Protein AF-A0A804IQ17-F1 (afdb_monomer)

InterPro domains:
  IPR000719 Protein kinase domain [PS50011] (595-870)
  IPR000719 Protein kinase domain [SM00220] (595-873)
  IPR001245 Serine-threonine/tyrosine-protein kinase, catalytic domain [PF07714] (597-866)
  IPR001611 Leucine-rich repeat [PF13855] (429-487)
  IPR001611 Leucine-rich repeat [PS51450] (452-474)
  IPR008271 Serine/threonine-protein kinase, active site [PS00108] (717-729)
  IPR011009 Protein kinase-like domain superfamily [SSF56112] (578-866)
  IPR017441 Protein kinase, ATP binding site [PS00107] (601-623)
  IPR024788 Malectin-like domain [PF12819] (28-349)
  IPR032675 Leucine-rich repeat domain superfamily [G3DSA:3.80.10.10] (346-531)

Foldseek 3Di:
DDDDDPPPPPPPPPPDDPQQPVQRKAKEFELPPPDWDQFPPQRDIYDYLVPFFVDFHKFAADPVLDDPPDGPLARIKTWDDPDFKTKGKDAQDDAQWKKKKKFKHQQNVRVVPLAWAWWWKDKFQFTQDIDIRNDNNDMDMKIKIEGHHDRMIMIMIGHPVRHIDMTRMIMMFTDDRQQCVLAYDPWWIWIFPDKEFEQDPAWDAPPQPVRRDIHGYDDDPQKDKDFAPDFQAQPPDNHRDGRRLQRMKIFGPPDLKDKDKDFDPDLPWFKKKKFKAEAADDQDDLAFFFWWKAKPNHTQGHGDGHYHSYIDMRIDSGTDGRDRMIMIMIGTDPSHPHGDMTRIMTMITMGTPPAAAADVLQVVLVVVVCVQQVDDFLPDRTQPHPVVSHTPQWDWDDDPDHIATATGACALVQGEEADDLSVLSRLNHAYYHPEQYAHEEADDLSVLNNLNHAYDAHEQYAYEEDDHCSVLVRQNHAEDAHYNYHYDDDHDPSQVVCVVVNSHDYHYDCPDPDDDDDDDDDDDDDDDDDDDDPPVVVVVVVVVVVVVVVVVVPDDDDDDDDDADDDDDDDDDDDDPDDQPADEDEVVQVCVQQVNQPAFPDDDPFFTWTWGADPVRFIKIKGWGDLNDPLSVLLLVQQSVVLSQDDDPQAWHWRHWYPHPSTTMTITGDQVQAFQLCLLADDPDDDDRAAPLLLLQLLLSNLVQLLCQQPVDVQHKAQLADDRNQWGAHPVRRTHGHRSSVMDGDPHNPDAWDAHSDRDYDPLQAQLLCNVPSTHHSLSVLQSSLLVLQCSFASAHQFHDDDVTDGSLRVCVVVVVVVDSCVRGHCSNVPRDDPVLSVLSNVLSNQSNDNDSVSHDHSVVVSVSSVVSSVVVVVVVVVVVVVPPDDDDDDDDDDDDDDDDDDDDDDDDDD

Nearest PDB structures (foldseek):
  5lpy-assembly1_A  TM=9.338E-01  e=4.682E-30  Arabidopsis thaliana
  5lpz-assembly1_A  TM=9.207E-01  e=1.470E-30  Arabidopsis thaliana
  8peh-assembly3_A  TM=9.084E-01  e=4.682E-30  Lotus japonicus
  8peh-assembly2_C  TM=9.129E-01  e=3.227E-29  Lotus japonicus
  8peh-assembly1_B  TM=8.989E-01  e=2.890E-29  Lotus japonicus

Structure (mmCIF, N/CA/C/O backbone):
data_AF-A0A804IQ17-F1
#
_entry.id   AF-A0A804IQ17-F1
#
loop_
_atom_site.group_PDB
_atom_site.id
_atom_site.type_symbol
_atom_site.label_atom_id
_atom_site.label_alt_id
_atom_site.label_comp_id
_atom_site.label_asym_id
_atom_site.label_entity_id
_atom_site.label_seq_id
_atom_site.pdbx_PDB_ins_code
_atom_site.Cartn_x
_atom_site.Cartn_y
_atom_site.Cartn_z
_atom_site.occupancy
_atom_site.B_iso_or_equiv
_atom_site.auth_seq_id
_atom_site.auth_comp_id
_atom_site.auth_asym_id
_atom_site.auth_atom_id
_atom_site.pdbx_PDB_model_num
ATOM 1 N N . MET A 1 1 ? 52.434 -10.945 38.404 1.00 32.59 1 MET A N 1
ATOM 2 C CA . MET A 1 1 ? 51.222 -11.705 38.788 1.00 32.59 1 MET A CA 1
ATOM 3 C C . MET A 1 1 ? 50.229 -10.692 39.343 1.00 32.59 1 MET A C 1
ATOM 5 O O . MET A 1 1 ? 50.388 -10.272 40.473 1.00 32.59 1 MET A O 1
ATOM 9 N N . VAL A 1 2 ? 49.504 -9.960 38.496 1.00 30.42 2 VAL A N 1
ATOM 10 C CA . VAL A 1 2 ? 48.229 -10.324 37.840 1.00 30.42 2 VAL A CA 1
ATOM 11 C C . VAL A 1 2 ? 47.132 -10.621 38.867 1.00 30.42 2 VAL A C 1
ATOM 13 O O . VAL A 1 2 ? 46.955 -11.762 39.272 1.00 30.42 2 VAL A O 1
ATOM 16 N N . PHE A 1 3 ? 46.386 -9.583 39.245 1.00 27.86 3 PHE A N 1
ATOM 17 C CA . PHE A 1 3 ? 44.998 -9.708 39.684 1.00 27.86 3 PHE A CA 1
ATOM 18 C C . PHE A 1 3 ? 44.142 -9.047 38.603 1.00 27.86 3 PHE A C 1
ATOM 20 O O . PHE A 1 3 ? 44.220 -7.840 38.383 1.00 27.86 3 PHE A O 1
ATOM 27 N N . GLY A 1 4 ? 43.429 -9.881 37.846 1.00 26.67 4 GLY A N 1
ATOM 28 C CA . GLY A 1 4 ? 42.606 -9.474 36.716 1.00 26.67 4 GLY A CA 1
ATOM 29 C C . GLY A 1 4 ? 41.295 -8.847 37.176 1.00 26.67 4 GLY A C 1
ATOM 30 O O . GLY A 1 4 ? 40.506 -9.477 37.874 1.00 26.67 4 GLY A O 1
ATOM 31 N N . PHE A 1 5 ? 41.062 -7.615 36.734 1.00 30.83 5 PHE A N 1
ATOM 32 C CA . PHE A 1 5 ? 39.738 -7.013 36.645 1.00 30.83 5 PHE A CA 1
ATOM 33 C C . PHE A 1 5 ? 39.002 -7.645 35.456 1.00 30.83 5 PHE A C 1
ATOM 35 O O . PHE A 1 5 ? 39.352 -7.382 34.308 1.00 30.83 5 PHE A O 1
ATOM 42 N N . PHE A 1 6 ? 37.972 -8.452 35.711 1.00 28.12 6 PHE A N 1
ATOM 43 C CA . PHE A 1 6 ? 36.962 -8.753 34.696 1.00 28.12 6 PHE A CA 1
ATOM 44 C C . PHE A 1 6 ? 35.860 -7.695 34.778 1.00 28.12 6 PHE A C 1
ATOM 46 O O . PHE A 1 6 ? 34.912 -7.801 35.552 1.00 28.12 6 PHE A O 1
ATOM 53 N N . LEU A 1 7 ? 36.015 -6.651 33.963 1.00 29.30 7 LEU A N 1
ATOM 54 C CA . LEU A 1 7 ? 34.913 -5.816 33.500 1.00 29.30 7 LEU A CA 1
ATOM 55 C C . LEU A 1 7 ? 34.083 -6.671 32.534 1.00 29.30 7 LEU A C 1
ATOM 57 O O . LEU A 1 7 ? 34.488 -6.911 31.397 1.00 29.30 7 LEU A O 1
ATOM 61 N N . LEU A 1 8 ? 32.931 -7.157 32.992 1.00 27.56 8 LEU A N 1
ATOM 62 C CA . LEU A 1 8 ? 31.886 -7.688 32.119 1.00 27.56 8 LEU A CA 1
ATOM 63 C C . LEU A 1 8 ? 31.271 -6.507 31.357 1.00 27.56 8 LEU A C 1
ATOM 65 O O . LEU A 1 8 ? 30.272 -5.922 31.762 1.00 27.56 8 LEU A O 1
ATOM 69 N N . LEU A 1 9 ? 31.910 -6.139 30.246 1.00 28.11 9 LEU A N 1
ATOM 70 C CA . LEU A 1 9 ? 31.256 -5.449 29.143 1.00 28.11 9 LEU A CA 1
ATOM 71 C C . LEU A 1 9 ? 30.202 -6.412 28.596 1.00 28.11 9 LEU A C 1
ATOM 73 O O . LEU A 1 9 ? 30.512 -7.326 27.834 1.00 28.11 9 LEU A O 1
ATOM 77 N N . SER A 1 10 ? 28.948 -6.212 28.987 1.00 26.97 10 SER A N 1
ATOM 78 C CA . SER A 1 10 ? 27.811 -6.699 28.219 1.00 26.97 10 SER A CA 1
ATOM 79 C C . SER A 1 10 ? 27.798 -5.943 26.890 1.00 26.97 10 SER A C 1
ATOM 81 O O . SER A 1 10 ? 27.092 -4.949 26.720 1.00 26.97 10 SER A O 1
ATOM 83 N N . VAL A 1 11 ? 28.618 -6.393 25.942 1.00 26.91 11 VAL A N 1
ATOM 84 C CA . VAL A 1 11 ? 28.349 -6.167 24.529 1.00 26.91 11 VAL A CA 1
ATOM 85 C C . VAL A 1 11 ? 27.077 -6.953 24.256 1.00 26.91 11 VAL A C 1
ATOM 87 O O . VAL A 1 11 ? 27.108 -8.160 24.033 1.00 26.91 11 VAL A O 1
ATOM 90 N N . ILE A 1 12 ? 25.935 -6.273 24.347 1.00 29.33 12 ILE A N 1
ATOM 91 C CA . ILE A 1 12 ? 24.745 -6.705 23.632 1.00 29.33 12 ILE A CA 1
ATOM 92 C C . ILE A 1 12 ? 25.196 -6.745 22.175 1.00 29.33 12 ILE A C 1
ATOM 94 O O . ILE A 1 12 ? 25.404 -5.706 21.549 1.00 29.33 12 ILE A O 1
ATOM 98 N N . THR A 1 13 ? 25.434 -7.946 21.658 1.00 28.06 13 THR A N 1
ATOM 99 C CA . THR A 1 13 ? 25.529 -8.176 20.226 1.00 28.06 13 THR A CA 1
ATOM 100 C C . THR A 1 13 ? 24.157 -7.848 19.661 1.00 28.06 13 THR A C 1
ATOM 102 O O . THR A 1 13 ? 23.274 -8.699 19.582 1.00 28.06 13 THR A O 1
ATOM 105 N N . ALA A 1 14 ? 23.954 -6.574 19.318 1.00 27.39 14 ALA A N 1
ATOM 106 C CA . ALA A 1 14 ? 22.904 -6.189 18.399 1.00 27.39 14 ALA A CA 1
ATOM 107 C C . ALA A 1 14 ? 23.047 -7.108 17.174 1.00 27.39 14 ALA A C 1
ATOM 109 O O . ALA A 1 14 ? 24.166 -7.236 16.659 1.00 27.39 14 ALA A O 1
ATOM 110 N N . PRO A 1 15 ? 21.982 -7.795 16.728 1.00 31.00 15 PRO A N 1
ATOM 111 C CA . PRO A 1 15 ? 22.063 -8.593 15.517 1.00 31.00 15 PRO A CA 1
ATOM 112 C C . PRO A 1 15 ? 22.512 -7.654 14.398 1.00 31.00 15 PRO A C 1
ATOM 114 O O . PRO A 1 15 ? 21.901 -6.604 14.180 1.00 31.00 15 PRO A O 1
ATOM 117 N N . ALA A 1 16 ? 23.650 -7.996 13.786 1.00 33.81 16 ALA A N 1
ATOM 118 C CA . ALA A 1 16 ? 24.408 -7.154 12.875 1.00 33.81 16 ALA A CA 1
ATOM 119 C C . ALA A 1 16 ? 23.474 -6.389 11.939 1.00 33.81 16 ALA A C 1
ATOM 121 O O . ALA A 1 16 ? 22.701 -6.990 11.200 1.00 33.81 16 ALA A O 1
ATOM 122 N N . ILE A 1 17 ? 23.515 -5.057 11.978 1.00 37.94 17 ILE A N 1
ATOM 123 C CA . ILE A 1 17 ? 22.944 -4.210 10.931 1.00 37.94 17 ILE A CA 1
ATOM 124 C C . ILE A 1 17 ? 23.532 -4.729 9.616 1.00 37.94 17 ILE A C 1
ATOM 126 O O . ILE A 1 17 ? 24.752 -4.828 9.515 1.00 37.94 17 ILE A O 1
ATOM 130 N N . ALA A 1 18 ? 22.701 -5.126 8.647 1.00 41.09 18 ALA A N 1
ATOM 131 C CA . ALA A 1 18 ? 23.170 -5.363 7.288 1.00 41.09 18 ALA A CA 1
ATOM 132 C C . ALA A 1 18 ? 23.548 -3.978 6.773 1.00 41.09 18 ALA A C 1
ATOM 134 O O . ALA A 1 18 ? 22.716 -3.236 6.257 1.00 41.09 18 ALA A O 1
ATOM 135 N N . GLN A 1 19 ? 24.765 -3.560 7.108 1.00 43.56 19 GLN A N 1
ATOM 136 C CA . GLN A 1 19 ? 25.306 -2.308 6.644 1.00 43.56 19 GLN A CA 1
ATOM 137 C C . GLN A 1 19 ? 25.305 -2.380 5.117 1.00 43.56 19 GLN A C 1
ATOM 139 O O . GLN A 1 19 ? 25.542 -3.462 4.563 1.00 43.56 19 GLN A O 1
ATOM 144 N N . PRO A 1 20 ? 25.050 -1.254 4.433 1.00 55.69 20 PRO A N 1
ATOM 145 C CA . PRO A 1 20 ? 25.414 -1.146 3.034 1.00 55.69 20 PRO A CA 1
ATOM 146 C C . PRO A 1 20 ? 26.821 -1.724 2.871 1.00 55.69 20 PRO A C 1
ATOM 148 O O . PRO A 1 20 ? 27.668 -1.534 3.754 1.00 55.69 20 PRO A O 1
ATOM 151 N N . ASN A 1 21 ? 27.086 -2.449 1.783 1.00 61.91 21 ASN A N 1
ATOM 152 C CA . ASN A 1 21 ? 28.462 -2.881 1.542 1.00 61.91 21 ASN A CA 1
ATOM 153 C C . ASN A 1 21 ? 29.390 -1.644 1.507 1.00 61.91 21 ASN A C 1
ATOM 155 O O . ASN A 1 21 ? 28.929 -0.502 1.511 1.00 61.91 21 ASN A O 1
ATOM 159 N N . THR A 1 22 ? 30.706 -1.825 1.429 1.00 59.62 22 THR A N 1
ATOM 160 C CA . THR A 1 22 ? 31.659 -0.693 1.415 1.00 59.62 22 THR A CA 1
ATOM 161 C C . THR A 1 22 ? 31.380 0.374 0.340 1.00 59.62 22 THR A C 1
ATOM 163 O O . THR A 1 22 ? 31.924 1.470 0.425 1.00 59.62 22 THR A O 1
ATOM 166 N N . ARG A 1 23 ? 30.526 0.080 -0.653 1.00 77.88 23 ARG A N 1
ATOM 167 C CA . ARG A 1 23 ? 30.089 0.982 -1.729 1.00 77.88 23 ARG A CA 1
ATOM 168 C C . ARG A 1 23 ? 28.672 1.545 -1.560 1.00 77.88 23 ARG A C 1
ATOM 170 O O . ARG A 1 23 ? 28.227 2.299 -2.416 1.00 77.88 23 ARG A O 1
ATOM 177 N N . GLY A 1 24 ? 27.948 1.188 -0.501 1.00 85.50 24 GLY A N 1
ATOM 178 C CA . GLY A 1 24 ? 26.590 1.673 -0.257 1.00 85.50 24 GLY A CA 1
ATOM 179 C C . GLY A 1 24 ? 25.466 0.849 -0.902 1.00 85.50 24 GLY A C 1
ATOM 180 O O . GLY A 1 24 ? 24.331 1.316 -0.918 1.00 85.50 24 GLY A O 1
ATOM 181 N N . PHE A 1 25 ? 25.742 -0.338 -1.460 1.00 92.38 25 PHE A N 1
ATOM 182 C CA . PHE A 1 25 ? 24.712 -1.133 -2.148 1.00 92.38 25 PHE A CA 1
ATOM 183 C C . PHE A 1 25 ? 23.783 -1.831 -1.154 1.00 92.38 25 PHE A C 1
ATOM 185 O O . PHE A 1 25 ? 24.244 -2.388 -0.153 1.00 92.38 25 PHE A O 1
ATOM 192 N N . ILE A 1 26 ? 22.495 -1.872 -1.499 1.00 93.75 26 ILE A N 1
ATOM 193 C CA . ILE A 1 26 ? 21.494 -2.745 -0.878 1.00 93.75 26 ILE A CA 1
ATOM 194 C C . ILE A 1 26 ? 21.034 -3.734 -1.951 1.00 93.75 26 ILE A C 1
ATOM 196 O O . ILE A 1 26 ? 20.596 -3.317 -3.022 1.00 93.75 26 ILE A O 1
ATOM 200 N N . SER A 1 27 ? 21.174 -5.032 -1.701 1.00 94.56 27 SER A N 1
ATOM 201 C CA . SER A 1 27 ? 20.827 -6.093 -2.655 1.00 94.56 27 SER A CA 1
ATOM 202 C C . SER A 1 27 ? 20.050 -7.174 -1.927 1.00 94.56 27 SER A C 1
ATOM 204 O O . SER A 1 27 ? 20.577 -7.811 -1.014 1.00 94.56 27 SER A O 1
ATOM 206 N N . ILE A 1 28 ? 18.793 -7.338 -2.314 1.00 95.94 28 ILE A N 1
ATOM 207 C CA . ILE A 1 28 ? 17.821 -8.146 -1.592 1.00 95.94 28 ILE A CA 1
ATOM 208 C C . ILE A 1 28 ? 17.343 -9.264 -2.517 1.00 95.94 28 ILE A C 1
ATOM 210 O O . ILE A 1 28 ? 16.884 -8.984 -3.627 1.00 95.94 28 ILE A O 1
ATOM 214 N N . ASP A 1 29 ? 17.477 -10.505 -2.055 1.00 96.12 29 ASP A N 1
ATOM 215 C CA . ASP A 1 29 ? 16.871 -11.695 -2.660 1.00 96.12 29 ASP A CA 1
ATOM 216 C C . ASP A 1 29 ? 15.562 -11.981 -1.915 1.00 96.12 29 ASP A C 1
ATOM 218 O O . ASP A 1 29 ? 15.565 -12.338 -0.732 1.00 96.12 29 ASP A O 1
ATOM 222 N N . CYS A 1 30 ? 14.440 -11.696 -2.569 1.00 97.38 30 CYS A N 1
ATOM 223 C CA . CYS A 1 30 ? 13.135 -11.667 -1.926 1.00 97.38 30 CYS A CA 1
ATOM 224 C C . CYS A 1 30 ? 12.562 -13.080 -1.817 1.00 97.38 30 CYS A C 1
ATOM 226 O O . CYS A 1 30 ? 12.501 -13.814 -2.799 1.00 97.38 30 CYS A O 1
ATOM 228 N N . GLY A 1 31 ? 12.102 -13.459 -0.625 1.00 94.69 31 GLY A N 1
ATOM 229 C CA . GLY A 1 31 ? 11.555 -14.793 -0.382 1.00 94.69 31 GLY A CA 1
ATOM 230 C C . GLY A 1 31 ? 12.595 -15.890 -0.146 1.00 94.69 31 GLY A C 1
ATOM 231 O O . GLY A 1 31 ? 12.229 -17.052 0.008 1.00 94.69 31 GLY A O 1
ATOM 232 N N . ASN A 1 32 ? 13.884 -15.546 -0.081 1.00 93.44 32 ASN A N 1
ATOM 233 C CA . ASN A 1 32 ? 14.961 -16.476 0.260 1.00 93.44 32 ASN A CA 1
ATOM 234 C C . ASN A 1 32 ? 15.338 -16.352 1.747 1.00 93.44 32 ASN A C 1
ATOM 236 O O . ASN A 1 32 ? 16.421 -15.860 2.099 1.00 93.44 32 ASN A O 1
ATOM 240 N N . SER A 1 33 ? 14.412 -16.738 2.629 1.00 86.19 33 SER A N 1
ATOM 241 C CA . SER A 1 33 ? 14.505 -16.438 4.061 1.00 86.19 33 SER A CA 1
ATOM 242 C C . SER A 1 33 ? 15.743 -17.038 4.741 1.00 86.19 33 SER A C 1
ATOM 244 O O . SER A 1 33 ? 16.189 -18.149 4.455 1.00 86.19 33 SER A O 1
ATOM 246 N N . ASN A 1 34 ? 16.321 -16.268 5.671 1.00 77.38 34 ASN A N 1
ATOM 247 C CA . ASN A 1 34 ? 17.561 -16.586 6.400 1.00 77.38 34 ASN A CA 1
ATOM 248 C C . ASN A 1 34 ? 18.806 -16.910 5.542 1.00 77.38 34 ASN A C 1
ATOM 250 O O . ASN A 1 34 ? 19.758 -17.512 6.047 1.00 77.38 34 ASN A O 1
ATOM 254 N N . SER A 1 35 ? 18.842 -16.495 4.274 1.00 84.06 35 SER A N 1
ATOM 255 C CA . SER A 1 35 ? 19.985 -16.725 3.386 1.00 84.06 35 SER A CA 1
ATOM 256 C C . SER A 1 35 ? 20.862 -15.480 3.189 1.00 84.06 35 SER A C 1
ATOM 258 O O . SER A 1 35 ? 20.423 -14.330 3.313 1.00 84.06 35 SER A O 1
ATOM 260 N N . SER A 1 36 ? 22.136 -15.715 2.870 1.00 88.38 36 SER A N 1
ATOM 261 C CA . SER A 1 36 ? 23.031 -14.696 2.319 1.00 88.38 36 SER A CA 1
ATOM 262 C C . SER A 1 36 ? 24.096 -15.358 1.451 1.00 88.38 36 SER A C 1
ATOM 264 O O . SER A 1 36 ? 24.600 -16.426 1.809 1.00 88.38 36 SER A O 1
ATOM 266 N N . TYR A 1 37 ? 24.431 -14.755 0.314 1.00 91.06 37 TYR A N 1
ATOM 267 C CA . TYR A 1 37 ? 25.435 -15.291 -0.606 1.00 91.06 37 TYR A CA 1
ATOM 268 C C . TYR A 1 37 ? 26.053 -14.187 -1.466 1.00 91.06 37 TYR A C 1
ATOM 270 O O . TYR A 1 37 ? 25.536 -13.076 -1.548 1.00 91.06 37 TYR A O 1
ATOM 278 N N . PHE A 1 38 ? 27.170 -14.500 -2.117 1.00 90.19 38 PHE A N 1
ATOM 279 C CA . PHE A 1 38 ? 27.768 -13.640 -3.134 1.00 90.19 38 PHE A CA 1
ATOM 280 C C . PHE A 1 38 ? 27.338 -14.117 -4.514 1.00 90.19 38 PHE A C 1
ATOM 282 O O . PHE A 1 38 ? 27.468 -15.302 -4.831 1.00 90.19 38 PHE A O 1
ATOM 289 N N . ASP A 1 39 ? 26.834 -13.202 -5.336 1.00 88.75 39 ASP A N 1
ATOM 290 C CA . ASP A 1 39 ? 26.537 -13.510 -6.728 1.00 88.75 39 ASP A CA 1
ATOM 291 C C . ASP A 1 39 ? 27.818 -13.936 -7.459 1.00 88.75 39 ASP A C 1
ATOM 293 O O . ASP A 1 39 ? 28.863 -13.294 -7.354 1.00 88.75 39 ASP A O 1
ATOM 297 N N . THR A 1 40 ? 27.746 -15.033 -8.208 1.00 85.69 40 THR A N 1
ATOM 298 C CA . THR A 1 40 ? 28.942 -15.662 -8.790 1.00 85.69 40 THR A CA 1
ATOM 299 C C . THR A 1 40 ? 29.605 -14.808 -9.871 1.00 85.69 40 THR A C 1
ATOM 301 O O . THR A 1 40 ? 30.817 -14.909 -10.068 1.00 85.69 40 THR A O 1
ATOM 304 N N . VAL A 1 41 ? 28.838 -13.941 -10.539 1.00 85.31 41 VAL A N 1
ATOM 305 C CA . VAL A 1 41 ? 29.315 -13.103 -11.645 1.00 85.31 41 VAL A CA 1
ATOM 306 C C . VAL A 1 41 ? 29.766 -11.740 -11.133 1.00 85.31 41 VAL A C 1
ATOM 308 O O . VAL A 1 41 ? 30.895 -11.321 -11.370 1.00 85.31 41 VAL A O 1
ATOM 311 N N . THR A 1 42 ? 28.889 -11.051 -10.411 1.00 88.56 42 THR A N 1
ATOM 312 C CA . THR A 1 42 ? 29.106 -9.678 -9.946 1.00 88.56 42 THR A CA 1
ATOM 313 C C . THR A 1 42 ? 29.877 -9.615 -8.629 1.00 88.56 42 THR A C 1
ATOM 315 O O . THR A 1 42 ? 30.410 -8.562 -8.296 1.00 88.56 42 THR A O 1
ATOM 318 N N . GLN A 1 43 ? 29.951 -10.712 -7.864 1.00 89.31 43 GLN A N 1
ATOM 319 C CA . GLN A 1 43 ? 30.518 -10.743 -6.507 1.00 89.31 43 GLN A CA 1
ATOM 320 C C . GLN A 1 43 ? 29.824 -9.759 -5.544 1.00 89.31 43 GLN A C 1
ATOM 322 O O . GLN A 1 43 ? 30.385 -9.362 -4.522 1.00 89.31 43 GLN A O 1
ATOM 327 N N . VAL A 1 44 ? 28.591 -9.350 -5.859 1.00 91.00 44 VAL A N 1
ATOM 328 C CA . VAL A 1 44 ? 27.758 -8.518 -4.986 1.00 91.00 44 VAL A CA 1
ATOM 329 C C . VAL A 1 44 ? 27.090 -9.420 -3.941 1.00 91.00 44 VAL A C 1
ATOM 331 O O . VAL A 1 44 ? 26.535 -10.457 -4.314 1.00 91.00 44 VAL A O 1
ATOM 334 N N . PRO A 1 45 ? 27.124 -9.061 -2.644 1.00 92.19 45 PRO A N 1
ATOM 335 C CA . PRO A 1 45 ? 26.416 -9.815 -1.619 1.00 92.19 45 PRO A CA 1
ATOM 336 C C . PRO A 1 45 ? 24.907 -9.574 -1.723 1.00 92.19 45 PRO A C 1
ATOM 338 O O . PRO A 1 45 ? 24.479 -8.422 -1.789 1.00 92.19 45 PRO A O 1
ATOM 341 N N . TYR A 1 46 ? 24.124 -10.647 -1.689 1.00 93.06 46 TYR A N 1
ATOM 342 C CA . TYR A 1 46 ? 22.669 -10.639 -1.556 1.00 93.06 46 TYR A CA 1
ATOM 343 C C . TYR A 1 46 ? 22.266 -11.169 -0.181 1.00 93.06 46 TYR A C 1
ATOM 345 O O . TYR A 1 46 ? 22.912 -12.069 0.365 1.00 93.06 46 TYR A O 1
ATOM 353 N N . VAL A 1 47 ? 21.204 -10.593 0.377 1.00 93.88 47 VAL A N 1
ATOM 354 C CA . VAL A 1 47 ? 20.639 -10.967 1.679 1.00 93.88 47 VAL A CA 1
ATOM 355 C C . VAL A 1 47 ? 19.131 -11.184 1.575 1.00 93.88 47 VAL A C 1
ATOM 357 O O . VAL A 1 47 ? 18.486 -10.592 0.709 1.00 93.88 47 VAL A O 1
ATOM 360 N N . SER A 1 48 ? 18.581 -11.983 2.490 1.00 94.38 48 SER A N 1
ATOM 361 C CA . SER A 1 48 ? 17.132 -12.137 2.680 1.00 94.38 48 SER A CA 1
ATOM 362 C C . SER A 1 48 ? 16.407 -10.798 2.904 1.00 94.38 48 SER A C 1
ATOM 364 O O . SER A 1 48 ? 16.951 -9.863 3.510 1.00 94.38 48 SER A O 1
ATOM 366 N N . ASP A 1 49 ? 15.139 -10.732 2.490 1.00 94.75 49 ASP A N 1
ATOM 367 C CA . ASP A 1 49 ? 14.249 -9.598 2.718 1.00 94.75 49 ASP A CA 1
ATOM 368 C C . ASP A 1 49 ? 13.604 -9.503 4.109 1.00 94.75 49 ASP A C 1
ATOM 370 O O . ASP A 1 49 ? 12.986 -8.479 4.410 1.00 94.75 49 ASP A O 1
ATOM 374 N N . ASP A 1 50 ? 13.801 -10.488 4.989 1.00 90.50 50 ASP A N 1
ATOM 375 C CA . ASP A 1 50 ? 13.147 -10.591 6.313 1.00 90.50 50 ASP A CA 1
ATOM 376 C C . ASP A 1 50 ? 13.279 -9.343 7.207 1.00 90.50 50 ASP A C 1
ATOM 378 O O . ASP A 1 50 ? 12.514 -9.132 8.147 1.00 90.50 50 ASP A O 1
ATOM 382 N N . ARG A 1 51 ? 14.280 -8.502 6.941 1.00 87.81 51 ARG A N 1
ATOM 383 C CA . ARG A 1 51 ? 14.560 -7.277 7.700 1.00 87.81 51 ARG A CA 1
ATOM 384 C C . ARG A 1 51 ? 13.996 -6.005 7.084 1.00 87.81 51 ARG A C 1
ATOM 386 O O . ARG A 1 51 ? 14.019 -4.958 7.733 1.00 87.81 51 ARG A O 1
ATOM 393 N N . PHE A 1 52 ? 13.576 -6.080 5.830 1.00 91.06 52 PHE A N 1
ATOM 394 C CA . PHE A 1 52 ? 13.084 -4.950 5.049 1.00 91.06 52 PHE A CA 1
ATOM 395 C C . PHE A 1 52 ? 11.558 -4.956 4.961 1.00 91.06 52 PHE A C 1
ATOM 397 O O . PHE A 1 52 ? 10.967 -3.899 4.730 1.00 91.06 52 PHE A O 1
ATOM 404 N N . ILE A 1 53 ? 10.931 -6.117 5.181 1.00 90.56 53 ILE A N 1
ATOM 405 C CA . ILE A 1 53 ? 9.483 -6.304 5.187 1.00 90.56 53 ILE A CA 1
ATOM 406 C C . ILE A 1 53 ? 9.079 -7.412 6.174 1.00 90.56 53 ILE A C 1
ATOM 408 O O . ILE A 1 53 ? 9.746 -8.437 6.274 1.00 90.56 53 ILE A O 1
ATOM 412 N N . ASP A 1 54 ? 7.986 -7.205 6.911 1.00 84.12 54 ASP A N 1
ATOM 413 C CA . ASP A 1 54 ? 7.492 -8.098 7.975 1.00 84.12 54 ASP A CA 1
ATOM 414 C C . ASP A 1 54 ? 6.223 -8.880 7.589 1.00 84.12 54 ASP A C 1
ATOM 416 O O . ASP A 1 54 ? 5.581 -9.508 8.435 1.00 84.12 54 ASP A O 1
ATOM 420 N N . VAL A 1 55 ? 5.849 -8.827 6.310 1.00 87.81 55 VAL A N 1
ATOM 421 C CA . VAL A 1 55 ? 4.661 -9.469 5.736 1.00 87.81 55 VAL A CA 1
ATOM 422 C C . VAL A 1 55 ? 5.009 -10.167 4.423 1.00 87.81 55 VAL A C 1
ATOM 424 O O . VAL A 1 55 ? 6.067 -9.917 3.846 1.00 87.81 55 VAL A O 1
ATOM 427 N N . GLY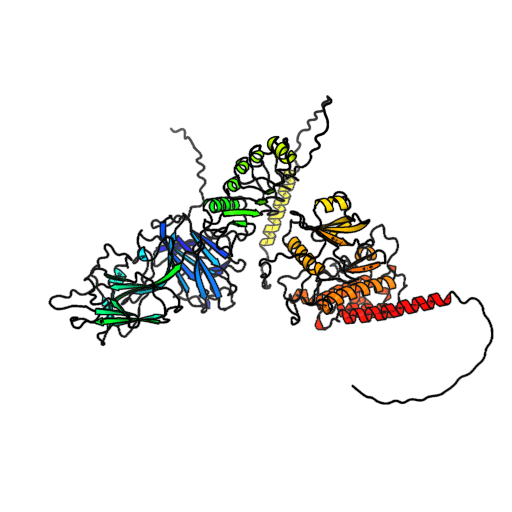 A 1 56 ? 4.079 -10.981 3.926 1.00 92.06 56 GLY A N 1
ATOM 428 C CA . GLY A 1 56 ? 4.231 -11.755 2.697 1.00 92.06 56 GLY A CA 1
ATOM 429 C C . GLY A 1 56 ? 4.536 -13.224 2.973 1.00 92.06 56 GLY A C 1
ATOM 430 O O . GLY A 1 56 ? 4.745 -13.627 4.116 1.00 92.06 56 GLY A O 1
ATOM 431 N N . SER A 1 57 ? 4.495 -14.023 1.916 1.00 95.12 57 SER A N 1
ATOM 432 C CA . SER A 1 57 ? 4.806 -15.452 1.939 1.00 95.12 57 SER A CA 1
ATOM 433 C C . SER A 1 57 ? 5.913 -15.761 0.942 1.00 95.12 57 SER A C 1
ATOM 435 O O . SER A 1 57 ? 5.927 -15.214 -0.163 1.00 95.12 57 SER A O 1
ATOM 437 N N . ASP A 1 58 ? 6.823 -16.637 1.346 1.00 96.00 58 ASP A N 1
ATOM 438 C CA . ASP A 1 58 ? 7.980 -17.038 0.554 1.00 96.00 58 ASP A CA 1
ATOM 439 C C . ASP A 1 58 ? 7.601 -18.176 -0.390 1.00 96.00 58 ASP A C 1
ATOM 441 O O . ASP A 1 58 ? 6.943 -19.139 0.010 1.00 96.00 58 ASP A O 1
ATOM 445 N N . PHE A 1 59 ? 8.024 -18.069 -1.645 1.00 96.75 59 PHE A N 1
ATOM 446 C CA . PHE A 1 59 ? 7.757 -19.063 -2.671 1.00 96.75 59 PHE A CA 1
ATOM 447 C C . PHE A 1 59 ? 8.988 -19.334 -3.526 1.00 96.75 59 PHE A C 1
ATOM 449 O O . PHE A 1 59 ? 9.871 -18.493 -3.694 1.00 96.75 59 PHE A O 1
ATOM 456 N N . TYR A 1 60 ? 8.982 -20.524 -4.116 1.00 96.50 60 TYR A N 1
ATOM 457 C CA . TYR A 1 60 ? 9.948 -20.968 -5.105 1.00 96.50 60 TYR A CA 1
ATOM 458 C C . TYR A 1 60 ? 9.236 -21.185 -6.440 1.00 96.50 60 TYR A C 1
ATOM 460 O O . TYR A 1 60 ? 8.103 -21.676 -6.462 1.00 96.50 60 TYR A O 1
ATOM 468 N N . ILE A 1 61 ? 9.879 -20.829 -7.550 1.00 96.00 61 ILE A N 1
ATOM 469 C CA . ILE A 1 61 ? 9.289 -21.039 -8.878 1.00 96.00 61 ILE A CA 1
ATOM 470 C C . ILE A 1 61 ? 9.133 -22.533 -9.203 1.00 96.00 61 ILE A C 1
ATOM 472 O O . ILE A 1 61 ? 9.876 -23.381 -8.704 1.00 96.00 61 ILE A O 1
ATOM 476 N N . GLN A 1 62 ? 8.173 -22.881 -10.067 1.00 96.38 62 GLN A N 1
ATOM 477 C CA . GLN A 1 62 ? 7.956 -24.280 -10.442 1.00 96.38 62 GLN A CA 1
ATOM 478 C C . GLN A 1 62 ? 9.127 -24.832 -11.269 1.00 96.38 62 GLN A C 1
ATOM 480 O O . GLN A 1 62 ? 9.721 -24.142 -12.099 1.00 96.38 62 GLN A O 1
ATOM 485 N N . SER A 1 63 ? 9.430 -26.120 -11.084 1.00 94.19 63 SER A N 1
ATOM 486 C CA . SER A 1 63 ? 10.622 -26.770 -11.645 1.00 94.19 63 SER A CA 1
ATOM 487 C C . SER A 1 63 ? 10.710 -26.735 -13.172 1.00 94.19 63 SER A C 1
ATOM 489 O O . SER A 1 63 ? 11.807 -26.718 -13.718 1.00 94.19 63 SER A O 1
ATOM 491 N N . ASN A 1 64 ? 9.578 -26.709 -13.877 1.00 94.00 64 ASN A N 1
ATOM 492 C CA . ASN A 1 64 ? 9.528 -26.621 -15.339 1.00 94.00 64 ASN A CA 1
ATOM 493 C C . ASN A 1 64 ? 9.957 -25.248 -15.888 1.00 94.00 64 ASN A C 1
ATOM 495 O O . ASN A 1 64 ? 10.263 -25.153 -17.074 1.00 94.00 64 ASN A O 1
ATOM 499 N N . TYR A 1 65 ? 10.011 -24.212 -15.047 1.00 92.56 65 TYR A N 1
ATOM 500 C CA . TYR A 1 65 ? 10.532 -22.890 -15.409 1.00 92.56 65 TYR A CA 1
ATOM 501 C C . TYR A 1 65 ? 12.000 -22.701 -15.010 1.00 92.56 65 TYR A C 1
ATOM 503 O O . TYR A 1 65 ? 12.597 -21.678 -15.336 1.00 92.56 65 TYR A O 1
ATOM 511 N N . ILE A 1 66 ? 12.606 -23.686 -14.342 1.00 93.31 66 ILE A N 1
ATOM 512 C CA . ILE A 1 66 ? 14.009 -23.636 -13.932 1.00 93.31 66 ILE A CA 1
ATOM 513 C C . ILE A 1 66 ? 14.875 -24.188 -15.059 1.00 93.31 66 ILE A C 1
ATOM 515 O O . ILE A 1 66 ? 14.755 -25.343 -15.466 1.00 93.31 66 ILE A O 1
ATOM 519 N N . ASN A 1 67 ? 15.788 -23.360 -15.554 1.00 90.88 67 ASN A N 1
ATOM 520 C CA . ASN A 1 67 ? 16.805 -23.757 -16.518 1.00 90.88 67 ASN A CA 1
ATOM 521 C C . ASN A 1 67 ? 18.105 -22.981 -16.258 1.00 90.88 67 ASN A C 1
ATOM 523 O O . ASN A 1 67 ? 18.144 -22.069 -15.435 1.00 90.88 67 ASN A O 1
ATOM 527 N N . SER A 1 68 ? 19.174 -23.322 -16.980 1.00 84.69 68 SER A N 1
ATOM 528 C CA . SER A 1 68 ? 20.499 -22.706 -16.809 1.00 84.69 68 SER A CA 1
ATOM 529 C C . SER A 1 68 ? 20.558 -21.201 -17.102 1.00 84.69 68 SER A C 1
ATOM 531 O O . SER A 1 68 ? 21.582 -20.576 -16.841 1.00 84.69 68 SER A O 1
ATOM 533 N N . SER A 1 69 ? 19.512 -20.621 -17.695 1.00 83.50 69 SER A N 1
ATOM 534 C CA . SER A 1 69 ? 19.425 -19.196 -18.016 1.00 83.50 69 SER A CA 1
ATOM 535 C C . SER A 1 69 ? 18.723 -18.370 -16.935 1.00 83.50 69 SER A C 1
ATOM 537 O O . SER A 1 69 ? 18.841 -17.147 -16.975 1.00 83.50 69 SER A O 1
ATOM 539 N N . VAL A 1 70 ? 18.024 -18.994 -15.978 1.00 87.00 70 VAL A N 1
ATOM 540 C CA . VAL A 1 70 ? 17.388 -18.289 -14.854 1.00 87.00 70 VAL A CA 1
ATOM 541 C C . VAL A 1 70 ? 18.425 -18.083 -13.745 1.00 87.00 70 VAL A C 1
ATOM 543 O O . VAL A 1 70 ? 18.940 -19.071 -13.215 1.00 87.00 70 VAL A O 1
ATOM 546 N N . PRO A 1 71 ? 18.774 -16.836 -13.383 1.00 88.69 71 PRO A N 1
ATOM 547 C CA . PRO A 1 71 ? 19.754 -16.605 -12.330 1.00 88.69 71 PRO A CA 1
ATOM 548 C C . PRO A 1 71 ? 19.193 -16.954 -10.945 1.00 88.69 71 PRO A C 1
ATOM 550 O O . PRO A 1 71 ? 17.985 -16.928 -10.711 1.00 88.69 71 PRO A O 1
ATOM 553 N N . THR A 1 72 ? 20.088 -17.261 -10.002 1.00 87.69 72 THR A N 1
ATOM 554 C CA . THR A 1 72 ? 19.725 -17.703 -8.644 1.00 87.69 72 THR A CA 1
ATOM 555 C C . THR A 1 72 ? 18.771 -16.739 -7.935 1.00 87.69 72 THR A C 1
ATOM 557 O O . THR A 1 72 ? 17.831 -17.188 -7.286 1.00 87.69 72 THR A O 1
ATOM 560 N N . LEU A 1 73 ? 18.963 -15.427 -8.121 1.00 90.12 73 LEU A N 1
ATOM 561 C CA . LEU A 1 73 ? 18.153 -14.374 -7.490 1.00 90.12 73 LEU A CA 1
ATOM 562 C C . LEU A 1 73 ? 16.734 -14.223 -8.091 1.00 90.12 73 LEU A C 1
ATOM 564 O O . LEU A 1 73 ? 16.003 -13.306 -7.737 1.00 90.12 73 LEU A O 1
ATOM 568 N N . GLN A 1 74 ? 16.354 -15.081 -9.044 1.00 94.19 74 GLN A N 1
ATOM 569 C CA . GLN A 1 74 ? 15.004 -15.171 -9.614 1.00 94.19 74 GLN A CA 1
ATOM 570 C C . GLN A 1 74 ? 14.325 -16.511 -9.316 1.00 94.19 74 GLN A C 1
ATOM 572 O O . GLN A 1 74 ? 13.224 -16.756 -9.806 1.00 94.19 74 GLN A O 1
ATOM 577 N N . LEU A 1 75 ? 14.974 -17.390 -8.549 1.00 94.62 75 LEU A N 1
ATOM 578 C CA . LEU A 1 75 ? 14.401 -18.684 -8.184 1.00 94.62 75 LEU A CA 1
ATOM 579 C C . LEU A 1 75 ? 13.412 -18.561 -7.018 1.00 94.62 75 LEU A C 1
ATOM 581 O O . LEU A 1 75 ? 12.425 -19.295 -6.973 1.00 94.62 75 LEU A O 1
ATOM 585 N N . ASN A 1 76 ? 13.674 -17.623 -6.105 1.00 96.31 76 ASN A N 1
ATOM 586 C CA . ASN A 1 76 ? 12.795 -17.284 -4.993 1.00 96.31 76 ASN A CA 1
ATOM 587 C C . ASN A 1 76 ? 11.987 -16.020 -5.309 1.00 96.31 76 ASN A C 1
ATOM 589 O O . ASN A 1 76 ? 12.376 -15.190 -6.138 1.00 96.31 76 ASN A O 1
ATOM 593 N N . LEU A 1 77 ? 10.843 -15.890 -4.646 1.00 97.31 77 LEU A N 1
ATOM 594 C CA . LEU A 1 77 ? 10.059 -14.662 -4.626 1.00 97.31 77 LEU A CA 1
ATOM 595 C C . LEU A 1 77 ? 9.260 -14.543 -3.333 1.00 97.31 77 LEU A C 1
ATOM 597 O O . LEU A 1 77 ? 8.854 -15.543 -2.737 1.00 97.31 77 LEU A O 1
ATOM 601 N N . ARG A 1 78 ? 8.960 -13.302 -2.947 1.00 97.56 78 ARG A N 1
ATOM 602 C CA . ARG A 1 78 ? 7.977 -12.999 -1.907 1.00 97.56 78 ARG A CA 1
ATOM 603 C C . ARG A 1 78 ? 6.664 -12.551 -2.537 1.00 97.56 78 ARG A C 1
ATOM 605 O O . ARG A 1 78 ? 6.649 -11.682 -3.408 1.00 97.56 78 ARG A O 1
ATOM 612 N N . SER A 1 79 ? 5.566 -13.151 -2.090 1.00 97.00 79 SER A N 1
ATOM 613 C CA . SER A 1 79 ? 4.200 -12.920 -2.571 1.00 97.00 79 SER A CA 1
ATOM 614 C C . SER A 1 79 ? 3.333 -12.248 -1.504 1.00 97.00 79 SER A C 1
ATOM 616 O O . SER A 1 79 ? 3.490 -12.514 -0.310 1.00 97.00 79 SER A O 1
ATOM 618 N N . PHE A 1 80 ? 2.397 -11.392 -1.927 1.00 95.75 80 PHE A N 1
ATOM 619 C CA . PHE A 1 80 ? 1.553 -10.584 -1.041 1.00 95.75 80 PHE A CA 1
ATOM 620 C C . PHE A 1 80 ? 0.046 -10.743 -1.330 1.00 95.75 80 PHE A C 1
ATOM 622 O O . PHE A 1 80 ? -0.573 -9.828 -1.878 1.00 95.75 80 PHE A O 1
ATOM 629 N N . PRO A 1 81 ? -0.576 -11.884 -0.977 1.00 91.12 81 PRO A N 1
ATOM 630 C CA . PRO A 1 81 ? -1.993 -12.134 -1.262 1.00 91.12 81 PRO A CA 1
ATOM 631 C C . PRO A 1 81 ? -2.959 -11.333 -0.375 1.00 91.12 81 PRO A C 1
ATOM 633 O O . PRO A 1 81 ? -4.003 -10.902 -0.851 1.00 91.12 81 PRO A O 1
ATOM 636 N N . ASP A 1 82 ? -2.605 -11.098 0.890 1.00 82.56 82 ASP A N 1
ATOM 637 C CA . ASP A 1 82 ? -3.573 -10.681 1.919 1.00 82.56 82 ASP A CA 1
ATOM 638 C C . ASP A 1 82 ? -3.691 -9.160 2.108 1.00 82.56 82 ASP A C 1
ATOM 640 O O . ASP A 1 82 ? -4.373 -8.690 3.021 1.00 82.56 82 ASP A O 1
ATOM 644 N N . ARG A 1 83 ? -2.946 -8.356 1.337 1.00 80.88 83 ARG A N 1
ATOM 645 C CA . ARG A 1 83 ? -2.762 -6.926 1.630 1.00 80.88 83 ARG A CA 1
ATOM 646 C C . ARG A 1 83 ? -2.732 -6.067 0.378 1.00 80.88 83 ARG A C 1
ATOM 648 O O . ARG A 1 83 ? -2.049 -6.381 -0.594 1.00 80.88 83 ARG A O 1
ATOM 655 N N . LEU A 1 84 ? -3.402 -4.917 0.468 1.00 88.19 84 LEU A N 1
ATOM 656 C CA . LEU A 1 84 ? -3.496 -3.941 -0.615 1.00 88.19 84 LEU A CA 1
ATOM 657 C C . LEU A 1 84 ? -2.149 -3.281 -0.944 1.00 88.19 84 LEU A C 1
ATOM 659 O O . LEU A 1 84 ? -1.829 -3.115 -2.112 1.00 88.19 84 LEU A O 1
ATOM 663 N N . ARG A 1 85 ? -1.352 -2.902 0.063 1.00 91.94 85 ARG A N 1
ATOM 664 C CA . ARG A 1 85 ? -0.071 -2.192 -0.102 1.00 91.94 85 ARG A CA 1
ATOM 665 C C . ARG A 1 85 ? 1.001 -2.851 0.753 1.00 91.94 85 ARG A C 1
ATOM 667 O O . ARG A 1 85 ? 0.800 -3.028 1.950 1.00 91.94 85 ARG A O 1
ATOM 674 N N . ASN A 1 86 ? 2.138 -3.174 0.145 1.00 94.25 86 ASN A N 1
ATOM 675 C CA . ASN A 1 86 ? 3.225 -3.930 0.765 1.00 94.25 86 ASN A CA 1
ATOM 676 C C . ASN A 1 86 ? 4.538 -3.202 0.509 1.00 94.25 86 ASN A C 1
ATOM 678 O O . ASN A 1 86 ? 4.937 -3.078 -0.644 1.00 94.25 86 ASN A O 1
ATOM 682 N N . CYS A 1 87 ? 5.180 -2.678 1.552 1.00 94.75 87 CYS A N 1
ATOM 683 C CA . CYS A 1 87 ? 6.307 -1.761 1.393 1.00 94.75 87 CYS A CA 1
ATOM 684 C C . CYS A 1 87 ? 7.579 -2.286 2.046 1.00 94.75 87 CYS A C 1
ATOM 686 O O . CYS A 1 87 ? 7.629 -2.476 3.261 1.00 94.75 87 CYS A O 1
ATOM 688 N N . TYR A 1 88 ? 8.630 -2.402 1.245 1.00 95.88 88 TYR A N 1
ATOM 689 C CA . TYR A 1 88 ? 9.994 -2.570 1.722 1.00 95.88 88 TYR A CA 1
ATOM 690 C C . TYR A 1 88 ? 10.478 -1.240 2.280 1.00 95.88 88 TYR A C 1
ATOM 692 O O . TYR A 1 88 ? 10.379 -0.223 1.597 1.00 95.88 88 TYR A O 1
ATOM 700 N N . THR A 1 89 ? 11.014 -1.233 3.500 1.00 92.25 89 THR A N 1
ATOM 701 C CA . THR A 1 89 ? 11.661 -0.046 4.079 1.00 92.25 89 THR A CA 1
ATOM 702 C C . THR A 1 89 ? 13.172 -0.182 3.971 1.00 92.25 89 THR A C 1
ATOM 704 O O . THR A 1 89 ? 13.782 -1.021 4.630 1.00 92.25 89 THR A O 1
ATOM 707 N N . LEU A 1 90 ? 13.783 0.665 3.147 1.00 91.75 90 LEU A N 1
ATOM 708 C CA . LEU A 1 90 ? 15.211 0.658 2.859 1.00 91.75 90 LEU A CA 1
ATOM 709 C C . LEU A 1 90 ? 15.903 1.723 3.710 1.00 91.75 90 LEU A C 1
ATOM 711 O O . LEU A 1 90 ? 15.621 2.917 3.587 1.00 91.75 90 LEU A O 1
ATOM 715 N N . LYS A 1 91 ? 16.809 1.287 4.588 1.00 85.88 91 LYS A N 1
ATOM 716 C CA . LYS A 1 91 ? 17.617 2.156 5.452 1.00 85.88 91 LYS A CA 1
ATOM 717 C C . LYS A 1 91 ? 18.969 1.502 5.775 1.00 85.88 91 LYS A C 1
ATOM 719 O O . LYS A 1 91 ? 18.999 0.286 5.965 1.00 85.88 91 LYS A O 1
ATOM 724 N N . PRO A 1 92 ? 20.064 2.274 5.899 1.00 85.81 92 PRO A N 1
ATOM 725 C CA . PRO A 1 92 ? 20.145 3.728 5.728 1.00 85.81 92 PRO A CA 1
ATOM 726 C C . PRO A 1 92 ? 20.203 4.137 4.248 1.00 85.81 92 PRO A C 1
ATOM 728 O O . PRO A 1 92 ? 20.851 3.474 3.443 1.00 85.81 92 PRO A O 1
ATOM 731 N N . VAL A 1 93 ? 19.555 5.250 3.902 1.00 85.56 93 VAL A N 1
ATOM 732 C CA . VAL A 1 93 ? 19.581 5.842 2.555 1.00 85.56 93 VAL A CA 1
ATOM 733 C C . VAL A 1 93 ? 19.883 7.331 2.702 1.00 85.56 93 VAL A C 1
ATOM 735 O O . VAL A 1 93 ? 18.965 8.081 2.997 1.00 85.56 93 VAL A O 1
ATOM 738 N N . PRO A 1 94 ? 21.150 7.771 2.590 1.00 86.88 94 PRO A N 1
ATOM 739 C CA . PRO A 1 94 ? 21.518 9.180 2.685 1.00 86.88 94 PRO A CA 1
ATOM 740 C C . PRO A 1 94 ? 20.606 10.131 1.898 1.00 86.88 94 PRO A C 1
ATOM 742 O O . PRO A 1 94 ? 20.387 9.968 0.697 1.00 86.88 94 PRO A O 1
ATOM 745 N N . GLN A 1 95 ? 20.123 11.167 2.584 1.00 86.38 95 GLN A N 1
ATOM 746 C CA . GLN A 1 95 ? 19.356 12.245 1.966 1.00 86.38 95 GLN A CA 1
ATOM 747 C C . GLN A 1 95 ? 20.177 12.967 0.880 1.00 86.38 95 GLN A C 1
ATOM 749 O O . GLN A 1 95 ? 21.405 13.044 0.955 1.00 86.38 95 GLN A O 1
ATOM 754 N N . ASN A 1 96 ? 19.494 13.518 -0.125 1.00 86.50 96 ASN A N 1
ATOM 755 C CA . ASN A 1 96 ? 20.070 14.226 -1.275 1.00 86.50 96 ASN A CA 1
ATOM 756 C C . ASN A 1 96 ? 21.030 13.375 -2.119 1.00 86.50 96 ASN A C 1
ATOM 758 O O . ASN A 1 96 ? 21.892 13.908 -2.816 1.00 86.50 96 ASN A O 1
ATOM 762 N N . THR A 1 97 ? 20.879 12.053 -2.070 1.00 89.88 97 THR A N 1
ATOM 763 C CA . THR A 1 97 ? 21.616 11.126 -2.928 1.00 89.88 97 THR A CA 1
ATOM 764 C C . THR A 1 97 ? 20.664 10.543 -3.965 1.00 89.88 97 THR A C 1
ATOM 766 O O . THR A 1 97 ? 19.560 10.110 -3.631 1.00 89.88 97 THR A O 1
ATOM 769 N N . THR A 1 98 ? 21.072 10.554 -5.233 1.00 93.69 98 THR A N 1
ATOM 770 C CA . THR A 1 98 ? 20.332 9.881 -6.304 1.00 93.69 98 THR A CA 1
ATOM 771 C C . THR A 1 98 ? 20.637 8.395 -6.259 1.00 93.69 98 THR A C 1
ATOM 773 O O . THR A 1 98 ? 21.799 7.993 -6.181 1.00 93.69 98 THR A O 1
ATOM 776 N N . TYR A 1 99 ? 19.597 7.577 -6.345 1.00 94.94 99 TYR A N 1
ATOM 777 C CA . TYR A 1 99 ? 19.714 6.131 -6.378 1.00 94.94 99 TYR A CA 1
ATOM 778 C C . TYR A 1 99 ? 19.133 5.567 -7.658 1.00 94.94 99 TYR A C 1
ATOM 780 O O . TYR A 1 99 ? 18.066 5.981 -8.106 1.00 94.94 99 TYR A O 1
ATOM 788 N N . LEU A 1 100 ? 19.812 4.554 -8.183 1.00 97.06 100 LEU A N 1
ATOM 789 C CA . LEU A 1 100 ? 19.192 3.581 -9.061 1.00 97.06 100 LEU A CA 1
ATOM 790 C C . LEU A 1 100 ? 18.453 2.565 -8.186 1.00 97.06 100 LEU A C 1
ATOM 792 O O . LEU A 1 100 ? 19.062 1.896 -7.349 1.00 97.06 100 LEU A O 1
ATOM 796 N N . VAL A 1 101 ? 17.142 2.471 -8.388 1.00 97.75 101 VAL A N 1
ATOM 797 C CA . VAL A 1 101 ? 16.248 1.481 -7.783 1.00 97.75 101 VAL A CA 1
ATOM 798 C C . VAL A 1 101 ? 15.887 0.476 -8.868 1.00 97.75 101 VAL A C 1
ATOM 800 O O . VAL A 1 101 ? 15.375 0.877 -9.913 1.00 97.75 101 VAL A O 1
ATOM 803 N N . ARG A 1 102 ? 16.128 -0.817 -8.645 1.00 98.00 102 ARG A N 1
ATOM 804 C CA . ARG A 1 102 ? 15.733 -1.882 -9.574 1.00 98.00 102 ARG A CA 1
ATOM 805 C C . ARG A 1 102 ? 14.951 -2.970 -8.853 1.00 98.00 102 ARG A C 1
ATOM 807 O O . ARG A 1 102 ? 15.435 -3.527 -7.876 1.00 98.00 102 ARG A O 1
ATOM 814 N N . ALA A 1 103 ? 13.769 -3.287 -9.367 1.00 98.44 103 ALA A N 1
ATOM 815 C CA . ALA A 1 103 ? 12.943 -4.399 -8.917 1.00 98.44 103 ALA A CA 1
ATOM 816 C C . ALA A 1 103 ? 12.789 -5.419 -10.052 1.00 98.44 103 ALA A C 1
ATOM 818 O O . ALA A 1 103 ? 12.544 -5.037 -11.204 1.00 98.44 103 ALA A O 1
ATOM 819 N N . THR A 1 104 ? 12.940 -6.703 -9.732 1.00 98.06 104 THR A N 1
ATOM 820 C CA . THR A 1 104 ? 12.854 -7.803 -10.704 1.00 98.06 104 THR A CA 1
ATOM 821 C C . THR A 1 104 ? 11.769 -8.799 -10.318 1.00 98.06 104 THR A C 1
ATOM 823 O O . THR A 1 104 ? 11.558 -9.079 -9.137 1.00 98.06 104 THR A O 1
ATOM 826 N N . PHE A 1 105 ? 11.098 -9.343 -11.332 1.00 97.94 105 PHE A N 1
ATOM 827 C CA . PHE A 1 105 ? 9.915 -10.183 -11.198 1.00 97.94 105 PHE A CA 1
ATOM 828 C C . PHE A 1 105 ? 10.039 -11.397 -12.120 1.00 97.94 105 PHE A C 1
ATOM 830 O O . PHE A 1 105 ? 10.000 -11.256 -13.343 1.00 97.94 105 PHE A O 1
ATOM 837 N N . MET A 1 106 ? 10.179 -12.579 -11.528 1.00 96.50 106 MET A N 1
ATOM 838 C CA . MET A 1 106 ? 10.088 -13.871 -12.206 1.00 96.50 106 MET A CA 1
ATOM 839 C C . MET A 1 106 ? 8.903 -14.631 -11.615 1.00 96.50 106 MET A C 1
ATOM 841 O O . MET A 1 106 ? 8.950 -15.038 -10.459 1.00 96.50 106 MET A O 1
ATOM 845 N N . TYR A 1 107 ? 7.816 -14.773 -12.379 1.00 96.19 107 TYR A N 1
ATOM 846 C CA . TYR A 1 107 ? 6.594 -15.407 -11.873 1.00 96.19 107 TYR A CA 1
ATOM 847 C C . TYR A 1 107 ? 6.771 -16.917 -11.720 1.00 96.19 107 TYR A C 1
ATOM 849 O O . TYR A 1 107 ? 6.405 -17.477 -10.690 1.00 96.19 107 TYR A O 1
ATOM 857 N N . GLY A 1 108 ? 7.310 -17.590 -12.744 1.00 95.56 108 GLY A N 1
ATOM 858 C CA . GLY A 1 108 ? 7.587 -19.027 -12.715 1.00 95.56 108 GLY A CA 1
ATOM 859 C C . GLY A 1 108 ? 6.400 -19.894 -12.283 1.00 95.56 108 GLY A C 1
ATOM 860 O O . GLY A 1 108 ? 6.603 -20.971 -11.723 1.00 95.56 108 GLY A O 1
ATOM 861 N N . ASN A 1 109 ? 5.178 -19.380 -12.480 1.00 95.44 109 ASN A N 1
ATOM 862 C CA . ASN A 1 109 ? 3.912 -19.967 -12.054 1.00 95.44 109 ASN A CA 1
ATOM 863 C C . ASN A 1 109 ? 3.914 -20.468 -10.594 1.00 95.44 109 ASN A C 1
ATOM 865 O O . ASN A 1 109 ? 3.364 -21.529 -10.307 1.00 95.44 109 ASN A O 1
ATOM 869 N N . TYR A 1 110 ? 4.561 -19.749 -9.670 1.00 95.12 110 TYR A N 1
ATOM 870 C CA . TYR A 1 110 ? 4.781 -20.229 -8.296 1.00 95.12 110 TYR A CA 1
ATOM 871 C C . TYR A 1 110 ? 3.495 -20.645 -7.555 1.00 95.12 110 TYR A C 1
ATOM 873 O O . TYR A 1 110 ? 3.540 -21.517 -6.691 1.00 95.12 110 TYR A O 1
ATOM 881 N N . ASP A 1 111 ? 2.349 -20.049 -7.898 1.00 93.94 111 ASP A N 1
ATOM 882 C CA . ASP A 1 111 ? 1.039 -20.319 -7.291 1.00 93.94 111 ASP A CA 1
ATOM 883 C C . ASP A 1 111 ? 0.153 -21.275 -8.111 1.00 93.94 111 ASP A C 1
ATOM 885 O O . ASP A 1 111 ? -0.975 -21.567 -7.715 1.00 93.94 111 ASP A O 1
ATOM 889 N N . GLY A 1 112 ? 0.637 -21.765 -9.255 1.00 93.06 112 GLY A N 1
ATOM 890 C CA . GLY A 1 112 ? -0.081 -22.706 -10.113 1.00 93.06 112 GLY A CA 1
ATOM 891 C C . GLY A 1 112 ? -1.282 -22.131 -10.870 1.00 93.06 112 GLY A C 1
ATOM 892 O O . GLY A 1 112 ? -1.973 -22.899 -11.539 1.00 93.06 112 GLY A O 1
ATOM 893 N N . LYS A 1 113 ? -1.550 -20.820 -10.795 1.00 91.06 113 LYS A N 1
ATOM 894 C CA . LYS A 1 113 ? -2.729 -20.204 -11.433 1.00 91.06 113 LYS A CA 1
ATOM 895 C C . LYS A 1 113 ? -2.534 -19.903 -12.912 1.00 91.06 113 LYS A C 1
ATOM 897 O O . LYS A 1 113 ? -3.511 -19.870 -13.656 1.00 91.06 113 LYS A O 1
ATOM 902 N N . ASN A 1 114 ? -1.292 -19.675 -13.330 1.00 86.69 114 ASN A N 1
ATOM 903 C CA . ASN A 1 114 ? -0.909 -19.337 -14.698 1.00 86.69 114 ASN A CA 1
ATOM 904 C C . ASN A 1 114 ? -1.727 -18.172 -15.290 1.00 86.69 114 ASN A C 1
ATOM 906 O O . ASN A 1 114 ? -2.073 -18.164 -16.472 1.00 86.69 114 ASN A O 1
ATOM 910 N N . SER A 1 115 ? -2.083 -17.205 -14.445 1.00 85.19 115 SER A N 1
ATOM 911 C CA . SER A 1 115 ? -2.883 -16.040 -14.814 1.00 85.19 115 SER A CA 1
ATOM 912 C C . SER A 1 115 ? -1.992 -14.833 -15.082 1.00 85.19 115 SER A C 1
ATOM 914 O O . SER A 1 115 ? -0.933 -14.692 -14.473 1.00 85.19 115 SER A O 1
ATOM 916 N N . GLN A 1 116 ? -2.449 -13.922 -15.943 1.00 92.50 116 GLN A N 1
ATOM 917 C CA . GLN A 1 116 ? -1.826 -12.607 -16.063 1.00 92.50 116 GLN A CA 1
ATOM 918 C C . GLN A 1 116 ? -1.935 -11.864 -14.725 1.00 92.50 116 GLN A C 1
ATOM 920 O O . GLN A 1 116 ? -3.003 -11.849 -14.116 1.00 92.50 116 GLN A O 1
ATOM 925 N N . ILE A 1 117 ? -0.835 -11.248 -14.289 1.00 95.94 117 ILE A N 1
ATOM 926 C CA . ILE A 1 117 ? -0.752 -10.506 -13.029 1.00 95.94 117 ILE A CA 1
ATOM 927 C C . ILE A 1 117 ? -0.487 -9.031 -13.328 1.00 95.94 117 ILE A C 1
ATOM 929 O O . ILE A 1 117 ? 0.418 -8.695 -14.094 1.00 95.94 117 ILE A O 1
ATOM 933 N N . GLN A 1 118 ? -1.248 -8.145 -12.694 1.00 97.50 118 GLN A N 1
ATOM 934 C CA . GLN A 1 118 ? -1.051 -6.702 -12.754 1.00 97.50 118 GLN A CA 1
ATOM 935 C C . GLN A 1 118 ? -1.129 -6.071 -11.360 1.00 97.50 118 GLN A C 1
ATOM 937 O O . GLN A 1 118 ? -2.027 -6.378 -10.579 1.00 97.50 118 GLN A O 1
ATOM 942 N N . PHE A 1 119 ? -0.170 -5.193 -11.066 1.00 97.75 119 PHE A N 1
ATOM 943 C CA . PHE A 1 119 ? -0.074 -4.428 -9.821 1.00 97.75 119 PHE A CA 1
ATOM 944 C C . PHE A 1 119 ? 0.794 -3.182 -10.024 1.00 97.75 119 PHE A C 1
ATOM 946 O O . PHE A 1 119 ? 1.573 -3.105 -10.978 1.00 97.75 119 PHE A O 1
ATOM 953 N N . ASP A 1 120 ? 0.685 -2.216 -9.119 1.00 97.19 120 ASP A N 1
ATOM 954 C CA . ASP A 1 120 ? 1.459 -0.978 -9.170 1.00 97.19 120 ASP A CA 1
ATOM 955 C C . ASP A 1 120 ? 2.709 -1.039 -8.290 1.00 97.19 120 ASP A C 1
ATOM 957 O O . ASP A 1 120 ? 2.718 -1.628 -7.208 1.00 97.19 120 ASP A O 1
ATOM 961 N N . LEU A 1 121 ? 3.772 -0.386 -8.755 1.00 97.56 121 LEU A N 1
ATOM 962 C CA . LEU A 1 121 ? 4.975 -0.093 -7.990 1.00 97.56 121 LEU A CA 1
ATOM 963 C C . LEU A 1 121 ? 5.004 1.380 -7.619 1.00 97.56 121 LEU A C 1
ATOM 965 O O . LEU A 1 121 ? 4.694 2.237 -8.445 1.00 97.56 121 LEU A O 1
ATOM 969 N N . HIS A 1 122 ? 5.425 1.670 -6.395 1.00 95.69 122 HIS A N 1
ATOM 970 C CA . HIS A 1 122 ? 5.659 3.021 -5.896 1.00 95.69 122 HIS A CA 1
ATOM 971 C C . HIS A 1 122 ? 7.065 3.125 -5.298 1.00 95.69 122 HIS A C 1
ATOM 973 O O . HIS A 1 122 ? 7.545 2.175 -4.674 1.00 95.69 122 HIS A O 1
ATOM 979 N N . ILE A 1 123 ? 7.691 4.293 -5.445 1.00 93.88 123 ILE A N 1
ATOM 980 C CA . ILE A 1 123 ? 8.903 4.675 -4.709 1.00 93.88 123 ILE A CA 1
ATOM 981 C C . ILE A 1 123 ? 8.508 5.808 -3.763 1.00 93.88 123 ILE A C 1
ATOM 983 O O . ILE A 1 123 ? 8.036 6.859 -4.190 1.00 93.88 123 ILE A O 1
ATOM 987 N N . GLY A 1 124 ? 8.663 5.578 -2.462 1.00 91.19 124 GLY A N 1
ATOM 988 C CA . GLY A 1 124 ? 8.117 6.453 -1.435 1.00 91.19 124 GLY A CA 1
ATOM 989 C C . GLY A 1 124 ? 6.593 6.528 -1.538 1.00 91.19 124 GLY A C 1
ATOM 990 O O . GLY A 1 124 ? 5.880 5.540 -1.331 1.00 91.19 124 GLY A O 1
ATOM 991 N N . VAL A 1 125 ? 6.097 7.721 -1.848 1.00 91.25 125 VAL A N 1
ATOM 992 C CA . VAL A 1 125 ? 4.662 8.005 -1.985 1.00 91.25 125 VAL A CA 1
ATOM 993 C C . VAL A 1 125 ? 4.215 8.079 -3.443 1.00 91.25 125 VAL A C 1
ATOM 995 O O . VAL A 1 125 ? 3.024 7.947 -3.721 1.00 91.25 125 VAL A O 1
ATOM 998 N N . ASP A 1 126 ? 5.149 8.213 -4.382 1.00 92.62 126 ASP A N 1
ATOM 999 C CA . ASP A 1 126 ? 4.858 8.439 -5.793 1.00 92.62 126 ASP A CA 1
ATOM 1000 C C . ASP A 1 126 ? 4.761 7.132 -6.582 1.00 92.62 126 ASP A C 1
ATOM 1002 O O . ASP A 1 126 ? 5.450 6.146 -6.304 1.00 92.62 126 ASP A O 1
ATOM 1006 N N . HIS A 1 127 ? 3.874 7.132 -7.580 1.00 94.06 127 HIS A N 1
ATOM 1007 C CA . HIS A 1 127 ? 3.721 6.015 -8.507 1.00 94.06 127 HIS A CA 1
ATOM 1008 C C . HIS A 1 127 ? 4.967 5.904 -9.385 1.00 94.06 127 HIS A C 1
ATOM 1010 O O . HIS A 1 127 ? 5.424 6.887 -9.963 1.00 94.06 127 HIS A O 1
ATOM 1016 N N . TRP A 1 128 ? 5.515 4.697 -9.462 1.00 94.56 128 TRP A N 1
ATOM 1017 C CA . TRP A 1 128 ? 6.706 4.386 -10.236 1.00 94.56 128 TRP A CA 1
ATOM 1018 C C . TRP A 1 128 ? 6.341 3.723 -11.566 1.00 94.56 128 TRP A C 1
ATOM 1020 O O . TRP A 1 128 ? 6.728 4.215 -12.626 1.00 94.56 128 TRP A O 1
ATOM 1030 N N . LYS A 1 129 ? 5.637 2.586 -11.532 1.00 94.56 129 LYS A N 1
ATOM 1031 C CA . LYS A 1 129 ? 5.299 1.818 -12.740 1.00 94.56 129 LYS A CA 1
ATOM 1032 C C . LYS A 1 129 ? 4.200 0.799 -12.464 1.00 94.56 129 LYS A C 1
ATOM 1034 O O . LYS A 1 129 ? 4.263 0.091 -11.466 1.00 94.56 129 LYS A O 1
ATOM 1039 N N . THR A 1 130 ? 3.263 0.640 -13.394 1.00 95.88 130 THR A N 1
ATOM 1040 C CA . THR A 1 130 ? 2.353 -0.514 -13.401 1.00 95.88 130 THR A CA 1
ATOM 1041 C C . THR A 1 130 ? 3.057 -1.716 -14.022 1.00 95.88 130 THR A C 1
ATOM 1043 O O . THR A 1 130 ? 3.502 -1.669 -15.173 1.00 95.88 130 THR A O 1
ATOM 1046 N N . MET A 1 131 ? 3.161 -2.804 -13.269 1.00 96.75 131 MET A N 1
ATOM 1047 C CA . MET A 1 131 ? 3.706 -4.070 -13.746 1.00 96.75 131 MET A CA 1
ATOM 1048 C C . MET A 1 131 ? 2.604 -4.899 -14.387 1.00 96.75 131 MET A C 1
ATOM 1050 O O . MET A 1 131 ? 1.502 -4.987 -13.861 1.00 96.75 131 MET A O 1
ATOM 1054 N N . THR A 1 132 ? 2.893 -5.503 -15.538 1.00 96.06 132 THR A N 1
ATOM 1055 C CA . THR A 1 132 ? 2.006 -6.466 -16.199 1.00 96.06 132 THR A CA 1
ATOM 1056 C C . THR A 1 132 ? 2.831 -7.686 -16.579 1.00 96.06 132 THR A C 1
ATOM 1058 O O . THR A 1 132 ? 3.710 -7.603 -17.435 1.00 96.06 132 THR A O 1
ATOM 1061 N N . ILE A 1 133 ? 2.567 -8.795 -15.899 1.00 95.88 133 ILE A N 1
ATOM 1062 C CA . ILE A 1 133 ? 3.275 -10.064 -16.032 1.00 95.88 133 ILE A CA 1
ATOM 1063 C C . ILE A 1 133 ? 2.354 -11.023 -16.782 1.00 95.88 133 ILE A C 1
ATOM 1065 O O . ILE A 1 133 ? 1.288 -11.374 -16.280 1.00 95.88 133 ILE A O 1
ATOM 1069 N N . SER A 1 134 ? 2.737 -11.402 -17.998 1.00 94.25 134 SER A N 1
ATOM 1070 C CA . SER A 1 134 ? 1.913 -12.213 -18.904 1.00 94.25 134 SER A CA 1
ATOM 1071 C C . SER A 1 134 ? 2.567 -13.534 -19.302 1.00 94.25 134 SER A C 1
ATOM 1073 O O . SER A 1 134 ? 1.858 -14.504 -19.546 1.00 94.25 134 SER A O 1
ATOM 1075 N N . ASP A 1 135 ? 3.899 -13.585 -19.351 1.00 94.81 135 ASP A N 1
ATOM 1076 C CA . ASP A 1 135 ? 4.669 -14.803 -19.592 1.00 94.81 135 ASP A CA 1
ATOM 1077 C C . ASP A 1 135 ? 5.320 -15.269 -18.278 1.00 94.81 135 ASP A C 1
ATOM 1079 O O . ASP A 1 135 ? 6.210 -14.586 -17.762 1.00 94.81 135 ASP A O 1
ATOM 1083 N N . PRO A 1 136 ? 4.922 -16.430 -17.728 1.00 93.69 136 PRO A N 1
ATOM 1084 C CA . PRO A 1 136 ? 5.514 -16.971 -16.508 1.00 93.69 136 PRO A CA 1
ATOM 1085 C C . PRO A 1 136 ? 7.008 -17.301 -16.620 1.00 93.69 136 PRO A C 1
ATOM 1087 O O . PRO A 1 136 ? 7.675 -17.414 -15.593 1.00 93.69 136 PRO A O 1
ATOM 1090 N N . SER A 1 137 ? 7.531 -17.468 -17.839 1.00 93.44 137 SER A N 1
ATOM 1091 C CA . SER A 1 137 ? 8.936 -17.809 -18.099 1.00 93.44 137 SER A CA 1
ATOM 1092 C C . SER A 1 137 ? 9.833 -16.578 -18.239 1.00 93.44 137 SER A C 1
ATOM 1094 O O . SER A 1 137 ? 11.058 -16.712 -18.258 1.00 93.44 137 SER A O 1
ATOM 1096 N N . ALA A 1 138 ? 9.242 -15.391 -18.392 1.00 94.31 138 ALA A N 1
ATOM 1097 C CA . ALA A 1 138 ? 9.971 -14.160 -18.646 1.00 94.31 138 ALA A CA 1
ATOM 1098 C C . ALA A 1 138 ? 10.361 -13.450 -17.345 1.00 94.31 138 ALA A C 1
ATOM 1100 O O . ALA A 1 138 ? 9.612 -13.414 -16.368 1.00 94.31 138 ALA A O 1
ATOM 1101 N N . ILE A 1 139 ? 11.532 -12.814 -17.373 1.00 95.00 139 ILE A N 1
ATOM 1102 C CA . ILE A 1 139 ? 12.005 -11.942 -16.300 1.00 95.00 139 ILE A CA 1
ATOM 1103 C C . ILE A 1 139 ? 11.616 -10.508 -16.648 1.00 95.00 139 ILE A C 1
ATOM 1105 O O . ILE A 1 139 ? 12.060 -9.959 -17.660 1.00 95.00 139 ILE A O 1
ATOM 1109 N N . TYR A 1 140 ? 10.817 -9.888 -15.788 1.00 96.31 140 TYR A N 1
ATOM 1110 C CA . TYR A 1 140 ? 10.424 -8.492 -15.921 1.00 96.31 140 TYR A CA 1
ATOM 1111 C C . TYR A 1 140 ? 11.242 -7.626 -14.967 1.00 96.31 140 TYR A C 1
ATOM 1113 O O . TYR A 1 140 ? 11.487 -7.998 -13.821 1.00 96.31 140 TYR A O 1
ATOM 1121 N N . THR A 1 141 ? 11.638 -6.440 -15.426 1.00 96.56 141 THR A N 1
ATOM 1122 C CA . THR A 1 141 ? 12.432 -5.496 -14.633 1.00 96.56 141 THR A CA 1
ATOM 1123 C C . THR A 1 141 ? 11.813 -4.105 -14.685 1.00 96.56 141 THR A C 1
ATOM 1125 O O . THR A 1 141 ? 11.447 -3.600 -15.751 1.00 96.56 141 THR A O 1
ATOM 1128 N N . ALA A 1 142 ? 11.730 -3.469 -13.522 1.00 97.88 142 ALA A N 1
ATOM 1129 C CA . ALA A 1 142 ? 11.494 -2.042 -13.387 1.00 97.88 142 ALA A CA 1
ATOM 1130 C C . ALA A 1 142 ? 12.765 -1.403 -12.827 1.00 97.88 142 ALA A C 1
ATOM 1132 O O . ALA A 1 142 ? 13.297 -1.866 -11.821 1.00 97.88 142 ALA A O 1
ATOM 1133 N N . GLU A 1 143 ? 13.258 -0.347 -13.473 1.00 98.25 143 GLU A N 1
ATOM 1134 C CA . GLU A 1 143 ? 14.385 0.443 -12.975 1.00 98.25 143 GLU A CA 1
ATOM 1135 C C . GLU A 1 143 ? 14.009 1.928 -12.988 1.00 98.25 143 GLU A C 1
ATOM 1137 O O . GLU A 1 143 ? 13.398 2.397 -13.947 1.00 98.25 143 GLU A O 1
ATOM 1142 N N . ALA A 1 144 ? 14.351 2.661 -11.933 1.00 97.88 144 ALA A N 1
ATOM 1143 C CA . ALA A 1 144 ? 14.210 4.110 -11.866 1.00 97.88 144 ALA A CA 1
ATOM 1144 C C . ALA A 1 144 ? 15.431 4.762 -11.232 1.00 97.88 144 ALA A C 1
ATOM 1146 O O . ALA A 1 144 ? 16.134 4.158 -10.424 1.00 97.88 144 ALA A O 1
ATOM 1147 N N . LEU A 1 145 ? 15.643 6.022 -11.595 1.00 96.94 145 LEU A N 1
ATOM 1148 C CA . LEU A 1 145 ? 16.572 6.928 -10.946 1.00 96.94 145 LEU A CA 1
ATOM 1149 C C . LEU A 1 145 ? 15.751 7.910 -10.114 1.00 96.94 145 LEU A C 1
ATOM 1151 O O . LEU A 1 145 ? 14.952 8.664 -10.669 1.00 96.94 145 LEU A O 1
ATOM 1155 N N . SER A 1 146 ? 15.936 7.877 -8.796 1.00 94.12 146 SER A N 1
ATOM 1156 C CA . SER A 1 146 ? 15.148 8.668 -7.849 1.00 94.12 146 SER A CA 1
ATOM 1157 C C . SER A 1 146 ? 16.041 9.330 -6.810 1.00 94.12 146 SER A C 1
ATOM 1159 O O . SER A 1 146 ? 16.983 8.719 -6.303 1.00 94.12 146 SER A O 1
ATOM 1161 N N . LEU A 1 147 ? 15.725 10.577 -6.465 1.00 91.12 147 LEU A N 1
ATOM 1162 C CA . LEU A 1 147 ? 16.392 11.300 -5.386 1.00 91.12 147 LEU A CA 1
ATOM 1163 C C . LEU A 1 147 ? 15.841 10.842 -4.031 1.00 91.12 147 LEU A C 1
ATOM 1165 O O . LEU A 1 147 ? 14.628 10.841 -3.824 1.00 91.12 147 LEU A O 1
ATOM 1169 N N . ALA A 1 148 ? 16.714 10.483 -3.092 1.00 88.25 148 ALA A N 1
ATOM 1170 C CA . ALA A 1 148 ? 16.305 10.241 -1.714 1.00 88.25 148 ALA A CA 1
ATOM 1171 C C . ALA A 1 148 ? 16.097 11.570 -0.977 1.00 88.25 148 ALA A C 1
ATOM 1173 O O . ALA A 1 148 ? 17.036 12.342 -0.779 1.00 88.25 148 ALA A O 1
ATOM 1174 N N . THR A 1 149 ? 14.869 11.833 -0.538 1.00 82.31 149 THR A N 1
ATOM 1175 C CA . THR A 1 149 ? 14.497 13.059 0.190 1.00 82.31 149 THR A CA 1
ATOM 1176 C C . THR A 1 149 ? 14.556 12.904 1.710 1.00 82.31 149 THR A C 1
ATOM 1178 O O . THR A 1 149 ? 14.434 13.897 2.424 1.00 82.31 149 THR A O 1
ATOM 1181 N N . ALA A 1 150 ? 14.807 11.692 2.211 1.00 82.19 150 ALA A N 1
ATOM 1182 C CA . ALA A 1 150 ? 14.937 11.359 3.627 1.00 82.19 150 ALA A CA 1
ATOM 1183 C C . ALA A 1 150 ? 15.999 10.265 3.838 1.00 82.19 150 ALA A C 1
ATOM 1185 O O . ALA A 1 150 ? 16.451 9.648 2.879 1.00 82.19 150 ALA A O 1
ATOM 1186 N N . ASN A 1 151 ? 16.351 9.987 5.102 1.00 82.50 151 ASN A N 1
ATOM 1187 C CA . ASN A 1 151 ? 17.347 8.967 5.485 1.00 82.50 151 ASN A CA 1
ATOM 1188 C C . ASN A 1 151 ? 16.880 7.504 5.306 1.00 82.50 151 ASN A C 1
ATOM 1190 O O . ASN A 1 151 ? 17.579 6.551 5.675 1.00 82.50 151 ASN A O 1
ATOM 1194 N N . SER A 1 152 ? 15.679 7.326 4.769 1.00 85.00 152 SER A N 1
ATOM 1195 C CA . SER A 1 152 ? 15.100 6.050 4.377 1.00 85.00 152 SER A CA 1
ATOM 1196 C C . SER A 1 152 ? 14.228 6.271 3.148 1.00 85.00 152 SER A C 1
ATOM 1198 O O . SER A 1 152 ? 13.731 7.376 2.925 1.00 85.00 152 SER A O 1
ATOM 1200 N N . THR A 1 153 ? 14.029 5.222 2.361 1.00 89.12 153 THR A N 1
ATOM 1201 C CA . THR A 1 153 ? 13.042 5.220 1.279 1.00 89.12 153 THR A CA 1
ATOM 1202 C C . THR A 1 153 ? 12.232 3.938 1.337 1.00 89.12 153 THR A C 1
ATOM 1204 O O . THR A 1 153 ? 12.645 2.964 1.972 1.00 89.12 153 THR A O 1
ATOM 1207 N N . SER A 1 154 ? 11.074 3.927 0.688 1.00 93.31 154 SER A N 1
ATOM 1208 C CA . SER A 1 154 ? 10.264 2.721 0.577 1.00 93.31 154 SER A CA 1
ATOM 1209 C C . SER A 1 154 ? 10.015 2.345 -0.870 1.00 93.31 154 SER A C 1
ATOM 1211 O O . SER A 1 154 ? 9.929 3.207 -1.739 1.00 93.31 154 SER A O 1
ATOM 1213 N N . VAL A 1 155 ? 9.913 1.046 -1.126 1.00 96.81 155 VAL A N 1
ATOM 1214 C CA . VAL A 1 155 ? 9.438 0.515 -2.405 1.00 96.81 155 VAL A CA 1
ATOM 1215 C C . VAL A 1 155 ? 8.199 -0.301 -2.106 1.00 96.81 155 VAL A C 1
ATOM 1217 O O . VAL A 1 155 ? 8.270 -1.275 -1.355 1.00 96.81 155 VAL A O 1
ATOM 1220 N N . CYS A 1 156 ? 7.062 0.134 -2.640 1.00 96.75 156 CYS A N 1
ATOM 1221 C CA . CYS A 1 156 ? 5.774 -0.475 -2.351 1.00 96.75 156 CYS A CA 1
ATOM 1222 C C . CYS A 1 156 ? 5.198 -1.181 -3.572 1.00 96.75 156 CYS A C 1
ATOM 1224 O O . CYS A 1 156 ? 5.186 -0.622 -4.665 1.00 96.75 156 CYS A O 1
ATOM 1226 N N . LEU A 1 157 ? 4.663 -2.376 -3.346 1.00 97.56 157 LEU A N 1
ATOM 1227 C CA . LEU A 1 157 ? 3.842 -3.127 -4.280 1.00 97.56 157 LEU A CA 1
ATOM 1228 C C . LEU A 1 157 ? 2.378 -2.969 -3.873 1.00 97.56 157 LEU A C 1
ATOM 1230 O O . LEU A 1 157 ? 2.013 -3.283 -2.735 1.00 97.56 157 LEU A O 1
ATOM 1234 N N . VAL A 1 158 ? 1.553 -2.475 -4.791 1.00 95.88 158 VAL A N 1
ATOM 1235 C CA . VAL A 1 158 ? 0.143 -2.171 -4.552 1.00 95.88 158 VAL A CA 1
ATOM 1236 C C . VAL A 1 158 ? -0.734 -3.053 -5.429 1.00 95.88 158 VAL A C 1
ATOM 1238 O O . VAL A 1 158 ? -0.657 -3.002 -6.654 1.00 95.88 158 VAL A O 1
ATOM 1241 N N . ASN A 1 159 ? -1.581 -3.857 -4.795 1.00 94.31 159 ASN A N 1
ATOM 1242 C CA . ASN A 1 159 ? -2.557 -4.693 -5.473 1.00 94.31 159 ASN A CA 1
ATOM 1243 C C . ASN A 1 159 ? -3.667 -3.821 -6.078 1.00 94.31 159 ASN A C 1
ATOM 1245 O O . ASN A 1 159 ? -4.355 -3.099 -5.361 1.00 94.31 159 ASN A O 1
ATOM 1249 N N . THR A 1 160 ? -3.851 -3.907 -7.394 1.00 92.75 160 THR A N 1
ATOM 1250 C CA . THR A 1 160 ? -4.887 -3.175 -8.141 1.00 92.75 160 THR A CA 1
ATOM 1251 C C . THR A 1 160 ? -6.073 -4.061 -8.538 1.00 92.75 160 THR A C 1
ATOM 1253 O O . THR A 1 160 ? -6.913 -3.652 -9.336 1.00 92.75 160 THR A O 1
ATOM 1256 N N . GLY A 1 161 ? -6.148 -5.285 -8.003 1.00 91.31 161 GLY A N 1
ATOM 1257 C CA . GLY A 1 161 ? -7.147 -6.299 -8.357 1.00 91.31 161 GLY A CA 1
ATOM 1258 C C . GLY A 1 161 ? -6.769 -7.151 -9.574 1.00 91.31 161 GLY A C 1
ATOM 1259 O O . GLY A 1 161 ? -7.504 -8.065 -9.931 1.00 91.31 161 GLY A O 1
ATOM 1260 N N . GLY A 1 162 ? -5.617 -6.888 -10.200 1.00 91.75 162 GLY A N 1
ATOM 1261 C CA . GLY A 1 162 ? -5.139 -7.591 -11.393 1.00 91.75 162 GLY A CA 1
ATOM 1262 C C . GLY A 1 162 ? -4.340 -8.870 -11.125 1.00 91.75 162 GLY A C 1
ATOM 1263 O O . GLY A 1 162 ? -3.718 -9.382 -12.049 1.00 91.75 162 GLY A O 1
ATOM 1264 N N . GLY A 1 163 ? -4.295 -9.362 -9.886 1.00 92.31 163 GLY A N 1
ATOM 1265 C CA . GLY A 1 163 ? -3.513 -10.530 -9.468 1.00 92.31 163 GLY A CA 1
ATOM 1266 C C . GLY A 1 163 ? -2.711 -10.263 -8.194 1.00 92.31 163 GLY A C 1
ATOM 1267 O O . GLY A 1 163 ? -2.731 -9.159 -7.655 1.00 92.31 163 GLY A O 1
ATOM 1268 N N . THR A 1 164 ? -2.005 -11.276 -7.691 1.00 95.62 164 THR A N 1
ATOM 1269 C CA . THR A 1 164 ? -1.231 -11.154 -6.446 1.00 95.62 164 THR A CA 1
ATOM 1270 C C . THR A 1 164 ? 0.118 -10.475 -6.706 1.00 95.62 164 THR A C 1
ATOM 1272 O O . THR A 1 164 ? 0.925 -11.040 -7.451 1.00 95.62 164 THR A O 1
ATOM 1275 N N . PRO A 1 165 ? 0.417 -9.313 -6.089 1.00 97.38 165 PRO A N 1
ATOM 1276 C CA . PRO A 1 165 ? 1.736 -8.704 -6.197 1.00 97.38 165 PRO A CA 1
ATOM 1277 C C . PRO A 1 165 ? 2.819 -9.618 -5.631 1.00 97.38 165 PRO A C 1
ATOM 1279 O O . PRO A 1 165 ? 2.636 -10.258 -4.594 1.00 97.38 165 PRO A O 1
ATOM 1282 N N . PHE A 1 166 ? 3.966 -9.645 -6.295 1.00 97.69 166 PHE A N 1
ATOM 1283 C CA . PHE A 1 166 ? 5.131 -10.406 -5.863 1.00 97.69 166 PHE A CA 1
ATOM 1284 C C . PHE A 1 166 ? 6.412 -9.700 -6.298 1.00 97.69 166 PHE A C 1
ATOM 1286 O O . PHE A 1 166 ? 6.358 -8.825 -7.158 1.00 97.69 166 PHE A O 1
ATOM 1293 N N . ILE A 1 167 ? 7.553 -10.071 -5.725 1.00 98.38 167 ILE A N 1
ATOM 1294 C CA . ILE A 1 167 ? 8.877 -9.557 -6.102 1.00 98.38 167 ILE A CA 1
ATOM 1295 C C . ILE A 1 167 ? 9.934 -10.644 -5.909 1.00 98.38 167 ILE A C 1
ATOM 1297 O O . ILE A 1 167 ? 9.882 -11.379 -4.925 1.00 98.38 167 ILE A O 1
ATOM 1301 N N . SER A 1 168 ? 10.875 -10.752 -6.849 1.00 97.75 168 SER A N 1
ATOM 1302 C CA . SER A 1 168 ? 11.989 -11.711 -6.778 1.00 97.75 168 SER A CA 1
ATOM 1303 C C . SER A 1 168 ? 13.257 -11.061 -6.233 1.00 97.75 168 SER A C 1
ATOM 1305 O O . SER A 1 168 ? 13.962 -11.651 -5.427 1.00 97.75 168 SER A O 1
ATOM 1307 N N . SER A 1 169 ? 13.544 -9.817 -6.626 1.00 97.31 169 SER A N 1
ATOM 1308 C CA . SER A 1 169 ? 14.685 -9.087 -6.072 1.00 97.31 169 SER A CA 1
ATOM 1309 C C . SER A 1 169 ? 14.500 -7.578 -6.073 1.00 97.31 169 SER A C 1
ATOM 1311 O O . SER A 1 169 ? 13.784 -7.019 -6.913 1.00 97.31 169 SER A O 1
ATOM 1313 N N . LEU A 1 170 ? 15.185 -6.923 -5.133 1.00 97.94 170 LEU A N 1
ATOM 1314 C CA . LEU A 1 170 ? 15.217 -5.472 -4.985 1.00 97.94 170 LEU A CA 1
ATOM 1315 C C . LEU A 1 170 ? 16.658 -4.985 -4.790 1.00 97.94 170 LEU A C 1
ATOM 1317 O O . LEU A 1 170 ? 17.356 -5.380 -3.857 1.00 97.94 170 LEU A O 1
ATOM 1321 N N . GLU A 1 171 ? 17.105 -4.105 -5.677 1.00 96.62 171 GLU A N 1
ATOM 1322 C CA . GLU A 1 171 ? 18.458 -3.558 -5.707 1.00 96.62 171 GLU A CA 1
ATOM 1323 C C . GLU A 1 171 ? 18.419 -2.027 -5.585 1.00 96.62 171 GLU A C 1
ATOM 1325 O O . GLU A 1 171 ? 17.666 -1.351 -6.289 1.00 96.62 171 GLU A O 1
ATOM 1330 N N . LEU A 1 172 ? 19.274 -1.473 -4.722 1.00 96.38 172 LEU A N 1
ATOM 1331 C CA . LEU A 1 172 ? 19.505 -0.037 -4.575 1.00 96.38 172 LEU A CA 1
ATOM 1332 C C . LEU A 1 172 ? 20.994 0.270 -4.778 1.00 96.38 172 LEU A C 1
ATOM 1334 O O . LEU A 1 172 ? 21.853 -0.355 -4.140 1.00 96.38 172 LEU A O 1
ATOM 1338 N N . ARG A 1 173 ? 21.313 1.218 -5.666 1.00 95.56 173 ARG A N 1
ATOM 1339 C CA . ARG A 1 173 ? 22.691 1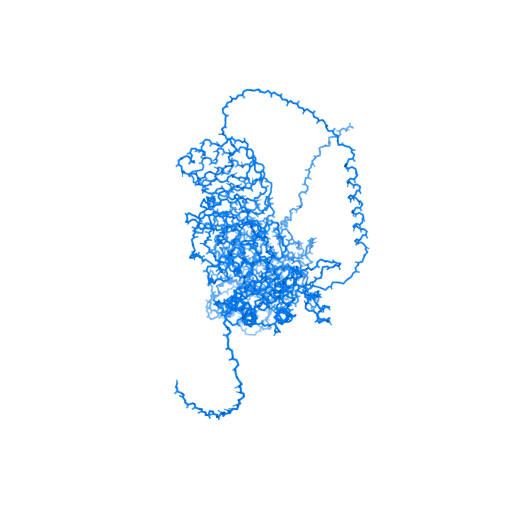.633 -5.985 1.00 95.56 173 ARG A CA 1
ATOM 1340 C C . ARG A 1 173 ? 22.822 3.155 -5.851 1.00 95.56 173 ARG A C 1
ATOM 1342 O O . ARG A 1 173 ? 22.123 3.864 -6.575 1.00 95.56 173 ARG A O 1
ATOM 1349 N N . PRO A 1 174 ? 23.665 3.679 -4.944 1.00 94.31 174 PRO A N 1
ATOM 1350 C CA . PRO A 1 174 ? 23.935 5.111 -4.878 1.00 94.31 174 PRO A CA 1
ATOM 1351 C C . PRO A 1 174 ? 24.695 5.558 -6.126 1.00 94.31 174 PRO A C 1
ATOM 1353 O O . PRO A 1 174 ? 25.636 4.893 -6.564 1.00 94.31 174 PRO A O 1
ATOM 1356 N N . LEU A 1 175 ? 24.301 6.699 -6.678 1.00 93.69 175 LEU A N 1
ATOM 1357 C CA . LEU A 1 175 ? 25.008 7.357 -7.769 1.00 93.69 175 LEU A CA 1
ATOM 1358 C C . LEU A 1 175 ? 25.887 8.486 -7.231 1.00 93.69 175 LEU A C 1
ATOM 1360 O O . LEU A 1 175 ? 25.652 9.027 -6.147 1.00 93.69 175 LEU A O 1
ATOM 1364 N N . ARG A 1 176 ? 26.904 8.870 -8.008 1.00 90.88 176 ARG A N 1
ATOM 1365 C CA . ARG A 1 176 ? 27.693 10.067 -7.707 1.00 90.88 176 ARG A CA 1
ATOM 1366 C C . ARG A 1 176 ? 26.791 11.302 -7.753 1.00 90.88 176 ARG A C 1
ATOM 1368 O O . ARG A 1 176 ? 25.908 11.409 -8.601 1.00 90.88 176 ARG A O 1
ATOM 1375 N N . ASN A 1 177 ? 27.045 12.258 -6.862 1.00 87.06 177 ASN A N 1
ATOM 1376 C CA . ASN A 1 177 ? 26.318 13.523 -6.852 1.00 87.06 177 ASN A CA 1
ATOM 1377 C C . ASN A 1 177 ? 26.407 14.233 -8.220 1.00 87.06 177 ASN A C 1
ATOM 1379 O O . ASN A 1 177 ? 27.493 14.334 -8.796 1.00 87.06 177 ASN A O 1
ATOM 1383 N N . GLY A 1 178 ? 25.268 14.717 -8.718 1.00 86.62 178 GLY A N 1
ATOM 1384 C CA . GLY A 1 178 ? 25.126 15.369 -10.023 1.00 86.62 178 GLY A CA 1
ATOM 1385 C C . GLY A 1 178 ? 24.931 14.427 -11.218 1.00 86.62 178 GLY A C 1
ATOM 1386 O O . GLY A 1 178 ? 24.516 14.895 -12.277 1.00 86.62 178 GLY A O 1
ATOM 1387 N N . LEU A 1 179 ? 25.166 13.116 -11.070 1.00 92.12 179 LEU A N 1
ATOM 1388 C CA . LEU A 1 179 ? 24.923 12.149 -12.143 1.00 92.12 179 LEU A CA 1
ATOM 1389 C C . LEU A 1 179 ? 23.422 12.100 -12.469 1.00 92.12 179 LEU A C 1
ATOM 1391 O O . LEU A 1 179 ? 22.605 11.916 -11.566 1.00 92.12 179 LEU A O 1
ATOM 1395 N N . TYR A 1 180 ? 23.059 12.272 -13.745 1.00 93.94 180 TYR A N 1
ATOM 1396 C CA . TYR A 1 180 ? 21.665 12.444 -14.194 1.00 93.94 180 TYR A CA 1
ATOM 1397 C C . TYR A 1 180 ? 20.932 13.663 -13.587 1.00 93.94 180 TYR A C 1
ATOM 1399 O O . TYR A 1 180 ? 19.702 13.690 -13.579 1.00 93.94 180 TYR A O 1
ATOM 1407 N N . GLY A 1 181 ? 21.646 14.692 -13.111 1.00 90.81 181 GLY A N 1
ATOM 1408 C CA . GLY A 1 181 ? 21.040 15.870 -12.464 1.00 90.81 181 GLY A CA 1
ATOM 1409 C C . GLY A 1 181 ? 20.065 16.667 -13.346 1.00 90.81 181 GLY A C 1
ATOM 1410 O O . GLY A 1 181 ? 19.143 17.293 -12.835 1.00 90.81 181 GLY A O 1
ATOM 1411 N N . GLU A 1 182 ? 20.208 16.581 -14.672 1.00 90.38 182 GLU A N 1
ATOM 1412 C CA . GLU A 1 182 ? 19.254 17.147 -15.641 1.00 90.38 182 GLU A CA 1
ATOM 1413 C C . GLU A 1 182 ? 17.885 16.442 -15.606 1.00 90.38 182 GLU A C 1
ATOM 1415 O O . GLU A 1 182 ? 16.864 17.014 -15.986 1.00 90.38 182 GLU A O 1
ATOM 1420 N N . TYR A 1 183 ? 17.853 15.179 -15.170 1.00 93.69 183 TYR A N 1
ATOM 1421 C CA . TYR A 1 183 ? 16.672 14.312 -15.210 1.00 93.69 183 TYR A CA 1
ATOM 1422 C C . TYR A 1 183 ? 16.077 14.066 -13.831 1.00 93.69 183 TYR A C 1
ATOM 1424 O O . TYR A 1 183 ? 14.865 13.903 -13.720 1.00 93.69 183 TYR A O 1
ATOM 1432 N N . VAL A 1 184 ? 16.895 14.073 -12.780 1.00 94.31 184 VAL A N 1
ATOM 1433 C CA . VAL A 1 184 ? 16.463 13.751 -11.418 1.00 94.31 184 VAL A CA 1
ATOM 1434 C C . VAL A 1 184 ? 16.680 14.943 -10.497 1.00 94.31 184 VAL A C 1
ATOM 1436 O O . VAL A 1 184 ? 17.796 15.435 -10.351 1.00 94.31 184 VAL A O 1
ATOM 1439 N N . ASN A 1 185 ? 15.610 15.393 -9.846 1.00 91.00 185 ASN A N 1
ATOM 1440 C CA . ASN A 1 185 ? 15.646 16.444 -8.832 1.00 91.00 185 ASN A CA 1
ATOM 1441 C C . ASN A 1 185 ? 14.513 16.248 -7.805 1.00 91.00 185 ASN A C 1
ATOM 1443 O O . ASN A 1 185 ? 13.859 15.211 -7.777 1.00 91.00 185 ASN A O 1
ATOM 1447 N N . ALA A 1 186 ? 14.273 17.237 -6.941 1.00 86.50 186 ALA A N 1
ATOM 1448 C CA . ALA A 1 186 ? 13.267 17.139 -5.880 1.00 86.50 186 ALA A CA 1
ATOM 1449 C C . ALA A 1 186 ? 11.808 17.019 -6.374 1.00 86.50 186 ALA A C 1
ATOM 1451 O O . ALA A 1 186 ? 10.946 16.632 -5.595 1.00 86.50 186 ALA A O 1
ATOM 1452 N N . SER A 1 187 ? 11.527 17.353 -7.638 1.00 88.94 187 SER A N 1
ATOM 1453 C CA . SER A 1 187 ? 10.180 17.333 -8.238 1.00 88.94 187 SER A CA 1
ATOM 1454 C C . SER A 1 187 ? 9.986 16.255 -9.308 1.00 88.94 187 SER A C 1
ATOM 1456 O O . SER A 1 187 ? 8.861 15.989 -9.731 1.00 88.94 187 SER A O 1
ATOM 1458 N N . GLN A 1 188 ? 11.070 15.622 -9.760 1.00 92.69 188 GLN A N 1
ATOM 1459 C CA . GLN A 1 188 ? 11.012 14.619 -10.817 1.00 92.69 188 GLN A CA 1
ATOM 1460 C C . GLN A 1 188 ? 12.063 13.531 -10.635 1.00 92.69 188 GLN A C 1
ATOM 1462 O O . GLN A 1 188 ? 13.197 13.769 -10.219 1.00 92.69 188 GLN A O 1
ATOM 1467 N N . SER A 1 189 ? 11.664 12.330 -11.014 1.00 95.31 189 SER A N 1
ATOM 1468 C CA . SER A 1 189 ? 12.497 11.148 -11.179 1.00 95.31 189 SER A CA 1
ATOM 1469 C C . SER A 1 189 ? 12.292 10.597 -12.586 1.00 95.31 189 SER A C 1
ATOM 1471 O O . SER A 1 189 ? 11.435 11.073 -13.336 1.00 95.31 189 SER A O 1
ATOM 1473 N N . VAL A 1 190 ? 13.070 9.588 -12.968 1.00 96.38 190 VAL A N 1
ATOM 1474 C CA . VAL A 1 190 ? 12.928 8.971 -14.290 1.00 96.38 190 VAL A CA 1
ATOM 1475 C C . VAL A 1 190 ? 12.961 7.451 -14.225 1.00 96.38 190 VAL A C 1
ATOM 1477 O O . VAL A 1 190 ? 13.683 6.866 -13.425 1.00 96.38 190 VAL A O 1
ATOM 1480 N N . VAL A 1 191 ? 12.186 6.802 -15.089 1.00 97.19 191 VAL A N 1
ATOM 1481 C CA . VAL A 1 191 ? 12.051 5.342 -15.179 1.00 97.19 191 VAL A CA 1
ATOM 1482 C C . VAL A 1 191 ? 12.732 4.864 -16.447 1.00 97.19 191 VAL A C 1
ATOM 1484 O O . VAL A 1 191 ? 12.508 5.416 -17.520 1.00 97.19 191 VAL A O 1
ATOM 1487 N N . LEU A 1 192 ? 13.571 3.838 -16.354 1.00 97.12 192 LEU A N 1
ATOM 1488 C CA . LEU A 1 192 ? 14.255 3.297 -17.518 1.00 97.12 192 LEU A CA 1
ATOM 1489 C C . LEU A 1 192 ? 13.253 2.633 -18.472 1.00 97.12 192 LEU A C 1
ATOM 1491 O O . LEU A 1 192 ? 12.541 1.698 -18.100 1.00 97.12 192 LEU A O 1
ATOM 1495 N N . VAL A 1 193 ? 13.270 3.068 -19.731 1.00 95.19 193 VAL A N 1
ATOM 1496 C CA . VAL A 1 193 ? 12.567 2.405 -20.838 1.00 95.19 193 VAL A CA 1
ATOM 1497 C C . VAL A 1 193 ? 13.511 1.422 -21.520 1.00 95.19 193 VAL A C 1
ATOM 1499 O O . VAL A 1 193 ? 13.176 0.259 -21.735 1.00 95.19 193 VAL A O 1
ATOM 1502 N N . THR A 1 194 ? 14.723 1.872 -21.852 1.00 95.00 194 THR A N 1
ATOM 1503 C CA . THR A 1 194 ? 15.728 1.024 -22.494 1.00 95.00 194 THR A CA 1
ATOM 1504 C C . THR A 1 194 ? 17.132 1.588 -22.313 1.00 95.00 194 THR A C 1
ATOM 1506 O O . THR A 1 194 ? 17.351 2.789 -22.425 1.00 95.00 194 THR A O 1
ATOM 1509 N N . ARG A 1 195 ? 18.097 0.696 -22.079 1.00 97.69 195 ARG A N 1
ATOM 1510 C CA . ARG A 1 195 ? 19.539 0.967 -22.083 1.00 97.69 195 ARG A CA 1
ATOM 1511 C C . ARG A 1 195 ? 20.204 -0.043 -23.003 1.00 97.69 195 ARG A C 1
ATOM 1513 O O . ARG A 1 195 ? 19.958 -1.250 -22.863 1.00 97.69 195 ARG A O 1
ATOM 1520 N N . ARG A 1 196 ? 20.981 0.430 -23.978 1.00 97.38 196 ARG A N 1
ATOM 1521 C CA . ARG A 1 196 ? 21.593 -0.421 -25.002 1.00 97.38 196 ARG A CA 1
ATOM 1522 C C . ARG A 1 196 ? 23.055 -0.092 -25.251 1.00 97.38 196 ARG A C 1
ATOM 1524 O O . ARG A 1 196 ? 23.430 1.073 -25.295 1.00 97.38 196 ARG A O 1
ATOM 1531 N N . ASN A 1 197 ? 23.834 -1.141 -25.481 1.00 97.38 197 ASN A N 1
ATOM 1532 C CA . ASN A 1 197 ? 25.233 -1.106 -25.876 1.00 97.38 197 ASN A CA 1
ATOM 1533 C C . ASN A 1 197 ? 25.363 -1.638 -27.311 1.00 97.38 197 ASN A C 1
ATOM 1535 O O . ASN A 1 197 ? 25.026 -2.793 -27.589 1.00 97.38 197 ASN A O 1
ATOM 1539 N N . PHE A 1 198 ? 25.817 -0.792 -28.230 1.00 97.19 198 PHE A N 1
ATOM 1540 C CA . PHE A 1 198 ? 25.993 -1.163 -29.625 1.00 97.19 198 PHE A CA 1
ATOM 1541 C C . PHE A 1 198 ? 27.354 -1.822 -29.849 1.00 97.19 198 PHE A C 1
ATOM 1543 O O . PHE A 1 198 ? 28.399 -1.312 -29.453 1.00 97.19 198 PHE A O 1
ATOM 1550 N N . GLY A 1 199 ? 27.343 -2.951 -30.557 1.00 93.94 199 GLY A N 1
ATOM 1551 C CA . GLY A 1 199 ? 28.556 -3.695 -30.899 1.00 93.94 199 GLY A CA 1
ATOM 1552 C C . GLY A 1 199 ? 28.989 -4.711 -29.837 1.00 93.94 199 GLY A C 1
ATOM 1553 O O . GLY A 1 199 ? 29.877 -5.519 -30.105 1.00 93.94 199 GLY A O 1
ATOM 1554 N N . ALA A 1 200 ? 28.339 -4.727 -28.672 1.00 94.94 200 ALA A N 1
ATOM 1555 C CA . ALA A 1 200 ? 28.511 -5.769 -27.666 1.00 94.94 200 ALA A CA 1
ATOM 1556 C C . ALA A 1 200 ? 27.747 -7.053 -28.021 1.00 94.94 200 ALA A C 1
ATOM 1558 O O . ALA A 1 200 ? 26.729 -7.020 -28.705 1.00 94.94 200 ALA A O 1
ATOM 1559 N N . THR A 1 201 ? 28.222 -8.194 -27.516 1.00 91.38 201 THR A N 1
ATOM 1560 C CA . THR A 1 201 ? 27.583 -9.513 -27.701 1.00 91.38 201 THR A CA 1
ATOM 1561 C C . THR A 1 201 ? 26.894 -10.036 -26.443 1.00 91.38 201 THR A C 1
ATOM 1563 O O . THR A 1 201 ? 26.085 -10.958 -26.520 1.00 91.38 201 THR A O 1
ATOM 1566 N N . LYS A 1 202 ? 27.208 -9.461 -25.279 1.00 92.19 202 LYS A N 1
ATOM 1567 C CA . LYS A 1 202 ? 26.667 -9.835 -23.969 1.00 92.19 202 LYS A CA 1
ATOM 1568 C C . LYS A 1 202 ? 26.317 -8.584 -23.175 1.00 92.19 202 LYS A C 1
ATOM 1570 O O . LYS A 1 202 ? 26.887 -7.521 -23.421 1.00 92.19 202 LYS A O 1
ATOM 1575 N N . SER A 1 203 ? 25.390 -8.725 -22.232 1.00 93.62 203 SER A N 1
ATOM 1576 C CA . SER A 1 203 ? 25.061 -7.642 -21.311 1.00 93.62 203 SER A CA 1
ATOM 1577 C C . SER A 1 203 ? 26.228 -7.344 -20.378 1.00 93.62 203 SER A C 1
ATOM 1579 O O . SER A 1 203 ? 26.938 -8.251 -19.946 1.00 93.62 203 SER A O 1
ATOM 1581 N N . LEU A 1 204 ? 26.401 -6.062 -20.074 1.00 94.88 204 LEU A N 1
ATOM 1582 C CA . LEU A 1 204 ? 27.441 -5.546 -19.194 1.00 94.88 204 LEU A CA 1
ATOM 1583 C C . LEU A 1 204 ? 26.795 -4.934 -17.952 1.00 94.88 204 LEU A C 1
ATOM 1585 O O . LEU A 1 204 ? 25.788 -4.235 -18.064 1.00 94.88 204 LEU A O 1
ATOM 1589 N N . ARG A 1 205 ? 27.361 -5.207 -16.776 1.00 94.25 205 ARG A N 1
ATOM 1590 C CA . ARG A 1 205 ? 26.959 -4.613 -15.492 1.00 94.25 205 ARG A CA 1
ATOM 1591 C C . ARG A 1 205 ? 28.165 -4.553 -14.555 1.00 94.25 205 ARG A C 1
ATOM 1593 O O . ARG A 1 205 ? 29.299 -4.562 -15.024 1.00 94.25 205 ARG A O 1
ATOM 1600 N N . PHE A 1 206 ? 27.953 -4.483 -13.246 1.00 93.50 206 PHE A N 1
ATOM 1601 C CA . PHE A 1 206 ? 29.039 -4.588 -12.277 1.00 93.50 206 PHE A CA 1
ATOM 1602 C C . PHE A 1 206 ? 29.889 -5.864 -12.486 1.00 93.50 206 PHE A C 1
ATOM 1604 O O . PHE A 1 206 ? 29.310 -6.926 -12.728 1.00 93.50 206 PHE A O 1
ATOM 1611 N N . PRO A 1 207 ? 31.232 -5.807 -12.366 1.00 92.25 207 PRO A N 1
ATOM 1612 C CA . PRO A 1 207 ? 32.051 -4.670 -11.925 1.00 92.25 207 PRO A CA 1
ATOM 1613 C C . PRO A 1 207 ? 32.443 -3.670 -13.026 1.00 92.25 207 PRO A C 1
ATOM 1615 O O . PRO A 1 207 ? 33.043 -2.646 -12.698 1.00 92.25 207 PRO A O 1
ATOM 1618 N N . ASP A 1 208 ? 32.120 -3.935 -14.294 1.00 92.94 208 ASP A N 1
ATOM 1619 C CA . ASP A 1 208 ? 32.495 -3.064 -15.418 1.00 92.94 208 ASP A CA 1
ATOM 1620 C C . ASP A 1 208 ? 31.756 -1.716 -15.389 1.00 92.94 208 ASP A C 1
ATOM 1622 O O . ASP A 1 208 ? 32.321 -0.687 -15.759 1.00 92.94 208 ASP A O 1
ATOM 1626 N N . ASP A 1 209 ? 30.505 -1.710 -14.913 1.00 94.38 209 ASP A N 1
ATOM 1627 C CA . ASP A 1 209 ? 29.790 -0.494 -14.518 1.00 94.38 209 ASP A CA 1
ATOM 1628 C C . ASP A 1 209 ? 29.827 -0.335 -12.984 1.00 94.38 209 ASP A C 1
ATOM 1630 O O . ASP A 1 209 ? 29.223 -1.149 -12.274 1.00 94.38 209 ASP A O 1
ATOM 1634 N N . PRO A 1 210 ? 30.493 0.702 -12.435 1.00 92.12 210 PRO A N 1
ATOM 1635 C CA . PRO A 1 210 ? 30.598 0.894 -10.989 1.00 92.12 210 PRO A CA 1
ATOM 1636 C C . PRO A 1 210 ? 29.253 1.191 -10.312 1.00 92.12 210 PRO A C 1
ATOM 1638 O O . PRO A 1 210 ? 29.139 0.975 -9.105 1.00 92.12 210 PRO A O 1
ATOM 1641 N N . TYR A 1 211 ? 28.248 1.643 -11.069 1.00 93.88 211 TYR A N 1
ATOM 1642 C CA . TYR A 1 211 ? 26.886 1.907 -10.598 1.00 93.88 211 TYR A CA 1
ATOM 1643 C C . TYR A 1 211 ? 25.938 0.724 -10.829 1.00 93.88 211 TYR A C 1
ATOM 1645 O O . TYR A 1 211 ? 24.747 0.825 -10.541 1.00 93.88 211 TYR A O 1
ATOM 1653 N N . ASP A 1 212 ? 26.452 -0.394 -11.355 1.00 95.44 212 ASP A N 1
ATOM 1654 C CA . ASP A 1 212 ? 25.699 -1.624 -11.613 1.00 95.44 212 ASP A CA 1
ATOM 1655 C C . ASP A 1 212 ? 24.470 -1.428 -12.527 1.00 95.44 212 ASP A C 1
ATOM 1657 O O . ASP A 1 212 ? 23.456 -2.127 -12.424 1.00 95.44 212 ASP A O 1
ATOM 1661 N N . ARG A 1 213 ? 24.546 -0.472 -13.462 1.00 96.31 213 ARG A N 1
ATOM 1662 C CA . ARG A 1 213 ? 23.570 -0.365 -14.555 1.00 96.31 213 ARG A CA 1
ATOM 1663 C C . ARG A 1 213 ? 23.751 -1.536 -15.511 1.00 96.31 213 ARG A C 1
ATOM 1665 O O . ARG A 1 213 ? 24.870 -1.891 -15.870 1.00 96.31 213 ARG A O 1
ATOM 1672 N N . VAL A 1 214 ? 22.636 -2.104 -15.962 1.00 96.12 214 VAL A N 1
ATOM 1673 C CA . VAL A 1 214 ? 22.645 -3.200 -16.937 1.00 96.12 214 VAL A CA 1
ATOM 1674 C C . VAL A 1 214 ? 22.546 -2.633 -18.351 1.00 96.12 214 VAL A C 1
ATOM 1676 O O . VAL A 1 214 ? 21.522 -2.062 -18.732 1.00 96.12 214 VAL A O 1
ATOM 1679 N N . TRP A 1 215 ? 23.606 -2.809 -19.135 1.00 97.69 215 TRP A N 1
ATOM 1680 C CA . TRP A 1 215 ? 23.702 -2.411 -20.537 1.00 97.69 215 TRP A CA 1
ATOM 1681 C C . TRP A 1 215 ? 23.476 -3.616 -21.445 1.00 97.69 215 TRP A C 1
ATOM 1683 O O . TRP A 1 215 ? 24.312 -4.516 -21.501 1.00 97.69 215 TRP A O 1
ATOM 1693 N N . ASN A 1 216 ? 22.356 -3.637 -22.169 1.00 96.44 216 ASN A N 1
ATOM 1694 C CA . ASN A 1 216 ? 21.987 -4.774 -23.015 1.00 96.44 216 ASN A CA 1
ATOM 1695 C C . ASN A 1 216 ? 22.471 -4.593 -24.464 1.00 96.44 216 ASN A C 1
ATOM 1697 O O . ASN A 1 216 ? 22.367 -3.486 -24.989 1.00 96.44 216 ASN A O 1
ATOM 1701 N N . PRO A 1 217 ? 22.949 -5.640 -25.153 1.00 96.69 217 PRO A N 1
ATOM 1702 C CA . PRO A 1 217 ? 23.321 -5.556 -26.563 1.00 96.69 217 PRO A CA 1
ATOM 1703 C C . PRO A 1 217 ? 22.192 -5.027 -27.454 1.00 96.69 217 PRO A C 1
ATOM 1705 O O . PRO A 1 217 ? 21.025 -5.386 -27.274 1.00 96.69 217 PRO A O 1
ATOM 1708 N N . TYR A 1 218 ? 22.542 -4.210 -28.446 1.00 94.81 218 TYR A N 1
ATOM 1709 C CA . TYR A 1 218 ? 21.672 -3.938 -29.590 1.00 94.81 218 TYR A CA 1
ATOM 1710 C C . TYR A 1 218 ? 22.149 -4.741 -30.798 1.00 94.81 218 TYR A C 1
ATOM 1712 O O . TYR A 1 218 ? 23.221 -4.476 -31.344 1.00 94.81 218 TYR A O 1
ATOM 1720 N N . ASN A 1 219 ? 21.338 -5.711 -31.216 1.00 88.44 219 ASN A N 1
ATOM 1721 C CA . ASN A 1 219 ? 21.670 -6.616 -32.309 1.00 88.44 219 ASN A CA 1
ATOM 1722 C C . ASN A 1 219 ? 20.924 -6.205 -33.580 1.00 88.44 219 ASN A C 1
ATOM 1724 O O . ASN A 1 219 ? 19.701 -6.304 -33.639 1.00 88.44 219 ASN A O 1
ATOM 1728 N N . ASP A 1 220 ? 21.668 -5.797 -34.606 1.00 89.25 220 ASP A N 1
ATOM 1729 C CA . ASP A 1 220 ? 21.144 -5.549 -35.950 1.00 89.25 220 ASP A CA 1
ATOM 1730 C C . ASP A 1 220 ? 22.139 -6.095 -36.991 1.00 89.25 220 ASP A C 1
ATOM 1732 O O . ASP A 1 220 ? 23.253 -5.573 -37.107 1.00 89.25 220 ASP A O 1
ATOM 1736 N N . PRO A 1 221 ? 21.770 -7.139 -37.760 1.00 87.44 221 PRO A N 1
ATOM 1737 C CA . PRO A 1 221 ? 22.641 -7.746 -38.771 1.00 87.44 221 PRO A CA 1
ATOM 1738 C C . PRO A 1 221 ? 23.082 -6.801 -39.900 1.00 87.44 221 PRO A C 1
ATOM 1740 O O . PRO A 1 221 ? 24.032 -7.110 -40.625 1.00 87.44 221 PRO A O 1
ATOM 1743 N N . SER A 1 222 ? 22.390 -5.672 -40.092 1.00 88.62 222 SER A N 1
ATOM 1744 C CA . SER A 1 222 ? 22.730 -4.660 -41.098 1.00 88.62 222 SER A CA 1
ATOM 1745 C C . SER A 1 222 ? 23.885 -3.741 -40.671 1.00 88.62 222 SER A C 1
ATOM 1747 O O . SER A 1 222 ? 24.425 -2.988 -41.494 1.00 88.62 222 SER A O 1
ATOM 1749 N N . LEU A 1 223 ? 24.301 -3.826 -39.405 1.00 92.31 223 LEU A N 1
ATOM 1750 C CA . LEU A 1 223 ? 25.348 -3.009 -38.812 1.00 92.31 223 LEU A CA 1
ATOM 1751 C C . LEU A 1 223 ? 26.666 -3.789 -38.662 1.00 92.31 223 LEU A C 1
ATOM 1753 O O . LEU A 1 223 ? 26.699 -4.997 -38.440 1.00 92.31 223 LEU A O 1
ATOM 1757 N N . LEU A 1 224 ? 27.779 -3.075 -38.799 1.00 93.94 224 LEU A N 1
ATOM 1758 C CA . LEU A 1 224 ? 29.139 -3.548 -38.565 1.00 93.94 224 LEU A CA 1
ATOM 1759 C C . LEU A 1 224 ? 29.630 -3.054 -37.211 1.00 93.94 224 LEU A C 1
ATOM 1761 O O . LEU A 1 224 ? 29.615 -1.851 -36.945 1.00 93.94 224 LEU A O 1
ATOM 1765 N N . THR A 1 225 ? 30.141 -3.974 -36.402 1.00 95.44 225 THR A N 1
ATOM 1766 C CA . THR A 1 225 ? 30.790 -3.650 -35.133 1.00 95.44 225 THR A CA 1
ATOM 1767 C C . THR A 1 225 ? 32.169 -3.038 -35.359 1.00 95.44 225 THR A C 1
ATOM 1769 O O . THR A 1 225 ? 32.984 -3.535 -36.139 1.00 95.44 225 THR A O 1
ATOM 1772 N N . LEU A 1 226 ? 32.440 -1.967 -34.626 1.00 95.25 226 LEU A N 1
ATOM 1773 C CA . LEU A 1 226 ? 33.745 -1.361 -34.428 1.00 95.25 226 LEU A CA 1
ATOM 1774 C C . LEU A 1 226 ? 34.131 -1.548 -32.962 1.00 95.25 226 LEU A C 1
ATOM 1776 O O . LEU A 1 226 ? 33.290 -1.404 -32.078 1.00 95.25 226 LEU A O 1
ATOM 1780 N N . SER A 1 227 ? 35.400 -1.838 -32.702 1.00 95.75 227 SER A N 1
ATOM 1781 C CA . SER A 1 227 ? 35.923 -1.934 -31.344 1.00 95.75 227 SER A CA 1
ATOM 1782 C C . SER A 1 227 ? 37.331 -1.363 -31.251 1.00 95.75 227 SER A C 1
ATOM 1784 O O . SER A 1 227 ? 38.034 -1.224 -32.257 1.00 95.75 227 SER A O 1
ATOM 1786 N N . THR A 1 228 ? 37.736 -1.014 -30.035 1.00 96.12 228 THR A N 1
ATOM 1787 C CA . THR A 1 228 ? 39.100 -0.593 -29.720 1.00 96.12 228 THR A CA 1
ATOM 1788 C C . THR A 1 228 ? 39.536 -1.148 -28.371 1.00 96.12 228 THR A C 1
ATOM 1790 O O . THR A 1 228 ? 38.728 -1.282 -27.457 1.00 96.12 228 THR A O 1
ATOM 1793 N N . ASN A 1 229 ? 40.830 -1.436 -28.244 1.00 94.19 229 ASN A N 1
ATOM 1794 C CA . ASN A 1 229 ? 41.452 -1.793 -26.966 1.00 94.19 229 ASN A CA 1
ATOM 1795 C C . ASN A 1 229 ? 42.027 -0.563 -26.250 1.00 94.19 229 ASN A C 1
ATOM 1797 O O . ASN A 1 229 ? 42.432 -0.648 -25.092 1.00 94.19 229 ASN A O 1
ATOM 1801 N N . SER A 1 230 ? 42.089 0.583 -26.936 1.00 94.75 230 SER A N 1
ATOM 1802 C CA . SER A 1 230 ? 42.522 1.837 -26.331 1.00 94.75 230 SER A CA 1
ATOM 1803 C C . SER A 1 230 ? 41.505 2.293 -25.291 1.00 94.75 230 SER A C 1
ATOM 1805 O O . SER A 1 230 ? 40.297 2.094 -25.443 1.00 94.75 230 SER A O 1
ATOM 1807 N N . ARG A 1 231 ? 41.990 2.922 -24.221 1.00 91.88 231 ARG A N 1
ATOM 1808 C CA . ARG A 1 231 ? 41.118 3.523 -23.212 1.00 91.88 231 ARG A CA 1
ATOM 1809 C C . ARG A 1 231 ? 40.374 4.711 -23.823 1.00 91.88 231 ARG A C 1
ATOM 1811 O O . ARG A 1 231 ? 41.002 5.567 -24.439 1.00 91.88 231 ARG A O 1
ATOM 1818 N N . VAL A 1 232 ? 39.061 4.755 -23.618 1.00 93.75 232 VAL A N 1
ATOM 1819 C CA . VAL A 1 232 ? 38.221 5.918 -23.927 1.00 93.75 232 VAL A CA 1
ATOM 1820 C C . VAL A 1 232 ? 38.156 6.799 -22.679 1.00 93.75 232 VAL A C 1
ATOM 1822 O O . VAL A 1 232 ? 37.897 6.293 -21.584 1.00 93.75 232 VAL A O 1
ATOM 1825 N N . ASP A 1 233 ? 38.461 8.086 -22.824 1.00 91.25 233 ASP A N 1
ATOM 1826 C CA . ASP A 1 233 ? 38.475 9.054 -21.727 1.00 91.25 233 ASP A CA 1
ATOM 1827 C C . ASP A 1 233 ? 37.056 9.449 -21.307 1.00 91.25 233 ASP A C 1
ATOM 1829 O O . ASP A 1 233 ? 36.207 9.724 -22.154 1.00 91.25 233 ASP A O 1
ATOM 1833 N N . ASN A 1 234 ? 36.818 9.485 -19.996 1.00 82.81 234 ASN A N 1
ATOM 1834 C CA . ASN A 1 234 ? 35.501 9.665 -19.382 1.00 82.81 234 ASN A CA 1
ATOM 1835 C C . ASN A 1 234 ? 35.440 10.828 -18.374 1.00 82.81 234 ASN A C 1
ATOM 1837 O O . ASN A 1 234 ? 34.603 10.814 -17.471 1.00 82.81 234 ASN A O 1
ATOM 1841 N N . ARG A 1 235 ? 36.346 11.807 -18.483 1.00 72.88 235 ARG A N 1
ATOM 1842 C CA . ARG A 1 235 ? 36.379 12.977 -17.590 1.00 72.88 235 ARG A CA 1
ATOM 1843 C C . ARG A 1 235 ? 35.160 13.878 -17.807 1.00 72.88 235 ARG A C 1
ATOM 1845 O O . ARG A 1 235 ? 34.841 14.202 -18.945 1.00 72.88 235 ARG A O 1
ATOM 1852 N N . ASP A 1 236 ? 34.551 14.306 -16.702 1.00 66.62 236 ASP A N 1
ATOM 1853 C CA . ASP A 1 236 ? 33.468 15.300 -16.637 1.00 66.62 236 ASP A CA 1
ATOM 1854 C C . ASP A 1 236 ? 32.211 14.973 -17.477 1.00 66.62 236 ASP A C 1
ATOM 1856 O O . ASP A 1 236 ? 31.601 15.853 -18.086 1.00 66.62 236 ASP A O 1
ATOM 1860 N N . ASP A 1 237 ? 31.786 13.703 -17.483 1.00 79.62 237 ASP A N 1
ATOM 1861 C CA . ASP A 1 237 ? 30.540 13.264 -18.131 1.00 79.62 237 ASP A CA 1
ATOM 1862 C C . ASP A 1 237 ? 29.317 13.365 -17.186 1.00 79.62 237 ASP A C 1
ATOM 1864 O O . ASP A 1 237 ? 29.398 13.026 -16.004 1.00 79.62 237 ASP A O 1
ATOM 1868 N N . LEU A 1 238 ? 28.166 13.818 -17.706 1.00 89.69 238 LEU A N 1
ATOM 1869 C CA . LEU A 1 238 ? 26.906 13.973 -16.950 1.00 89.69 238 LEU A CA 1
ATOM 1870 C C . LEU A 1 238 ? 26.212 12.638 -16.620 1.00 89.69 238 LEU A C 1
ATOM 1872 O O . LEU A 1 238 ? 25.351 12.584 -15.736 1.00 89.69 238 LEU A O 1
ATOM 1876 N N . PHE A 1 239 ? 26.563 11.574 -17.342 1.00 93.06 239 PHE A N 1
ATOM 1877 C CA . PHE A 1 239 ? 25.927 10.260 -17.280 1.00 93.06 239 PHE A CA 1
ATOM 1878 C C . PHE A 1 239 ? 26.925 9.122 -17.016 1.00 93.06 239 PHE A C 1
ATOM 1880 O O . PHE A 1 239 ? 26.518 8.044 -16.600 1.00 93.06 239 PHE A O 1
ATOM 1887 N N . GLU A 1 240 ? 28.220 9.343 -17.228 1.00 93.25 240 GLU A N 1
ATOM 1888 C CA . GLU A 1 240 ? 29.344 8.432 -16.985 1.00 93.25 240 GLU A CA 1
ATOM 1889 C C . GLU A 1 240 ? 29.118 6.999 -17.492 1.00 93.25 240 GLU A C 1
ATOM 1891 O O . GLU A 1 240 ? 29.157 6.059 -16.691 1.00 93.25 240 GLU A O 1
ATOM 1896 N N . PRO A 1 241 ? 28.861 6.763 -18.793 1.00 94.50 241 PRO A N 1
ATOM 1897 C CA . PRO A 1 241 ? 28.741 5.398 -19.294 1.00 94.50 241 PRO A CA 1
ATOM 1898 C C . PRO A 1 241 ? 30.075 4.636 -19.105 1.00 94.50 241 PRO A C 1
ATOM 1900 O O . PRO A 1 241 ? 31.152 5.240 -19.171 1.00 94.50 241 PRO A O 1
ATOM 1903 N N . PRO A 1 242 ? 30.049 3.310 -18.880 1.00 94.50 242 PRO A N 1
ATOM 1904 C CA . PRO A 1 242 ? 31.263 2.522 -18.672 1.00 94.50 242 PRO A CA 1
ATOM 1905 C C . PRO A 1 242 ? 32.228 2.595 -19.854 1.00 94.50 242 PRO A C 1
ATOM 1907 O O . PRO A 1 242 ? 31.811 2.535 -21.011 1.00 94.50 242 PRO A O 1
ATOM 1910 N N . VAL A 1 243 ? 33.536 2.601 -19.578 1.00 94.12 243 VAL A N 1
ATOM 1911 C CA . VAL A 1 243 ? 34.571 2.601 -20.632 1.00 94.12 243 VAL A CA 1
ATOM 1912 C C . VAL A 1 243 ? 34.388 1.419 -21.585 1.00 94.12 243 VAL A C 1
ATOM 1914 O O . VAL A 1 243 ? 34.468 1.598 -22.795 1.00 94.12 243 VAL A O 1
ATOM 1917 N N . ALA A 1 244 ? 34.067 0.238 -21.057 1.00 94.38 244 ALA A N 1
ATOM 1918 C CA . ALA A 1 244 ? 33.829 -0.961 -21.855 1.00 94.38 244 ALA A CA 1
ATOM 1919 C C . ALA A 1 244 ? 32.620 -0.835 -22.806 1.00 94.38 244 ALA A C 1
ATOM 1921 O O . ALA A 1 244 ? 32.651 -1.382 -23.904 1.00 94.38 244 ALA A O 1
ATOM 1922 N N . VAL A 1 245 ? 31.584 -0.072 -22.431 1.00 96.25 245 VAL A N 1
ATOM 1923 C CA . VAL A 1 245 ? 30.457 0.261 -23.326 1.00 96.25 245 VAL A CA 1
ATOM 1924 C C . VAL A 1 245 ? 30.925 1.203 -24.432 1.00 96.25 245 VAL A C 1
ATOM 1926 O O . VAL A 1 245 ? 30.586 1.032 -25.598 1.00 96.25 245 VAL A O 1
ATOM 1929 N N . MET A 1 246 ? 31.764 2.175 -24.082 1.00 96.75 246 MET A N 1
ATOM 1930 C CA . MET A 1 246 ? 32.270 3.165 -25.028 1.00 96.75 246 MET A CA 1
ATOM 1931 C C . MET A 1 246 ? 33.385 2.635 -25.940 1.00 96.75 246 MET A C 1
ATOM 1933 O O . MET A 1 246 ? 33.709 3.284 -26.929 1.00 96.75 246 MET A O 1
ATOM 1937 N N . GLN A 1 247 ? 33.942 1.452 -25.666 1.00 96.50 247 GLN A N 1
ATOM 1938 C CA . GLN A 1 247 ? 34.944 0.776 -26.501 1.00 96.50 247 GLN A CA 1
ATOM 1939 C C . GLN A 1 247 ? 34.353 -0.004 -27.679 1.00 96.50 247 GLN A C 1
ATOM 1941 O O . GLN A 1 247 ? 35.111 -0.468 -28.537 1.00 96.50 247 GLN A O 1
ATOM 1946 N N . THR A 1 248 ? 33.028 -0.131 -27.747 1.00 96.94 248 THR A N 1
ATOM 1947 C CA . THR A 1 248 ? 32.311 -0.708 -28.884 1.00 96.94 248 THR A CA 1
ATOM 1948 C C . THR A 1 248 ? 31.395 0.324 -29.526 1.00 96.94 248 THR A C 1
ATOM 1950 O O . THR A 1 248 ? 30.870 1.222 -28.872 1.00 96.94 248 THR A O 1
ATOM 1953 N N . ALA A 1 249 ? 31.244 0.225 -30.842 1.00 97.31 249 ALA A N 1
ATOM 1954 C CA . ALA A 1 249 ? 30.319 1.033 -31.618 1.00 97.31 249 ALA A CA 1
ATOM 1955 C C . ALA A 1 249 ? 29.815 0.239 -32.818 1.00 97.31 249 ALA A C 1
ATOM 1957 O O . ALA A 1 249 ? 30.375 -0.797 -33.182 1.00 97.31 249 ALA A O 1
ATOM 1958 N N . VAL A 1 250 ? 28.791 0.755 -33.485 1.00 97.06 250 VAL A N 1
ATOM 1959 C CA . VAL A 1 250 ? 28.317 0.211 -34.759 1.00 97.06 250 VAL A CA 1
ATOM 1960 C C . VAL A 1 250 ? 28.322 1.256 -35.861 1.00 97.06 250 VAL A C 1
ATOM 1962 O O . VAL A 1 250 ? 28.177 2.448 -35.609 1.00 97.06 250 VAL A O 1
ATOM 1965 N N . THR A 1 251 ? 28.484 0.798 -37.097 1.00 95.69 251 THR A N 1
ATOM 1966 C CA . THR A 1 251 ? 28.455 1.605 -38.321 1.00 95.69 251 THR A CA 1
ATOM 1967 C C . THR A 1 251 ? 27.745 0.813 -39.427 1.00 95.69 251 THR A C 1
ATOM 1969 O O . THR A 1 251 ? 27.781 -0.413 -39.387 1.00 95.69 251 THR A O 1
ATOM 1972 N N . PRO A 1 252 ? 27.061 1.418 -40.408 1.00 95.12 252 PRO A N 1
ATOM 1973 C CA . PRO A 1 252 ? 26.280 0.649 -41.375 1.00 95.12 252 PRO A CA 1
ATOM 1974 C C . PRO A 1 252 ? 27.166 -0.129 -42.368 1.00 95.12 252 PRO A C 1
ATOM 1976 O O . PRO A 1 252 ? 28.216 0.354 -42.793 1.00 95.12 252 PRO A O 1
ATOM 1979 N N . LYS A 1 253 ? 26.731 -1.338 -42.763 1.00 84.62 253 LYS A N 1
ATOM 1980 C CA . LYS A 1 253 ? 27.494 -2.257 -43.637 1.00 84.62 253 LYS A CA 1
ATOM 1981 C C . LYS A 1 253 ? 27.504 -1.879 -45.125 1.00 84.62 253 LYS A C 1
ATOM 1983 O O . LYS A 1 253 ? 28.405 -2.299 -45.844 1.00 84.62 253 LYS A O 1
ATOM 1988 N N . GLY A 1 254 ? 26.513 -1.119 -45.595 1.00 78.31 254 GLY A N 1
ATOM 1989 C CA . GLY A 1 254 ? 26.354 -0.793 -47.020 1.00 78.31 254 GLY A CA 1
ATOM 1990 C C . GLY A 1 254 ? 25.769 0.593 -47.282 1.00 78.31 254 GLY A C 1
ATOM 1991 O O . GLY A 1 254 ? 26.407 1.421 -47.930 1.00 78.31 254 GLY A O 1
ATOM 1992 N N . ILE A 1 255 ? 24.566 0.874 -46.768 1.00 76.31 255 ILE A N 1
ATOM 1993 C CA . ILE A 1 255 ? 23.946 2.205 -46.880 1.00 76.31 255 ILE A CA 1
ATOM 1994 C C . ILE A 1 255 ? 24.757 3.190 -46.028 1.00 76.31 255 ILE A C 1
ATOM 1996 O O . ILE A 1 255 ? 25.143 2.864 -44.914 1.00 76.31 255 ILE A O 1
ATOM 2000 N N . ARG A 1 256 ? 25.025 4.410 -46.513 1.00 88.19 256 ARG A N 1
ATOM 2001 C CA . ARG A 1 256 ? 25.846 5.377 -45.756 1.00 88.19 256 ARG A CA 1
ATOM 2002 C C . ARG A 1 256 ? 25.146 5.972 -44.522 1.00 88.19 256 ARG A C 1
ATOM 2004 O O . ARG A 1 256 ? 25.805 6.676 -43.766 1.00 88.19 256 ARG A O 1
ATOM 2011 N N . GLN A 1 257 ? 23.851 5.717 -44.321 1.00 92.31 257 GLN A N 1
ATOM 2012 C CA . GLN A 1 257 ? 23.075 6.186 -43.166 1.00 92.31 257 GLN A CA 1
ATOM 2013 C C . GLN A 1 257 ? 22.946 5.089 -42.106 1.00 92.31 257 GLN A C 1
ATOM 2015 O O . GLN A 1 257 ? 22.843 3.911 -42.447 1.00 92.31 257 GLN A O 1
ATOM 2020 N N . LEU A 1 258 ? 22.915 5.481 -40.835 1.00 95.25 258 LEU A N 1
ATOM 2021 C CA . LEU A 1 258 ? 22.711 4.573 -39.707 1.00 95.25 258 LEU A CA 1
ATOM 2022 C C . LEU A 1 258 ? 21.329 4.839 -39.118 1.00 95.25 258 LEU A C 1
ATOM 2024 O O . LEU A 1 258 ? 21.014 5.983 -38.801 1.00 95.25 258 LEU A O 1
ATOM 2028 N N . GLY A 1 259 ? 20.510 3.802 -38.976 1.00 94.06 259 GLY A N 1
ATOM 2029 C CA . GLY A 1 259 ? 19.192 3.906 -38.359 1.00 94.06 259 GLY A CA 1
ATOM 2030 C C . GLY A 1 259 ? 19.026 2.895 -37.237 1.00 94.06 259 GLY A C 1
ATOM 2031 O O . GLY A 1 259 ? 19.529 1.783 -37.336 1.00 94.06 259 GLY A O 1
ATOM 2032 N N . PHE A 1 260 ? 18.313 3.283 -36.188 1.00 95.25 260 PHE A N 1
ATOM 2033 C CA . PHE A 1 260 ? 17.862 2.378 -35.135 1.00 95.25 260 PHE A CA 1
ATOM 2034 C C . PHE A 1 260 ? 16.531 2.875 -34.574 1.00 95.25 260 PHE A C 1
ATOM 2036 O O . PHE A 1 260 ? 16.139 4.027 -34.779 1.00 95.25 260 PHE A O 1
ATOM 2043 N N . PHE A 1 261 ? 15.811 1.998 -33.887 1.00 94.62 261 PHE A N 1
ATOM 2044 C CA . PHE A 1 261 ? 14.510 2.328 -33.322 1.00 94.62 261 PHE A CA 1
ATOM 2045 C C . PHE A 1 261 ? 14.280 1.626 -31.988 1.00 94.62 261 PHE A C 1
ATOM 2047 O O . PHE A 1 261 ? 14.947 0.642 -31.657 1.00 94.62 261 PHE A O 1
ATOM 2054 N N . TRP A 1 262 ? 13.303 2.141 -31.254 1.00 93.69 262 TRP A N 1
ATOM 2055 C CA . TRP A 1 262 ? 12.700 1.509 -30.093 1.00 93.69 262 TRP A CA 1
ATOM 2056 C C . TRP A 1 262 ? 11.225 1.905 -30.033 1.00 93.69 262 TRP A C 1
ATOM 2058 O O . TRP A 1 262 ? 10.808 2.914 -30.615 1.00 93.69 262 TRP A O 1
ATOM 2068 N N . ASP A 1 263 ? 10.453 1.100 -29.319 1.00 91.50 263 ASP A N 1
ATOM 2069 C CA . ASP A 1 263 ? 9.023 1.307 -29.150 1.00 91.50 263 ASP A CA 1
ATOM 2070 C C . ASP A 1 263 ? 8.749 1.877 -27.751 1.00 91.50 263 ASP A C 1
ATOM 2072 O O . ASP A 1 263 ? 9.346 1.452 -26.758 1.00 91.50 263 ASP A O 1
ATOM 2076 N N . SER A 1 264 ? 7.884 2.889 -27.692 1.00 88.19 264 SER A N 1
ATOM 2077 C CA . SER A 1 264 ? 7.347 3.442 -26.449 1.00 88.19 264 SER A CA 1
ATOM 2078 C C . SER A 1 264 ? 6.175 2.590 -25.976 1.00 88.19 264 SER A C 1
ATOM 2080 O O . SER A 1 264 ? 5.420 2.061 -26.793 1.00 88.19 264 SER A O 1
ATOM 2082 N N . VAL A 1 265 ? 5.982 2.502 -24.659 1.00 83.88 265 VAL A N 1
ATOM 2083 C CA . VAL A 1 265 ? 4.822 1.812 -24.073 1.00 83.88 265 VAL A CA 1
ATOM 2084 C C . VAL A 1 265 ? 3.543 2.571 -24.414 1.00 83.88 265 VAL A C 1
ATOM 2086 O O . VAL A 1 265 ? 2.547 1.969 -24.814 1.00 83.88 265 VAL A O 1
ATOM 2089 N N . SER A 1 266 ? 3.578 3.900 -24.313 1.00 88.00 266 SER A N 1
ATOM 2090 C CA . SER A 1 266 ? 2.480 4.754 -24.741 1.00 88.00 266 SER A CA 1
ATOM 2091 C C . SER A 1 266 ? 2.981 6.005 -25.476 1.00 88.00 266 SER A C 1
ATOM 2093 O O . SER A 1 266 ? 4.048 6.543 -25.172 1.00 88.00 266 SER A O 1
ATOM 2095 N N . PRO A 1 267 ? 2.208 6.520 -26.451 1.00 88.88 267 PRO A N 1
ATOM 2096 C CA . PRO A 1 267 ? 2.539 7.765 -27.141 1.00 88.88 267 PRO A CA 1
ATOM 2097 C C . PRO A 1 267 ? 2.356 9.004 -26.250 1.00 88.88 267 PRO A C 1
ATOM 2099 O O . PRO A 1 267 ? 2.758 10.098 -26.641 1.00 88.88 267 PRO A O 1
ATOM 2102 N N . ARG A 1 268 ? 1.725 8.863 -25.076 1.00 91.38 268 ARG A N 1
ATOM 2103 C CA . ARG A 1 268 ? 1.538 9.955 -24.109 1.00 91.38 268 ARG A CA 1
ATOM 2104 C C . ARG A 1 268 ? 2.725 10.111 -23.162 1.00 91.38 268 ARG A C 1
ATOM 2106 O O . ARG A 1 268 ? 2.803 11.141 -22.496 1.00 91.38 268 ARG A O 1
ATOM 2113 N N . ASP A 1 269 ? 3.616 9.126 -23.125 1.00 90.56 269 ASP A N 1
ATOM 2114 C CA . ASP A 1 269 ? 4.731 9.084 -22.187 1.00 90.56 269 ASP A CA 1
ATOM 2115 C C . ASP A 1 269 ? 5.714 10.209 -22.512 1.00 90.56 269 ASP A C 1
ATOM 2117 O O . ASP A 1 269 ? 6.106 10.402 -23.663 1.00 90.56 269 ASP A O 1
ATOM 2121 N N . GLU A 1 270 ? 6.093 10.972 -21.492 1.00 95.19 270 GLU A N 1
ATOM 2122 C CA . GLU A 1 270 ? 7.107 12.016 -21.596 1.00 95.19 270 GLU A CA 1
ATOM 2123 C C . GLU A 1 270 ? 8.487 11.389 -21.439 1.00 95.19 270 GLU A C 1
ATOM 2125 O O . GLU A 1 270 ? 8.785 10.797 -20.406 1.00 95.19 270 GLU A O 1
ATOM 2130 N N . LEU A 1 271 ? 9.316 11.482 -22.477 1.00 95.69 271 LEU A N 1
ATOM 2131 C CA . LEU A 1 271 ? 10.558 10.723 -22.589 1.00 95.69 271 LEU A CA 1
ATOM 2132 C C . LEU A 1 271 ? 11.789 11.624 -22.623 1.00 95.69 271 LEU A C 1
ATOM 2134 O O . LEU A 1 271 ? 11.785 12.673 -23.264 1.00 95.69 271 LEU A O 1
ATOM 2138 N N . TYR A 1 272 ? 12.875 11.148 -22.026 1.00 96.38 272 TYR A N 1
ATOM 2139 C CA . TYR A 1 272 ? 14.230 11.652 -22.203 1.00 96.38 272 TYR A CA 1
ATOM 2140 C C . TYR A 1 272 ? 15.084 10.603 -22.912 1.00 96.38 272 TYR A C 1
ATOM 2142 O O . TYR A 1 272 ? 14.866 9.404 -22.752 1.00 96.38 272 TYR A O 1
ATOM 2150 N N . ALA A 1 273 ? 16.066 11.038 -23.695 1.00 96.25 273 ALA A N 1
ATOM 2151 C CA . ALA A 1 273 ? 16.996 10.150 -24.378 1.00 96.25 273 ALA A CA 1
ATOM 2152 C C . ALA A 1 273 ? 18.419 10.701 -24.342 1.00 96.25 273 ALA A C 1
ATOM 2154 O O . ALA A 1 273 ? 18.616 11.911 -24.471 1.00 96.25 273 ALA A O 1
ATOM 2155 N N . VAL A 1 274 ? 19.386 9.788 -24.248 1.00 97.06 274 VAL A N 1
ATOM 2156 C CA . VAL A 1 274 ? 20.823 10.053 -24.347 1.00 97.06 274 VAL A CA 1
ATOM 2157 C C . VAL A 1 274 ? 21.416 9.127 -25.405 1.00 97.06 274 VAL A C 1
ATOM 2159 O O . VAL A 1 274 ? 21.209 7.915 -25.370 1.00 97.06 274 VAL A O 1
ATOM 2162 N N . LEU A 1 275 ? 22.136 9.695 -26.368 1.00 97.50 275 LEU A N 1
ATOM 2163 C CA . LEU A 1 275 ? 22.892 8.969 -27.383 1.00 97.50 275 LEU A CA 1
ATOM 2164 C C . LEU A 1 275 ? 24.373 9.193 -27.112 1.00 97.50 275 LEU A C 1
ATOM 2166 O O . LEU A 1 275 ? 24.798 10.342 -27.002 1.00 97.50 275 LEU A O 1
ATOM 2170 N N . TYR A 1 276 ? 25.144 8.112 -27.052 1.00 97.44 276 TYR A N 1
ATOM 2171 C CA . TYR A 1 276 ? 26.564 8.148 -26.722 1.00 97.44 276 TYR A CA 1
ATOM 2172 C C . TYR A 1 276 ? 27.430 7.850 -27.937 1.00 97.44 276 TYR A C 1
ATOM 2174 O O . TYR A 1 276 ? 27.162 6.923 -28.712 1.00 97.44 276 TYR A O 1
ATOM 2182 N N . PHE A 1 277 ? 28.511 8.612 -28.054 1.00 96.56 277 PHE A N 1
ATOM 2183 C CA . PHE A 1 277 ? 29.428 8.580 -29.178 1.00 96.56 277 PHE A CA 1
ATOM 2184 C C . PHE A 1 277 ? 30.877 8.655 -28.699 1.00 96.56 277 PHE A C 1
ATOM 2186 O O . PHE A 1 277 ? 31.222 9.473 -27.855 1.00 96.56 277 PHE A O 1
ATOM 2193 N N . ALA A 1 278 ? 31.738 7.838 -29.288 1.00 96.50 278 ALA A N 1
ATOM 2194 C CA . ALA A 1 278 ? 33.185 7.959 -29.213 1.00 96.50 278 ALA A CA 1
ATOM 2195 C C . ALA A 1 278 ? 33.765 7.446 -30.532 1.00 96.50 278 ALA A C 1
ATOM 2197 O O . ALA A 1 278 ? 33.454 6.333 -30.966 1.00 96.50 278 ALA A O 1
ATOM 2198 N N . GLU A 1 279 ? 34.602 8.247 -31.189 1.00 96.25 279 GLU A N 1
ATOM 2199 C CA . GLU A 1 279 ? 35.344 7.785 -32.357 1.00 96.25 279 GLU A CA 1
ATOM 2200 C C . GLU A 1 279 ? 36.456 6.833 -31.900 1.00 96.25 279 GLU A C 1
ATOM 2202 O O . GLU A 1 279 ? 37.319 7.181 -31.093 1.00 96.25 279 GLU A O 1
ATOM 2207 N N . LEU A 1 280 ? 36.415 5.609 -32.425 1.00 96.12 280 LEU A N 1
ATOM 2208 C CA . LEU A 1 280 ? 37.290 4.510 -32.013 1.00 96.12 280 LEU A CA 1
ATOM 2209 C C . LEU A 1 280 ? 38.527 4.383 -32.908 1.00 96.12 280 LEU A C 1
ATOM 2211 O O . LEU A 1 280 ? 39.469 3.669 -32.561 1.00 96.12 280 LEU A O 1
ATOM 2215 N N . ARG A 1 281 ? 38.531 5.055 -34.067 1.00 92.50 281 ARG A N 1
ATOM 2216 C CA . ARG A 1 281 ? 39.627 5.040 -35.039 1.00 92.50 281 ARG A CA 1
ATOM 2217 C C . ARG A 1 281 ? 40.267 6.415 -35.150 1.00 92.50 281 ARG A C 1
ATOM 2219 O O . ARG A 1 281 ? 39.579 7.419 -35.276 1.00 92.50 281 ARG A O 1
ATOM 2226 N N . ASN A 1 282 ? 41.595 6.453 -35.181 1.00 90.25 282 ASN A N 1
ATOM 2227 C CA . ASN A 1 282 ? 42.310 7.698 -35.428 1.00 90.25 282 ASN A CA 1
ATOM 2228 C C . ASN A 1 282 ? 42.118 8.116 -36.895 1.00 90.25 282 ASN A C 1
ATOM 2230 O O . ASN A 1 282 ? 42.731 7.537 -37.795 1.00 90.25 282 ASN A O 1
ATOM 2234 N N . LEU A 1 283 ? 41.236 9.084 -37.138 1.00 89.06 283 LEU A N 1
ATOM 2235 C CA . LEU A 1 283 ? 40.989 9.635 -38.467 1.00 89.06 283 LEU A CA 1
ATOM 2236 C C . LEU A 1 283 ? 42.022 10.737 -38.749 1.00 89.06 283 LEU A C 1
ATOM 2238 O O . LEU A 1 283 ? 41.889 11.860 -38.274 1.00 89.06 283 LEU A O 1
ATOM 2242 N N . THR A 1 284 ? 43.072 10.414 -39.507 1.00 83.56 284 THR A N 1
ATOM 2243 C CA . THR A 1 284 ? 44.141 11.361 -39.865 1.00 83.56 284 THR A CA 1
ATOM 2244 C C . THR A 1 284 ? 43.935 11.980 -41.257 1.00 83.56 284 THR A C 1
ATOM 2246 O O . THR A 1 284 ? 43.238 11.439 -42.121 1.00 83.56 284 THR A O 1
ATOM 2249 N N . GLY A 1 285 ? 44.546 13.145 -41.505 1.00 81.50 285 GLY A N 1
ATOM 2250 C CA . GLY A 1 285 ? 44.487 13.834 -42.802 1.00 81.50 285 GLY A CA 1
ATOM 2251 C C . GLY A 1 285 ? 43.131 14.497 -43.083 1.00 81.50 285 GLY A C 1
ATOM 2252 O O . GLY A 1 285 ? 42.634 15.260 -42.264 1.00 81.50 285 GLY A O 1
ATOM 2253 N N . LYS A 1 286 ? 42.538 14.235 -44.261 1.00 80.25 286 LYS A N 1
ATOM 2254 C CA . LYS A 1 286 ? 41.202 14.743 -44.659 1.00 80.25 286 LYS A CA 1
ATOM 2255 C C . LYS A 1 286 ? 40.048 13.815 -44.240 1.00 80.25 286 LYS A C 1
ATOM 2257 O O . LYS A 1 286 ? 38.914 14.028 -44.664 1.00 80.25 286 LYS A O 1
ATOM 2262 N N . ALA A 1 287 ? 40.327 12.748 -43.487 1.00 86.62 287 ALA A N 1
ATOM 2263 C CA . ALA A 1 287 ? 39.299 11.812 -43.055 1.00 86.62 287 ALA A CA 1
ATOM 2264 C C . ALA A 1 287 ? 38.434 12.425 -41.946 1.00 86.62 287 ALA A C 1
ATOM 2266 O O . ALA A 1 287 ? 38.949 12.881 -40.933 1.00 86.62 287 ALA A O 1
ATOM 2267 N N . THR A 1 288 ? 37.117 12.410 -42.129 1.00 90.31 288 THR A N 1
ATOM 2268 C CA . THR A 1 288 ? 36.149 13.003 -41.202 1.00 90.31 288 THR A CA 1
ATOM 2269 C C . THR A 1 288 ? 34.953 12.073 -41.030 1.00 90.31 288 THR A C 1
ATOM 2271 O O . THR A 1 288 ? 34.556 11.351 -41.955 1.00 90.31 288 THR A O 1
ATOM 2274 N N . ARG A 1 289 ? 34.348 12.110 -39.841 1.00 94.19 289 ARG A N 1
ATOM 2275 C CA . ARG A 1 289 ? 33.053 11.491 -39.574 1.00 94.19 289 ARG A CA 1
ATOM 2276 C C . ARG A 1 289 ? 32.120 12.532 -38.984 1.00 94.19 289 ARG A C 1
ATOM 2278 O O . ARG A 1 289 ? 32.205 12.840 -37.803 1.00 94.19 289 ARG A O 1
ATOM 2285 N N . MET A 1 290 ? 31.247 13.069 -39.827 1.00 95.19 290 MET A N 1
ATOM 2286 C CA . MET A 1 290 ? 30.348 14.153 -39.458 1.00 95.19 290 MET A CA 1
ATOM 2287 C C . MET A 1 290 ? 28.936 13.883 -39.970 1.00 95.19 290 MET A C 1
ATOM 2289 O O . MET A 1 290 ? 28.736 13.661 -41.168 1.00 95.19 290 MET A O 1
ATOM 2293 N N . PHE A 1 291 ? 27.943 13.911 -39.088 1.00 96.81 291 PHE A N 1
ATOM 2294 C CA . PHE A 1 291 ? 26.576 13.517 -39.425 1.00 96.81 291 PHE A CA 1
ATOM 2295 C C . PHE A 1 291 ? 25.507 14.343 -38.706 1.00 96.81 291 PHE A C 1
ATOM 2297 O O . PHE A 1 291 ? 25.736 14.921 -37.647 1.00 96.81 291 PHE A O 1
ATOM 2304 N N . ASN A 1 292 ? 24.319 14.389 -39.303 1.00 96.75 292 ASN A N 1
ATOM 2305 C CA . ASN A 1 292 ? 23.117 14.968 -38.716 1.00 96.75 292 ASN A CA 1
ATOM 2306 C C . ASN A 1 292 ? 22.317 13.866 -38.025 1.00 96.75 292 ASN A C 1
ATOM 2308 O O . ASN A 1 292 ? 22.248 12.749 -38.534 1.00 96.75 292 ASN A O 1
ATOM 2312 N N . VAL A 1 293 ? 21.686 14.188 -36.902 1.00 97.12 293 VAL A N 1
ATOM 2313 C CA . VAL A 1 293 ? 20.842 13.263 -36.142 1.00 97.12 293 VAL A CA 1
ATOM 2314 C C . VAL A 1 293 ? 19.403 13.735 -36.239 1.00 97.12 293 VAL A C 1
ATOM 2316 O O . VAL A 1 293 ? 19.096 14.866 -35.861 1.00 97.12 293 VAL A O 1
ATOM 2319 N N . THR A 1 294 ? 18.519 12.866 -36.719 1.00 96.69 294 THR A N 1
ATOM 2320 C CA . THR A 1 294 ? 17.077 13.118 -36.767 1.00 96.69 294 THR A CA 1
ATOM 2321 C C . THR A 1 294 ? 16.318 12.073 -35.958 1.00 96.69 294 THR A C 1
ATOM 2323 O O . THR A 1 294 ? 16.784 10.943 -35.804 1.00 96.69 294 THR A O 1
ATOM 2326 N N . ARG A 1 295 ? 15.155 12.452 -35.426 1.00 95.38 295 ARG A N 1
ATOM 2327 C CA . ARG A 1 295 ? 14.221 11.568 -34.722 1.00 95.38 295 ARG A CA 1
ATOM 2328 C C . ARG A 1 295 ? 12.843 11.717 -35.347 1.00 95.38 295 ARG A C 1
ATOM 2330 O O . ARG A 1 295 ? 12.291 12.809 -35.299 1.00 95.38 295 ARG A O 1
ATOM 2337 N N . ASN A 1 296 ? 12.296 10.647 -35.921 1.00 94.62 296 ASN A N 1
ATOM 2338 C CA . ASN A 1 296 ? 11.012 10.670 -36.641 1.00 94.62 296 ASN A CA 1
ATOM 2339 C C . ASN A 1 296 ? 10.924 11.810 -37.682 1.00 94.62 296 ASN A C 1
ATOM 2341 O O . ASN A 1 296 ? 9.888 12.443 -37.839 1.00 94.62 296 ASN A O 1
ATOM 2345 N N . GLY A 1 297 ? 12.035 12.098 -38.370 1.00 90.56 297 GLY A N 1
ATOM 2346 C CA . GLY A 1 297 ? 12.134 13.179 -39.360 1.00 90.56 297 GLY A CA 1
ATOM 2347 C C . GLY A 1 297 ? 12.474 14.563 -38.790 1.00 90.56 297 GLY A C 1
ATOM 2348 O O . GLY A 1 297 ? 12.886 15.436 -39.548 1.00 90.56 297 GLY A O 1
ATOM 2349 N N . GLU A 1 298 ? 12.393 14.773 -37.473 1.00 92.38 298 GLU A N 1
ATOM 2350 C CA . GLU A 1 298 ? 12.763 16.044 -36.837 1.00 92.38 298 GLU A CA 1
ATOM 2351 C C . GLU A 1 298 ? 14.272 16.132 -36.579 1.00 92.38 298 GLU A C 1
ATOM 2353 O O . GLU A 1 298 ? 14.869 15.222 -35.996 1.00 92.38 298 GLU A O 1
ATOM 2358 N N . SER A 1 299 ? 14.897 17.252 -36.950 1.00 92.19 299 SER A N 1
ATOM 2359 C CA . SER A 1 299 ? 16.319 17.500 -36.674 1.00 92.19 299 SER A CA 1
ATOM 2360 C C . SER A 1 299 ? 16.577 17.648 -35.172 1.00 92.19 299 SER A C 1
ATOM 2362 O O . SER A 1 299 ? 15.927 18.443 -34.494 1.00 92.19 299 SER A O 1
ATOM 2364 N N . ARG A 1 300 ? 17.528 16.872 -34.640 1.00 92.31 300 ARG A N 1
ATOM 2365 C CA . ARG A 1 300 ? 17.951 16.910 -33.228 1.00 92.31 300 ARG A CA 1
ATOM 2366 C C . ARG A 1 300 ? 19.319 17.542 -33.052 1.00 92.31 300 ARG A C 1
ATOM 2368 O O . ARG A 1 300 ? 19.537 18.256 -32.082 1.00 92.31 300 ARG A O 1
ATOM 2375 N N . PHE A 1 301 ? 20.225 17.268 -33.982 1.00 92.94 301 PHE A N 1
ATOM 2376 C CA . PHE A 1 301 ? 21.551 17.865 -34.020 1.00 92.94 301 PHE A CA 1
ATOM 2377 C C . PHE A 1 301 ? 22.046 17.890 -35.464 1.00 92.94 301 PHE A C 1
ATOM 2379 O O . PHE A 1 301 ? 21.773 16.968 -36.234 1.00 92.94 301 PHE A O 1
ATOM 2386 N N . SER A 1 302 ? 22.787 18.929 -35.834 1.00 92.81 302 SER A N 1
ATOM 2387 C CA . SER A 1 302 ? 23.401 19.048 -37.160 1.00 92.81 302 SER A CA 1
ATOM 2388 C C . SER A 1 302 ? 24.918 19.125 -37.035 1.00 92.81 302 SER A C 1
ATOM 2390 O O . SER A 1 302 ? 25.417 19.769 -36.119 1.00 92.81 302 SER A O 1
ATOM 2392 N N . TRP A 1 303 ? 25.639 18.498 -37.966 1.00 92.25 303 TRP A N 1
ATOM 2393 C CA . TRP A 1 303 ? 27.105 18.542 -38.050 1.00 92.25 303 TRP A CA 1
ATOM 2394 C C . TRP A 1 303 ? 27.833 17.938 -36.833 1.00 92.25 303 TRP A C 1
ATOM 2396 O O . TRP A 1 303 ? 28.897 18.410 -36.438 1.00 92.25 303 TRP A O 1
ATOM 2406 N N . TYR A 1 304 ? 27.285 16.876 -36.233 1.00 95.44 304 TYR A N 1
ATOM 2407 C CA . TYR A 1 304 ? 27.917 16.209 -35.093 1.00 95.44 304 TYR A CA 1
ATOM 2408 C C . TYR A 1 304 ? 29.180 15.458 -35.519 1.00 95.44 304 TYR A C 1
ATOM 2410 O O . TYR A 1 304 ? 29.134 14.673 -36.468 1.00 95.44 304 TYR A O 1
ATOM 2418 N N . THR A 1 305 ? 30.280 15.661 -34.791 1.00 95.12 305 THR A N 1
ATOM 2419 C CA . THR A 1 305 ? 31.545 14.932 -34.965 1.00 95.12 305 THR A CA 1
ATOM 2420 C C . THR A 1 305 ? 31.901 14.238 -33.648 1.00 95.12 305 THR A C 1
ATOM 2422 O O . THR A 1 305 ? 32.177 14.937 -32.672 1.00 95.12 305 THR A O 1
ATOM 2425 N N . PRO A 1 306 ? 31.893 12.892 -33.587 1.00 95.38 306 PRO A N 1
ATOM 2426 C CA . PRO A 1 306 ? 32.277 12.164 -32.383 1.00 95.38 306 PRO A CA 1
ATOM 2427 C C . PRO A 1 306 ? 33.734 12.447 -31.984 1.00 95.38 306 PRO A C 1
ATOM 2429 O O . PRO A 1 306 ? 34.615 12.394 -32.848 1.00 95.38 306 PRO A O 1
ATOM 2432 N N . PRO A 1 307 ? 34.020 12.712 -30.699 1.00 94.44 307 PRO A N 1
ATOM 2433 C CA . PRO A 1 307 ? 35.386 12.933 -30.241 1.00 94.44 307 PRO A CA 1
ATOM 2434 C C . PRO A 1 307 ? 36.201 11.626 -30.252 1.00 94.44 307 PRO A C 1
ATOM 2436 O O . PRO A 1 307 ? 35.682 10.549 -29.957 1.00 94.44 307 PRO A O 1
ATOM 2439 N N . TYR A 1 308 ? 37.486 11.704 -30.618 1.00 95.12 308 TYR A N 1
ATOM 2440 C CA . TYR A 1 308 ? 38.375 10.536 -30.693 1.00 95.12 308 TYR A CA 1
ATOM 2441 C C . TYR A 1 308 ? 38.803 10.067 -29.302 1.00 95.12 308 TYR A C 1
ATOM 2443 O O . TYR A 1 308 ? 39.394 10.839 -28.550 1.00 95.12 308 TYR A O 1
ATOM 2451 N N . LEU A 1 309 ? 38.514 8.798 -28.982 1.00 95.12 309 LEU A N 1
ATOM 2452 C CA . LEU A 1 309 ? 38.786 8.158 -27.684 1.00 95.12 309 LEU A CA 1
ATOM 2453 C C . LEU A 1 309 ? 38.381 9.009 -26.474 1.00 95.12 309 LEU A C 1
ATOM 2455 O O . LEU A 1 309 ? 39.018 8.965 -25.426 1.00 95.12 309 LEU A O 1
ATOM 2459 N N . SER A 1 310 ? 37.297 9.759 -26.612 1.00 94.81 310 SER A N 1
ATOM 2460 C CA . SER A 1 310 ? 36.675 10.535 -25.550 1.00 94.81 310 SER A CA 1
ATOM 2461 C C . SER A 1 310 ? 35.163 10.406 -25.705 1.00 94.81 310 SER A C 1
ATOM 2463 O O . SER A 1 310 ? 34.675 10.104 -26.797 1.00 94.81 310 SER A O 1
ATOM 2465 N N . ILE A 1 311 ? 34.427 10.539 -24.607 1.00 94.31 311 ILE A N 1
ATOM 2466 C CA . ILE A 1 311 ? 32.975 10.380 -24.602 1.00 94.31 311 ILE A CA 1
ATOM 2467 C C . ILE A 1 311 ? 32.319 11.691 -25.032 1.00 94.31 311 ILE A C 1
ATOM 2469 O O . ILE A 1 311 ? 32.566 12.752 -24.467 1.00 94.31 311 ILE A O 1
ATOM 2473 N N . GLY A 1 312 ? 31.461 11.604 -26.042 1.00 93.81 312 GLY A N 1
ATOM 2474 C CA . GLY A 1 312 ? 30.511 12.639 -26.414 1.00 93.81 312 GLY A CA 1
ATOM 2475 C C . GLY A 1 312 ? 29.084 12.114 -26.316 1.00 93.81 312 GLY A C 1
ATOM 2476 O O . GLY A 1 312 ? 28.829 10.915 -26.448 1.00 93.81 312 GLY A O 1
ATOM 2477 N N . TYR A 1 313 ? 28.133 13.021 -26.116 1.00 93.00 313 TYR A N 1
ATOM 2478 C CA . TYR A 1 313 ? 26.724 12.663 -26.030 1.00 93.00 313 TYR A CA 1
ATOM 2479 C C . TYR A 1 313 ? 25.817 13.707 -26.681 1.00 93.00 313 TYR A C 1
ATOM 2481 O O . TYR A 1 313 ? 26.151 14.887 -26.789 1.00 93.00 313 TYR A O 1
ATOM 2489 N N . ILE A 1 314 ? 24.649 13.251 -27.127 1.00 95.06 314 ILE A N 1
ATOM 2490 C CA . ILE A 1 314 ? 23.514 14.089 -27.520 1.00 95.06 314 ILE A CA 1
ATOM 2491 C C . ILE A 1 314 ? 22.348 13.672 -26.641 1.00 95.06 314 ILE A C 1
ATOM 2493 O O . ILE A 1 314 ? 21.996 12.494 -26.611 1.00 95.06 314 ILE A O 1
ATOM 2497 N N . TYR A 1 315 ? 21.730 14.627 -25.956 1.00 95.19 315 TYR A N 1
ATOM 2498 C CA . TYR A 1 315 ? 20.663 14.338 -25.011 1.00 95.19 315 TYR A CA 1
ATOM 2499 C C . TYR A 1 315 ? 19.509 15.329 -25.129 1.00 95.19 315 TYR A C 1
ATOM 2501 O O . TYR A 1 315 ? 19.652 16.441 -25.641 1.00 95.19 315 TYR A O 1
ATOM 2509 N N . SER A 1 316 ? 18.328 14.908 -24.695 1.00 94.19 316 SER A N 1
ATOM 2510 C CA . SER A 1 316 ? 17.171 15.793 -24.575 1.00 94.19 316 SER A CA 1
ATOM 2511 C C . SER A 1 316 ? 17.212 16.548 -23.250 1.00 94.19 316 SER A C 1
ATOM 2513 O O . SER A 1 316 ? 17.298 15.904 -22.208 1.00 94.19 316 SER A O 1
ATOM 2515 N N . VAL A 1 317 ? 17.081 17.875 -23.296 1.00 89.62 317 VAL A N 1
ATOM 2516 C CA . VAL A 1 317 ? 16.918 18.741 -22.107 1.00 89.62 317 VAL A CA 1
ATOM 2517 C C . VAL A 1 317 ? 15.443 18.851 -21.692 1.00 89.62 317 VAL A C 1
ATOM 2519 O O . VAL A 1 317 ? 15.119 18.975 -20.519 1.00 89.62 317 VAL A O 1
ATOM 2522 N N . VAL A 1 318 ? 14.530 18.760 -22.662 1.00 91.94 318 VAL A N 1
ATOM 2523 C CA . VAL A 1 318 ? 13.072 18.803 -22.466 1.00 91.94 318 VAL A CA 1
ATOM 2524 C C . VAL A 1 318 ? 12.489 17.461 -22.912 1.00 91.94 318 VAL A C 1
ATOM 2526 O O . VAL A 1 318 ? 12.953 16.931 -23.935 1.00 91.94 318 VAL A O 1
ATOM 2529 N N . PRO A 1 319 ? 11.498 16.904 -22.192 1.00 94.38 319 PRO A N 1
ATOM 2530 C CA . PRO A 1 319 ? 10.934 15.621 -22.556 1.00 94.38 319 PRO A CA 1
ATOM 2531 C C . PRO A 1 319 ? 10.165 15.702 -23.877 1.00 94.38 319 PRO A C 1
ATOM 2533 O O . PRO A 1 319 ? 9.633 16.743 -24.264 1.00 94.38 319 PRO A O 1
ATOM 2536 N N . PHE A 1 320 ? 10.104 14.583 -24.589 1.00 94.25 320 PHE A N 1
ATOM 2537 C CA . PHE A 1 320 ? 9.396 14.448 -25.859 1.00 94.25 320 PHE A CA 1
ATOM 2538 C C . PHE A 1 320 ? 8.351 13.335 -25.794 1.00 94.25 320 PHE A C 1
ATOM 2540 O O . PHE A 1 320 ? 8.504 12.393 -25.028 1.00 94.25 320 PHE A O 1
ATOM 2547 N N . LYS A 1 321 ? 7.298 13.435 -26.611 1.00 94.94 321 LYS A N 1
ATOM 2548 C CA . LYS A 1 321 ? 6.183 12.473 -26.664 1.00 94.94 321 LYS A CA 1
ATOM 2549 C C . LYS A 1 321 ? 5.513 12.469 -28.043 1.00 94.94 321 LYS A C 1
ATOM 2551 O O . LYS A 1 321 ? 5.981 13.169 -28.941 1.00 94.94 321 LYS A O 1
ATOM 2556 N N . GLY A 1 322 ? 4.461 11.675 -28.227 1.00 91.88 322 GLY A N 1
ATOM 2557 C CA . GLY A 1 322 ? 3.584 11.712 -29.404 1.00 91.88 322 GLY A CA 1
ATOM 2558 C C . GLY A 1 322 ? 3.691 10.529 -30.368 1.00 91.88 322 GLY A C 1
ATOM 2559 O O . GLY A 1 322 ? 2.885 10.448 -31.290 1.00 91.88 322 GLY A O 1
ATOM 2560 N N . TYR A 1 323 ? 4.628 9.598 -30.165 1.00 91.19 323 TYR A N 1
ATOM 2561 C CA . TYR A 1 323 ? 4.814 8.452 -31.061 1.00 91.19 323 TYR A CA 1
ATOM 2562 C C . TYR A 1 323 ? 4.908 7.136 -30.287 1.00 91.19 323 TYR A C 1
ATOM 2564 O O . TYR A 1 323 ? 5.511 7.073 -29.221 1.00 91.19 323 TYR A O 1
ATOM 2572 N N . SER A 1 324 ? 4.335 6.069 -30.847 1.00 90.94 324 SER A N 1
ATOM 2573 C CA . SER A 1 324 ? 4.504 4.699 -30.340 1.00 90.94 324 SER A CA 1
ATOM 2574 C C . SER A 1 324 ? 5.855 4.100 -30.723 1.00 90.94 324 SER A C 1
ATOM 2576 O O . SER A 1 324 ? 6.372 3.252 -30.010 1.00 90.94 324 SER A O 1
ATOM 2578 N N . ARG A 1 325 ? 6.452 4.567 -31.822 1.00 94.19 325 ARG A N 1
ATOM 2579 C CA . ARG A 1 325 ? 7.778 4.159 -32.281 1.00 94.19 325 ARG A CA 1
ATOM 2580 C C . ARG A 1 325 ? 8.636 5.376 -32.544 1.00 94.19 325 ARG A C 1
ATOM 2582 O O . ARG A 1 325 ? 8.221 6.310 -33.235 1.00 94.19 325 ARG A O 1
ATOM 2589 N N . TYR A 1 326 ? 9.849 5.340 -32.018 1.00 94.94 326 TYR A N 1
ATOM 2590 C CA . TYR A 1 326 ? 10.845 6.362 -32.271 1.00 94.94 326 TYR A CA 1
ATOM 2591 C C . TYR A 1 326 ? 11.989 5.776 -33.082 1.00 94.94 326 TYR A C 1
ATOM 2593 O O . TYR A 1 326 ? 12.629 4.802 -32.692 1.00 94.94 326 TYR A O 1
ATOM 2601 N N . GLN A 1 327 ? 12.234 6.387 -34.231 1.00 95.69 327 GLN A N 1
ATOM 2602 C CA . GLN A 1 327 ? 13.288 6.042 -35.160 1.00 95.69 327 GLN A CA 1
ATOM 2603 C C . GLN A 1 327 ? 14.323 7.166 -35.168 1.00 95.69 327 GLN A C 1
ATOM 2605 O O . GLN A 1 327 ? 14.013 8.302 -35.536 1.00 95.69 327 GLN A O 1
ATOM 2610 N N . TYR A 1 328 ? 15.555 6.840 -34.779 1.00 96.19 328 TYR A N 1
ATOM 2611 C CA . TYR A 1 328 ? 16.707 7.706 -34.997 1.00 96.19 328 TYR A CA 1
ATOM 2612 C C . TYR A 1 328 ? 17.345 7.379 -36.340 1.00 96.19 328 TYR A C 1
ATOM 2614 O O . TYR A 1 328 ? 17.573 6.213 -36.669 1.00 96.19 328 TYR A O 1
ATOM 2622 N N . LEU A 1 329 ? 17.661 8.423 -37.098 1.00 96.62 329 LEU A N 1
ATOM 2623 C CA . LEU A 1 329 ? 18.406 8.336 -38.345 1.00 96.62 329 LEU A CA 1
ATOM 2624 C C . LEU A 1 329 ? 19.590 9.295 -38.283 1.00 96.62 329 LEU A C 1
ATOM 2626 O O . LEU A 1 329 ? 19.439 10.498 -38.058 1.00 96.62 329 LEU A O 1
ATOM 2630 N N . LEU A 1 330 ? 20.779 8.739 -38.478 1.00 97.00 330 LEU A N 1
ATOM 2631 C CA . LEU A 1 330 ? 22.033 9.462 -38.557 1.00 97.00 330 LEU A CA 1
ATOM 2632 C C . LEU A 1 330 ? 22.426 9.543 -40.032 1.00 97.00 330 LEU A C 1
ATOM 2634 O O . LEU A 1 330 ? 22.674 8.522 -40.682 1.00 97.00 330 LEU A O 1
ATOM 2638 N N . HIS A 1 331 ? 22.481 10.763 -40.558 1.00 95.25 331 HIS A N 1
ATOM 2639 C CA . HIS A 1 331 ? 22.778 11.034 -41.961 1.00 95.25 331 HIS A CA 1
ATOM 2640 C C . HIS A 1 331 ? 24.180 11.628 -42.096 1.00 95.25 331 HIS A C 1
ATOM 2642 O O . HIS A 1 331 ? 24.428 12.696 -41.535 1.00 95.25 331 HIS A O 1
ATOM 2648 N N . PRO A 1 332 ? 25.105 10.996 -42.837 1.00 95.88 332 PRO A N 1
ATOM 2649 C CA . PRO A 1 332 ? 26.406 11.594 -43.092 1.00 95.88 332 PRO A CA 1
ATOM 2650 C C . PRO A 1 332 ? 26.229 12.907 -43.854 1.00 95.88 332 PRO A C 1
ATOM 2652 O O . PRO A 1 332 ? 25.431 13.010 -44.784 1.00 95.88 332 PRO A O 1
ATOM 2655 N N . THR A 1 333 ? 26.997 13.910 -43.463 1.00 94.19 333 THR A N 1
ATOM 2656 C CA . THR A 1 333 ? 27.055 15.185 -44.180 1.00 94.19 333 THR A CA 1
ATOM 2657 C C . THR A 1 333 ? 27.826 15.028 -45.493 1.00 94.19 333 THR A C 1
ATOM 2659 O O . THR A 1 333 ? 28.598 14.079 -45.661 1.00 94.19 333 THR A O 1
ATOM 2662 N N . SER A 1 334 ? 27.670 15.981 -46.418 1.00 90.75 334 SER A N 1
ATOM 2663 C CA . SER A 1 334 ? 28.407 15.997 -47.695 1.00 90.75 334 SER A CA 1
ATOM 2664 C C . SER A 1 334 ? 29.927 15.938 -47.511 1.00 90.75 334 SER A C 1
ATOM 2666 O O . SER A 1 334 ? 30.628 15.370 -48.342 1.00 90.75 334 SER A O 1
ATOM 2668 N N . ASN A 1 335 ? 30.423 16.484 -46.398 1.00 87.00 335 ASN A N 1
ATOM 2669 C CA . ASN A 1 335 ? 31.846 16.581 -46.084 1.00 87.00 335 ASN A CA 1
ATOM 2670 C C . ASN A 1 335 ? 32.375 15.376 -45.289 1.00 87.00 335 ASN A C 1
ATOM 2672 O O . ASN A 1 335 ? 33.557 15.356 -44.954 1.00 87.00 335 ASN A O 1
ATOM 2676 N N . SER A 1 336 ? 31.529 14.394 -44.957 1.00 93.19 336 SER A N 1
ATOM 2677 C CA . SER A 1 336 ? 31.924 13.206 -44.197 1.00 93.19 336 SER A CA 1
ATOM 2678 C C . SER A 1 336 ? 32.535 12.151 -45.110 1.00 93.19 336 SER A C 1
ATOM 2680 O O . SER A 1 336 ? 31.883 11.686 -46.052 1.00 93.19 336 SER A O 1
ATOM 2682 N N . THR A 1 337 ? 33.754 11.706 -44.812 1.00 92.94 337 THR A N 1
ATOM 2683 C CA . THR A 1 337 ? 34.379 10.599 -45.553 1.00 92.94 337 THR A CA 1
ATOM 2684 C C . THR A 1 337 ? 33.946 9.233 -45.026 1.00 92.94 337 THR A C 1
ATOM 2686 O O . THR A 1 337 ? 33.904 8.270 -45.787 1.00 92.94 337 THR A O 1
ATOM 2689 N N . HIS A 1 338 ? 33.540 9.149 -43.757 1.00 92.88 338 HIS A N 1
ATOM 2690 C CA . HIS A 1 338 ? 33.091 7.913 -43.116 1.00 92.88 338 HIS A CA 1
ATOM 2691 C C . HIS A 1 338 ? 31.584 7.935 -42.803 1.00 92.88 338 HIS A C 1
ATOM 2693 O O . HIS A 1 338 ? 31.006 9.014 -42.624 1.00 92.88 338 HIS A O 1
ATOM 2699 N N . PRO A 1 339 ? 30.916 6.766 -42.764 1.00 95.06 339 PRO A N 1
ATOM 2700 C CA . PRO A 1 339 ? 29.517 6.675 -42.341 1.00 95.06 339 PRO A CA 1
ATOM 2701 C C . PRO A 1 339 ? 29.354 6.997 -40.840 1.00 95.06 339 PRO A C 1
ATOM 2703 O O . PRO A 1 339 ? 30.344 7.025 -40.120 1.00 95.06 339 PRO A O 1
ATOM 2706 N N . PRO A 1 340 ? 28.148 7.252 -40.316 1.00 96.75 340 PRO A N 1
ATOM 2707 C CA . PRO A 1 340 ? 27.944 7.523 -38.891 1.00 96.75 340 PRO A CA 1
ATOM 2708 C C . PRO A 1 340 ? 28.322 6.350 -37.975 1.00 96.75 340 PRO A C 1
ATOM 2710 O O . PRO A 1 340 ? 28.425 5.203 -38.424 1.00 96.75 340 PRO A O 1
ATOM 2713 N N . ILE A 1 341 ? 28.510 6.648 -36.687 1.00 96.75 341 ILE A N 1
ATOM 2714 C CA . ILE A 1 341 ? 28.709 5.656 -35.619 1.00 96.75 341 ILE A CA 1
ATOM 2715 C C . ILE A 1 341 ? 27.824 5.976 -34.422 1.00 96.75 341 ILE A C 1
ATOM 2717 O O . ILE A 1 341 ? 27.437 7.128 -34.249 1.00 96.75 341 ILE A O 1
ATOM 2721 N N . ILE A 1 342 ? 27.551 4.971 -33.596 1.00 97.88 342 ILE A N 1
ATOM 2722 C CA . ILE A 1 342 ? 26.948 5.120 -32.268 1.00 97.88 342 ILE A CA 1
ATOM 2723 C C . ILE A 1 342 ? 27.482 4.025 -31.340 1.00 97.88 342 ILE A C 1
ATOM 2725 O O . ILE A 1 342 ? 27.688 2.894 -31.788 1.00 97.88 342 ILE A O 1
ATOM 2729 N N . ASN A 1 343 ? 27.718 4.364 -30.072 1.00 97.88 343 ASN A N 1
ATOM 2730 C CA . ASN A 1 343 ? 28.288 3.457 -29.072 1.00 97.88 343 ASN A CA 1
ATOM 2731 C C . ASN A 1 343 ? 27.203 2.908 -28.148 1.00 97.88 343 ASN A C 1
ATOM 2733 O O . ASN A 1 343 ? 27.131 1.708 -27.905 1.00 97.88 343 ASN A O 1
ATOM 2737 N N . ALA A 1 344 ? 26.308 3.771 -27.668 1.00 97.81 344 ALA A N 1
ATOM 2738 C CA . ALA A 1 344 ? 25.253 3.367 -26.749 1.00 97.81 344 ALA A CA 1
ATOM 2739 C C . ALA A 1 344 ? 24.044 4.303 -26.825 1.00 97.81 344 ALA A C 1
ATOM 2741 O O . ALA A 1 344 ? 24.132 5.408 -27.369 1.00 97.81 344 ALA A O 1
ATOM 2742 N N . PHE A 1 345 ? 22.916 3.871 -26.263 1.00 96.44 345 PHE A N 1
ATOM 2743 C CA . PHE A 1 345 ? 21.772 4.753 -26.055 1.00 96.44 345 PHE A CA 1
ATOM 2744 C C . PHE A 1 345 ? 20.982 4.404 -24.793 1.00 96.44 345 PHE A C 1
ATOM 2746 O O . PHE A 1 345 ? 20.879 3.238 -24.403 1.00 96.44 345 PHE A O 1
ATOM 2753 N N . GLU A 1 346 ? 20.388 5.428 -24.191 1.00 97.56 346 GLU A N 1
ATOM 2754 C CA . GLU A 1 346 ? 19.481 5.334 -23.053 1.00 97.56 346 GLU A CA 1
ATOM 2755 C C . GLU A 1 346 ? 18.192 6.100 -23.336 1.00 97.56 346 GLU A C 1
ATOM 2757 O O . GLU A 1 346 ? 18.216 7.164 -23.955 1.00 97.56 346 GLU A O 1
ATOM 2762 N N . VAL A 1 347 ? 17.066 5.567 -22.869 1.00 97.25 347 VAL A N 1
ATOM 2763 C CA . VAL A 1 347 ? 15.766 6.241 -22.884 1.00 97.25 347 VAL A CA 1
ATOM 2764 C C . VAL A 1 347 ? 15.107 6.050 -21.534 1.00 97.25 347 VAL A C 1
ATOM 2766 O O . VAL A 1 347 ? 15.039 4.929 -21.020 1.00 97.25 347 VAL A O 1
ATOM 2769 N N . TYR A 1 348 ? 14.575 7.143 -21.009 1.00 97.00 348 TYR A N 1
ATOM 2770 C CA . TYR A 1 348 ? 13.841 7.177 -19.760 1.00 97.00 348 TYR A CA 1
ATOM 2771 C C . TYR A 1 348 ? 12.474 7.828 -19.951 1.00 97.00 348 TYR A C 1
ATOM 2773 O O . TYR A 1 348 ? 12.336 8.716 -20.785 1.00 97.00 348 TYR A O 1
ATOM 2781 N N . SER A 1 349 ? 11.480 7.428 -19.167 1.00 95.75 349 SER A N 1
ATOM 2782 C CA . SER A 1 349 ? 10.203 8.128 -19.038 1.00 95.75 349 SER A CA 1
ATOM 2783 C C . SER A 1 349 ? 10.171 8.963 -17.761 1.00 95.75 349 SER A C 1
ATOM 2785 O O . SER A 1 349 ? 10.737 8.569 -16.741 1.00 95.75 349 SER A O 1
ATOM 2787 N N . LEU A 1 350 ? 9.507 10.113 -17.808 1.00 95.00 350 LEU A N 1
ATOM 2788 C CA . LEU A 1 350 ? 9.328 11.013 -16.675 1.00 95.00 350 LEU A CA 1
ATOM 2789 C C . LEU A 1 350 ? 8.425 10.375 -15.608 1.00 95.00 350 LEU A C 1
ATOM 2791 O O . LEU A 1 350 ? 7.341 9.883 -15.914 1.00 95.00 350 LEU A O 1
ATOM 2795 N N . MET A 1 351 ? 8.861 10.443 -14.353 1.00 93.88 351 MET A N 1
ATOM 2796 C CA . MET A 1 351 ? 8.089 10.107 -13.158 1.00 93.88 351 MET A CA 1
ATOM 2797 C C . MET A 1 351 ? 7.977 11.367 -12.300 1.00 93.88 351 MET A C 1
ATOM 2799 O O . MET A 1 351 ? 8.949 11.801 -11.681 1.00 93.88 351 MET A O 1
ATOM 2803 N N . GLN A 1 352 ? 6.800 11.992 -12.302 1.00 88.81 352 GLN A N 1
ATOM 2804 C CA . GLN A 1 352 ? 6.572 13.223 -11.545 1.00 88.81 352 GLN A CA 1
ATOM 2805 C C . GLN A 1 352 ? 6.401 12.917 -10.053 1.00 88.81 352 GLN A C 1
ATOM 2807 O O . GLN A 1 352 ? 5.596 12.061 -9.686 1.00 88.81 352 GLN A O 1
ATOM 2812 N N . LEU A 1 353 ? 7.120 13.653 -9.203 1.00 87.88 353 LEU A N 1
ATOM 2813 C CA . LEU A 1 353 ? 6.991 13.577 -7.748 1.00 87.88 353 LEU A CA 1
ATOM 2814 C C . LEU A 1 353 ? 5.937 14.598 -7.311 1.00 87.88 353 LEU A C 1
ATOM 2816 O O . LEU A 1 353 ? 6.239 15.761 -7.046 1.00 87.88 353 LEU A O 1
ATOM 2820 N N . THR A 1 354 ? 4.671 14.187 -7.355 1.00 83.81 354 THR A N 1
ATOM 2821 C CA . THR A 1 354 ? 3.520 15.092 -7.163 1.00 83.81 354 THR A CA 1
ATOM 2822 C C . THR A 1 354 ? 2.977 15.064 -5.744 1.00 83.81 354 THR A C 1
ATOM 2824 O O . THR A 1 354 ? 2.216 15.954 -5.359 1.00 83.81 354 THR A O 1
ATOM 2827 N N . GLN A 1 355 ? 3.347 14.052 -4.960 1.00 85.25 355 GLN A N 1
ATOM 2828 C CA . GLN A 1 355 ? 2.827 13.859 -3.618 1.00 85.25 355 GLN A CA 1
ATOM 2829 C C . GLN A 1 355 ? 3.862 14.251 -2.568 1.00 85.25 355 GLN A C 1
ATOM 2831 O O . GLN A 1 355 ? 5.017 13.837 -2.606 1.00 85.25 355 GLN A O 1
ATOM 2836 N N . ALA A 1 356 ? 3.426 15.027 -1.579 1.00 87.88 356 ALA A N 1
ATOM 2837 C CA . ALA A 1 356 ? 4.228 15.272 -0.393 1.00 87.88 356 ALA A CA 1
ATOM 2838 C C . ALA A 1 356 ? 4.145 14.060 0.546 1.00 87.88 356 ALA A C 1
ATOM 2840 O O . ALA A 1 356 ? 3.051 13.603 0.889 1.00 87.88 356 ALA A O 1
ATOM 2841 N N . ALA A 1 357 ? 5.304 13.560 0.976 1.00 91.25 357 ALA A N 1
ATOM 2842 C CA . ALA A 1 357 ? 5.391 12.578 2.050 1.00 91.25 357 ALA A CA 1
ATOM 2843 C C . ALA A 1 357 ? 4.945 13.184 3.390 1.00 91.25 357 ALA A C 1
ATOM 2845 O O . ALA A 1 357 ? 4.988 14.402 3.573 1.00 91.25 357 ALA A O 1
ATOM 2846 N N . THR A 1 358 ? 4.524 12.334 4.325 1.00 94.31 358 THR A N 1
ATOM 2847 C CA . THR A 1 358 ? 4.157 12.741 5.689 1.00 94.31 358 THR A CA 1
ATOM 2848 C C . THR A 1 358 ? 5.339 13.435 6.374 1.00 94.31 358 THR A C 1
ATOM 2850 O O . THR A 1 358 ? 6.494 13.070 6.145 1.00 94.31 358 THR A O 1
ATOM 2853 N N . ASP A 1 359 ? 5.073 14.433 7.228 1.00 92.94 359 ASP A N 1
ATOM 2854 C CA . ASP A 1 359 ? 6.124 15.099 8.018 1.00 92.94 359 ASP A CA 1
ATOM 2855 C C . ASP A 1 359 ? 6.984 14.059 8.744 1.00 92.94 359 ASP A C 1
ATOM 2857 O O . ASP A 1 359 ? 6.473 13.179 9.441 1.00 92.94 359 ASP A O 1
ATOM 2861 N N . SER A 1 360 ? 8.304 14.163 8.578 1.00 89.81 360 SER A N 1
ATOM 2862 C CA . SER A 1 360 ? 9.237 13.130 9.028 1.00 89.81 360 SER A CA 1
ATOM 2863 C C . SER A 1 360 ? 9.149 12.861 10.530 1.00 89.81 360 SER A C 1
ATOM 2865 O O . SER A 1 360 ? 9.345 11.729 10.951 1.00 89.81 360 SER A O 1
ATOM 2867 N N . ARG A 1 361 ? 8.787 13.860 11.349 1.00 91.44 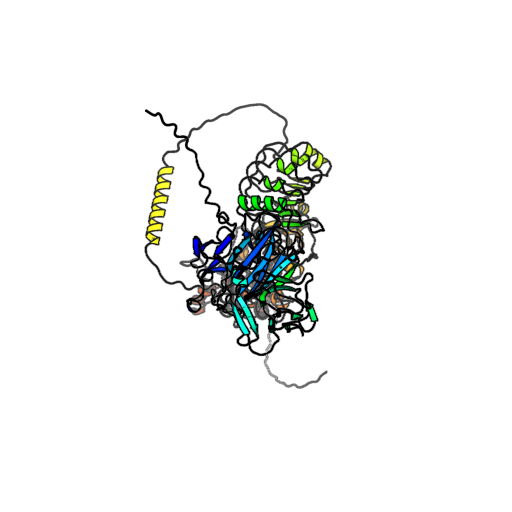361 ARG A N 1
ATOM 2868 C CA . ARG A 1 361 ? 8.626 13.669 12.801 1.00 91.44 361 ARG A CA 1
ATOM 2869 C C . ARG A 1 361 ? 7.419 12.805 13.130 1.00 91.44 361 ARG A C 1
ATOM 2871 O O . ARG A 1 361 ? 7.469 12.051 14.098 1.00 91.44 361 ARG A O 1
ATOM 2878 N N . ASP A 1 362 ? 6.347 12.930 12.350 1.00 95.50 362 ASP A N 1
ATOM 2879 C CA . ASP A 1 362 ? 5.166 12.089 12.507 1.00 95.50 362 ASP A CA 1
ATOM 2880 C C . ASP A 1 362 ? 5.494 10.654 12.053 1.00 95.50 362 ASP A C 1
ATOM 2882 O O . ASP A 1 362 ? 5.130 9.703 12.742 1.00 95.50 362 ASP A O 1
ATOM 2886 N N . VAL A 1 363 ? 6.261 10.488 10.966 1.00 92.62 363 VAL A N 1
ATOM 2887 C CA . VAL A 1 363 ? 6.764 9.175 10.512 1.00 92.62 363 VAL A CA 1
ATOM 2888 C C . VAL A 1 363 ? 7.628 8.505 11.584 1.00 92.62 363 VAL A C 1
ATOM 2890 O O . VAL A 1 363 ? 7.366 7.357 11.943 1.00 92.62 363 VAL A O 1
ATOM 2893 N N . ASP A 1 364 ? 8.612 9.221 12.135 1.00 91.19 364 ASP A N 1
ATOM 2894 C CA . ASP A 1 364 ? 9.512 8.710 13.174 1.00 91.19 364 ASP A CA 1
ATOM 2895 C C . ASP A 1 364 ? 8.735 8.318 14.440 1.00 91.19 364 ASP A C 1
ATOM 2897 O O . ASP A 1 364 ? 8.911 7.223 14.977 1.00 91.19 364 ASP A O 1
ATOM 2901 N N . ALA A 1 365 ? 7.807 9.173 14.884 1.00 95.12 365 ALA A N 1
ATOM 2902 C CA . ALA A 1 365 ? 6.959 8.897 16.040 1.00 95.12 365 ALA A CA 1
ATOM 2903 C C . ALA A 1 365 ? 6.119 7.627 15.844 1.00 95.12 365 ALA A C 1
ATOM 2905 O O . ALA A 1 365 ? 6.042 6.780 16.736 1.00 95.12 365 ALA A O 1
ATOM 2906 N N . MET A 1 366 ? 5.508 7.475 14.668 1.00 94.25 366 MET A N 1
ATOM 2907 C CA . MET A 1 366 ? 4.695 6.307 14.348 1.00 94.25 366 MET A CA 1
ATOM 2908 C C . MET A 1 366 ? 5.526 5.036 14.173 1.00 94.25 366 MET A C 1
ATOM 2910 O O . MET A 1 366 ? 5.048 3.958 14.527 1.00 94.25 366 MET A O 1
ATOM 2914 N N . ALA A 1 367 ? 6.762 5.141 13.680 1.00 90.25 367 ALA A N 1
ATOM 2915 C CA . ALA A 1 367 ? 7.690 4.018 13.615 1.00 90.25 367 ALA A CA 1
ATOM 2916 C C . ALA A 1 367 ? 8.027 3.493 15.022 1.00 90.25 367 ALA A C 1
ATOM 2918 O O . ALA A 1 367 ? 7.944 2.287 15.253 1.00 90.25 367 ALA A O 1
ATOM 2919 N N . GLU A 1 368 ? 8.311 4.385 15.976 1.00 92.56 368 GLU A N 1
ATOM 2920 C CA . GLU A 1 368 ? 8.547 4.023 17.381 1.00 92.56 368 GLU A CA 1
ATOM 2921 C C . GLU A 1 368 ? 7.302 3.397 18.031 1.00 92.56 368 GLU A C 1
ATOM 2923 O O . GLU A 1 368 ? 7.390 2.334 18.647 1.00 92.56 368 GLU A O 1
ATOM 2928 N N . ILE A 1 369 ? 6.117 3.989 17.833 1.00 94.31 369 ILE A N 1
ATOM 2929 C CA . ILE A 1 369 ? 4.842 3.448 18.344 1.00 94.31 369 ILE A CA 1
ATOM 2930 C C . ILE A 1 369 ? 4.577 2.049 17.770 1.00 94.31 369 ILE A C 1
ATOM 2932 O O . ILE A 1 369 ? 4.213 1.127 18.505 1.00 94.31 369 ILE A O 1
ATOM 2936 N N . ARG A 1 370 ? 4.777 1.864 16.458 1.00 90.62 370 ARG A N 1
ATOM 2937 C CA . ARG A 1 370 ? 4.608 0.569 15.787 1.00 90.62 370 ARG A CA 1
ATOM 2938 C C . ARG A 1 370 ? 5.549 -0.482 16.369 1.00 90.62 370 ARG A C 1
ATOM 2940 O O . ARG A 1 370 ? 5.102 -1.600 16.622 1.00 90.62 370 ARG A O 1
ATOM 2947 N N . LEU A 1 371 ? 6.820 -0.133 16.575 1.00 88.88 371 LEU A N 1
ATOM 2948 C CA . LEU A 1 371 ? 7.835 -1.034 17.123 1.00 88.88 371 LEU A CA 1
ATOM 2949 C C . LEU A 1 371 ? 7.539 -1.407 18.577 1.00 88.88 371 LEU A C 1
ATOM 2951 O O . LEU A 1 371 ? 7.561 -2.590 18.912 1.00 88.88 371 LEU A O 1
ATOM 2955 N N . GLN A 1 372 ? 7.206 -0.425 19.419 1.00 93.25 372 GLN A N 1
ATOM 2956 C CA . GLN A 1 372 ? 6.921 -0.643 20.838 1.00 93.25 372 GLN A CA 1
ATOM 2957 C C . GLN A 1 372 ? 5.745 -1.604 21.046 1.00 93.25 372 GLN A C 1
ATOM 2959 O O . GLN A 1 372 ? 5.804 -2.478 21.910 1.00 93.25 372 GLN A O 1
ATOM 2964 N N . TYR A 1 373 ? 4.690 -1.462 20.244 1.00 92.00 373 TYR A N 1
ATOM 2965 C CA . TYR A 1 373 ? 3.461 -2.239 20.399 1.00 92.00 373 TYR A CA 1
ATOM 2966 C C . TYR A 1 373 ? 3.323 -3.415 19.429 1.00 92.00 373 TYR A C 1
ATOM 2968 O O . TYR A 1 373 ? 2.309 -4.108 19.463 1.00 92.00 373 TYR A O 1
ATOM 2976 N N . GLN A 1 374 ? 4.323 -3.647 18.571 1.00 87.62 374 GLN A N 1
ATOM 2977 C CA . GLN A 1 374 ? 4.348 -4.732 17.580 1.00 87.62 374 GLN A CA 1
ATOM 2978 C C . GLN A 1 374 ? 3.063 -4.792 16.731 1.00 87.62 374 GLN A C 1
ATOM 2980 O O . GLN A 1 374 ? 2.508 -5.860 16.467 1.00 87.62 374 GLN A O 1
ATOM 2985 N N . LEU A 1 375 ? 2.567 -3.624 16.314 1.00 82.88 375 LEU A N 1
ATOM 2986 C CA . LEU A 1 375 ? 1.308 -3.498 15.582 1.00 82.88 375 LEU A CA 1
ATOM 2987 C C . LEU A 1 375 ? 1.424 -4.084 14.166 1.00 82.88 375 LEU A C 1
ATOM 2989 O O . LEU A 1 375 ? 2.227 -3.622 13.357 1.00 82.88 375 LEU A O 1
ATOM 2993 N N . LYS A 1 376 ? 0.561 -5.059 13.846 1.00 71.25 376 LYS A N 1
ATOM 2994 C CA . LYS A 1 376 ? 0.520 -5.768 12.548 1.00 71.25 376 LYS A CA 1
ATOM 2995 C C . LYS A 1 376 ? -0.687 -5.383 11.673 1.00 71.25 376 LYS A C 1
ATOM 2997 O O . LYS A 1 376 ? -1.377 -6.248 11.134 1.00 71.25 376 LYS A O 1
ATOM 3002 N N . ARG A 1 377 ? -0.960 -4.079 11.543 1.00 80.88 377 ARG A N 1
ATOM 3003 C CA . ARG A 1 377 ? -2.022 -3.507 10.677 1.00 80.88 377 ARG A CA 1
ATOM 3004 C C . ARG A 1 377 ? -1.525 -3.306 9.236 1.00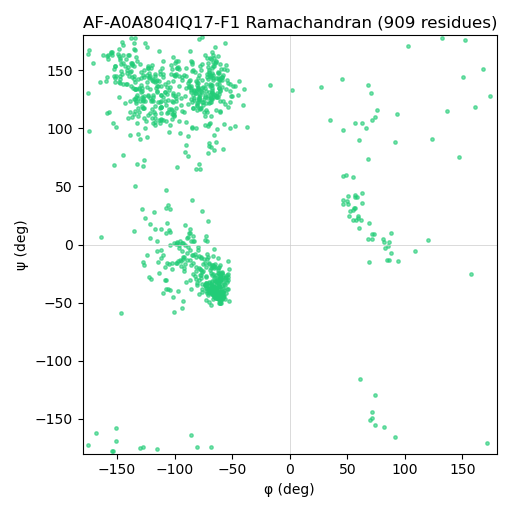 80.88 377 ARG A C 1
ATOM 3006 O O . ARG A 1 377 ? -0.489 -3.856 8.874 1.00 80.88 377 ARG A O 1
ATOM 3013 N N . ASN A 1 378 ? -2.206 -2.514 8.408 1.00 84.31 378 ASN A N 1
ATOM 3014 C CA . ASN A 1 378 ? -1.682 -2.013 7.123 1.00 84.31 378 ASN A CA 1
ATOM 3015 C C . ASN A 1 378 ? -0.563 -0.953 7.279 1.00 84.31 378 ASN A C 1
ATOM 3017 O O . ASN A 1 378 ? -0.308 -0.182 6.359 1.00 84.31 378 ASN A O 1
ATOM 3021 N N . TRP A 1 379 ? 0.092 -0.892 8.442 1.00 88.69 379 TRP A N 1
ATOM 3022 C CA . TRP A 1 379 ? 1.030 0.162 8.818 1.00 88.69 379 TRP A CA 1
ATOM 3023 C C . TRP A 1 379 ? 2.397 -0.014 8.153 1.00 88.69 379 TRP A C 1
ATOM 3025 O O . TRP A 1 379 ? 3.387 -0.277 8.826 1.00 88.69 379 TRP A O 1
ATOM 3035 N N . MET A 1 380 ? 2.463 0.092 6.829 1.00 88.19 380 MET A N 1
ATOM 3036 C CA . MET A 1 380 ? 3.686 -0.037 6.034 1.00 88.19 380 MET A CA 1
ATOM 3037 C C . MET A 1 380 ? 3.852 1.150 5.085 1.00 88.19 380 MET A C 1
ATOM 3039 O O . MET A 1 380 ? 2.870 1.703 4.594 1.00 88.19 380 MET A O 1
ATOM 3043 N N . GLY A 1 381 ? 5.102 1.519 4.799 1.00 90.06 381 GLY A N 1
ATOM 3044 C CA . GLY A 1 381 ? 5.406 2.692 3.979 1.00 90.06 381 GLY A CA 1
ATOM 3045 C C . GLY A 1 381 ? 5.113 3.997 4.717 1.00 90.06 381 GLY A C 1
ATOM 3046 O O . GLY A 1 381 ? 5.329 4.092 5.922 1.00 90.06 381 GLY A O 1
ATOM 3047 N N . ASP A 1 382 ? 4.645 5.003 3.988 1.00 93.00 382 ASP A N 1
ATOM 3048 C CA . ASP A 1 382 ? 4.296 6.306 4.554 1.00 93.00 382 ASP A CA 1
ATOM 3049 C C . ASP A 1 382 ? 2.903 6.272 5.240 1.00 93.00 382 ASP A C 1
ATOM 3051 O O . ASP A 1 382 ? 1.969 5.712 4.654 1.00 93.00 382 ASP A O 1
ATOM 3055 N N . PRO A 1 383 ? 2.736 6.849 6.454 1.00 94.19 383 PRO A N 1
ATOM 3056 C CA . PRO A 1 383 ? 1.490 6.762 7.222 1.00 94.19 383 PRO A CA 1
ATOM 3057 C C . PRO A 1 383 ? 0.262 7.431 6.598 1.00 94.19 383 PRO A C 1
ATOM 3059 O O . PRO A 1 383 ? -0.853 6.937 6.781 1.00 94.19 383 PRO A O 1
ATOM 3062 N N . CYS A 1 384 ? 0.433 8.553 5.893 1.00 94.94 384 CYS A N 1
ATOM 3063 C CA . CYS A 1 384 ? -0.683 9.343 5.362 1.00 94.94 384 CYS A CA 1
ATOM 3064 C C . CYS A 1 384 ? -0.763 9.346 3.834 1.00 94.94 384 CYS A C 1
ATOM 3066 O O . CYS A 1 384 ? -1.846 9.605 3.297 1.00 94.94 384 CYS A O 1
ATOM 3068 N N . ALA A 1 385 ? 0.354 9.111 3.143 1.00 92.31 385 ALA A N 1
ATOM 3069 C CA . ALA A 1 385 ? 0.493 9.296 1.707 1.00 92.31 385 ALA A CA 1
ATOM 3070 C C . ALA A 1 385 ? 0.833 7.980 0.963 1.00 92.31 385 ALA A C 1
ATOM 3072 O O . ALA A 1 385 ? 1.641 7.164 1.422 1.00 92.31 385 ALA A O 1
ATOM 3073 N N . PRO A 1 386 ? 0.253 7.743 -0.227 1.00 90.69 386 PRO A N 1
ATOM 3074 C CA . PRO A 1 386 ? -0.894 8.437 -0.817 1.00 90.69 386 PRO A CA 1
ATOM 3075 C C . PRO A 1 386 ? -2.134 8.431 0.075 1.00 90.69 386 PRO A C 1
ATOM 3077 O O . PRO A 1 386 ? -2.340 7.493 0.840 1.00 90.69 386 PRO A O 1
ATOM 3080 N N . LYS A 1 387 ? -3.013 9.426 -0.097 1.00 91.00 387 LYS A N 1
ATOM 3081 C CA . LYS A 1 387 ? -4.304 9.504 0.616 1.00 91.00 387 LYS A CA 1
ATOM 3082 C C . LYS A 1 387 ? -5.153 8.232 0.460 1.00 91.00 387 LYS A C 1
ATOM 3084 O O . LYS A 1 387 ? -5.911 7.882 1.352 1.00 91.00 387 LYS A O 1
ATOM 3089 N N . ALA A 1 388 ? -5.021 7.533 -0.668 1.00 90.00 388 ALA A N 1
ATOM 3090 C CA . ALA A 1 388 ? -5.721 6.274 -0.921 1.00 90.00 388 ALA A CA 1
ATOM 3091 C C . ALA A 1 388 ? -5.255 5.113 -0.019 1.00 90.00 388 ALA A C 1
ATOM 3093 O O . ALA A 1 388 ? -5.972 4.127 0.115 1.00 90.00 388 ALA A O 1
ATOM 3094 N N . TYR A 1 389 ? -4.067 5.220 0.585 1.00 90.06 389 TYR A N 1
ATOM 3095 C CA . TYR A 1 389 ? -3.405 4.145 1.329 1.00 90.06 389 TYR A CA 1
ATOM 3096 C C . TYR A 1 389 ? -2.967 4.589 2.732 1.00 90.06 389 TYR A C 1
ATOM 3098 O O . TYR A 1 389 ? -1.949 4.113 3.241 1.00 90.06 389 TYR A O 1
ATOM 3106 N N . THR A 1 390 ? -3.702 5.527 3.332 1.00 92.88 390 THR A N 1
ATOM 3107 C CA . THR A 1 390 ? -3.504 5.953 4.722 1.00 92.88 390 THR A CA 1
ATOM 3108 C C . THR A 1 390 ? -3.655 4.771 5.674 1.00 92.88 390 THR A C 1
ATOM 3110 O O . THR A 1 390 ? -4.505 3.904 5.479 1.00 92.88 390 THR A O 1
ATOM 3113 N N . TRP A 1 391 ? -2.823 4.738 6.711 1.00 93.31 391 TRP A N 1
ATOM 3114 C CA . TRP A 1 391 ? -2.839 3.668 7.700 1.00 93.31 391 TRP A CA 1
ATOM 3115 C C . TRP A 1 391 ? -4.150 3.611 8.495 1.00 93.31 391 TRP A C 1
ATOM 3117 O O . TRP A 1 391 ? -4.714 4.628 8.900 1.00 93.31 391 TRP A O 1
ATOM 3127 N N . ASP A 1 392 ? -4.586 2.393 8.802 1.00 89.94 392 ASP A N 1
ATOM 3128 C CA . ASP A 1 392 ? -5.835 2.113 9.498 1.00 89.94 392 ASP A CA 1
ATOM 3129 C C . ASP A 1 392 ? -5.814 2.693 10.908 1.00 89.94 392 ASP A C 1
ATOM 3131 O O . ASP A 1 392 ? -4.931 2.399 11.730 1.00 89.94 392 ASP A O 1
ATOM 3135 N N . GLY A 1 393 ? -6.845 3.482 11.198 1.00 89.50 393 GLY A N 1
ATOM 3136 C CA . GLY A 1 393 ? -6.984 4.213 12.449 1.00 89.50 393 GLY A CA 1
ATOM 3137 C C . GLY A 1 393 ? -6.283 5.570 12.454 1.00 89.50 393 GLY A C 1
ATOM 3138 O O . GLY A 1 393 ? -6.332 6.236 13.483 1.00 89.50 393 GLY A O 1
ATOM 3139 N N . LEU A 1 394 ? -5.662 6.007 11.354 1.00 95.00 394 LEU A N 1
ATOM 3140 C CA . LEU A 1 394 ? -5.140 7.367 11.229 1.00 95.00 394 LEU A CA 1
ATOM 3141 C C . LEU A 1 394 ? -6.093 8.254 10.426 1.00 95.00 394 LEU A C 1
ATOM 3143 O O . LEU A 1 394 ? -6.720 7.822 9.463 1.00 95.00 394 LEU A O 1
ATOM 3147 N N . ASN A 1 395 ? -6.158 9.527 10.803 1.00 95.25 395 ASN A N 1
ATOM 3148 C CA . ASN A 1 395 ? -6.672 10.589 9.945 1.00 95.25 395 ASN A CA 1
ATOM 3149 C C . ASN A 1 395 ? -5.596 11.665 9.823 1.00 95.25 395 ASN A C 1
ATOM 3151 O O . ASN A 1 395 ? -4.994 12.055 10.831 1.00 95.25 395 ASN A O 1
ATOM 3155 N N . CYS A 1 396 ? -5.376 12.154 8.608 1.00 96.88 396 CYS A N 1
ATOM 3156 C CA . CYS A 1 396 ? -4.314 13.096 8.299 1.00 96.88 396 CYS A CA 1
ATOM 3157 C C . CYS A 1 396 ? -4.861 14.379 7.671 1.00 96.88 396 CYS A C 1
ATOM 3159 O O . CYS A 1 396 ? -5.900 14.386 7.011 1.00 96.88 396 CYS A O 1
ATOM 3161 N N . SER A 1 397 ? -4.153 15.486 7.871 1.00 95.06 397 SER A N 1
ATOM 3162 C CA . SER A 1 397 ? -4.419 16.724 7.144 1.00 95.06 397 SER A CA 1
ATOM 3163 C C . SER A 1 397 ? -3.807 16.661 5.748 1.00 95.06 397 SER A C 1
ATOM 3165 O O . SER A 1 397 ? -2.663 16.238 5.602 1.00 95.06 397 SER A O 1
ATOM 3167 N N . TYR A 1 398 ? -4.531 17.160 4.749 1.00 92.06 398 TYR A N 1
ATOM 3168 C CA . TYR A 1 398 ? -4.040 17.309 3.379 1.00 92.06 398 TYR A CA 1
ATOM 3169 C C . TYR A 1 398 ? -4.162 18.774 2.968 1.00 92.06 398 TYR A C 1
ATOM 3171 O O . TYR A 1 398 ? -5.224 19.376 3.130 1.00 92.06 398 TYR A O 1
ATOM 3179 N N . GLY A 1 399 ? -3.073 19.348 2.469 1.00 83.81 399 GLY A N 1
ATOM 3180 C CA . GLY A 1 399 ? -2.975 20.757 2.109 1.00 83.81 399 GLY A CA 1
ATOM 3181 C C . GLY A 1 399 ? -1.701 21.032 1.305 1.00 83.81 399 GLY A C 1
ATOM 3182 O O . GLY A 1 399 ? -1.120 20.089 0.772 1.00 83.81 399 GLY A O 1
ATOM 3183 N N . PRO A 1 400 ? -1.271 22.302 1.199 1.00 82.06 400 PRO A N 1
ATOM 3184 C CA . PRO A 1 400 ? -0.011 22.654 0.537 1.00 82.06 400 PRO A CA 1
ATOM 3185 C C . PRO A 1 400 ? 1.223 22.174 1.319 1.00 82.06 400 PRO A C 1
ATOM 3187 O O . PRO A 1 400 ? 2.281 21.971 0.731 1.00 82.06 400 PRO A O 1
ATOM 3190 N N . ASP A 1 401 ? 1.080 21.987 2.631 1.00 87.62 401 ASP A N 1
ATOM 3191 C CA . ASP A 1 401 ? 2.126 21.471 3.510 1.00 87.62 401 ASP A CA 1
ATOM 3192 C C . ASP A 1 401 ? 2.141 19.930 3.534 1.00 87.62 401 ASP A C 1
ATOM 3194 O O . ASP A 1 401 ? 1.105 19.301 3.276 1.00 87.62 401 ASP A O 1
ATOM 3198 N N . PRO A 1 402 ? 3.280 19.306 3.905 1.00 91.31 402 PRO A N 1
ATOM 3199 C CA . PRO A 1 402 ? 3.368 17.866 4.137 1.00 91.31 402 PRO A CA 1
ATOM 3200 C C . PRO A 1 402 ? 2.232 17.344 5.032 1.00 91.31 402 PRO A C 1
ATOM 3202 O O . PRO A 1 402 ? 1.939 17.971 6.059 1.00 91.31 402 PRO A O 1
ATOM 3205 N N . PRO A 1 403 ? 1.601 16.200 4.694 1.00 96.00 403 PRO A N 1
ATOM 3206 C CA . PRO A 1 403 ? 0.560 15.612 5.520 1.00 96.00 403 PRO A CA 1
ATOM 3207 C C . PRO A 1 403 ? 0.993 15.440 6.977 1.00 96.00 403 PRO A C 1
ATOM 3209 O O . PRO A 1 403 ? 2.120 15.034 7.267 1.00 96.00 403 PRO A O 1
ATOM 3212 N N . ARG A 1 404 ? 0.078 15.749 7.898 1.00 96.81 404 ARG A N 1
ATOM 3213 C CA . ARG A 1 404 ? 0.270 15.621 9.349 1.00 96.81 404 ARG A CA 1
ATOM 3214 C C . ARG A 1 404 ? -0.792 14.720 9.940 1.00 96.81 404 ARG A C 1
ATOM 3216 O O . ARG A 1 404 ? -1.953 14.805 9.540 1.00 96.81 404 ARG A O 1
ATOM 3223 N N . ILE A 1 405 ? -0.432 13.912 10.929 1.00 98.12 405 ILE A N 1
ATOM 3224 C CA . ILE A 1 405 ? -1.386 13.043 11.623 1.00 98.12 405 ILE A CA 1
ATOM 3225 C C . ILE A 1 405 ? -2.201 13.890 12.605 1.00 98.12 405 ILE A C 1
ATOM 3227 O O . ILE A 1 405 ? -1.661 14.478 13.543 1.00 98.12 405 ILE A O 1
ATOM 3231 N N . ILE A 1 406 ? -3.517 13.953 12.393 1.00 97.62 406 ILE A N 1
ATOM 3232 C CA . ILE A 1 406 ? -4.447 14.747 13.212 1.00 97.62 406 ILE A CA 1
ATOM 3233 C C . ILE A 1 406 ? -5.348 13.884 14.098 1.00 97.62 406 ILE A C 1
ATOM 3235 O O . ILE A 1 406 ? -5.888 14.385 15.083 1.00 97.62 406 ILE A O 1
ATOM 3239 N N . SER A 1 407 ? -5.510 12.598 13.788 1.00 97.56 407 SER A N 1
ATOM 3240 C CA . SER A 1 407 ? -6.267 11.658 14.615 1.00 97.56 407 SER A CA 1
ATOM 3241 C C . SER A 1 407 ? -5.589 10.299 14.640 1.00 97.56 407 SER A C 1
ATOM 3243 O O . SER A 1 407 ? -5.139 9.823 13.597 1.00 97.56 407 SER A O 1
ATOM 3245 N N . ILE A 1 408 ? -5.551 9.683 15.819 1.00 96.81 408 ILE A N 1
ATOM 3246 C CA . ILE A 1 408 ? -5.118 8.300 16.013 1.00 96.81 408 ILE A CA 1
ATOM 3247 C C . ILE A 1 408 ? -6.193 7.547 16.787 1.00 96.81 408 ILE A C 1
ATOM 3249 O O . ILE A 1 408 ? -6.541 7.921 17.909 1.00 96.81 408 ILE A O 1
ATOM 3253 N N . ASN A 1 409 ? -6.660 6.444 16.209 1.00 91.38 409 ASN A N 1
ATOM 3254 C CA . ASN A 1 409 ? -7.574 5.502 16.825 1.00 91.38 409 ASN A CA 1
ATOM 3255 C C . ASN A 1 409 ? -6.933 4.116 16.984 1.00 91.38 409 ASN A C 1
ATOM 3257 O O . ASN A 1 409 ? -6.822 3.314 16.049 1.00 91.38 409 ASN A O 1
ATOM 3261 N N . LEU A 1 410 ? -6.538 3.838 18.222 1.00 90.25 410 LEU A N 1
ATOM 3262 C CA . LEU A 1 410 ? -6.033 2.552 18.690 1.00 90.25 410 LEU A CA 1
ATOM 3263 C C . LEU A 1 410 ? -6.947 1.974 19.779 1.00 90.25 410 LEU A C 1
ATOM 3265 O O . LEU A 1 410 ? -6.491 1.216 20.633 1.00 90.25 410 LEU A O 1
ATOM 3269 N N . THR A 1 411 ? -8.236 2.324 19.756 1.00 85.38 411 THR A N 1
ATOM 3270 C CA . THR A 1 411 ? -9.235 1.748 20.664 1.00 85.38 411 THR A CA 1
ATOM 3271 C C . THR A 1 411 ? -9.286 0.232 20.483 1.00 85.38 411 THR A C 1
ATOM 3273 O O . THR A 1 411 ? -9.284 -0.246 19.346 1.00 85.38 411 THR A O 1
ATOM 3276 N N . SER A 1 412 ? -9.330 -0.526 21.582 1.00 84.06 412 SER A N 1
ATOM 3277 C CA . SER A 1 412 ? -9.463 -1.994 21.559 1.00 84.06 412 SER A CA 1
ATOM 3278 C C . SER A 1 412 ? -8.399 -2.713 20.718 1.00 84.06 412 SER A C 1
ATOM 3280 O O . SER A 1 412 ? -8.645 -3.781 20.161 1.00 84.06 412 SER A O 1
ATOM 3282 N N . ALA A 1 413 ? -7.198 -2.140 20.612 1.00 81.31 413 ALA A N 1
ATOM 3283 C CA . ALA A 1 413 ? -6.105 -2.700 19.822 1.00 81.31 413 ALA A CA 1
ATOM 3284 C C . ALA A 1 413 ? -5.297 -3.776 20.577 1.00 81.31 413 ALA A C 1
ATOM 3286 O O . ALA A 1 413 ? -4.314 -4.287 20.045 1.00 81.31 413 ALA A O 1
ATOM 3287 N N . GLY A 1 414 ? -5.704 -4.120 21.805 1.00 84.81 414 GLY A N 1
ATOM 3288 C CA . GLY A 1 414 ? -5.032 -5.109 22.650 1.00 84.81 414 GLY A CA 1
ATOM 3289 C C . GLY A 1 414 ? -3.662 -4.651 23.155 1.00 84.81 414 GLY A C 1
ATOM 3290 O O . GLY A 1 414 ? -2.853 -5.484 23.559 1.00 84.81 414 GLY A O 1
ATOM 3291 N N . LEU A 1 415 ? -3.386 -3.343 23.123 1.00 89.31 415 LEU A N 1
ATOM 3292 C CA . LEU A 1 415 ? -2.079 -2.783 23.464 1.00 89.31 415 LEU A CA 1
ATOM 3293 C C . LEU A 1 415 ? -1.788 -2.940 24.953 1.00 89.31 415 LEU A C 1
ATOM 3295 O O . LEU A 1 415 ? -2.689 -2.829 25.776 1.00 89.31 415 LEU A O 1
ATOM 3299 N N . SER A 1 416 ? -0.531 -3.186 25.308 1.00 92.38 416 SER A N 1
ATOM 3300 C CA . SER A 1 416 ? -0.102 -3.396 26.694 1.00 92.38 416 SER A CA 1
ATOM 3301 C C . SER A 1 416 ? 1.231 -2.711 26.981 1.00 92.38 416 SER A C 1
ATOM 3303 O O . SER A 1 416 ? 1.969 -2.390 26.050 1.00 92.38 416 SER A O 1
ATOM 3305 N N . GLY A 1 417 ? 1.555 -2.536 28.263 1.00 94.81 417 GLY A N 1
ATOM 3306 C CA . GLY A 1 417 ? 2.733 -1.790 28.713 1.00 94.81 417 GLY A CA 1
ATOM 3307 C C . GLY A 1 417 ? 2.416 -0.317 28.962 1.00 94.81 417 GLY A C 1
ATOM 3308 O O . GLY A 1 417 ? 1.249 0.061 29.057 1.00 94.81 417 GLY A O 1
ATOM 3309 N N . GLU A 1 418 ? 3.445 0.516 29.082 1.00 97.00 418 GLU A N 1
ATOM 3310 C CA . GLU A 1 418 ? 3.271 1.952 29.321 1.00 97.00 418 GLU A CA 1
ATOM 3311 C C . GLU A 1 418 ? 2.850 2.696 28.043 1.00 97.00 418 GLU A C 1
ATOM 3313 O O . GLU A 1 418 ? 3.123 2.260 26.915 1.00 97.00 418 GLU A O 1
ATOM 3318 N N . ILE A 1 419 ? 2.193 3.847 28.210 1.00 97.19 419 ILE A N 1
ATOM 3319 C CA . ILE A 1 419 ? 1.885 4.748 27.093 1.00 97.19 419 ILE A CA 1
ATOM 3320 C C . ILE A 1 419 ? 3.194 5.349 26.567 1.00 97.19 419 ILE A C 1
ATOM 3322 O O . ILE A 1 419 ? 3.951 5.969 27.310 1.00 97.19 419 ILE A O 1
ATOM 3326 N N . SER A 1 420 ? 3.442 5.194 25.269 1.00 96.50 420 SER A N 1
ATOM 3327 C CA . SER A 1 420 ? 4.645 5.679 24.601 1.00 96.50 420 SER A CA 1
ATOM 3328 C C . SER A 1 420 ? 4.738 7.200 24.670 1.00 96.50 420 SER A C 1
ATOM 3330 O O . SER A 1 420 ? 3.808 7.913 24.283 1.00 96.50 420 SER A O 1
ATOM 3332 N N . SER A 1 421 ? 5.889 7.721 25.090 1.00 95.00 421 SER A N 1
ATOM 3333 C CA . SER A 1 421 ? 6.152 9.161 25.041 1.00 95.00 421 SER A CA 1
ATOM 3334 C C . SER A 1 421 ? 6.228 9.687 23.602 1.00 95.00 421 SER A C 1
ATOM 3336 O O . SER A 1 421 ? 6.012 10.882 23.395 1.00 95.00 421 SER A O 1
ATOM 3338 N N . SER A 1 422 ? 6.432 8.814 22.606 1.00 96.94 422 SER A N 1
ATOM 3339 C CA . SER A 1 422 ? 6.458 9.156 21.179 1.00 96.94 422 SER A CA 1
ATOM 3340 C C . SER A 1 422 ? 5.135 9.738 20.676 1.00 96.94 422 SER A C 1
ATOM 3342 O O . SER A 1 422 ? 5.146 10.562 19.764 1.00 96.94 422 SER A O 1
ATOM 3344 N N . PHE A 1 423 ? 3.994 9.448 21.320 1.00 96.88 423 PHE A N 1
ATOM 3345 C CA . PHE A 1 423 ? 2.731 10.138 21.010 1.00 96.88 423 PHE A CA 1
ATOM 3346 C C . PHE A 1 423 ? 2.836 11.665 21.186 1.00 96.88 423 PHE A C 1
ATOM 3348 O O . PHE A 1 423 ? 2.168 12.413 20.476 1.00 96.88 423 PHE A O 1
ATOM 3355 N N . ALA A 1 424 ? 3.714 12.152 22.072 1.00 95.56 424 ALA A N 1
ATOM 3356 C CA . ALA A 1 424 ? 3.939 13.581 22.287 1.00 95.56 424 ALA A CA 1
ATOM 3357 C C . ALA A 1 424 ? 4.697 14.276 21.136 1.00 95.56 424 ALA A C 1
ATOM 3359 O O . ALA A 1 424 ? 4.754 15.511 21.097 1.00 95.56 424 ALA A O 1
ATOM 3360 N N . MET A 1 425 ? 5.288 13.519 20.205 1.00 95.88 425 MET A N 1
ATOM 3361 C CA . MET A 1 425 ? 5.979 14.060 19.026 1.00 95.88 425 MET A CA 1
ATOM 3362 C C . MET A 1 425 ? 4.999 14.517 17.934 1.00 95.88 425 MET A C 1
ATOM 3364 O O . MET A 1 425 ? 5.332 15.396 17.139 1.00 95.88 425 MET A O 1
ATOM 3368 N N . LEU A 1 426 ? 3.768 13.999 17.944 1.00 97.00 426 LEU A N 1
ATOM 3369 C CA . LEU A 1 426 ? 2.721 14.266 16.956 1.00 97.00 426 LEU A CA 1
ATOM 3370 C C . LEU A 1 426 ? 2.040 15.620 17.200 1.00 97.00 426 LEU A C 1
ATOM 3372 O O . LEU A 1 426 ? 0.888 15.702 17.616 1.00 97.00 426 LEU A O 1
ATOM 3376 N N . LYS A 1 427 ? 2.754 16.726 16.970 1.00 95.31 427 LYS A N 1
ATOM 3377 C CA . LYS A 1 427 ? 2.310 18.082 17.372 1.00 95.31 427 LYS A CA 1
ATOM 3378 C C . LYS A 1 427 ? 1.001 18.568 16.732 1.00 95.31 427 LYS A C 1
ATOM 3380 O O . LYS A 1 427 ? 0.374 19.491 17.257 1.00 95.31 427 LYS A O 1
ATOM 3385 N N . ALA A 1 428 ? 0.590 17.964 15.621 1.00 96.75 428 ALA A N 1
ATOM 3386 C CA . ALA A 1 428 ? -0.663 18.278 14.939 1.00 96.75 428 ALA A CA 1
ATOM 3387 C C . ALA A 1 428 ? -1.865 17.452 15.439 1.00 96.75 428 ALA A C 1
ATOM 3389 O O . ALA A 1 428 ? -2.995 17.741 15.038 1.00 96.75 428 ALA A O 1
ATOM 3390 N N . VAL A 1 429 ? -1.648 16.450 16.305 1.00 98.06 429 VAL A N 1
ATOM 3391 C CA . VAL A 1 429 ? -2.709 15.536 16.738 1.00 98.06 429 VAL A CA 1
ATOM 3392 C C . VAL A 1 429 ? -3.789 16.285 17.518 1.00 98.06 429 VAL A C 1
ATOM 3394 O O . VAL A 1 429 ? -3.518 17.026 18.464 1.00 98.06 429 VAL A O 1
ATOM 3397 N N . LYS A 1 430 ? -5.035 16.090 17.093 1.00 97.94 430 LYS A N 1
ATOM 3398 C CA . LYS A 1 430 ? -6.239 16.653 17.704 1.00 97.94 430 LYS A CA 1
ATOM 3399 C C . LYS A 1 430 ? -6.977 15.598 18.505 1.00 97.94 430 LYS A C 1
ATOM 3401 O O . LYS A 1 430 ? -7.477 15.904 19.583 1.00 97.94 430 LYS A O 1
ATOM 3406 N N . HIS A 1 431 ? -7.046 14.366 18.007 1.00 97.31 431 HIS A N 1
ATOM 3407 C CA . HIS A 1 431 ? -7.789 13.291 18.663 1.00 97.31 431 HIS A CA 1
ATOM 3408 C C . HIS A 1 431 ? -6.893 12.077 18.884 1.00 97.31 431 HIS A C 1
ATOM 3410 O O . HIS A 1 431 ? -6.317 11.545 17.936 1.00 97.31 431 HIS A O 1
ATOM 3416 N N . LEU A 1 432 ? -6.778 11.646 20.136 1.00 97.31 432 LEU A N 1
ATOM 3417 C CA . LEU A 1 432 ? -6.001 10.477 20.528 1.00 97.31 432 LEU A CA 1
ATOM 3418 C C . LEU A 1 432 ? -6.899 9.515 21.313 1.00 97.31 432 LEU A C 1
ATOM 3420 O O . LEU A 1 432 ? -7.243 9.777 22.469 1.00 97.31 432 LEU A O 1
ATOM 3424 N N . TYR A 1 433 ? -7.279 8.409 20.669 1.00 94.69 433 TYR A N 1
ATOM 3425 C CA . TYR A 1 433 ? -8.131 7.366 21.241 1.00 94.69 433 TYR A CA 1
ATOM 3426 C C . TYR A 1 433 ? -7.308 6.112 21.534 1.00 94.69 433 TYR A C 1
ATOM 3428 O O . TYR A 1 433 ? -6.920 5.381 20.621 1.00 94.69 433 TYR A O 1
ATOM 3436 N N . LEU A 1 434 ? -7.046 5.871 22.818 1.00 93.94 434 LEU A N 1
ATOM 3437 C CA . LEU A 1 434 ? -6.281 4.733 23.335 1.00 93.94 434 LEU A CA 1
ATOM 3438 C C . LEU A 1 434 ? -7.117 3.884 24.313 1.00 93.94 434 LEU A C 1
ATOM 3440 O O . LEU A 1 434 ? -6.562 3.116 25.105 1.00 93.94 434 LEU A O 1
ATOM 3444 N N . SER A 1 435 ? -8.444 4.026 24.294 1.00 86.81 435 SER A N 1
ATOM 3445 C CA . SER A 1 435 ? -9.337 3.360 25.242 1.00 86.81 435 SER A CA 1
ATOM 3446 C C . SER A 1 435 ? -9.476 1.853 25.001 1.00 86.81 435 SER A C 1
ATOM 3448 O O . SER A 1 435 ? -9.176 1.349 23.919 1.00 86.81 435 SER A O 1
ATOM 3450 N N . GLN A 1 436 ? -9.923 1.119 26.025 1.00 84.81 436 GLN A N 1
ATOM 3451 C CA . GLN A 1 436 ? -10.134 -0.339 25.983 1.00 84.81 436 GLN A CA 1
ATOM 3452 C C . GLN A 1 436 ? -8.866 -1.136 25.625 1.00 84.81 436 GLN A C 1
ATOM 3454 O O . GLN A 1 436 ? -8.909 -2.101 24.865 1.00 84.81 436 GLN A O 1
ATOM 3459 N N . ASN A 1 437 ? -7.720 -0.730 26.166 1.00 88.94 437 ASN A N 1
ATOM 3460 C CA . ASN A 1 437 ? -6.462 -1.463 26.040 1.00 88.94 437 ASN A CA 1
ATOM 3461 C C . ASN A 1 437 ? -6.001 -1.970 27.421 1.00 88.94 437 ASN A C 1
ATOM 3463 O O . ASN A 1 437 ? -6.680 -1.824 28.434 1.00 88.94 437 ASN A O 1
ATOM 3467 N N . ASN A 1 438 ? -4.826 -2.588 27.461 1.00 91.38 438 ASN A N 1
ATOM 3468 C CA . ASN A 1 438 ? -4.168 -3.078 28.669 1.00 91.38 438 ASN A CA 1
ATOM 3469 C C . ASN A 1 438 ? -3.008 -2.154 29.094 1.00 91.38 438 ASN A C 1
ATOM 3471 O O . ASN A 1 438 ? -2.012 -2.637 29.645 1.00 91.38 438 ASN A O 1
ATOM 3475 N N . PHE A 1 439 ? -3.087 -0.845 28.810 1.00 94.69 439 PHE A N 1
ATOM 3476 C CA . PHE A 1 439 ? -2.031 0.095 29.201 1.00 94.69 439 PHE A CA 1
ATOM 3477 C C . PHE A 1 439 ? -1.893 0.163 30.723 1.00 94.69 439 PHE A C 1
ATOM 3479 O O . PHE A 1 439 ? -2.895 0.201 31.434 1.00 94.69 439 PHE A O 1
ATOM 3486 N N . ASN A 1 440 ? -0.660 0.192 31.223 1.00 94.00 440 ASN A N 1
ATOM 3487 C CA . ASN A 1 440 ? -0.327 0.301 32.642 1.00 94.00 440 ASN A CA 1
ATOM 3488 C C . ASN A 1 440 ? 0.659 1.460 32.894 1.00 94.00 440 ASN A C 1
ATOM 3490 O O . ASN A 1 440 ? 0.935 2.255 31.997 1.00 94.00 440 ASN A O 1
ATOM 3494 N N . GLY A 1 441 ? 1.144 1.596 34.130 1.00 94.94 441 GLY A N 1
ATOM 3495 C CA . GLY A 1 441 ? 2.014 2.712 34.512 1.00 94.94 441 GLY A CA 1
ATOM 3496 C C . GLY A 1 441 ? 1.241 4.025 34.653 1.00 94.94 441 GLY A C 1
ATOM 3497 O O . GLY A 1 441 ? 0.047 4.009 34.959 1.00 94.94 441 GLY A O 1
ATOM 3498 N N . THR A 1 442 ? 1.923 5.158 34.487 1.00 96.56 442 THR A N 1
ATOM 3499 C CA . THR A 1 442 ? 1.348 6.507 34.620 1.00 96.56 442 THR A CA 1
ATOM 3500 C C . THR A 1 442 ? 1.058 7.140 33.261 1.00 96.56 442 THR A C 1
ATOM 3502 O O . THR A 1 442 ? 1.629 6.744 32.247 1.00 96.56 442 THR A O 1
ATOM 3505 N N . ILE A 1 443 ? 0.207 8.171 33.227 1.00 97.12 443 ILE A N 1
ATOM 3506 C CA . ILE A 1 443 ? 0.076 9.015 32.030 1.00 97.12 443 ILE A CA 1
ATOM 3507 C C . ILE A 1 443 ? 1.382 9.817 31.869 1.00 97.12 443 ILE A C 1
ATOM 3509 O O . ILE A 1 443 ? 1.765 10.500 32.818 1.00 97.12 443 ILE A O 1
ATOM 3513 N N . PRO A 1 444 ? 2.068 9.778 30.711 1.00 96.50 444 PRO A N 1
ATOM 3514 C CA . PRO A 1 444 ? 3.288 10.552 30.506 1.00 96.50 444 PRO A CA 1
ATOM 3515 C C . PRO A 1 444 ? 3.023 12.062 30.532 1.00 96.50 444 PRO A C 1
ATOM 3517 O O . PRO A 1 444 ? 2.200 12.565 29.761 1.00 96.50 444 PRO A O 1
ATOM 3520 N N . ASP A 1 445 ? 3.785 12.806 31.340 1.00 95.44 445 ASP A N 1
ATOM 3521 C CA . ASP A 1 445 ? 3.692 14.274 31.426 1.00 95.44 445 ASP A CA 1
ATOM 3522 C C . ASP A 1 445 ? 3.890 14.961 30.066 1.00 95.44 445 ASP A C 1
ATOM 3524 O O . ASP A 1 445 ? 3.328 16.033 29.814 1.00 95.44 445 ASP A O 1
ATOM 3528 N N . SER A 1 446 ? 4.658 14.326 29.170 1.00 96.06 446 SER A N 1
ATOM 3529 C CA . SER A 1 446 ? 4.954 14.806 27.818 1.00 96.06 446 SER A CA 1
ATOM 3530 C C . SER A 1 446 ? 3.708 14.976 26.945 1.00 96.06 446 SER A C 1
ATOM 3532 O O . SER A 1 446 ? 3.721 15.829 26.051 1.00 96.06 446 SER A O 1
ATOM 3534 N N . LEU A 1 447 ? 2.612 14.253 27.212 1.00 96.62 447 LEU A N 1
ATOM 3535 C CA . LEU A 1 447 ? 1.339 14.446 26.505 1.00 96.62 447 LEU A CA 1
ATOM 3536 C C . LEU A 1 447 ? 0.764 15.855 26.721 1.00 96.62 447 LEU A C 1
ATOM 3538 O O . LEU A 1 447 ? 0.082 16.380 25.843 1.00 96.62 447 LEU A O 1
ATOM 3542 N N . GLY A 1 448 ? 1.126 16.525 27.822 1.00 94.69 448 GLY A N 1
ATOM 3543 C CA . GLY A 1 448 ? 0.802 17.933 28.068 1.00 94.69 448 GLY A CA 1
ATOM 3544 C C . GLY A 1 448 ? 1.474 18.926 27.108 1.00 94.69 448 GLY A C 1
ATOM 3545 O O . GLY A 1 448 ? 1.201 20.119 27.176 1.00 94.69 448 GLY A O 1
ATOM 3546 N N . SER A 1 449 ? 2.334 18.464 26.192 1.00 95.25 449 SER A N 1
ATOM 3547 C CA . SER A 1 449 ? 2.953 19.292 25.144 1.00 95.25 449 SER A CA 1
ATOM 3548 C C . SER A 1 449 ? 2.190 19.301 23.808 1.00 95.25 449 SER A C 1
ATOM 3550 O O . SER A 1 449 ? 2.653 19.913 22.841 1.00 95.25 449 SER A O 1
ATOM 3552 N N . LEU A 1 450 ? 1.052 18.603 23.719 1.00 96.81 450 LEU A N 1
ATOM 3553 C CA . LEU A 1 450 ? 0.225 18.496 22.513 1.00 96.81 450 LEU A CA 1
ATOM 3554 C C . LEU A 1 450 ? -0.801 19.639 22.441 1.00 96.81 450 LEU A C 1
ATOM 3556 O O . LEU A 1 450 ? -1.986 19.448 22.695 1.00 96.81 450 LEU A O 1
ATOM 3560 N N . SER A 1 451 ? -0.359 20.847 22.086 1.00 95.12 451 SER A N 1
ATOM 3561 C CA . SER A 1 451 ? -1.193 22.067 22.089 1.00 95.12 451 SER A CA 1
ATOM 3562 C C . SER A 1 451 ? -2.444 22.009 21.195 1.00 95.12 451 SER A C 1
ATOM 3564 O O . SER A 1 451 ? -3.421 22.716 21.457 1.00 95.12 451 SER A O 1
ATOM 3566 N N . SER A 1 452 ? -2.431 21.162 20.163 1.00 96.50 452 SER A N 1
ATOM 3567 C CA . SER A 1 452 ? -3.556 20.942 19.242 1.00 96.50 452 SER A CA 1
ATOM 3568 C C . SER A 1 452 ? -4.581 19.923 19.752 1.00 96.50 452 SER A C 1
ATOM 3570 O O . SER A 1 452 ? -5.640 19.785 19.139 1.00 96.50 452 SER A O 1
ATOM 3572 N N . LEU A 1 453 ? -4.287 19.209 20.847 1.00 98.06 453 LEU A N 1
ATOM 3573 C CA . LEU A 1 453 ? -5.099 18.098 21.336 1.00 98.06 453 LEU A CA 1
ATOM 3574 C C . LEU A 1 453 ? -6.451 18.597 21.852 1.00 98.06 453 LEU A C 1
ATOM 3576 O O . LEU A 1 453 ? -6.523 19.427 22.754 1.00 98.06 453 LEU A O 1
ATOM 3580 N N . GLN A 1 454 ? -7.518 18.061 21.271 1.00 96.56 454 GLN A N 1
ATOM 3581 C CA . GLN A 1 454 ? -8.915 18.345 21.592 1.00 96.56 454 GLN A CA 1
ATOM 3582 C C . GLN A 1 454 ? -9.558 17.196 22.363 1.00 96.56 454 GLN A C 1
ATOM 3584 O O . GLN A 1 454 ? -10.342 17.433 23.280 1.00 96.56 454 GLN A O 1
ATOM 3589 N N . VAL A 1 455 ? -9.219 15.956 22.006 1.00 96.56 455 VAL A N 1
ATOM 3590 C CA . VAL A 1 455 ? -9.789 14.750 22.608 1.00 96.56 455 VAL A CA 1
ATOM 3591 C C . VAL A 1 455 ? -8.667 13.811 23.018 1.00 96.56 455 VAL A C 1
ATOM 3593 O O . VAL A 1 455 ? -7.868 13.397 22.178 1.00 96.56 455 VAL A O 1
ATOM 3596 N N . LEU A 1 456 ? -8.647 13.454 24.300 1.00 97.62 456 LEU A N 1
ATOM 3597 C CA . LEU A 1 456 ? -7.814 12.393 24.850 1.00 97.62 456 LEU A CA 1
ATOM 3598 C C . LEU A 1 456 ? -8.705 11.368 25.552 1.00 97.62 456 LEU A C 1
ATOM 3600 O O . LEU A 1 456 ? -9.297 11.660 26.595 1.00 97.62 456 LEU A O 1
ATOM 3604 N N . ASP A 1 457 ? -8.793 10.169 24.983 1.00 94.44 457 ASP A N 1
ATOM 3605 C CA . ASP A 1 457 ? -9.526 9.054 25.577 1.00 94.44 457 ASP A CA 1
ATOM 3606 C C . ASP A 1 457 ? -8.565 7.931 25.975 1.00 94.44 457 ASP A C 1
ATOM 3608 O O . ASP A 1 457 ? -8.038 7.213 25.127 1.00 94.44 457 ASP A O 1
ATOM 3612 N N . LEU A 1 458 ? -8.351 7.790 27.283 1.00 94.75 458 LEU A N 1
ATOM 3613 C CA . LEU A 1 458 ? -7.548 6.737 27.908 1.00 94.75 458 LEU A CA 1
ATOM 3614 C C . LEU A 1 458 ? -8.423 5.771 28.719 1.00 94.75 458 LEU A C 1
ATOM 3616 O O . LEU A 1 458 ? -7.908 5.010 29.542 1.00 94.75 458 LEU A O 1
ATOM 3620 N N . SER A 1 459 ? -9.746 5.821 28.548 1.00 86.62 459 SER A N 1
ATOM 3621 C CA . SER A 1 459 ? -10.668 5.059 29.388 1.00 86.62 459 SER A CA 1
ATOM 3622 C C . SER A 1 459 ? -10.534 3.544 29.232 1.00 86.62 459 SER A C 1
ATOM 3624 O O . SER A 1 459 ? -10.072 3.053 28.205 1.00 86.62 459 SER A O 1
ATOM 3626 N N . CYS A 1 460 ? -10.948 2.795 30.254 1.00 86.69 460 CYS A N 1
ATOM 3627 C CA . CYS A 1 460 ? -10.901 1.331 30.274 1.00 86.69 460 CYS A CA 1
ATOM 3628 C C . CYS A 1 460 ? -9.486 0.792 29.996 1.00 86.69 460 CYS A C 1
ATOM 3630 O O . CYS A 1 460 ? -9.274 0.051 29.040 1.00 86.69 460 CYS A O 1
ATOM 3632 N N . ASN A 1 461 ? -8.526 1.198 30.825 1.00 89.62 461 ASN A N 1
ATOM 3633 C CA . ASN A 1 461 ? -7.148 0.706 30.829 1.00 89.62 461 ASN A CA 1
ATOM 3634 C C . ASN A 1 461 ? -6.744 0.318 32.266 1.00 89.62 461 ASN A C 1
ATOM 3636 O O . ASN A 1 461 ? -7.553 0.343 33.192 1.00 89.62 461 ASN A O 1
ATOM 3640 N N . ASN A 1 462 ? -5.481 -0.054 32.479 1.00 92.62 462 ASN A N 1
ATOM 3641 C CA . ASN A 1 462 ? -4.921 -0.374 33.792 1.00 92.62 462 ASN A CA 1
ATOM 3642 C C . ASN A 1 462 ? -3.961 0.726 34.299 1.00 92.62 462 ASN A C 1
ATOM 3644 O O . ASN A 1 462 ? -2.980 0.432 34.987 1.00 92.62 462 ASN A O 1
ATOM 3648 N N . LEU A 1 463 ? -4.207 1.992 33.936 1.00 94.12 463 LEU A N 1
ATOM 3649 C CA . LEU A 1 463 ? -3.341 3.121 34.300 1.00 94.12 463 LEU A CA 1
ATOM 3650 C C . LEU A 1 463 ? -3.438 3.435 35.796 1.00 94.12 463 LEU A C 1
ATOM 3652 O O . LEU A 1 463 ? -4.493 3.301 36.413 1.00 94.12 463 LEU A O 1
ATOM 3656 N N . THR A 1 464 ? -2.331 3.878 36.380 1.00 93.88 464 THR A N 1
ATOM 3657 C CA . THR A 1 464 ? -2.150 4.135 37.816 1.00 93.88 464 THR A CA 1
ATOM 3658 C C . THR A 1 464 ? -1.459 5.483 38.052 1.00 93.88 464 THR A C 1
ATOM 3660 O O . THR A 1 464 ? -1.106 6.190 37.109 1.00 93.88 464 THR A O 1
ATOM 3663 N N . GLY A 1 465 ? -1.269 5.861 39.319 1.00 92.75 465 GLY A N 1
ATOM 3664 C CA . GLY A 1 465 ? -0.577 7.092 39.706 1.00 92.75 465 GLY A CA 1
ATOM 3665 C C . GLY A 1 465 ? -1.456 8.344 39.664 1.00 92.75 465 GLY A C 1
ATOM 3666 O O . GLY A 1 465 ? -2.686 8.272 39.778 1.00 92.75 465 GLY A O 1
ATOM 3667 N N . ASN A 1 466 ? -0.798 9.499 39.537 1.00 93.69 466 ASN A N 1
ATOM 3668 C CA . ASN A 1 466 ? -1.439 10.812 39.497 1.00 93.69 466 ASN A CA 1
ATOM 3669 C C . ASN A 1 466 ? -1.778 11.216 38.057 1.00 93.69 466 ASN A C 1
ATOM 3671 O O . ASN A 1 466 ? -1.089 10.832 37.114 1.00 93.69 466 ASN A O 1
ATOM 3675 N N . ILE A 1 467 ? -2.823 12.029 37.902 1.00 95.75 467 ILE A N 1
ATOM 3676 C CA . ILE A 1 467 ? -3.144 12.678 36.627 1.00 95.75 467 ILE A CA 1
ATOM 3677 C C . ILE A 1 467 ? -2.197 13.884 36.472 1.00 95.75 467 ILE A C 1
ATOM 3679 O O . ILE A 1 467 ? -2.187 14.725 37.371 1.00 95.75 467 ILE A O 1
ATOM 3683 N N . PRO A 1 468 ? -1.422 14.001 35.377 1.00 94.88 468 PRO A N 1
ATOM 3684 C CA . PRO A 1 468 ? -0.484 15.106 35.185 1.00 94.88 468 PRO A CA 1
ATOM 3685 C C . PRO A 1 468 ? -1.147 16.487 35.154 1.00 94.88 468 PRO A C 1
ATOM 3687 O O . PRO A 1 468 ? -2.082 16.718 34.379 1.00 94.88 468 PRO A O 1
ATOM 3690 N N . ASP A 1 469 ? -0.594 17.445 35.904 1.00 94.00 469 ASP A N 1
ATOM 3691 C CA . ASP A 1 469 ? -1.024 18.854 35.875 1.00 94.00 469 ASP A CA 1
ATOM 3692 C C . ASP A 1 469 ? -0.858 19.481 34.480 1.00 94.00 469 ASP A C 1
ATOM 3694 O O . ASP A 1 469 ? -1.606 20.390 34.103 1.00 94.00 469 ASP A O 1
ATOM 3698 N N . SER A 1 470 ? 0.096 18.969 33.691 1.00 95.62 470 SER A N 1
ATOM 3699 C CA . SER A 1 470 ? 0.396 19.432 32.335 1.00 95.62 470 SER A CA 1
ATOM 3700 C C . SER A 1 470 ? -0.793 19.283 31.378 1.00 95.62 470 SER A C 1
ATOM 3702 O O . SER A 1 470 ? -0.977 20.130 30.504 1.00 95.62 470 SER A O 1
ATOM 3704 N N . LEU A 1 471 ? -1.671 18.290 31.577 1.00 95.88 471 LEU A N 1
ATOM 3705 C CA . LEU A 1 471 ? -2.909 18.150 30.795 1.00 95.88 471 LEU A CA 1
ATOM 3706 C C . LEU A 1 471 ? -3.859 19.334 31.019 1.00 95.88 471 LEU A C 1
ATOM 3708 O O . LEU A 1 471 ? -4.575 19.749 30.108 1.00 95.88 471 LEU A O 1
ATOM 3712 N N . GLY A 1 472 ? -3.828 19.927 32.215 1.00 91.12 472 GLY A N 1
ATOM 3713 C CA . GLY A 1 472 ? -4.581 21.133 32.541 1.00 91.12 472 GLY A CA 1
ATOM 3714 C C . GLY A 1 472 ? -4.110 22.376 31.787 1.00 91.12 472 GLY A C 1
ATOM 3715 O O . GLY A 1 472 ? -4.884 23.324 31.655 1.00 91.12 472 GLY A O 1
ATOM 3716 N N . LEU A 1 473 ? -2.895 22.374 31.229 1.00 91.44 473 LEU A N 1
ATOM 3717 C CA . LEU A 1 473 ? -2.334 23.489 30.455 1.00 91.44 473 LEU A CA 1
ATOM 3718 C C . LEU A 1 473 ? -2.768 23.480 28.980 1.00 91.44 473 LEU A C 1
ATOM 3720 O O . LEU A 1 473 ? -2.682 24.509 28.315 1.00 91.44 473 LEU A O 1
ATOM 3724 N N . LEU A 1 474 ? -3.306 22.366 28.475 1.00 95.44 474 LEU A N 1
ATOM 3725 C CA . LEU A 1 474 ? -3.745 22.233 27.083 1.00 95.44 474 LEU A CA 1
ATOM 3726 C C . LEU A 1 474 ? -4.992 23.087 26.812 1.00 95.44 474 LEU A C 1
ATOM 3728 O O . LEU A 1 474 ? -6.093 22.758 27.254 1.00 95.44 474 LEU A O 1
ATOM 3732 N N . SER A 1 475 ? -4.832 24.219 26.124 1.00 91.75 475 SER A N 1
ATOM 3733 C CA . SER A 1 475 ? -5.917 25.180 25.858 1.00 91.75 475 SER A CA 1
ATOM 3734 C C . SER A 1 475 ? -6.996 24.640 24.919 1.00 91.75 475 SER A C 1
ATOM 3736 O O . SER A 1 475 ? -8.159 24.994 25.081 1.00 91.75 475 SER A O 1
ATOM 3738 N N . SER A 1 476 ? -6.624 23.768 23.980 1.00 95.50 476 SER A N 1
ATOM 3739 C CA . SER A 1 476 ? -7.536 23.182 22.990 1.00 95.50 476 SER A CA 1
ATOM 3740 C C . SER A 1 476 ? -8.309 21.962 23.501 1.00 95.50 476 SER A C 1
ATOM 3742 O O . SER A 1 476 ? -9.206 21.498 22.799 1.00 95.50 476 SER A O 1
ATOM 3744 N N . LEU A 1 477 ? -7.969 21.430 24.684 1.00 97.06 477 LEU A N 1
ATOM 3745 C CA . LEU A 1 477 ? -8.512 20.170 25.194 1.00 97.06 477 LEU A CA 1
ATOM 3746 C C . LEU A 1 477 ? -9.971 20.339 25.630 1.00 97.06 477 LEU A C 1
ATOM 3748 O O . LEU A 1 477 ? -10.261 21.049 26.590 1.00 97.06 477 LEU A O 1
ATOM 3752 N N . GLN A 1 478 ? -10.867 19.641 24.937 1.00 91.88 478 GLN A N 1
ATOM 3753 C CA . GLN A 1 478 ? -12.318 19.692 25.126 1.00 91.88 478 GLN A CA 1
ATOM 3754 C C . GLN A 1 478 ? -12.858 18.431 25.797 1.00 91.88 478 GLN A C 1
ATOM 3756 O O . GLN A 1 478 ? -13.850 18.497 26.520 1.00 91.88 478 GLN A O 1
ATOM 3761 N N . VAL A 1 479 ? -12.220 17.278 25.582 1.00 92.25 479 VAL A N 1
ATOM 3762 C CA . VAL A 1 479 ? -12.639 15.999 26.164 1.00 92.25 479 VAL A CA 1
ATOM 3763 C C . VAL A 1 479 ? -11.432 15.275 26.743 1.00 92.25 479 VAL A C 1
ATOM 3765 O O . VAL A 1 479 ? -10.472 14.982 26.031 1.00 92.25 479 VAL A O 1
ATOM 3768 N N . LEU A 1 480 ? -11.516 14.947 28.032 1.00 96.25 480 LEU A N 1
ATOM 3769 C CA . LEU A 1 480 ? -10.562 14.096 28.731 1.00 96.25 480 LEU A CA 1
ATOM 3770 C C . LEU A 1 480 ? -11.318 12.956 29.411 1.00 96.25 480 LEU A C 1
ATOM 3772 O O . LEU A 1 480 ? -12.033 13.172 30.394 1.00 96.25 480 LEU A O 1
ATOM 3776 N N . ASN A 1 481 ? -11.163 11.743 28.885 1.00 90.88 481 ASN A N 1
ATOM 3777 C CA . ASN A 1 481 ? -11.794 10.553 29.441 1.00 90.88 481 ASN A CA 1
ATOM 3778 C C . ASN A 1 481 ? -10.752 9.603 30.035 1.00 90.88 481 ASN A C 1
ATOM 3780 O O . ASN A 1 481 ? -9.935 9.023 29.327 1.00 90.88 481 ASN A O 1
ATOM 3784 N N . LEU A 1 482 ? -10.809 9.455 31.354 1.00 92.44 482 LEU A N 1
ATOM 3785 C CA . LEU A 1 482 ? -9.909 8.658 32.184 1.00 92.44 482 LEU A CA 1
ATOM 3786 C C . LEU A 1 482 ? -10.661 7.578 32.979 1.00 92.44 482 LEU A C 1
ATOM 3788 O O . LEU A 1 482 ? -10.059 6.912 33.817 1.00 92.44 482 LEU A O 1
ATOM 3792 N N . SER A 1 483 ? -11.969 7.419 32.750 1.00 86.19 483 SER A N 1
ATOM 3793 C CA . SER A 1 483 ? -12.814 6.433 33.445 1.00 86.19 483 SER A CA 1
ATOM 3794 C C . SER A 1 483 ? -12.351 4.989 33.220 1.00 86.19 483 SER A C 1
ATOM 3796 O O . SER A 1 483 ? -11.690 4.693 32.229 1.00 86.19 483 SER A O 1
ATOM 3798 N N . GLY A 1 484 ? -12.673 4.078 34.133 1.00 80.56 484 GLY A N 1
ATOM 3799 C CA . GLY A 1 484 ? -12.234 2.685 34.077 1.00 80.56 484 GLY A CA 1
ATOM 3800 C C . GLY A 1 484 ? -10.714 2.527 34.169 1.00 80.56 484 GLY A C 1
ATOM 3801 O O . GLY A 1 484 ? -10.145 1.789 33.372 1.00 80.56 484 GLY A O 1
ATOM 3802 N N . ASN A 1 485 ? -10.064 3.246 35.088 1.00 88.62 485 ASN A N 1
ATOM 3803 C CA . ASN A 1 485 ? -8.624 3.150 35.373 1.00 88.62 485 ASN A CA 1
ATOM 3804 C C . ASN A 1 485 ? -8.364 3.109 36.890 1.00 88.62 485 ASN A C 1
ATOM 3806 O O . ASN A 1 485 ? -9.252 3.335 37.708 1.00 88.62 485 ASN A O 1
ATOM 3810 N N . ASN A 1 486 ? -7.112 2.878 37.285 1.00 90.75 486 ASN A N 1
ATOM 3811 C CA . ASN A 1 486 ? -6.689 2.668 38.670 1.00 90.75 486 ASN A CA 1
ATOM 3812 C C . ASN A 1 486 ? -5.939 3.869 39.280 1.00 90.75 486 ASN A C 1
ATOM 3814 O O . ASN A 1 486 ? -5.057 3.697 40.126 1.00 90.75 486 ASN A O 1
ATOM 3818 N N . PHE A 1 487 ? -6.300 5.099 38.898 1.00 89.44 487 PHE A N 1
ATOM 3819 C CA . PHE A 1 487 ? -5.712 6.313 39.477 1.00 89.44 487 PHE A CA 1
ATOM 3820 C C . PHE A 1 487 ? -5.958 6.401 40.997 1.00 89.44 487 PHE A C 1
ATOM 3822 O O . PHE A 1 487 ? -7.007 5.995 41.527 1.00 89.44 487 PHE A O 1
ATOM 3829 N N . ASN A 1 488 ? -4.958 6.905 41.719 1.00 82.31 488 ASN A N 1
ATOM 3830 C CA . ASN A 1 488 ? -4.967 7.030 43.182 1.00 82.31 488 ASN A CA 1
ATOM 3831 C C . ASN A 1 488 ? -4.714 8.464 43.684 1.00 82.31 488 ASN A C 1
ATOM 3833 O O . ASN A 1 488 ? -4.914 8.714 44.871 1.00 82.31 488 ASN A O 1
ATOM 3837 N N . GLY A 1 489 ? -4.336 9.392 42.798 1.00 78.94 489 GLY A N 1
ATOM 3838 C CA . GLY A 1 489 ? -4.218 10.823 43.085 1.00 78.94 489 GLY A CA 1
ATOM 3839 C C . GLY A 1 489 ? -5.521 11.610 42.912 1.00 78.94 489 GLY A C 1
ATOM 3840 O O . GLY A 1 489 ? -6.490 11.132 42.318 1.00 78.94 489 GLY A O 1
ATOM 3841 N N . SER A 1 490 ? -5.538 12.845 43.420 1.00 87.56 490 SER A N 1
ATOM 3842 C CA . SER A 1 490 ? -6.609 13.812 43.155 1.00 87.56 490 SER A CA 1
ATOM 3843 C C . SER A 1 490 ? -6.551 14.325 41.716 1.00 87.56 490 SER A C 1
ATOM 3845 O O . SER A 1 490 ? -5.481 14.400 41.115 1.00 87.56 490 SER A O 1
ATOM 3847 N N . VAL A 1 491 ? -7.701 14.726 41.173 1.00 92.56 491 VAL A N 1
ATOM 3848 C CA . VAL A 1 491 ? -7.751 15.442 39.892 1.00 92.56 491 VAL A CA 1
ATOM 3849 C C . VAL A 1 491 ? -7.100 16.825 40.067 1.00 92.56 491 VAL A C 1
ATOM 3851 O O . VAL A 1 491 ? -7.508 17.541 40.982 1.00 92.56 491 VAL A O 1
ATOM 3854 N N . PRO A 1 492 ? -6.148 17.225 39.203 1.00 94.19 492 PRO A N 1
ATOM 3855 C CA . PRO A 1 492 ? -5.564 18.564 39.184 1.00 94.19 492 PRO A CA 1
ATOM 3856 C C . PRO A 1 492 ? -6.589 19.705 39.204 1.00 94.19 492 PRO A C 1
ATOM 3858 O O . PRO A 1 492 ? -7.551 19.708 38.428 1.00 94.19 492 PRO A O 1
ATOM 3861 N N . ASP A 1 493 ? -6.333 20.737 40.014 1.00 92.81 493 ASP A N 1
ATOM 3862 C CA . ASP A 1 493 ? -7.202 21.920 40.134 1.00 92.81 493 ASP A CA 1
ATOM 3863 C C . ASP A 1 493 ? -7.406 22.645 38.798 1.00 92.81 493 ASP A C 1
ATOM 3865 O O . ASP A 1 493 ? -8.464 23.218 38.538 1.00 92.81 493 ASP A O 1
ATOM 3869 N N . THR A 1 494 ? -6.398 22.625 37.927 1.00 94.25 494 THR A N 1
ATOM 3870 C CA . THR A 1 494 ? -6.457 23.213 36.582 1.00 94.25 494 THR A CA 1
ATOM 3871 C C . THR A 1 494 ? -7.511 22.529 35.708 1.00 94.25 494 THR A C 1
ATOM 3873 O O . THR A 1 494 ? -8.274 23.210 35.019 1.00 94.25 494 THR A O 1
ATOM 3876 N N . LEU A 1 495 ? -7.613 21.198 35.779 1.00 94.31 495 LEU A N 1
ATOM 3877 C CA . LEU A 1 495 ? -8.622 20.410 35.068 1.00 94.31 495 LEU A CA 1
ATOM 3878 C C . LEU A 1 495 ? -10.012 20.595 35.685 1.00 94.31 495 LEU A C 1
ATOM 3880 O O . LEU A 1 495 ? -10.981 20.771 34.948 1.00 94.31 495 LEU A O 1
ATOM 3884 N N . LEU A 1 496 ? -10.109 20.624 37.020 1.00 92.69 496 LEU A N 1
ATOM 3885 C CA . LEU A 1 496 ? -11.372 20.878 37.723 1.00 92.69 496 LEU A CA 1
ATOM 3886 C C . LEU A 1 496 ? -11.942 22.261 37.393 1.00 92.69 496 LEU A C 1
ATOM 3888 O O . LEU A 1 496 ? -13.134 22.375 37.118 1.00 92.69 496 LEU A O 1
ATOM 3892 N N . LYS A 1 497 ? -11.099 23.302 37.353 1.00 93.12 497 LYS A N 1
ATOM 3893 C CA . LYS A 1 497 ? -11.508 24.657 36.951 1.00 93.12 497 LYS A CA 1
ATOM 3894 C C . LYS A 1 497 ? -12.035 24.682 35.517 1.00 93.12 497 LYS A C 1
ATOM 3896 O O . LYS A 1 497 ? -13.120 25.206 35.296 1.00 93.12 497 LYS A O 1
ATOM 3901 N N . LYS A 1 498 ? -11.323 24.067 34.563 1.00 92.12 498 LYS A N 1
ATOM 3902 C CA . LYS A 1 498 ? -11.770 23.974 33.160 1.00 92.12 498 LYS A CA 1
ATOM 3903 C C . LYS A 1 498 ? -13.088 23.215 33.007 1.00 92.12 498 LYS A C 1
ATOM 3905 O O . LYS A 1 498 ? -13.931 23.607 32.199 1.00 92.12 498 LYS A O 1
ATOM 3910 N N . ALA A 1 499 ? -13.272 22.149 33.784 1.00 90.62 499 ALA A N 1
ATOM 3911 C CA . ALA A 1 499 ? -14.515 21.390 33.799 1.00 90.62 499 ALA A CA 1
ATOM 3912 C C . ALA A 1 499 ? -15.673 22.206 34.393 1.00 90.62 499 ALA A C 1
ATOM 3914 O O . ALA A 1 499 ? -16.758 22.240 33.818 1.00 90.62 499 ALA A O 1
ATOM 3915 N N . ALA A 1 500 ? -15.433 22.929 35.492 1.00 89.94 500 ALA A N 1
ATOM 3916 C CA . ALA A 1 500 ? -16.428 23.791 36.128 1.00 89.94 500 ALA A CA 1
ATOM 3917 C C . ALA A 1 500 ? -16.870 24.959 35.229 1.00 89.94 500 ALA A C 1
ATOM 3919 O O . ALA A 1 500 ? -18.027 25.365 35.279 1.00 89.94 500 ALA A O 1
ATOM 3920 N N . THR A 1 501 ? -15.977 25.475 34.378 1.00 91.31 501 THR A N 1
ATOM 3921 C CA . THR A 1 501 ? -16.298 26.523 33.394 1.00 91.31 501 THR A CA 1
ATOM 3922 C C . THR A 1 501 ? -16.912 25.981 32.097 1.00 91.31 501 THR A C 1
ATOM 3924 O O . THR A 1 501 ? -17.119 26.753 31.167 1.00 91.31 501 THR A O 1
ATOM 3927 N N . GLY A 1 502 ? -17.159 24.669 31.988 1.00 85.25 502 GLY A N 1
ATOM 3928 C CA . GLY A 1 502 ? -17.723 24.034 30.789 1.00 85.25 502 GLY A CA 1
ATOM 3929 C C . GLY A 1 502 ? -16.778 23.964 29.582 1.00 85.25 502 GLY A C 1
ATOM 3930 O O . GLY A 1 502 ? -17.208 23.590 28.496 1.00 85.25 502 GLY A O 1
ATOM 3931 N N . LEU A 1 503 ? -15.494 24.300 29.757 1.00 83.50 503 LEU A N 1
ATOM 3932 C CA . LEU A 1 503 ? -14.484 24.258 28.689 1.00 83.50 503 LEU A CA 1
ATOM 3933 C C . LEU A 1 503 ? -13.933 22.843 28.459 1.00 83.50 503 LEU A C 1
ATOM 3935 O O . LEU A 1 503 ? -13.361 22.575 27.407 1.00 83.50 503 LEU A O 1
ATOM 3939 N N . LEU A 1 504 ? -14.090 21.950 29.442 1.00 92.81 504 LEU A N 1
ATOM 3940 C CA . LEU A 1 504 ? -13.594 20.577 29.408 1.00 92.81 504 LEU A CA 1
ATOM 3941 C C . LEU A 1 504 ? -14.668 19.593 29.882 1.00 92.81 504 LEU A C 1
ATOM 3943 O O . LEU A 1 504 ? -15.140 19.659 31.015 1.00 92.81 504 LEU A O 1
ATOM 3947 N N . THR A 1 505 ? -14.973 18.598 29.057 1.00 91.69 505 THR A N 1
ATOM 3948 C CA . THR A 1 505 ? -15.693 17.397 29.483 1.00 91.69 505 THR A CA 1
ATOM 3949 C C . THR A 1 505 ? -14.704 16.434 30.131 1.00 91.69 505 THR A C 1
ATOM 3951 O O . THR A 1 505 ? -13.970 15.725 29.441 1.00 91.69 505 THR A O 1
ATOM 3954 N N . LEU A 1 506 ? -14.684 16.410 31.464 1.00 91.38 506 LEU A N 1
ATOM 3955 C CA . LEU A 1 506 ? -13.831 15.522 32.251 1.00 91.38 506 LEU A CA 1
ATOM 3956 C C . LEU A 1 506 ? -14.614 14.293 32.734 1.00 91.38 506 LEU A C 1
ATOM 3958 O O . LEU A 1 506 ? -15.607 14.427 33.450 1.00 91.38 506 LEU A O 1
ATOM 3962 N N . ARG A 1 507 ? -14.138 13.091 32.396 1.00 86.44 507 ARG A N 1
ATOM 3963 C CA . ARG A 1 507 ? -14.671 11.817 32.904 1.00 86.44 507 ARG A CA 1
ATOM 3964 C C . ARG A 1 507 ? -13.590 11.082 33.691 1.00 86.44 507 ARG A C 1
ATOM 3966 O O . ARG A 1 507 ? -12.595 10.656 33.118 1.00 86.44 507 ARG A O 1
ATOM 3973 N N . VAL A 1 508 ? -13.793 10.928 34.994 1.00 86.56 508 VAL A N 1
ATOM 3974 C CA . VAL A 1 508 ? -12.920 10.180 35.912 1.00 86.56 508 VAL A CA 1
ATOM 3975 C C . VAL A 1 508 ? -13.826 9.353 36.817 1.00 86.56 508 VAL A C 1
ATOM 3977 O O . VAL A 1 508 ? -14.911 9.820 37.180 1.00 86.56 508 VAL A O 1
ATOM 3980 N N . ASP A 1 509 ? -13.408 8.144 37.185 1.00 79.31 509 ASP A N 1
ATOM 3981 C CA . ASP A 1 509 ? -14.179 7.326 38.118 1.00 79.31 509 ASP A CA 1
ATOM 3982 C C . ASP A 1 509 ? -14.310 8.054 39.457 1.00 79.31 509 ASP A C 1
ATOM 3984 O O . ASP A 1 509 ? -13.321 8.423 40.097 1.00 79.31 509 ASP A O 1
ATOM 3988 N N . LYS A 1 510 ? -15.552 8.265 39.900 1.00 58.22 510 LYS A N 1
ATOM 3989 C CA . LYS A 1 510 ? -15.827 8.806 41.230 1.00 58.22 510 LYS A CA 1
ATOM 3990 C C . LYS A 1 510 ? -15.464 7.747 42.272 1.00 58.22 510 LYS A C 1
ATOM 3992 O O . LYS A 1 510 ? -16.330 7.009 42.734 1.00 58.22 510 LYS A O 1
ATOM 3997 N N . LYS A 1 511 ? -14.205 7.701 42.714 1.00 46.62 511 LYS A N 1
ATOM 3998 C CA . LYS A 1 511 ? -13.931 7.220 44.075 1.00 46.62 511 LYS A CA 1
ATOM 3999 C C . LYS A 1 511 ? -14.594 8.224 45.015 1.00 46.62 511 LYS A C 1
ATOM 4001 O O . LYS A 1 511 ? -14.287 9.410 44.966 1.00 46.62 511 LYS A O 1
ATOM 4006 N N . GLY A 1 512 ? -15.592 7.766 45.769 1.00 37.72 512 GLY A N 1
ATOM 4007 C CA . GLY A 1 512 ? -16.471 8.608 46.576 1.00 37.72 512 GLY A CA 1
ATOM 4008 C C . GLY A 1 512 ? -15.708 9.553 47.503 1.00 37.72 512 GLY A C 1
ATOM 4009 O O . GLY A 1 512 ? -15.289 9.165 48.587 1.00 37.72 512 GLY A O 1
ATOM 4010 N N . CYS A 1 513 ? -15.587 10.816 47.105 1.00 31.81 513 CYS A N 1
ATOM 4011 C CA . CYS A 1 513 ? -15.161 11.896 47.982 1.00 31.81 513 CYS A CA 1
ATOM 4012 C C . CYS A 1 513 ? -16.391 12.534 48.628 1.00 31.81 513 CYS A C 1
ATOM 4014 O O . CYS A 1 513 ? -16.834 13.594 48.208 1.00 31.81 513 CYS A O 1
ATOM 4016 N N . THR A 1 514 ? -16.914 11.889 49.671 1.00 32.78 514 THR A N 1
ATOM 4017 C CA . THR A 1 514 ? -17.587 12.571 50.786 1.00 32.78 514 THR A CA 1
ATOM 4018 C C . THR A 1 514 ? -17.423 11.731 52.051 1.00 32.78 514 THR A C 1
ATOM 4020 O O . THR A 1 514 ? -18.149 10.752 52.229 1.00 32.78 514 THR A O 1
ATOM 4023 N N . LYS A 1 515 ? -16.491 12.120 52.931 1.00 28.50 515 LYS A N 1
ATOM 4024 C CA . LYS A 1 515 ? -16.755 12.378 54.360 1.00 28.50 515 LYS A CA 1
ATOM 4025 C C . LYS A 1 515 ? -15.508 12.927 55.077 1.00 28.50 515 LYS A C 1
ATOM 4027 O O . LYS A 1 515 ? -14.409 12.398 54.965 1.00 28.50 515 LYS A O 1
ATOM 4032 N N . VAL A 1 516 ? -15.757 14.025 55.787 1.00 28.44 516 VAL A N 1
ATOM 4033 C CA . VAL A 1 516 ? -14.931 14.775 56.757 1.00 28.44 516 VAL A CA 1
ATOM 4034 C C . VAL A 1 516 ? -14.642 13.889 57.999 1.00 28.44 516 VAL A C 1
ATOM 4036 O O . VAL A 1 516 ? -15.356 12.901 58.189 1.00 28.44 516 VAL A O 1
ATOM 4039 N N . PRO A 1 517 ? -13.578 14.139 58.798 1.00 36.09 517 PRO A N 1
ATOM 4040 C CA . PRO A 1 517 ? -12.832 13.091 59.491 1.00 36.09 517 PRO A CA 1
ATOM 4041 C C . PRO A 1 517 ? -13.443 12.676 60.834 1.00 36.09 517 PRO A C 1
ATOM 4043 O O . PRO A 1 517 ? -13.965 13.501 61.580 1.00 36.09 517 PRO A O 1
ATOM 4046 N N . SER A 1 518 ? -13.258 11.405 61.196 1.00 25.08 518 SER A N 1
ATOM 4047 C CA . SER A 1 518 ? -13.348 10.937 62.581 1.00 25.08 518 SER A CA 1
ATOM 4048 C C . SER A 1 518 ? -12.329 9.825 62.839 1.00 25.08 518 SER A C 1
ATOM 4050 O O . SER A 1 518 ? -12.091 8.959 62.000 1.00 25.08 518 SER A O 1
ATOM 4052 N N . SER A 1 519 ? -11.693 9.915 63.998 1.00 27.00 519 SER A N 1
ATOM 4053 C CA . SER A 1 519 ? -10.478 9.242 64.441 1.00 27.00 519 SER A CA 1
ATOM 4054 C C . SER A 1 519 ? -10.635 7.773 64.861 1.00 27.00 519 SER A C 1
ATOM 4056 O O . SER A 1 519 ? -11.604 7.403 65.511 1.00 27.00 519 SER A O 1
ATOM 4058 N N . SER A 1 520 ? -9.536 7.024 64.656 1.00 26.44 520 SER A N 1
ATOM 4059 C CA . SER A 1 520 ? -9.057 5.842 65.416 1.00 26.44 520 SER A CA 1
ATOM 4060 C C . SER A 1 520 ? -9.908 4.554 65.321 1.00 26.44 520 SER A C 1
ATOM 4062 O O . SER A 1 520 ? -11.121 4.596 65.372 1.00 26.44 520 SER A O 1
ATOM 4064 N N . THR A 1 521 ? -9.375 3.340 65.165 1.00 26.48 521 THR A N 1
ATOM 4065 C CA . THR A 1 521 ? -8.197 2.708 65.778 1.00 26.48 521 THR A CA 1
ATOM 4066 C C . THR A 1 521 ? -7.674 1.544 64.912 1.00 26.48 521 THR A C 1
ATOM 4068 O O . THR A 1 521 ? -8.328 1.058 63.995 1.00 26.48 521 THR A O 1
ATOM 4071 N N . LYS A 1 522 ? -6.432 1.143 65.198 1.00 33.12 522 LYS A N 1
ATOM 4072 C CA . LYS A 1 522 ? -5.595 0.165 64.488 1.00 33.12 522 LYS A CA 1
ATOM 4073 C C . LYS A 1 522 ? -6.098 -1.277 64.636 1.00 33.12 522 LYS A C 1
ATOM 4075 O O . LYS A 1 522 ? -6.431 -1.668 65.743 1.00 33.12 522 LYS A O 1
ATOM 4080 N N . HIS A 1 523 ? -5.882 -2.104 63.612 1.00 27.92 523 HIS A N 1
ATOM 4081 C CA . HIS A 1 523 ? -5.383 -3.470 63.808 1.00 27.92 523 HIS A CA 1
ATOM 4082 C C . HIS A 1 523 ? -4.418 -3.851 62.676 1.00 27.92 523 HIS A C 1
ATOM 4084 O O . HIS A 1 523 ? -4.758 -3.787 61.499 1.00 27.92 523 HIS A O 1
ATOM 4090 N N . LYS A 1 524 ? -3.183 -4.204 63.053 1.00 32.12 524 LYS A N 1
ATOM 4091 C CA . LYS A 1 524 ? -2.208 -4.885 62.194 1.00 32.12 524 LYS A CA 1
ATOM 4092 C C . LYS A 1 524 ? -2.299 -6.379 62.488 1.00 32.12 524 LYS A C 1
ATOM 4094 O O . LYS A 1 524 ? -2.255 -6.758 63.656 1.00 32.12 524 LYS A O 1
ATOM 4099 N N . THR A 1 525 ? -2.298 -7.202 61.451 1.00 29.11 525 THR A N 1
ATOM 4100 C CA . THR A 1 525 ? -2.004 -8.635 61.547 1.00 29.11 525 THR A CA 1
ATOM 4101 C C . THR A 1 525 ? -0.990 -8.984 60.465 1.00 29.11 525 THR A C 1
ATOM 4103 O O . THR A 1 525 ? -1.242 -8.815 59.276 1.00 29.11 525 THR A O 1
ATOM 4106 N N . HIS A 1 526 ? 0.189 -9.429 60.898 1.00 33.47 526 HIS A N 1
ATOM 4107 C CA . HIS A 1 526 ? 1.145 -10.144 60.061 1.00 33.47 526 HIS A CA 1
ATOM 4108 C C . HIS A 1 526 ? 0.735 -11.617 60.029 1.00 33.47 526 HIS A C 1
ATOM 4110 O O . HIS A 1 526 ? 0.540 -12.200 61.092 1.00 33.47 526 HIS A O 1
ATOM 4116 N N . VAL A 1 527 ? 0.691 -12.233 58.847 1.00 30.34 527 VAL A N 1
ATOM 4117 C CA . VAL A 1 527 ? 0.888 -13.682 58.712 1.00 30.34 527 VAL A CA 1
ATOM 4118 C C . VAL A 1 527 ? 1.867 -13.925 57.570 1.00 30.34 527 VAL A C 1
ATOM 4120 O O . VAL A 1 527 ? 1.738 -13.382 56.476 1.00 30.34 527 VAL A O 1
ATOM 4123 N N . VAL A 1 528 ? 2.896 -14.687 57.917 1.00 33.38 528 VAL A N 1
ATOM 4124 C CA . VAL A 1 528 ? 4.083 -15.038 57.146 1.00 33.38 528 VAL A CA 1
ATOM 4125 C C . VAL A 1 528 ? 3.801 -16.230 56.223 1.00 33.38 528 VAL A C 1
ATOM 4127 O O . VAL A 1 528 ? 2.993 -17.105 56.517 1.00 33.38 528 VAL A O 1
ATOM 4130 N N . VAL A 1 529 ? 4.525 -16.210 55.109 1.00 34.56 529 VAL A N 1
ATOM 4131 C CA . VAL A 1 529 ? 4.746 -17.207 54.056 1.00 34.56 529 VAL A CA 1
ATOM 4132 C C . VAL A 1 529 ? 4.893 -18.658 54.550 1.00 34.56 529 VAL A C 1
ATOM 4134 O O . VAL A 1 529 ? 5.738 -18.940 55.395 1.00 34.56 529 VAL A O 1
ATOM 4137 N N . ILE A 1 530 ? 4.195 -19.592 53.890 1.00 32.19 530 ILE A N 1
ATOM 4138 C CA . ILE A 1 530 ? 4.660 -20.976 53.677 1.00 32.19 530 ILE A CA 1
ATOM 4139 C C . ILE A 1 530 ? 4.489 -21.293 52.181 1.00 32.19 530 ILE A C 1
ATOM 4141 O O . ILE A 1 530 ? 3.440 -21.740 51.727 1.00 32.19 530 ILE A O 1
ATOM 4145 N N . ILE A 1 531 ? 5.542 -21.030 51.406 1.00 43.59 531 ILE A N 1
ATOM 4146 C CA . ILE A 1 531 ? 5.760 -21.574 50.061 1.00 43.59 531 ILE A CA 1
ATOM 4147 C C . ILE A 1 531 ? 6.924 -22.550 50.203 1.00 43.59 531 ILE A C 1
ATOM 4149 O O . ILE A 1 531 ? 8.054 -22.102 50.369 1.00 43.59 531 ILE A O 1
ATOM 4153 N N . SER A 1 532 ? 6.672 -23.860 50.143 1.00 40.41 532 SER A N 1
ATOM 4154 C CA . SER A 1 532 ? 7.753 -24.835 49.887 1.00 40.41 532 SER A CA 1
ATOM 4155 C C . SER A 1 532 ? 7.332 -26.251 49.465 1.00 40.41 532 SER A C 1
ATOM 4157 O O . SER A 1 532 ? 8.213 -27.084 49.293 1.00 40.41 532 SER A O 1
ATOM 4159 N N . VAL A 1 533 ? 6.050 -26.564 49.209 1.00 38.38 533 VAL A N 1
ATOM 4160 C CA . VAL A 1 533 ? 5.680 -27.935 48.760 1.00 38.38 533 VAL A CA 1
ATOM 4161 C C . VAL A 1 533 ? 4.836 -27.981 47.473 1.00 38.38 533 VAL A C 1
ATOM 4163 O O . VAL A 1 533 ? 4.796 -29.005 46.799 1.00 38.38 533 VAL A O 1
ATOM 4166 N N . VAL A 1 534 ? 4.240 -26.867 47.032 1.00 45.22 534 VAL A N 1
ATOM 4167 C CA . VAL A 1 534 ? 3.313 -26.870 45.875 1.00 45.22 534 VAL A CA 1
ATOM 4168 C C . VAL A 1 534 ? 4.007 -26.584 44.529 1.00 45.22 534 VAL A C 1
ATOM 4170 O O . VAL A 1 534 ? 3.530 -27.016 43.483 1.00 45.22 534 VAL A O 1
ATOM 4173 N N . SER A 1 535 ? 5.177 -25.935 44.522 1.00 49.25 535 SER A N 1
ATOM 4174 C CA . SER A 1 535 ? 5.897 -25.599 43.280 1.00 49.25 535 SER A CA 1
ATOM 4175 C C . SER A 1 535 ? 6.642 -26.785 42.654 1.00 49.25 535 SER A C 1
ATOM 4177 O O . SER A 1 535 ? 6.766 -26.844 41.432 1.00 49.25 535 SER A O 1
ATOM 4179 N N . GLY A 1 536 ? 7.088 -27.758 43.458 1.00 49.41 536 GLY A N 1
ATOM 4180 C CA . GLY A 1 536 ? 7.793 -28.949 42.966 1.00 49.41 536 GLY A CA 1
ATOM 4181 C C . GLY A 1 536 ? 6.885 -29.938 42.229 1.00 49.41 536 GLY A C 1
ATOM 4182 O O . GLY A 1 536 ? 7.281 -30.496 41.207 1.00 49.41 536 GLY A O 1
ATOM 4183 N N . LEU A 1 537 ? 5.639 -30.105 42.693 1.00 49.19 537 LEU A N 1
ATOM 4184 C CA . LEU A 1 537 ? 4.667 -30.990 42.041 1.00 49.19 537 LEU A CA 1
ATOM 4185 C C . LEU A 1 537 ? 4.194 -30.435 40.692 1.00 49.19 537 LEU A C 1
ATOM 4187 O O . LEU A 1 537 ? 4.038 -31.196 39.740 1.00 49.19 537 LEU A O 1
ATOM 4191 N N . LEU A 1 538 ? 4.008 -29.115 40.586 1.00 61.84 538 LEU A N 1
ATOM 4192 C CA . LEU A 1 538 ? 3.548 -28.487 39.347 1.00 61.84 538 LEU A CA 1
ATOM 4193 C C . LEU A 1 538 ? 4.605 -28.587 38.232 1.00 61.84 538 LEU A C 1
ATOM 4195 O O . LEU A 1 538 ? 4.273 -28.838 37.077 1.00 61.84 538 LEU A O 1
ATOM 4199 N N . LEU A 1 539 ? 5.886 -28.457 38.590 1.00 66.88 539 LEU A N 1
ATOM 4200 C CA . LEU A 1 539 ? 7.008 -28.550 37.652 1.00 66.88 539 LEU A CA 1
ATOM 4201 C C . LEU A 1 539 ? 7.214 -29.981 37.131 1.00 66.88 539 LEU A C 1
ATOM 4203 O O . LEU A 1 539 ? 7.460 -30.167 35.941 1.00 66.88 539 LEU A O 1
ATOM 4207 N N . LEU A 1 540 ? 7.026 -30.995 37.981 1.00 68.19 540 LEU A N 1
ATOM 4208 C CA . LEU A 1 540 ? 7.077 -32.405 37.572 1.00 68.19 540 LEU A CA 1
ATOM 4209 C C . LEU A 1 540 ? 5.944 -32.777 36.606 1.00 68.19 540 LEU A C 1
ATOM 4211 O O . LEU A 1 540 ? 6.178 -33.499 35.638 1.00 68.19 540 LEU A O 1
ATOM 4215 N N . VAL A 1 541 ? 4.737 -32.244 36.819 1.00 76.00 541 VAL A N 1
ATOM 4216 C CA . VAL A 1 541 ? 3.591 -32.467 35.923 1.00 76.00 541 VAL A CA 1
ATOM 4217 C C . VAL A 1 541 ? 3.818 -31.812 34.558 1.00 76.00 541 VAL A C 1
ATOM 4219 O O . VAL A 1 541 ? 3.557 -32.438 33.534 1.00 76.00 541 VAL A O 1
ATOM 4222 N N . VAL A 1 542 ? 4.371 -30.596 34.515 1.00 78.19 542 VAL A N 1
ATOM 4223 C CA . VAL A 1 542 ? 4.678 -29.906 33.249 1.00 78.19 542 VAL A CA 1
ATOM 4224 C C . VAL A 1 542 ? 5.772 -30.637 32.465 1.00 78.19 542 VAL A C 1
ATOM 4226 O O . VAL A 1 542 ? 5.636 -30.816 31.256 1.00 78.19 542 VAL A O 1
ATOM 4229 N N . VAL A 1 543 ? 6.815 -31.138 33.133 1.00 82.38 543 VAL A N 1
ATOM 4230 C CA . VAL A 1 543 ? 7.877 -31.923 32.477 1.00 82.38 543 VAL A CA 1
ATOM 4231 C C . VAL A 1 543 ? 7.334 -33.249 31.931 1.00 82.38 543 VAL A C 1
ATOM 4233 O O . VAL A 1 543 ? 7.648 -33.614 30.799 1.00 82.38 543 VAL A O 1
ATOM 4236 N N . LEU A 1 544 ? 6.457 -33.936 32.671 1.00 77.50 544 LEU A N 1
ATOM 4237 C CA . LEU A 1 544 ? 5.789 -35.154 32.195 1.00 77.50 544 LEU A CA 1
ATOM 4238 C C . LEU A 1 544 ? 4.890 -34.884 30.980 1.00 77.50 544 LEU A C 1
ATOM 4240 O O . LEU A 1 544 ? 4.916 -35.659 30.025 1.00 77.50 544 LEU A O 1
ATOM 4244 N N . ILE A 1 545 ? 4.154 -33.768 30.966 1.00 80.25 545 ILE A N 1
ATOM 4245 C CA . ILE A 1 545 ? 3.331 -33.362 29.817 1.00 80.25 545 ILE A CA 1
ATOM 4246 C C . ILE A 1 545 ? 4.213 -33.097 28.592 1.00 80.25 545 ILE A C 1
ATOM 4248 O O . ILE A 1 545 ? 3.892 -33.579 27.509 1.00 80.25 545 ILE A O 1
ATOM 4252 N N . VAL A 1 546 ? 5.350 -32.412 28.752 1.00 79.38 546 VAL A N 1
ATOM 4253 C CA . VAL A 1 546 ? 6.285 -32.121 27.650 1.00 79.38 546 VAL A CA 1
ATOM 4254 C C . VAL A 1 546 ? 6.937 -33.395 27.100 1.00 79.38 546 VAL A C 1
ATOM 4256 O O . VAL A 1 546 ? 7.070 -33.525 25.884 1.00 79.38 546 VAL A O 1
ATOM 42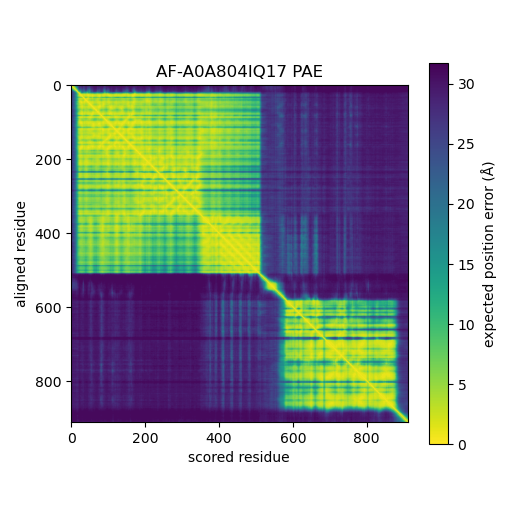59 N N . ILE A 1 547 ? 7.277 -34.366 27.955 1.00 79.56 547 ILE A N 1
ATOM 4260 C CA . ILE A 1 547 ? 7.832 -35.666 27.536 1.00 79.56 547 ILE A CA 1
ATOM 4261 C C . ILE A 1 547 ? 6.778 -36.510 26.798 1.00 79.56 547 ILE A C 1
ATOM 4263 O O . ILE A 1 547 ? 7.077 -37.148 25.787 1.00 79.56 547 ILE A O 1
ATOM 4267 N N . VAL A 1 548 ? 5.520 -36.490 27.246 1.00 74.88 548 VAL A N 1
ATOM 4268 C CA . VAL A 1 548 ? 4.413 -37.168 26.548 1.00 74.88 548 VAL A CA 1
ATOM 4269 C C . VAL A 1 548 ? 4.110 -36.492 25.207 1.00 74.88 548 VAL A C 1
ATOM 4271 O O . VAL A 1 548 ? 3.809 -37.166 24.222 1.00 74.88 548 VAL A O 1
ATOM 4274 N N . TRP A 1 549 ? 4.227 -35.167 25.129 1.00 63.12 549 TRP A N 1
ATOM 4275 C CA . TRP A 1 549 ? 3.997 -34.418 23.894 1.00 63.12 549 TRP A CA 1
ATOM 4276 C C . TRP A 1 549 ? 5.129 -34.612 22.875 1.00 63.12 549 TRP A C 1
ATOM 4278 O O . TRP A 1 549 ? 4.860 -34.765 21.684 1.00 63.12 549 TRP A O 1
ATOM 4288 N N . SER A 1 550 ? 6.385 -34.696 23.327 1.00 56.47 550 SER A N 1
ATOM 4289 C CA . SER A 1 550 ? 7.541 -34.936 22.454 1.00 56.47 550 SER A CA 1
ATOM 4290 C C . SER A 1 550 ? 7.620 -36.382 21.956 1.00 56.47 550 SER A C 1
ATOM 4292 O O . SER A 1 550 ? 7.949 -36.607 20.792 1.00 56.47 550 SER A O 1
ATOM 4294 N N . THR A 1 551 ? 7.221 -37.361 22.774 1.00 54.66 551 THR A N 1
ATOM 4295 C CA . THR A 1 551 ? 7.132 -38.773 22.355 1.00 54.66 551 THR A CA 1
ATOM 4296 C C . THR A 1 551 ? 5.954 -39.041 21.413 1.00 54.66 551 THR A C 1
ATOM 4298 O O . THR A 1 551 ? 6.061 -39.902 20.542 1.00 54.66 551 THR A O 1
ATOM 4301 N N . ARG A 1 552 ? 4.863 -38.260 21.500 1.00 51.28 552 ARG A N 1
ATOM 4302 C CA . ARG A 1 552 ? 3.759 -38.286 20.519 1.00 51.28 552 ARG A CA 1
ATOM 4303 C C . ARG A 1 552 ? 4.094 -37.584 19.200 1.00 51.28 552 ARG A C 1
ATOM 4305 O O . ARG A 1 552 ? 3.504 -37.926 18.182 1.00 51.28 552 ARG A O 1
ATOM 4312 N N . ARG A 1 553 ? 5.058 -36.655 19.185 1.00 47.97 553 ARG A N 1
ATOM 4313 C CA . ARG A 1 553 ? 5.494 -35.947 17.965 1.00 47.97 553 ARG A CA 1
ATOM 4314 C C . ARG A 1 553 ? 6.4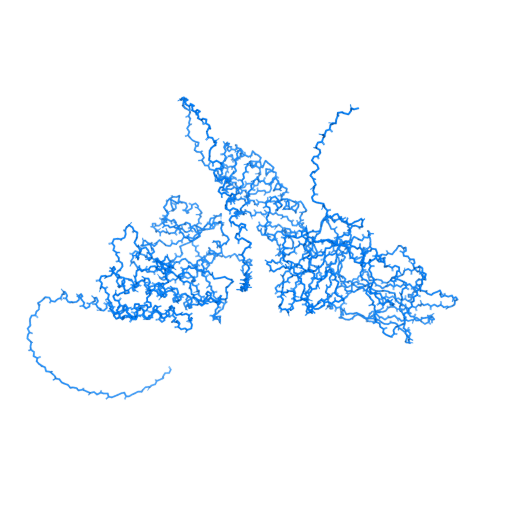78 -36.729 17.088 1.00 47.97 553 ARG A C 1
ATOM 4316 O O . ARG A 1 553 ? 6.721 -36.312 15.963 1.00 47.97 553 ARG A O 1
ATOM 4323 N N . LEU A 1 554 ? 7.019 -37.851 17.568 1.00 43.72 554 LEU A N 1
ATOM 4324 C CA . LEU A 1 554 ? 7.987 -38.681 16.834 1.00 43.72 554 LEU A CA 1
ATOM 4325 C C . LEU A 1 554 ? 7.401 -39.988 16.272 1.00 43.72 554 LEU A C 1
ATOM 4327 O O . LEU A 1 554 ? 8.150 -40.853 15.823 1.00 43.72 554 LEU A O 1
ATOM 4331 N N . ARG A 1 555 ? 6.072 -40.157 16.260 1.00 37.06 555 ARG A N 1
ATOM 4332 C CA . ARG A 1 555 ? 5.440 -41.360 15.699 1.00 37.06 555 ARG A CA 1
ATOM 4333 C C . ARG A 1 555 ? 4.182 -41.020 14.895 1.00 37.06 555 ARG A C 1
ATOM 4335 O O . ARG A 1 555 ? 3.095 -40.953 15.455 1.00 37.06 555 ARG A O 1
ATOM 4342 N N . GLY A 1 556 ? 4.358 -40.864 13.581 1.00 30.78 556 GLY A N 1
ATOM 4343 C CA . GLY A 1 556 ? 3.286 -40.994 12.585 1.00 30.78 556 GLY A CA 1
ATOM 4344 C C . GLY A 1 556 ? 3.066 -39.778 11.683 1.00 30.78 556 GLY A C 1
ATOM 4345 O O . GLY A 1 556 ? 2.256 -38.916 12.004 1.00 30.78 556 GLY A O 1
ATOM 4346 N N . GLN A 1 557 ? 3.752 -39.764 10.535 1.00 34.31 557 GLN A N 1
ATOM 4347 C CA . GLN A 1 557 ? 3.281 -39.149 9.286 1.00 34.31 557 GLN A CA 1
ATOM 4348 C C . GLN A 1 557 ? 2.160 -40.021 8.687 1.00 34.31 557 GLN A C 1
ATOM 4350 O O . GLN A 1 557 ? 2.283 -41.243 8.724 1.00 34.31 557 GLN A O 1
ATOM 4355 N N . ASP A 1 558 ? 1.079 -39.429 8.166 1.00 27.33 558 ASP A N 1
ATOM 4356 C CA . ASP A 1 558 ? 0.863 -39.244 6.716 1.00 27.33 558 ASP A CA 1
ATOM 4357 C C . ASP A 1 558 ? -0.577 -38.818 6.359 1.00 27.33 558 ASP A C 1
ATOM 4359 O O . ASP A 1 558 ? -1.549 -39.239 6.982 1.00 27.33 558 ASP A O 1
ATOM 4363 N N . SER A 1 559 ? -0.660 -38.073 5.246 1.00 26.75 559 SER A N 1
ATOM 4364 C CA . SER A 1 559 ? -1.826 -37.771 4.387 1.00 26.75 559 SER A CA 1
ATOM 4365 C C . SER A 1 559 ? -2.662 -36.516 4.691 1.00 26.75 559 SER A C 1
ATOM 4367 O O . SER A 1 559 ? -3.698 -36.548 5.350 1.00 26.75 559 SER A O 1
ATOM 4369 N N . ASN A 1 560 ? -2.214 -35.409 4.085 1.00 25.00 560 ASN A N 1
ATOM 4370 C CA . ASN A 1 560 ? -2.947 -34.161 3.867 1.00 25.00 560 ASN A CA 1
ATOM 4371 C C . ASN A 1 560 ? -3.886 -34.264 2.653 1.00 25.00 560 ASN A C 1
ATOM 4373 O O . ASN A 1 560 ? -3.467 -34.679 1.572 1.00 25.00 560 ASN A O 1
ATOM 4377 N N . THR A 1 561 ? -5.108 -33.748 2.777 1.00 32.78 561 THR A N 1
ATOM 4378 C CA . THR A 1 561 ? -5.864 -33.168 1.651 1.00 32.78 561 THR A CA 1
ATOM 4379 C C . THR A 1 561 ? -6.849 -32.136 2.206 1.00 32.78 561 THR A C 1
ATOM 4381 O O . THR A 1 561 ? -7.827 -32.525 2.827 1.00 32.78 561 THR A O 1
ATOM 4384 N N . PHE A 1 562 ? -6.564 -30.837 2.048 1.00 23.23 562 PHE A N 1
ATOM 4385 C CA . PHE A 1 562 ? -7.471 -29.687 2.268 1.00 23.23 562 PHE A CA 1
ATOM 4386 C C . PHE A 1 562 ? -6.691 -28.437 1.799 1.00 23.23 562 PHE A C 1
ATOM 4388 O O . PHE A 1 562 ? -5.675 -28.110 2.402 1.00 23.23 562 PHE A O 1
ATOM 4395 N N . VAL A 1 563 ? -6.854 -27.899 0.583 1.00 23.58 563 VAL A N 1
ATOM 4396 C CA . VAL A 1 563 ? -7.977 -27.141 -0.017 1.00 23.58 563 VAL A CA 1
ATOM 4397 C C . VAL A 1 563 ? -8.344 -25.902 0.802 1.00 23.58 563 VAL A C 1
ATOM 4399 O O . VAL A 1 563 ? -8.985 -26.007 1.841 1.00 23.58 563 VAL A O 1
ATOM 4402 N N . GLN A 1 564 ? -7.951 -24.727 0.299 1.00 24.22 564 GLN A N 1
ATOM 4403 C CA . GLN A 1 564 ? -8.313 -23.417 0.843 1.00 24.22 564 GLN A CA 1
ATOM 4404 C C . GLN A 1 564 ? -8.584 -22.432 -0.320 1.00 24.22 564 GLN A C 1
ATOM 4406 O O . GLN A 1 564 ? -7.645 -22.063 -1.025 1.00 24.22 564 GLN A O 1
ATOM 4411 N N . PRO A 1 565 ? -9.846 -22.028 -0.566 1.00 23.62 565 PRO A N 1
ATOM 4412 C CA . PRO A 1 565 ? -10.217 -20.815 -1.306 1.00 23.62 565 PRO A CA 1
ATOM 4413 C C . PRO A 1 565 ? -10.462 -19.668 -0.303 1.00 23.62 565 PRO A C 1
ATOM 4415 O O . PRO A 1 565 ? -11.067 -19.880 0.742 1.00 23.62 565 PRO A O 1
ATOM 4418 N N . GLN A 1 566 ? -9.788 -18.529 -0.471 1.00 24.97 566 GLN A N 1
ATOM 4419 C CA . GLN A 1 566 ? -10.289 -17.291 -1.097 1.00 24.97 566 GLN A CA 1
ATOM 4420 C C . GLN A 1 566 ? -11.275 -16.476 -0.239 1.00 24.97 566 GLN A C 1
ATOM 4422 O O . GLN A 1 56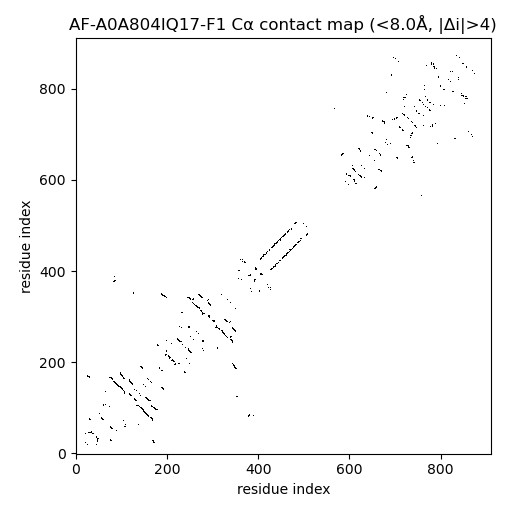6 ? -12.438 -16.834 -0.079 1.00 24.97 566 GLN A O 1
ATOM 4427 N N . SER A 1 567 ? -10.779 -15.326 0.227 1.00 25.14 567 SER A N 1
ATOM 4428 C CA . SER A 1 567 ? -11.530 -14.215 0.808 1.00 25.14 567 SER A CA 1
ATOM 4429 C C . SER A 1 567 ? -11.479 -12.993 -0.134 1.00 25.14 567 SER A C 1
ATOM 4431 O O . SER A 1 567 ? -10.420 -12.384 -0.304 1.00 25.14 567 SER A O 1
ATOM 4433 N N . GLU A 1 568 ? -12.617 -12.714 -0.784 1.00 24.70 568 GLU A N 1
ATOM 4434 C CA . GLU A 1 568 ? -13.027 -11.441 -1.397 1.00 24.70 568 GLU A CA 1
ATOM 4435 C C . GLU A 1 568 ? -13.689 -10.484 -0.371 1.00 24.70 568 GLU A C 1
ATOM 4437 O O . GLU A 1 568 ? -14.885 -10.611 -0.092 1.00 24.70 568 GLU A O 1
ATOM 4442 N N . ASP A 1 569 ? -12.969 -9.475 0.136 1.00 25.31 569 ASP A N 1
ATOM 4443 C CA . ASP A 1 569 ? -13.575 -8.383 0.918 1.00 25.31 569 ASP A CA 1
ATOM 4444 C C . ASP A 1 569 ? -13.204 -7.047 0.256 1.00 25.31 569 ASP A C 1
ATOM 4446 O O . ASP A 1 569 ? -12.142 -6.465 0.476 1.00 25.31 569 ASP A O 1
ATOM 4450 N N . HIS A 1 570 ? -14.080 -6.578 -0.634 1.00 26.28 570 HIS A N 1
ATOM 4451 C CA . HIS A 1 570 ? -14.019 -5.234 -1.204 1.00 26.28 570 HIS A CA 1
ATOM 4452 C C . HIS A 1 570 ? -15.436 -4.704 -1.421 1.00 26.28 570 HIS A C 1
ATOM 4454 O O . HIS A 1 570 ? -15.909 -4.664 -2.542 1.00 26.28 570 HIS A O 1
ATOM 4460 N N . PHE A 1 571 ? -16.118 -4.266 -0.364 1.00 25.97 571 PHE A N 1
ATOM 4461 C CA . PHE A 1 571 ? -17.081 -3.158 -0.421 1.00 25.97 571 PHE A CA 1
ATOM 4462 C C . PHE A 1 571 ? -17.258 -2.581 0.994 1.00 25.97 571 PHE A C 1
ATOM 4464 O O . PHE A 1 571 ? -17.276 -3.332 1.961 1.00 25.97 571 PHE A O 1
ATOM 4471 N N . LEU A 1 572 ? -17.436 -1.253 1.073 1.00 26.48 572 LEU A N 1
ATOM 4472 C CA . LEU A 1 572 ? -17.450 -0.341 2.241 1.00 26.48 572 LEU A CA 1
ATOM 4473 C C . LEU A 1 572 ? -16.054 0.273 2.520 1.00 26.48 572 LEU A C 1
ATOM 4475 O O . LEU A 1 572 ? -15.132 -0.427 2.895 1.00 26.48 572 LEU A O 1
ATOM 4479 N N . GLN A 1 573 ? -15.788 1.575 2.353 1.00 28.08 573 GLN A N 1
ATOM 4480 C CA . GLN A 1 573 ? -16.692 2.721 2.403 1.00 28.08 573 GLN A CA 1
ATOM 4481 C C . GLN A 1 573 ? -16.080 3.920 1.650 1.00 28.08 573 GLN A C 1
ATOM 4483 O O . GLN A 1 573 ? -15.070 4.496 2.043 1.00 28.08 573 GLN A O 1
ATOM 4488 N N . ARG A 1 574 ? -16.730 4.278 0.539 1.00 25.50 574 ARG A N 1
ATOM 4489 C CA . ARG A 1 574 ? -16.719 5.614 -0.065 1.00 25.50 574 ARG A CA 1
ATOM 4490 C C . ARG A 1 574 ? -17.554 6.518 0.857 1.00 25.50 574 ARG A C 1
ATOM 4492 O O . ARG A 1 574 ? -18.503 6.018 1.460 1.00 25.50 574 ARG A O 1
ATOM 4499 N N . ASP A 1 575 ? -17.203 7.798 0.967 1.00 28.48 575 ASP A N 1
ATOM 4500 C CA . ASP A 1 575 ? -17.961 8.838 1.683 1.00 28.48 575 ASP A CA 1
ATOM 4501 C C . ASP A 1 575 ? -19.480 8.660 1.521 1.00 28.48 575 ASP A C 1
ATOM 4503 O O . ASP A 1 575 ? -20.063 9.031 0.502 1.00 28.48 575 ASP A O 1
ATOM 4507 N N . HIS A 1 576 ? -20.134 8.108 2.539 1.00 29.75 576 HIS A N 1
ATOM 4508 C CA . HIS A 1 576 ? -21.572 8.207 2.706 1.00 29.75 576 HIS A CA 1
ATOM 4509 C C . HIS A 1 576 ? -21.835 8.607 4.146 1.00 29.75 576 HIS A C 1
ATOM 4511 O O . HIS A 1 576 ? -21.735 7.822 5.087 1.00 29.75 576 HIS A O 1
ATOM 4517 N N . GLN A 1 577 ? -22.182 9.877 4.280 1.00 34.59 577 GLN A N 1
ATOM 4518 C CA . GLN A 1 577 ? -23.010 10.405 5.341 1.00 34.59 577 GLN A CA 1
ATOM 4519 C C . GLN A 1 577 ? -24.349 9.639 5.284 1.00 34.59 577 GLN A C 1
ATOM 4521 O O . GLN A 1 577 ? -25.289 10.058 4.619 1.00 34.59 577 GLN A O 1
ATOM 4526 N N . VAL A 1 578 ? -24.405 8.442 5.880 1.00 35.16 578 VAL A N 1
ATOM 4527 C CA . VAL A 1 578 ? -25.638 7.647 5.971 1.00 35.16 578 VAL A CA 1
ATOM 4528 C C . VAL A 1 578 ? -26.524 8.314 7.019 1.00 35.16 578 VAL A C 1
ATOM 4530 O O . VAL A 1 578 ? -26.270 8.201 8.218 1.00 35.16 578 VAL A O 1
ATOM 4533 N N . SER A 1 579 ? -27.539 9.056 6.575 1.00 33.78 579 SER A N 1
ATOM 4534 C CA . SER A 1 579 ? -28.608 9.514 7.460 1.00 33.78 579 SER A CA 1
ATOM 4535 C C . SER A 1 579 ? -29.521 8.332 7.772 1.00 33.78 579 SER A C 1
ATOM 4537 O O . SER A 1 579 ? -30.190 7.809 6.883 1.00 33.78 579 SER A O 1
ATOM 4539 N N . PHE A 1 580 ? -29.551 7.897 9.026 1.00 48.34 580 PHE A N 1
ATOM 4540 C CA . PHE A 1 580 ? -30.548 6.941 9.491 1.00 48.34 580 PHE A CA 1
ATOM 4541 C C . PHE A 1 580 ? -31.862 7.703 9.736 1.00 48.34 580 PHE A C 1
ATOM 4543 O O . PHE A 1 580 ? -31.879 8.653 10.515 1.00 48.34 580 PHE A O 1
ATOM 4550 N N . GLU A 1 581 ? -32.977 7.293 9.132 1.00 46.66 581 GLU A N 1
ATOM 4551 C CA . GLU A 1 581 ? -34.313 7.877 9.387 1.00 46.66 581 GLU A CA 1
ATOM 4552 C C . GLU A 1 581 ? -34.937 7.407 10.728 1.00 46.66 581 GLU A C 1
ATOM 4554 O O . GLU A 1 581 ? -36.153 7.327 10.884 1.00 46.66 581 GLU A O 1
ATOM 4559 N N 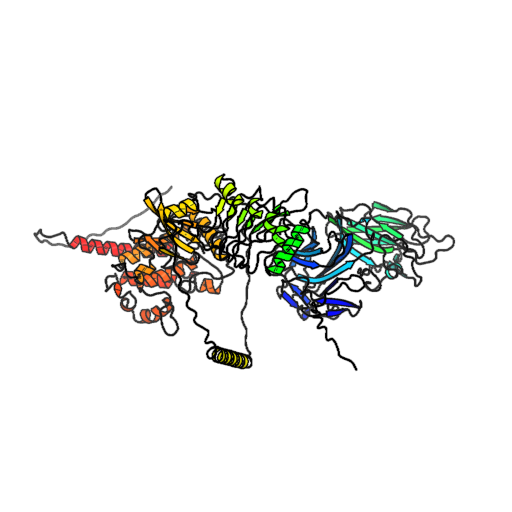. GLY A 1 582 ? -34.111 7.074 11.726 1.00 58.06 582 GLY A N 1
ATOM 4560 C CA . GLY A 1 582 ? -34.539 6.597 13.046 1.00 58.06 582 GLY A CA 1
ATOM 4561 C C . GLY A 1 582 ? -34.285 7.618 14.156 1.00 58.06 582 GLY A C 1
ATOM 4562 O O . GLY A 1 582 ? -33.410 8.474 14.041 1.00 58.06 582 GLY A O 1
ATOM 4563 N N . ARG A 1 583 ? -35.015 7.518 15.277 1.00 77.50 583 ARG A N 1
ATOM 4564 C CA . ARG A 1 583 ? -34.767 8.367 16.457 1.00 77.50 583 ARG A CA 1
ATOM 4565 C C . ARG A 1 583 ? -33.346 8.126 16.979 1.00 77.50 583 ARG A C 1
ATOM 4567 O O . ARG A 1 583 ? -33.049 7.043 17.484 1.00 77.50 583 ARG A O 1
ATOM 4574 N N . GLN A 1 584 ? -32.491 9.142 16.900 1.00 81.31 584 GLN A N 1
ATOM 4575 C CA . GLN A 1 584 ? -31.161 9.106 17.501 1.00 81.31 584 GLN A CA 1
ATOM 4576 C C . GLN A 1 584 ? -31.263 9.365 19.010 1.00 81.31 584 GLN A C 1
ATOM 4578 O O . GLN A 1 584 ? -31.845 10.359 19.449 1.00 81.31 584 GLN A O 1
ATOM 4583 N N . PHE A 1 585 ? -30.703 8.456 19.803 1.00 81.56 585 PHE A N 1
ATOM 4584 C CA . PHE A 1 585 ? -30.555 8.595 21.247 1.00 81.56 585 PHE A CA 1
ATOM 4585 C C . PHE A 1 585 ? -29.135 9.036 21.584 1.00 81.56 585 PHE A C 1
ATOM 4587 O O . PHE A 1 585 ? -28.177 8.588 20.957 1.00 81.56 585 PHE A O 1
ATOM 4594 N N . THR A 1 586 ? -29.000 9.857 22.622 1.00 81.88 586 THR A N 1
ATOM 4595 C CA . THR A 1 586 ? -27.700 10.121 23.242 1.00 81.88 586 THR A CA 1
ATOM 4596 C C . THR A 1 586 ? -27.369 9.059 24.282 1.00 81.88 586 THR A C 1
ATOM 4598 O O . THR A 1 586 ? -28.265 8.474 24.900 1.00 81.88 586 THR A O 1
ATOM 4601 N N . TYR A 1 587 ? -26.083 8.840 24.562 1.00 77.75 587 TYR A N 1
ATOM 4602 C CA . TYR A 1 587 ? -25.683 7.887 25.607 1.00 77.75 587 TYR A CA 1
ATOM 4603 C C . TYR A 1 587 ? -26.272 8.258 26.982 1.00 77.75 587 TYR A C 1
ATOM 4605 O O . TYR A 1 587 ? -26.687 7.388 27.743 1.00 77.75 587 TYR A O 1
ATOM 4613 N N . ALA A 1 588 ? -26.382 9.556 27.290 1.00 77.81 588 ALA A N 1
ATOM 4614 C CA . ALA A 1 588 ? -27.005 10.031 28.526 1.00 77.81 588 ALA A CA 1
ATOM 4615 C C . ALA A 1 588 ? -28.498 9.667 28.604 1.00 77.81 588 ALA A C 1
ATOM 4617 O O . ALA A 1 588 ? -28.979 9.259 29.662 1.00 77.81 588 ALA A O 1
ATOM 4618 N N . GLN A 1 589 ? -29.223 9.755 27.484 1.00 81.38 589 GLN A N 1
ATOM 4619 C CA . GLN A 1 589 ? -30.608 9.291 27.408 1.00 81.38 589 GLN A CA 1
ATOM 4620 C C . GLN A 1 589 ? -30.696 7.780 27.619 1.00 81.38 589 GLN A C 1
ATOM 4622 O O . GLN A 1 589 ? -31.561 7.341 28.371 1.00 81.38 589 GLN A O 1
ATOM 4627 N N . LEU A 1 590 ? -29.783 6.994 27.036 1.00 84.12 590 LEU A N 1
ATOM 4628 C CA . LEU A 1 590 ? -29.731 5.543 27.246 1.00 84.12 590 LEU A CA 1
ATOM 4629 C C . LEU A 1 590 ? -29.472 5.169 28.712 1.00 84.12 590 LEU A C 1
ATOM 4631 O O . LEU A 1 590 ? -30.159 4.302 29.250 1.00 84.12 590 LEU A O 1
ATOM 4635 N N . VAL A 1 591 ? -28.538 5.852 29.381 1.00 77.88 591 VAL A N 1
ATOM 4636 C CA . VAL A 1 591 ? -28.283 5.692 30.825 1.00 77.88 591 VAL A CA 1
ATOM 4637 C C . VAL A 1 591 ? -29.545 5.995 31.635 1.00 77.88 591 VAL A C 1
ATOM 4639 O O . VAL A 1 591 ? -29.860 5.261 32.569 1.00 77.88 591 VAL A O 1
ATOM 4642 N N . ASN A 1 592 ? -30.288 7.044 31.274 1.00 82.31 592 ASN A N 1
ATOM 4643 C CA . ASN A 1 592 ? -31.504 7.429 31.986 1.00 82.31 592 ASN A CA 1
ATOM 4644 C C . ASN A 1 592 ? -32.627 6.393 31.806 1.00 82.31 592 ASN A C 1
ATOM 4646 O O . ASN A 1 592 ? -33.154 5.876 32.789 1.00 82.31 592 ASN A O 1
ATOM 4650 N N . ILE A 1 593 ? -32.946 6.017 30.561 1.00 85.62 593 ILE A N 1
ATOM 4651 C CA . ILE A 1 593 ? -34.054 5.087 30.268 1.00 85.62 593 ILE A CA 1
ATOM 4652 C C . ILE A 1 593 ? -33.782 3.655 30.746 1.00 85.62 593 ILE A C 1
ATOM 4654 O O . ILE A 1 593 ? -34.726 2.893 30.925 1.00 85.62 593 ILE A O 1
ATOM 4658 N N . THR A 1 594 ? -32.517 3.279 30.965 1.00 82.06 594 THR A N 1
ATOM 4659 C CA . THR A 1 594 ? -32.117 1.961 31.502 1.00 82.06 594 THR A CA 1
ATOM 4660 C C . THR A 1 594 ? -31.879 1.954 33.008 1.00 82.06 594 THR A C 1
ATOM 4662 O O . THR A 1 594 ? -31.499 0.916 33.556 1.00 82.06 594 THR A O 1
ATOM 4665 N N . ASN A 1 595 ? -32.047 3.097 33.684 1.00 81.00 595 ASN A N 1
ATOM 4666 C CA . ASN A 1 595 ? -31.646 3.280 35.076 1.00 81.00 595 ASN A CA 1
ATOM 4667 C C . ASN A 1 595 ? -30.203 2.789 35.311 1.00 81.00 595 ASN A C 1
ATOM 4669 O O . ASN A 1 595 ? -29.966 1.847 36.068 1.00 81.00 595 ASN A O 1
ATOM 4673 N N . ASN A 1 596 ? -29.251 3.391 34.594 1.00 75.31 596 ASN A N 1
ATOM 4674 C CA . ASN A 1 596 ? -27.825 3.067 34.623 1.00 75.31 596 ASN A CA 1
ATOM 4675 C C . ASN A 1 596 ? -27.518 1.594 34.285 1.00 75.31 596 ASN A C 1
ATOM 4677 O O . ASN A 1 596 ? -26.701 0.958 34.950 1.00 75.31 596 ASN A O 1
ATOM 4681 N N . PHE A 1 597 ? -28.197 1.054 33.264 1.00 78.44 597 PHE A N 1
ATOM 4682 C CA . PHE A 1 597 ? -28.000 -0.308 32.749 1.00 78.44 597 PHE A CA 1
ATOM 4683 C C . PHE A 1 597 ? -28.159 -1.417 33.809 1.00 78.44 597 PHE A C 1
ATOM 4685 O O . PHE A 1 597 ? -27.517 -2.464 33.743 1.00 78.44 597 PHE A O 1
ATOM 4692 N N . THR A 1 598 ? -29.026 -1.203 34.801 1.00 72.19 598 THR A N 1
ATOM 4693 C CA . THR A 1 598 ? -29.169 -2.102 35.962 1.00 72.19 598 THR A CA 1
ATOM 4694 C C . THR A 1 598 ? -29.861 -3.426 35.639 1.00 72.19 598 THR A C 1
ATOM 4696 O O . THR A 1 598 ? -29.525 -4.452 36.232 1.00 72.19 598 THR A O 1
ATOM 4699 N N . ARG A 1 599 ? -30.817 -3.436 34.699 1.00 78.25 599 ARG A N 1
ATOM 4700 C CA . ARG A 1 599 ? -31.613 -4.626 34.352 1.00 78.25 599 ARG A CA 1
ATOM 4701 C C . ARG A 1 599 ? -31.162 -5.244 33.028 1.00 78.25 599 ARG A C 1
ATOM 4703 O O . ARG A 1 599 ? -31.601 -4.832 31.955 1.00 78.25 599 ARG A O 1
ATOM 4710 N N . VAL A 1 600 ? -30.323 -6.273 33.117 1.00 81.69 600 VAL A N 1
ATOM 4711 C CA . VAL A 1 600 ? -29.922 -7.114 31.977 1.00 81.69 600 VAL A CA 1
ATOM 4712 C C . VAL A 1 600 ? -31.036 -8.114 31.672 1.00 81.69 600 VAL A C 1
ATOM 4714 O O . VAL A 1 600 ? -31.471 -8.843 32.561 1.00 81.69 600 VAL A O 1
ATOM 4717 N N . ILE A 1 601 ? -31.490 -8.155 30.421 1.00 76.12 601 ILE A N 1
ATOM 4718 C CA . ILE A 1 601 ? -32.513 -9.102 29.943 1.00 76.12 601 ILE A CA 1
ATOM 4719 C C . ILE A 1 601 ? -31.929 -10.231 29.099 1.00 76.12 601 ILE A C 1
ATOM 4721 O O . ILE A 1 601 ? -32.571 -11.260 28.937 1.00 76.12 601 ILE A O 1
ATOM 4725 N N . GLY A 1 602 ? -30.698 -10.081 28.610 1.00 68.31 602 GLY A N 1
ATOM 4726 C CA . GLY A 1 602 ? -30.011 -11.140 27.882 1.00 68.31 602 GLY A CA 1
ATOM 4727 C C . GLY A 1 602 ? -28.570 -10.787 27.539 1.00 68.31 602 GLY A C 1
ATOM 4728 O O . GLY A 1 602 ? -28.149 -9.634 27.635 1.00 68.31 602 GLY A O 1
ATOM 4729 N N . LYS A 1 603 ? -27.816 -11.800 27.117 1.00 66.44 603 LYS A N 1
ATOM 4730 C CA . LYS A 1 603 ? -26.484 -11.658 26.525 1.00 66.44 603 LYS A CA 1
ATOM 4731 C C . LYS A 1 603 ? -26.548 -12.247 25.118 1.00 66.44 603 LYS A C 1
ATOM 4733 O O . LYS A 1 603 ? -26.704 -13.457 24.981 1.00 66.44 603 LYS A O 1
ATOM 4738 N N . GLY A 1 604 ? -26.489 -11.389 24.103 1.00 57.16 604 GLY A N 1
ATOM 4739 C CA . GLY A 1 604 ? -26.414 -11.809 22.702 1.00 57.16 604 GLY A CA 1
ATOM 4740 C C . GLY A 1 604 ? -24.994 -12.232 22.318 1.00 57.16 604 GLY A C 1
ATOM 4741 O O . GLY A 1 604 ? -24.065 -12.099 23.119 1.00 57.16 604 GLY A O 1
ATOM 4742 N N . GLY A 1 605 ? -24.805 -12.700 21.079 1.00 53.19 605 GLY A N 1
ATOM 4743 C CA . GLY A 1 605 ? -23.486 -13.098 20.560 1.00 53.19 605 GLY A CA 1
ATOM 4744 C C . GLY A 1 605 ? -22.435 -11.978 20.596 1.00 53.19 605 GLY A C 1
ATOM 4745 O O . GLY A 1 605 ? -21.249 -12.254 20.753 1.00 53.19 605 GLY A O 1
ATOM 4746 N N . PHE A 1 606 ? -22.880 -10.716 20.545 1.00 58.34 606 PHE A N 1
ATOM 4747 C CA . PHE A 1 606 ? -22.017 -9.547 20.327 1.00 58.34 606 PHE A CA 1
ATOM 4748 C C . PHE A 1 606 ? -22.312 -8.374 21.269 1.00 58.34 606 PHE A C 1
ATOM 4750 O O . PHE A 1 606 ? -21.795 -7.279 21.064 1.00 58.34 606 PHE A O 1
ATOM 4757 N N . GLY A 1 607 ? -23.121 -8.572 22.316 1.00 67.94 607 GLY A N 1
ATOM 4758 C CA . GLY A 1 607 ? -23.532 -7.474 23.193 1.00 67.94 607 GLY A CA 1
ATOM 4759 C C . GLY A 1 607 ? -24.358 -7.881 24.410 1.00 67.94 607 GLY A C 1
ATOM 4760 O O . GLY A 1 607 ? -24.921 -8.978 24.459 1.00 67.94 607 GLY A O 1
ATOM 4761 N N . MET A 1 608 ? -24.460 -6.981 25.389 1.00 75.06 608 MET A N 1
ATOM 4762 C CA . MET A 1 608 ? -25.450 -7.091 26.468 1.00 75.06 608 MET A CA 1
ATOM 4763 C C . MET A 1 608 ? -26.767 -6.453 26.032 1.00 75.06 608 MET A C 1
ATOM 4765 O O . MET A 1 608 ? -26.768 -5.405 25.388 1.00 75.06 608 MET A O 1
ATOM 4769 N N . ILE A 1 609 ? -27.887 -7.065 26.415 1.00 82.94 609 ILE A N 1
ATOM 4770 C CA . ILE A 1 609 ? -29.224 -6.528 26.172 1.00 82.94 609 ILE A CA 1
ATOM 4771 C C . ILE A 1 609 ? -29.804 -6.048 27.501 1.00 82.94 609 ILE A C 1
ATOM 4773 O O . ILE A 1 609 ? -29.927 -6.821 28.456 1.00 82.94 609 ILE A O 1
ATOM 4777 N N . TYR A 1 610 ? -30.183 -4.776 27.551 1.00 84.75 610 TYR A N 1
ATOM 4778 C CA . TYR A 1 610 ? -30.757 -4.119 28.719 1.00 84.75 610 TYR A CA 1
ATOM 4779 C C . TYR A 1 610 ? -32.231 -3.800 28.502 1.00 84.75 610 TYR A C 1
ATOM 4781 O O . TYR A 1 610 ? -32.664 -3.493 27.393 1.00 84.75 610 TYR A O 1
ATOM 4789 N N . HIS A 1 611 ? -33.005 -3.851 29.578 1.00 88.06 611 HIS A N 1
ATOM 4790 C CA . HIS A 1 611 ? -34.364 -3.321 29.593 1.00 88.06 611 HIS A CA 1
ATOM 4791 C C . HIS A 1 611 ? -34.331 -1.805 29.783 1.00 88.06 611 HIS A C 1
ATOM 4793 O O . HIS A 1 611 ? -33.549 -1.301 30.591 1.00 88.06 611 HIS A O 1
ATOM 4799 N N . GLY A 1 612 ? -35.191 -1.085 29.066 1.00 88.44 612 GLY A N 1
ATOM 4800 C CA . GLY A 1 612 ? -35.383 0.346 29.261 1.00 88.44 612 GLY A CA 1
ATOM 4801 C C . GLY A 1 612 ? -36.842 0.777 29.145 1.00 88.44 612 GLY A C 1
ATOM 4802 O O . GLY A 1 612 ? -37.687 0.062 28.604 1.00 88.44 612 GLY A O 1
ATOM 4803 N N . CYS A 1 613 ? -37.135 1.972 29.649 1.00 89.31 613 CYS A N 1
ATOM 4804 C CA . CYS A 1 613 ? -38.442 2.613 29.563 1.00 89.31 613 CYS A CA 1
ATOM 4805 C C . CYS A 1 613 ? -38.282 4.034 29.015 1.00 89.31 613 CYS A C 1
ATOM 4807 O O . CYS A 1 613 ? -37.586 4.857 29.608 1.00 89.31 613 CYS A O 1
ATOM 4809 N N . LEU A 1 614 ? -38.901 4.317 27.867 1.00 84.06 614 LEU A N 1
ATOM 4810 C CA . LEU A 1 614 ? -38.908 5.657 27.283 1.00 84.06 614 LEU A CA 1
ATOM 4811 C C . LEU A 1 614 ? -39.763 6.615 28.124 1.00 84.06 614 LEU A C 1
ATOM 4813 O O . LEU A 1 614 ? -40.669 6.193 28.835 1.00 84.06 614 LEU A O 1
ATOM 4817 N N . GLU A 1 615 ? -39.544 7.921 27.961 1.00 78.88 615 GLU A N 1
ATOM 4818 C CA . GLU A 1 615 ? -40.328 8.993 28.609 1.00 78.88 615 GLU A CA 1
ATOM 4819 C C . GLU A 1 615 ? -41.845 8.870 28.368 1.00 78.88 615 GLU A C 1
ATOM 4821 O O . GLU A 1 615 ? -42.649 9.310 29.180 1.00 78.88 615 GLU A O 1
ATOM 4826 N N . THR A 1 616 ? -42.240 8.228 27.266 1.00 76.19 616 THR A N 1
ATOM 4827 C CA . THR A 1 616 ? -43.636 7.959 26.896 1.00 76.19 616 THR A CA 1
ATOM 4828 C C . THR A 1 616 ? -44.254 6.760 27.626 1.00 76.19 616 THR A C 1
ATOM 4830 O O . THR A 1 616 ? -45.409 6.431 27.376 1.00 76.19 616 THR A O 1
ATOM 4833 N N . GLY A 1 617 ? -43.494 6.055 28.469 1.00 78.75 617 GLY A N 1
ATOM 4834 C CA . GLY A 1 617 ? -43.900 4.803 29.116 1.00 78.75 617 GLY A CA 1
ATOM 4835 C C . GLY A 1 617 ? -43.722 3.548 28.248 1.00 78.75 617 GLY A C 1
ATOM 4836 O O . GLY A 1 617 ? -43.960 2.438 28.722 1.00 78.75 617 GLY A O 1
ATOM 4837 N N . LYS A 1 618 ? -43.281 3.689 26.988 1.00 84.00 618 LYS A N 1
ATOM 4838 C CA . LYS A 1 618 ? -43.021 2.552 26.089 1.00 84.00 618 LYS A CA 1
ATOM 4839 C C . LYS A 1 618 ? -41.769 1.787 26.532 1.00 84.00 618 LYS A C 1
ATOM 4841 O O . LYS A 1 618 ? -40.695 2.375 26.664 1.00 84.00 618 LYS A O 1
ATOM 4846 N N . GLN A 1 619 ? -41.895 0.472 26.704 1.00 88.75 619 GLN A N 1
ATOM 4847 C CA . GLN A 1 619 ? -40.769 -0.394 27.060 1.00 88.75 619 GLN A CA 1
ATOM 4848 C C . GLN A 1 619 ? -39.931 -0.771 25.834 1.00 88.75 619 GLN A C 1
ATOM 4850 O O . GLN A 1 619 ? -40.465 -1.015 24.750 1.00 88.75 619 GLN A O 1
ATOM 4855 N N . VAL A 1 620 ? -38.611 -0.807 26.014 1.00 90.81 620 VAL A N 1
ATOM 4856 C CA . VAL A 1 620 ? -37.625 -1.045 24.952 1.00 90.81 620 VAL A CA 1
ATOM 4857 C C . VAL A 1 620 ? -36.547 -2.035 25.392 1.00 90.81 620 VAL A C 1
ATOM 4859 O O . VAL A 1 620 ? -36.248 -2.168 26.581 1.00 90.81 620 VAL A O 1
ATOM 4862 N N . ALA A 1 621 ? -35.958 -2.723 24.418 1.00 89.75 621 ALA A N 1
ATOM 4863 C CA . ALA A 1 621 ? -34.771 -3.551 24.587 1.00 89.75 621 ALA A CA 1
ATOM 4864 C C . ALA A 1 621 ? -33.565 -2.839 23.963 1.00 89.75 621 ALA A C 1
ATOM 4866 O O . ALA A 1 621 ? -33.628 -2.378 22.828 1.00 89.75 621 ALA A O 1
ATOM 4867 N N . ILE A 1 622 ? -32.467 -2.724 24.702 1.00 88.25 622 ILE A N 1
ATOM 4868 C CA . ILE A 1 622 ? -31.297 -1.931 24.316 1.00 88.25 622 ILE A CA 1
ATOM 4869 C C . ILE A 1 622 ? -30.111 -2.878 24.172 1.00 88.25 622 ILE A C 1
ATOM 4871 O O . ILE A 1 622 ? -29.583 -3.364 25.171 1.00 88.25 622 ILE A O 1
ATOM 4875 N N . LYS A 1 623 ? -29.718 -3.164 22.928 1.00 85.56 623 LYS A N 1
ATOM 4876 C CA . LYS A 1 623 ? -28.590 -4.039 22.583 1.00 85.56 623 LYS A CA 1
ATOM 4877 C C . LYS A 1 623 ? -27.336 -3.184 22.477 1.00 85.56 623 LYS A C 1
ATOM 4879 O O . LYS A 1 623 ? -27.168 -2.430 21.520 1.00 85.56 623 LYS A O 1
ATOM 4884 N N . MET A 1 624 ? -26.477 -3.286 23.482 1.00 77.81 624 MET A N 1
ATOM 4885 C CA . MET A 1 624 ? -25.198 -2.592 23.521 1.00 77.81 624 MET A CA 1
ATOM 4886 C C . MET A 1 624 ? -24.117 -3.512 22.962 1.00 77.81 624 MET A C 1
ATOM 4888 O O . MET A 1 624 ? -23.836 -4.559 23.552 1.00 77.81 624 MET A O 1
ATOM 4892 N N . CYS A 1 625 ? -23.521 -3.139 21.832 1.00 67.25 625 CYS A N 1
ATOM 4893 C CA . CYS A 1 625 ? -22.527 -3.972 21.164 1.00 67.25 625 CYS A CA 1
ATOM 4894 C C . CYS A 1 625 ? -21.153 -3.852 21.842 1.00 67.25 625 CYS A C 1
ATOM 4896 O O . CYS A 1 625 ? -20.681 -2.756 22.150 1.00 67.25 625 CYS A O 1
ATOM 4898 N N . PHE A 1 626 ? -20.488 -4.986 22.067 1.00 55.91 626 PHE A N 1
ATOM 4899 C CA . PHE A 1 626 ? -19.124 -5.021 22.583 1.00 55.91 626 PHE A CA 1
ATOM 4900 C C . PHE A 1 626 ? -18.151 -4.557 21.489 1.00 55.91 626 PHE A C 1
ATOM 4902 O O . PHE A 1 626 ? -17.951 -5.238 20.485 1.00 55.91 626 PHE A O 1
ATOM 4909 N N . VAL A 1 627 ? -17.494 -3.415 21.706 1.00 51.12 627 VAL A N 1
ATOM 4910 C CA . VAL A 1 627 ? -16.522 -2.798 20.773 1.00 51.12 627 VAL A CA 1
ATOM 4911 C C . VAL A 1 627 ? -15.182 -3.565 20.716 1.00 51.12 627 VAL A C 1
ATOM 4913 O O . VAL A 1 627 ? -14.224 -3.139 20.082 1.00 51.12 627 VAL A O 1
ATOM 4916 N N . SER A 1 628 ? -15.089 -4.729 21.361 1.00 41.78 628 SER A N 1
ATOM 4917 C CA . SER A 1 628 ? -13.875 -5.547 21.448 1.00 41.78 628 SER A CA 1
ATOM 4918 C C . SER A 1 628 ? -13.690 -6.555 20.302 1.00 41.78 628 SER A C 1
ATOM 4920 O O . SER A 1 628 ? -12.669 -7.238 20.280 1.00 41.78 628 SER A O 1
ATOM 4922 N N . SER A 1 629 ? -14.624 -6.665 19.341 1.00 47.31 629 SER A N 1
ATOM 4923 C CA . SER A 1 629 ? -14.469 -7.550 18.171 1.00 47.31 629 SER A CA 1
ATOM 4924 C C . SER A 1 629 ? -14.743 -6.822 16.839 1.00 47.31 629 SER A C 1
ATOM 4926 O O . SER A 1 629 ? -15.789 -6.183 16.708 1.00 47.31 629 SER A O 1
ATOM 4928 N N . PRO A 1 630 ? -13.857 -6.935 15.823 1.00 55.66 630 PRO A N 1
ATOM 4929 C CA . PRO A 1 630 ? -14.108 -6.422 14.468 1.00 55.66 630 PRO A CA 1
ATOM 4930 C C . PRO A 1 630 ? -15.409 -6.957 13.854 1.00 55.66 630 PRO A C 1
ATOM 4932 O O . PRO A 1 630 ? -16.095 -6.251 13.117 1.00 55.66 630 PRO A O 1
ATOM 4935 N N . GLN A 1 631 ? -15.773 -8.189 14.216 1.00 58.50 631 GLN A N 1
ATOM 4936 C CA . GLN A 1 631 ? -17.016 -8.835 13.814 1.00 58.50 631 GLN A CA 1
ATOM 4937 C C . GLN A 1 631 ? -18.251 -8.104 14.370 1.00 58.50 631 GLN A C 1
ATOM 4939 O O . GLN A 1 631 ? -19.161 -7.788 13.612 1.00 58.50 631 GLN A O 1
ATOM 4944 N N . GLY A 1 632 ? -18.259 -7.729 15.654 1.00 61.41 632 GLY A N 1
ATOM 4945 C CA . GLY A 1 632 ? -19.406 -7.062 16.283 1.00 61.41 632 GLY A CA 1
ATOM 4946 C C . GLY A 1 632 ? -19.765 -5.702 15.669 1.00 61.41 632 GLY A C 1
ATOM 4947 O O . GLY A 1 632 ? -20.937 -5.335 15.647 1.00 61.41 632 GLY A O 1
ATOM 4948 N N . MET A 1 633 ? -18.788 -4.966 15.122 1.00 67.81 633 MET A N 1
ATOM 4949 C CA . MET A 1 633 ? -19.055 -3.712 14.401 1.00 67.81 633 MET A CA 1
ATOM 4950 C C . MET A 1 633 ? -19.619 -3.960 12.995 1.00 67.81 633 MET A C 1
ATOM 4952 O O . MET A 1 633 ? -20.546 -3.263 12.585 1.00 67.81 633 MET A O 1
ATOM 4956 N N . LYS A 1 634 ? -19.097 -4.963 12.269 1.00 70.00 634 LYS A N 1
ATOM 4957 C CA . LYS A 1 634 ? -19.654 -5.376 10.968 1.00 70.00 634 LYS A CA 1
ATOM 4958 C C . LYS A 1 634 ? -21.126 -5.777 11.119 1.00 70.00 634 LYS A C 1
ATOM 4960 O O . LYS A 1 634 ? -21.965 -5.322 10.348 1.00 70.00 634 LYS A O 1
ATOM 4965 N N . GLU A 1 635 ? -21.442 -6.547 12.156 1.00 70.12 635 GLU A N 1
ATOM 4966 C CA . GLU A 1 635 ? -22.810 -6.988 12.438 1.00 70.12 635 GLU A CA 1
ATOM 4967 C C . GLU A 1 635 ? -23.730 -5.853 12.887 1.00 70.12 635 GLU A C 1
ATOM 4969 O O . GLU A 1 635 ? -24.862 -5.766 12.421 1.00 70.12 635 GLU A O 1
ATOM 4974 N N . PHE A 1 636 ? -23.243 -4.932 13.725 1.00 74.94 636 PHE A N 1
ATOM 4975 C CA . PHE A 1 636 ? -23.997 -3.733 14.099 1.00 74.94 636 PHE A CA 1
ATOM 4976 C C . PHE A 1 636 ? -24.386 -2.898 12.872 1.00 74.94 636 PHE A C 1
ATOM 4978 O O . PHE A 1 636 ? -25.531 -2.464 12.756 1.00 74.94 636 PHE A O 1
ATOM 4985 N N . LEU A 1 637 ? -23.442 -2.675 11.950 1.00 73.38 637 LEU A N 1
ATOM 4986 C CA . LEU A 1 637 ? -23.694 -1.906 10.731 1.00 73.38 637 LEU A CA 1
ATOM 4987 C C . LEU A 1 637 ? -24.664 -2.631 9.796 1.00 73.38 637 LEU A C 1
ATOM 4989 O O . LEU A 1 637 ? -25.584 -1.991 9.290 1.00 73.38 637 LEU A O 1
ATOM 4993 N N . ALA A 1 638 ? -24.498 -3.943 9.603 1.00 73.75 638 ALA A N 1
ATOM 4994 C CA . ALA A 1 638 ? -25.415 -4.752 8.801 1.00 73.75 638 ALA A CA 1
ATOM 4995 C C . ALA A 1 638 ? -26.843 -4.711 9.372 1.00 73.75 638 ALA A C 1
ATOM 4997 O O . ALA A 1 638 ? -27.808 -4.454 8.650 1.00 73.75 638 ALA A O 1
ATOM 4998 N N . GLU A 1 639 ? -26.974 -4.881 10.688 1.00 79.62 639 GLU A N 1
ATOM 4999 C CA . GLU A 1 639 ? -28.255 -4.856 11.385 1.00 79.62 639 GLU A CA 1
ATOM 5000 C C . GLU A 1 639 ? -28.916 -3.468 11.313 1.00 79.62 639 GLU A C 1
ATOM 5002 O O . GLU A 1 639 ? -30.092 -3.370 10.963 1.00 79.62 639 GLU A O 1
ATOM 5007 N N . ALA A 1 640 ? -28.166 -2.384 11.536 1.00 76.12 640 ALA A N 1
ATOM 5008 C CA . ALA A 1 640 ? -28.676 -1.015 11.421 1.00 76.12 640 ALA A CA 1
ATOM 5009 C C . ALA A 1 640 ? -29.101 -0.648 9.982 1.00 76.12 640 ALA A C 1
ATOM 5011 O O . ALA A 1 640 ? -30.119 0.020 9.778 1.00 76.12 640 ALA A O 1
ATOM 5012 N N . GLN A 1 641 ? -28.343 -1.088 8.973 1.00 74.75 641 GLN A N 1
ATOM 5013 C CA . GLN A 1 641 ? -28.642 -0.831 7.558 1.00 74.75 641 GLN A CA 1
ATOM 5014 C C . GLN A 1 641 ? -29.878 -1.591 7.067 1.00 74.75 641 GLN A C 1
ATOM 5016 O O . GLN A 1 641 ? -30.661 -1.043 6.292 1.00 74.75 641 GLN A O 1
ATOM 5021 N N . ASN A 1 642 ? -30.074 -2.834 7.512 1.00 71.56 642 ASN A N 1
ATOM 5022 C CA . ASN A 1 642 ? -31.222 -3.636 7.092 1.00 71.56 642 ASN A CA 1
ATOM 5023 C C . ASN A 1 642 ? -32.496 -3.238 7.849 1.00 71.56 642 ASN A C 1
ATOM 5025 O O . ASN A 1 642 ? -33.541 -3.057 7.225 1.00 71.56 642 ASN A O 1
ATOM 5029 N N . LEU A 1 643 ? -32.416 -3.007 9.165 1.00 73.81 643 LEU A N 1
ATOM 5030 C CA . LEU A 1 643 ? -33.581 -2.677 9.998 1.00 73.81 643 LEU A CA 1
ATOM 5031 C C . LEU A 1 643 ? -34.188 -1.296 9.740 1.00 73.81 643 LEU A C 1
ATOM 5033 O O . LEU A 1 643 ? -35.357 -1.083 10.043 1.00 73.81 643 LEU A O 1
ATOM 5037 N N . THR A 1 644 ? -33.432 -0.362 9.163 1.00 69.12 644 THR A N 1
ATOM 5038 C CA . THR A 1 644 ? -33.986 0.929 8.715 1.00 69.12 644 THR A CA 1
ATOM 5039 C C . THR A 1 644 ? -34.836 0.813 7.451 1.00 69.12 644 THR A C 1
ATOM 5041 O O . THR A 1 644 ? -35.589 1.727 7.136 1.00 69.12 644 THR A O 1
ATOM 5044 N N . ARG A 1 645 ? -34.732 -0.304 6.721 1.00 72.00 645 ARG A N 1
ATOM 5045 C CA . ARG A 1 645 ? -35.381 -0.509 5.419 1.00 72.00 645 ARG A CA 1
ATOM 5046 C C . ARG A 1 645 ? -36.518 -1.528 5.458 1.00 72.00 645 ARG A C 1
ATOM 5048 O O . ARG A 1 645 ? -37.221 -1.676 4.461 1.00 72.00 645 ARG A O 1
ATOM 5055 N N . ILE A 1 646 ? -36.690 -2.246 6.569 1.00 80.62 646 ILE A N 1
ATOM 5056 C CA . ILE A 1 646 ? -37.669 -3.330 6.695 1.00 80.62 646 ILE A CA 1
ATOM 5057 C C . ILE A 1 646 ? -38.693 -3.026 7.785 1.00 80.62 646 ILE A C 1
ATOM 5059 O O . ILE A 1 646 ? -38.348 -2.733 8.925 1.00 80.62 646 ILE A O 1
ATOM 5063 N N . TYR A 1 647 ? -39.971 -3.143 7.429 1.00 83.38 647 TYR A N 1
ATOM 5064 C CA . TYR A 1 647 ? -41.092 -2.950 8.341 1.00 83.38 647 TYR A CA 1
ATOM 5065 C C . TYR A 1 647 ? -42.121 -4.045 8.092 1.00 83.38 647 TYR A C 1
ATOM 5067 O O . TYR A 1 647 ? -42.784 -4.067 7.058 1.00 83.38 647 TYR A O 1
ATOM 5075 N N . HIS A 1 648 ? -42.252 -4.974 9.034 1.00 91.19 648 HIS A N 1
ATOM 5076 C CA . HIS A 1 648 ? -43.211 -6.066 8.930 1.00 91.19 648 HIS A CA 1
ATOM 5077 C C . HIS A 1 648 ? -43.643 -6.527 10.323 1.00 91.19 648 HIS A C 1
ATOM 5079 O O . HIS A 1 648 ? -42.829 -6.583 11.240 1.00 91.19 648 HIS A O 1
ATOM 5085 N N . ARG A 1 649 ? -44.919 -6.903 10.483 1.00 91.12 649 ARG A N 1
ATOM 5086 C CA . ARG A 1 649 ? -45.510 -7.284 11.784 1.00 91.12 649 ARG A CA 1
ATOM 5087 C C . ARG A 1 649 ? -44.815 -8.470 12.470 1.00 91.12 649 ARG A C 1
ATOM 5089 O O . ARG A 1 649 ? -44.917 -8.620 13.679 1.00 91.12 649 ARG A O 1
ATOM 5096 N N . ASN A 1 650 ? -44.131 -9.312 11.690 1.00 95.00 650 ASN A N 1
ATOM 5097 C CA . ASN A 1 650 ? -43.412 -10.499 12.164 1.00 95.00 650 ASN A CA 1
ATOM 5098 C C . ASN A 1 650 ? -41.883 -10.332 12.168 1.00 95.00 650 ASN A C 1
ATOM 5100 O O . ASN A 1 650 ? -41.161 -11.325 12.214 1.00 95.00 650 ASN A O 1
ATOM 5104 N N . LEU A 1 651 ? -41.378 -9.098 12.120 1.00 92.38 651 LEU A N 1
ATOM 5105 C CA . LEU A 1 651 ? -39.967 -8.767 12.329 1.00 92.38 651 LEU A CA 1
ATOM 5106 C C . LEU A 1 651 ? -39.867 -7.784 13.502 1.00 92.38 651 LEU A C 1
ATOM 5108 O O . LEU A 1 651 ? -40.762 -6.963 13.697 1.00 92.38 651 LEU A O 1
ATOM 5112 N N . VAL A 1 652 ? -38.808 -7.878 14.305 1.00 89.81 652 VAL A N 1
ATOM 5113 C CA . VAL A 1 652 ? -38.615 -6.960 15.436 1.00 89.81 652 VAL A CA 1
ATOM 5114 C C . VAL A 1 652 ? -38.327 -5.554 14.915 1.00 89.81 652 VAL A C 1
ATOM 5116 O O . VAL A 1 652 ? -37.414 -5.348 14.118 1.00 89.81 652 VAL A O 1
ATOM 5119 N N . SER A 1 653 ? -39.092 -4.574 15.394 1.00 86.62 653 SER A N 1
ATOM 5120 C CA . SER A 1 653 ? -38.961 -3.184 14.969 1.00 86.62 653 SER A CA 1
ATOM 5121 C C . SER A 1 653 ? -37.821 -2.475 15.700 1.00 86.62 653 SER A C 1
ATOM 5123 O O . SER A 1 653 ? -37.768 -2.439 16.936 1.00 86.62 653 SER A O 1
ATOM 5125 N N . LEU A 1 654 ? -36.965 -1.804 14.928 1.00 87.06 654 LEU A N 1
ATOM 5126 C CA . LEU A 1 654 ? -35.993 -0.850 15.453 1.00 87.06 654 LEU A CA 1
ATOM 5127 C C . LEU A 1 654 ? -36.716 0.443 15.865 1.00 87.06 654 LEU A C 1
ATOM 5129 O O . LEU A 1 654 ? -37.450 1.041 15.083 1.00 87.06 654 LEU A O 1
ATOM 5133 N N . VAL A 1 655 ? -36.529 0.864 17.114 1.00 85.62 655 VAL A N 1
ATOM 5134 C CA . VAL A 1 655 ? -37.074 2.109 17.684 1.00 85.62 655 VAL A CA 1
ATOM 5135 C C . VAL A 1 655 ? -36.098 3.269 17.493 1.00 85.62 655 VAL A C 1
ATOM 5137 O O . VAL A 1 655 ? -36.514 4.418 17.345 1.00 85.62 655 VAL A O 1
ATOM 5140 N N . GLY A 1 656 ? -34.800 2.981 17.501 1.00 84.62 656 GLY A N 1
ATOM 5141 C CA . GLY A 1 656 ? -33.763 3.968 17.257 1.00 84.62 656 GLY A CA 1
ATOM 5142 C C . GLY A 1 656 ? -32.374 3.417 17.523 1.00 84.62 656 GLY A C 1
ATOM 5143 O O . GLY A 1 656 ? -32.186 2.221 17.740 1.00 84.62 656 GLY A O 1
ATOM 5144 N N . TYR A 1 657 ? -31.392 4.304 17.509 1.00 85.06 657 TYR A N 1
ATOM 5145 C CA . TYR A 1 657 ? -29.990 3.930 17.634 1.00 85.06 657 TYR A CA 1
ATOM 5146 C C . TYR A 1 657 ? -29.210 5.022 18.370 1.00 85.06 657 TYR A C 1
ATOM 5148 O O . TYR A 1 657 ? -29.651 6.168 18.467 1.00 85.06 657 TYR A O 1
ATOM 5156 N N . CYS A 1 658 ? -28.044 4.668 18.898 1.00 80.19 658 CYS A N 1
ATOM 5157 C CA . CYS A 1 658 ? -27.097 5.600 19.497 1.00 80.19 658 CYS A CA 1
ATOM 5158 C C . CYS A 1 658 ? -25.708 5.324 18.929 1.00 80.19 658 CYS A C 1
ATOM 5160 O O . CYS A 1 658 ? -25.217 4.197 18.995 1.00 80.19 658 CYS A O 1
ATOM 5162 N N . MET A 1 659 ? -25.092 6.383 18.403 1.00 69.81 659 MET A N 1
ATOM 5163 C CA . MET A 1 659 ? -23.696 6.411 17.947 1.00 69.81 659 MET A CA 1
ATOM 5164 C C . MET A 1 659 ? -22.854 7.404 18.760 1.00 69.81 659 MET A C 1
ATOM 5166 O O . MET A 1 659 ? -21.753 7.764 18.353 1.00 69.81 659 MET A O 1
ATOM 5170 N N . ASP A 1 660 ? -23.365 7.884 19.898 1.00 60.62 660 ASP A N 1
ATOM 5171 C CA . ASP A 1 660 ? -22.642 8.827 20.748 1.00 60.62 660 ASP A CA 1
ATOM 5172 C C . ASP A 1 660 ? -21.428 8.148 21.403 1.00 60.62 660 ASP A C 1
ATOM 5174 O O . ASP A 1 660 ? -21.557 7.319 22.309 1.00 60.62 660 ASP A O 1
ATOM 5178 N N . GLY A 1 661 ? -20.226 8.546 20.979 1.00 55.78 661 GLY A N 1
ATOM 5179 C CA . GLY A 1 661 ? -18.960 8.014 21.492 1.00 55.78 661 GLY A CA 1
ATOM 5180 C C . GLY A 1 661 ? -18.688 6.560 21.073 1.00 55.78 661 GLY A C 1
ATOM 5181 O O . GLY A 1 661 ? -19.141 6.107 20.029 1.00 55.78 661 GLY A O 1
ATOM 5182 N N . ASN A 1 662 ? -17.950 5.810 21.901 1.00 51.88 662 ASN A N 1
ATOM 5183 C CA . ASN A 1 662 ? -17.588 4.398 21.673 1.00 51.88 662 ASN A CA 1
ATOM 5184 C C . ASN A 1 662 ? -18.681 3.409 22.140 1.00 51.88 662 ASN A C 1
ATOM 5186 O O . ASN A 1 662 ? -18.369 2.373 22.725 1.00 51.88 662 ASN A O 1
ATOM 5190 N N . CYS A 1 663 ? -19.964 3.727 21.947 1.00 61.06 663 CYS A N 1
ATOM 5191 C CA . CYS A 1 663 ? -21.071 2.882 22.411 1.00 61.06 663 CYS A CA 1
ATOM 5192 C C . CYS A 1 663 ? -22.141 2.666 21.322 1.00 61.06 663 CYS A C 1
ATOM 5194 O O . CYS A 1 663 ? -23.257 3.182 21.447 1.00 61.06 663 CYS A O 1
ATOM 5196 N N . PRO A 1 664 ? -21.820 1.915 20.248 1.00 76.25 664 PRO A N 1
ATOM 5197 C CA . PRO A 1 664 ? -22.796 1.551 19.227 1.00 76.25 664 PRO A CA 1
ATOM 5198 C C . PRO A 1 664 ? -23.920 0.731 19.869 1.00 76.25 664 PRO A C 1
ATOM 5200 O O . PRO A 1 664 ? -23.700 -0.362 20.400 1.00 76.25 664 PRO A O 1
ATOM 5203 N N . THR A 1 665 ? -25.125 1.299 19.869 1.00 82.50 665 THR A N 1
ATOM 5204 C CA . THR A 1 665 ? -26.286 0.721 20.550 1.00 82.50 665 THR A CA 1
ATOM 5205 C C . THR A 1 665 ? -27.518 0.765 19.658 1.00 82.50 665 THR A C 1
ATOM 5207 O O . THR A 1 665 ? -27.833 1.808 19.082 1.00 82.50 665 THR A O 1
ATOM 5210 N N . LEU A 1 666 ? -28.240 -0.352 19.585 1.00 87.19 666 LEU A N 1
ATOM 5211 C CA . LEU A 1 666 ? -29.533 -0.453 18.906 1.00 87.19 666 LEU A CA 1
ATOM 5212 C C . LEU A 1 666 ? -30.656 -0.555 19.940 1.00 87.19 666 LEU A C 1
ATOM 5214 O O . LEU A 1 666 ? -30.546 -1.281 20.932 1.00 87.19 666 LEU A O 1
ATOM 5218 N N . VAL A 1 667 ? -31.729 0.202 19.719 1.00 88.56 667 VAL A N 1
ATOM 5219 C CA . VAL A 1 667 ? -32.906 0.255 20.589 1.00 88.56 667 VAL A CA 1
ATOM 5220 C C . VAL A 1 667 ? -34.074 -0.378 19.847 1.00 88.56 667 VAL A C 1
ATOM 5222 O O . VAL A 1 667 ? -34.501 0.136 18.817 1.00 88.56 667 VAL A O 1
ATOM 5225 N N . TYR A 1 668 ? -34.615 -1.462 20.385 1.00 88.31 668 TYR A N 1
ATOM 5226 C CA . TYR A 1 668 ? -35.724 -2.232 19.826 1.00 88.31 668 TYR A CA 1
ATOM 5227 C C . TYR A 1 668 ? -36.961 -2.120 20.708 1.00 88.31 668 TYR A C 1
ATOM 5229 O O . TYR A 1 668 ? -36.895 -1.711 21.871 1.00 88.31 668 TYR A O 1
ATOM 5237 N N . GLU A 1 669 ? -38.103 -2.534 20.174 1.00 88.38 669 GLU A N 1
ATOM 5238 C CA . GLU A 1 669 ? -39.253 -2.845 21.017 1.00 88.38 669 GLU A CA 1
ATOM 5239 C C . GLU A 1 669 ? -38.943 -3.991 21.994 1.00 88.38 669 GLU A C 1
ATOM 5241 O O . GLU A 1 669 ? -38.146 -4.887 21.712 1.00 88.38 669 GLU A O 1
ATOM 5246 N N . TYR A 1 670 ? -39.551 -3.943 23.178 1.00 90.06 670 TYR A N 1
ATOM 5247 C CA . TYR A 1 670 ? -39.368 -4.983 24.181 1.00 90.06 670 TYR A CA 1
ATOM 5248 C C . TYR A 1 670 ? -40.333 -6.156 23.955 1.00 90.06 670 TYR A C 1
ATOM 5250 O O . TYR A 1 670 ? -41.548 -5.977 23.976 1.00 90.06 670 TYR A O 1
ATOM 5258 N N . MET A 1 671 ? -39.783 -7.362 23.800 1.00 90.56 671 MET A N 1
ATOM 5259 C CA . MET A 1 671 ? -40.535 -8.608 23.603 1.00 90.56 671 MET A CA 1
ATOM 5260 C C . MET A 1 671 ? -40.736 -9.316 24.951 1.00 90.56 671 MET A C 1
ATOM 5262 O O . MET A 1 671 ? -39.844 -10.004 25.449 1.00 90.56 671 MET A O 1
ATOM 5266 N N . LYS A 1 672 ? -41.891 -9.092 25.589 1.00 87.06 672 LYS A N 1
ATOM 5267 C CA . LYS A 1 672 ? -42.150 -9.458 26.996 1.00 87.06 672 LYS A CA 1
ATOM 5268 C C . LYS A 1 672 ? -42.083 -10.953 27.295 1.00 87.06 672 LYS A C 1
ATOM 5270 O O . LYS A 1 672 ? -41.678 -11.312 28.396 1.00 87.06 672 LYS A O 1
ATOM 5275 N N . GLN A 1 673 ? -42.476 -11.802 26.347 1.00 88.44 673 GLN A N 1
ATOM 5276 C CA . GLN A 1 673 ? -42.489 -13.255 26.530 1.00 88.44 673 GLN A CA 1
ATOM 5277 C C . GLN A 1 673 ? -41.125 -13.897 26.225 1.00 88.44 673 GLN A C 1
ATOM 5279 O O . GLN A 1 673 ? -40.998 -15.113 26.312 1.00 88.44 673 GLN A O 1
ATOM 5284 N N . GLY A 1 674 ? -40.093 -13.112 25.897 1.00 87.94 674 GLY A N 1
ATOM 5285 C CA . GLY A 1 674 ? -38.753 -13.637 25.642 1.00 87.94 674 GLY A CA 1
ATOM 5286 C C . GLY A 1 674 ? -38.661 -14.415 24.329 1.00 87.94 674 GLY A C 1
ATOM 5287 O O . GLY A 1 674 ? -39.338 -14.093 23.351 1.00 87.94 674 GLY A O 1
ATOM 5288 N N . SER A 1 675 ? -37.774 -15.408 24.292 1.00 90.50 675 SER A N 1
ATOM 5289 C CA . SER A 1 675 ? -37.492 -16.199 23.087 1.00 90.50 675 SER A CA 1
ATOM 5290 C C . SER A 1 675 ? -38.285 -17.504 23.035 1.00 90.50 675 SER A C 1
ATOM 5292 O O . SER A 1 675 ? -38.553 -18.128 24.061 1.00 90.50 675 SER A O 1
ATOM 5294 N N . LEU A 1 676 ? -38.591 -17.988 21.829 1.00 92.44 676 LEU A N 1
ATOM 5295 C CA . LEU A 1 676 ? -39.268 -19.272 21.622 1.00 92.44 676 LEU A CA 1
ATOM 5296 C C . LEU A 1 676 ? -38.509 -20.444 22.269 1.00 92.44 676 LEU A C 1
ATOM 5298 O O . LEU A 1 676 ? -39.116 -21.366 22.812 1.00 92.44 676 LEU A O 1
ATOM 5302 N N . GLN A 1 677 ? -37.174 -20.387 22.267 1.00 90.25 677 GLN A N 1
ATOM 5303 C CA . GLN A 1 677 ? -36.332 -21.391 22.918 1.00 90.25 677 GLN A CA 1
ATOM 5304 C C . GLN A 1 677 ? -36.654 -21.553 24.413 1.00 90.25 677 GLN A C 1
ATOM 5306 O O . GLN A 1 677 ? -36.627 -22.670 24.930 1.00 90.25 677 GLN A O 1
ATOM 5311 N N . GLU A 1 678 ? -36.942 -20.456 25.116 1.00 86.25 678 GLU A N 1
ATOM 5312 C CA . GLU A 1 678 ? -37.223 -20.472 26.556 1.00 86.25 678 GLU A CA 1
ATOM 5313 C C . GLU A 1 678 ? -38.570 -21.132 26.870 1.00 86.25 678 GLU A C 1
ATOM 5315 O O . GLU A 1 678 ? -38.674 -21.836 27.877 1.00 86.25 678 GLU A O 1
ATOM 5320 N N . HIS A 1 679 ? -39.558 -20.979 25.981 1.00 87.06 679 HIS A N 1
ATOM 5321 C CA . HIS A 1 679 ? -40.871 -21.627 26.088 1.00 87.06 679 HIS A CA 1
ATOM 5322 C C . HIS A 1 679 ? -40.823 -23.126 25.789 1.00 87.06 679 HIS A C 1
ATOM 5324 O O . HIS A 1 679 ? -41.556 -23.889 26.411 1.00 87.06 679 HIS A O 1
ATOM 5330 N N . LEU A 1 680 ? -39.944 -23.562 24.881 1.00 86.12 680 LEU A N 1
ATOM 5331 C CA . LEU A 1 680 ? -39.773 -24.986 24.567 1.00 86.12 680 LEU A CA 1
ATOM 5332 C C . LEU A 1 680 ? -38.923 -25.733 25.607 1.00 86.12 680 LEU A C 1
ATOM 5334 O O . LEU A 1 680 ? -39.125 -26.924 25.814 1.00 86.12 680 LEU A O 1
ATOM 5338 N N . ARG A 1 681 ? -37.955 -25.065 26.256 1.00 81.12 681 ARG A N 1
ATOM 5339 C CA . ARG A 1 681 ? -36.909 -25.740 27.060 1.00 81.12 681 ARG A CA 1
ATOM 5340 C C . ARG A 1 681 ? -36.937 -25.452 28.564 1.00 81.12 681 ARG A C 1
ATOM 5342 O O . ARG A 1 681 ? -36.165 -26.064 29.295 1.00 81.12 681 ARG A O 1
ATOM 5349 N N . GLY A 1 682 ? -37.800 -24.547 29.028 1.00 61.66 682 GLY A N 1
ATOM 5350 C CA . GLY A 1 682 ? -38.097 -24.320 30.446 1.00 61.66 682 GLY A CA 1
ATOM 5351 C C . GLY A 1 682 ? -36.986 -23.640 31.261 1.00 61.66 682 GLY A C 1
ATOM 5352 O O . GLY A 1 682 ? -36.013 -24.261 31.683 1.00 61.66 682 GLY A O 1
ATOM 5353 N N . LYS A 1 683 ? -37.187 -22.363 31.609 1.00 47.66 683 LYS A N 1
ATOM 5354 C CA . LYS A 1 683 ? -36.575 -21.735 32.797 1.00 47.66 683 LYS A CA 1
ATOM 5355 C C . LYS A 1 683 ? -37.670 -21.324 33.782 1.00 47.66 683 LYS A C 1
ATOM 5357 O O . LYS A 1 683 ? -38.728 -20.851 33.374 1.00 47.66 683 LYS A O 1
ATOM 5362 N N . ALA A 1 684 ? -37.389 -21.515 35.074 1.00 44.12 684 ALA A N 1
ATOM 5363 C CA . ALA A 1 684 ? -38.275 -21.259 36.211 1.00 44.12 684 ALA A CA 1
ATOM 5364 C C . ALA A 1 684 ? -38.945 -19.871 36.131 1.00 44.12 684 ALA A C 1
ATOM 5366 O O . ALA A 1 684 ? -38.308 -18.858 36.407 1.00 44.12 684 ALA A O 1
ATOM 5367 N N . GLY A 1 685 ? -40.220 -19.832 35.723 1.00 49.06 685 GLY A N 1
ATOM 5368 C CA . GLY A 1 685 ? -41.013 -18.598 35.651 1.00 49.06 685 GLY A CA 1
ATOM 5369 C C . GLY A 1 685 ? -42.208 -18.620 34.688 1.00 49.06 685 GLY A C 1
ATOM 5370 O O . GLY A 1 685 ? -43.172 -17.904 34.938 1.00 49.06 685 GLY A O 1
ATOM 5371 N N . HIS A 1 686 ? -42.196 -19.452 33.639 1.00 53.81 686 HIS A N 1
ATOM 5372 C CA . HIS A 1 686 ? -43.282 -19.528 32.646 1.00 53.81 686 HIS A CA 1
ATOM 5373 C C . HIS A 1 686 ? -44.126 -20.790 32.882 1.00 53.81 686 HIS A C 1
ATOM 5375 O O . HIS A 1 686 ? -43.700 -21.904 32.601 1.00 53.81 686 HIS A O 1
ATOM 5381 N N . SER A 1 687 ? -45.304 -20.625 33.483 1.00 48.31 687 SER A N 1
ATOM 5382 C CA . SER A 1 687 ? -46.121 -21.699 34.071 1.00 48.31 687 SER A CA 1
ATOM 5383 C C . SER A 1 687 ? -47.102 -22.399 33.112 1.00 48.31 687 SER A C 1
ATOM 5385 O O . SER A 1 687 ? -47.914 -23.204 33.566 1.00 48.31 687 SER A O 1
ATOM 5387 N N . ARG A 1 688 ? -47.028 -22.162 31.795 1.00 62.41 688 ARG A N 1
ATOM 5388 C CA . ARG A 1 688 ? -47.796 -22.902 30.774 1.00 62.41 688 ARG A CA 1
ATOM 5389 C C . ARG A 1 688 ? -46.917 -23.199 29.558 1.00 62.41 688 ARG A C 1
ATOM 5391 O O . ARG A 1 688 ? -46.366 -22.272 28.977 1.00 62.41 688 ARG A O 1
ATOM 5398 N N . GLY A 1 689 ? -46.791 -24.477 29.195 1.00 72.94 689 GLY A N 1
ATOM 5399 C CA . GLY A 1 689 ? -46.198 -24.885 27.918 1.00 72.94 689 GLY A CA 1
ATOM 5400 C C . GLY A 1 689 ? -47.080 -24.458 26.739 1.00 72.94 689 GLY A C 1
ATOM 5401 O O . GLY A 1 689 ? -48.288 -24.285 26.907 1.00 72.94 689 GLY A O 1
ATOM 5402 N N . LEU A 1 690 ? -46.476 -24.266 25.563 1.00 88.06 690 LEU A N 1
ATOM 5403 C CA . LEU A 1 690 ? -47.190 -23.854 24.348 1.00 88.06 690 LEU A CA 1
ATOM 5404 C C . LEU A 1 690 ? -48.070 -24.992 23.820 1.00 88.06 690 LEU A C 1
ATOM 5406 O O . LEU A 1 690 ? -47.551 -26.083 23.551 1.00 88.06 690 LEU A O 1
ATOM 5410 N N . SER A 1 691 ? -49.361 -24.714 23.613 1.00 89.94 691 SER A N 1
ATOM 5411 C CA . SER A 1 691 ? -50.286 -25.651 22.963 1.00 89.94 691 SER A CA 1
ATOM 5412 C C . SER A 1 691 ? -49.922 -25.866 21.494 1.00 89.94 691 SER A C 1
ATOM 5414 O O . SER A 1 691 ? -49.209 -25.060 20.887 1.00 89.94 691 SER A O 1
ATOM 5416 N N . TRP A 1 692 ? -50.442 -26.934 20.888 1.00 89.81 692 TRP A N 1
ATOM 5417 C CA . TRP A 1 692 ? -50.190 -27.229 19.478 1.00 89.81 692 TRP A CA 1
ATOM 5418 C C . TRP A 1 692 ? -50.592 -26.070 18.551 1.00 89.81 692 TRP A C 1
ATOM 5420 O O . TRP A 1 692 ? -49.791 -25.624 17.726 1.00 89.81 692 TRP A O 1
ATOM 5430 N N . GLY A 1 693 ? -51.785 -25.499 18.749 1.00 89.75 693 GLY A N 1
ATOM 5431 C CA . GLY A 1 693 ? -52.253 -24.336 17.987 1.00 89.75 693 GLY A CA 1
ATOM 5432 C C . GLY A 1 693 ? -51.342 -23.111 18.137 1.00 89.75 693 GLY A C 1
ATOM 5433 O O . GLY A 1 693 ? -51.023 -22.453 17.146 1.00 89.75 693 GLY A O 1
ATOM 5434 N N . GLN A 1 694 ? -50.834 -22.843 19.347 1.00 91.38 694 GLN A N 1
ATOM 5435 C CA . GLN A 1 694 ? -49.881 -21.751 19.585 1.00 91.38 694 GLN A CA 1
ATOM 5436 C C . GLN A 1 694 ? -48.551 -21.985 18.860 1.00 91.38 694 GLN A C 1
ATOM 5438 O O . GLN A 1 694 ? -48.022 -21.063 18.239 1.00 91.38 694 GLN A O 1
ATOM 5443 N N . ARG A 1 695 ? -48.027 -23.218 18.873 1.00 93.25 695 ARG A N 1
ATOM 5444 C CA . ARG A 1 695 ? -46.799 -23.583 18.145 1.00 93.25 695 ARG A CA 1
ATOM 5445 C C . ARG A 1 695 ? -46.950 -23.362 16.638 1.00 93.25 695 ARG A C 1
ATOM 5447 O O . ARG A 1 695 ? -46.057 -22.784 16.018 1.00 93.25 695 ARG A O 1
ATOM 5454 N N . LEU A 1 696 ? -48.087 -23.753 16.058 1.00 92.81 696 LEU A N 1
ATOM 5455 C CA . LEU A 1 696 ? -48.389 -23.525 14.640 1.00 92.81 696 LEU A CA 1
ATOM 5456 C C . LEU A 1 696 ? -48.537 -22.039 14.304 1.00 92.81 696 LEU A C 1
ATOM 5458 O O . LEU A 1 696 ? -48.028 -21.588 13.279 1.00 92.81 696 LEU A O 1
ATOM 5462 N N . GLN A 1 697 ? -49.195 -21.264 15.168 1.00 94.50 697 GLN A N 1
ATOM 5463 C CA . GLN A 1 697 ? -49.347 -19.824 14.974 1.00 94.50 697 GLN A CA 1
ATOM 5464 C C . GLN A 1 697 ? -47.991 -19.102 15.004 1.00 94.50 697 GLN A C 1
ATOM 5466 O O . GLN A 1 697 ? -47.724 -18.260 14.141 1.00 94.50 697 GLN A O 1
ATOM 5471 N N . ILE A 1 698 ? -47.113 -19.474 15.941 1.00 95.69 698 ILE A N 1
ATOM 5472 C CA . ILE A 1 698 ? -45.738 -18.969 16.044 1.00 95.69 698 ILE A CA 1
ATOM 5473 C C . ILE A 1 698 ? -44.931 -19.339 14.794 1.00 95.69 698 ILE A C 1
ATOM 5475 O O . ILE A 1 698 ? -44.272 -18.474 14.212 1.00 95.69 698 ILE A O 1
ATOM 5479 N N . ALA A 1 699 ? -45.019 -20.594 14.338 1.00 96.44 699 ALA A N 1
ATOM 5480 C CA . ALA A 1 699 ? -44.376 -21.037 13.103 1.00 96.44 699 ALA A CA 1
ATOM 5481 C C . ALA A 1 699 ? -44.859 -20.223 11.897 1.00 96.44 699 ALA A C 1
ATOM 5483 O O . ALA A 1 699 ? -44.047 -19.736 11.114 1.00 96.44 699 ALA A O 1
ATOM 5484 N N . LEU A 1 700 ? -46.172 -20.020 11.765 1.00 95.94 700 LEU A N 1
ATOM 5485 C CA . LEU A 1 700 ? -46.759 -19.243 10.677 1.00 95.94 700 LEU A CA 1
ATOM 5486 C C . LEU A 1 700 ? -46.294 -17.781 10.702 1.00 95.94 700 LEU A C 1
ATOM 5488 O O . LEU A 1 700 ? -45.971 -17.222 9.656 1.00 95.94 700 LEU A O 1
ATOM 5492 N N . ASN A 1 701 ? -46.241 -17.163 11.881 1.00 96.56 701 ASN A N 1
ATOM 5493 C CA . ASN A 1 701 ? -45.741 -15.801 12.056 1.00 96.56 701 ASN A CA 1
ATOM 5494 C C . ASN A 1 701 ? -44.271 -15.675 11.630 1.00 96.56 701 ASN A C 1
ATOM 5496 O O . ASN A 1 701 ? -43.942 -14.810 10.820 1.00 96.56 701 ASN A O 1
ATOM 5500 N N . ALA A 1 702 ? -43.398 -16.561 12.112 1.00 96.88 702 ALA A N 1
ATOM 5501 C CA . ALA A 1 702 ? -41.992 -16.566 11.715 1.00 96.88 702 ALA A CA 1
ATOM 5502 C C . ALA A 1 702 ? -41.827 -16.839 10.205 1.00 96.88 702 ALA A C 1
ATOM 5504 O O . ALA A 1 702 ? -41.079 -16.136 9.528 1.00 96.88 702 ALA A O 1
ATOM 5505 N N . ALA A 1 703 ? -42.589 -17.781 9.641 1.00 97.12 703 ALA A N 1
ATOM 5506 C CA . ALA A 1 703 ? -42.554 -18.074 8.210 1.00 97.12 703 ALA A CA 1
ATOM 5507 C C . ALA A 1 703 ? -42.951 -16.861 7.349 1.00 97.12 703 ALA A C 1
ATOM 5509 O O . ALA A 1 703 ? -42.286 -16.584 6.355 1.00 97.12 703 ALA A O 1
ATOM 5510 N N . GLN A 1 704 ? -43.973 -16.100 7.761 1.00 96.88 704 GLN A N 1
ATOM 5511 C CA . GLN A 1 704 ? -44.380 -14.852 7.098 1.00 96.88 704 GLN A CA 1
ATOM 5512 C C . GLN A 1 704 ? -43.292 -13.773 7.173 1.00 96.88 704 GLN A C 1
ATOM 5514 O O . GLN A 1 704 ? -43.092 -13.027 6.218 1.00 96.88 704 GLN A O 1
ATOM 5519 N N . GLY A 1 705 ? -42.564 -13.696 8.292 1.00 95.25 705 GLY A N 1
ATOM 5520 C CA . GLY A 1 705 ? -41.404 -12.813 8.423 1.00 95.25 705 GLY A CA 1
ATOM 5521 C C . GLY A 1 705 ? -40.296 -13.148 7.420 1.00 95.25 705 GLY A C 1
ATOM 5522 O O . GLY A 1 705 ? -39.816 -12.255 6.726 1.00 95.25 705 GLY A O 1
ATOM 5523 N N . LEU A 1 706 ? -39.926 -14.426 7.292 1.00 96.12 706 LEU A N 1
ATOM 5524 C CA . LEU A 1 706 ? -38.910 -14.868 6.325 1.00 96.12 706 LEU A CA 1
ATOM 5525 C C . LEU A 1 706 ? -39.373 -14.719 4.873 1.00 96.12 706 LEU A C 1
ATOM 5527 O O . LEU A 1 706 ? -38.599 -14.286 4.027 1.00 96.12 706 LEU A O 1
ATOM 5531 N N . GLU A 1 707 ? -40.638 -15.025 4.580 1.00 95.75 707 GLU A N 1
ATOM 5532 C CA . GLU A 1 707 ? -41.219 -14.812 3.253 1.00 95.75 707 GLU A CA 1
ATOM 5533 C C . GLU A 1 707 ? -41.113 -13.340 2.830 1.00 95.75 707 GLU A C 1
ATOM 5535 O O . GLU A 1 707 ? -40.705 -13.044 1.704 1.00 95.75 707 GLU A O 1
ATOM 5540 N N . TYR A 1 708 ? -41.417 -12.413 3.744 1.00 94.62 708 TYR A N 1
ATOM 5541 C CA . TYR A 1 708 ? -41.244 -10.985 3.503 1.00 94.62 708 TYR A CA 1
ATOM 5542 C C . TYR A 1 708 ? -39.778 -10.626 3.209 1.00 94.62 708 TYR A C 1
ATOM 5544 O O . TYR A 1 708 ? -39.522 -9.858 2.287 1.00 94.62 708 TYR A O 1
ATOM 5552 N N . LEU A 1 709 ? -38.801 -11.212 3.910 1.00 91.88 709 LEU A N 1
ATOM 5553 C CA . LEU A 1 709 ? -37.381 -10.969 3.618 1.00 91.88 709 LEU A CA 1
ATOM 5554 C C . LEU A 1 709 ? -36.958 -11.495 2.237 1.00 91.88 709 LEU A C 1
ATOM 5556 O O . LEU A 1 709 ? -36.194 -10.827 1.541 1.00 91.88 709 LEU A O 1
ATOM 5560 N N . HIS A 1 710 ? -37.466 -12.660 1.824 1.00 92.19 710 HIS A N 1
ATOM 5561 C CA . HIS A 1 710 ? -37.094 -13.304 0.556 1.00 92.19 710 HIS A CA 1
ATOM 5562 C C . HIS A 1 710 ? -37.819 -12.723 -0.664 1.00 92.19 710 HIS A C 1
ATOM 5564 O O . HIS A 1 710 ? -37.246 -12.667 -1.745 1.00 92.19 710 HIS A O 1
ATOM 5570 N N . ARG A 1 711 ? -39.082 -12.301 -0.526 1.00 87.88 711 ARG A N 1
ATOM 5571 C CA . ARG A 1 711 ? -39.909 -11.825 -1.656 1.00 87.88 711 ARG A CA 1
ATOM 5572 C C . ARG A 1 711 ? -40.439 -10.402 -1.506 1.00 87.88 711 ARG A C 1
ATOM 5574 O O . ARG A 1 711 ? -40.707 -9.751 -2.514 1.00 87.88 711 ARG A O 1
ATOM 5581 N N . GLY A 1 712 ? -40.641 -9.937 -0.275 1.00 84.56 712 GLY A N 1
ATOM 5582 C CA . GLY A 1 712 ? -41.164 -8.600 0.026 1.00 84.56 712 GLY A CA 1
ATOM 5583 C C . GLY A 1 712 ? -40.099 -7.500 -0.026 1.00 84.56 712 GLY A C 1
ATOM 5584 O O . GLY A 1 712 ? -40.411 -6.366 -0.387 1.00 84.56 712 GLY A O 1
ATOM 5585 N N . CYS A 1 713 ? -38.842 -7.830 0.277 1.00 85.62 713 CYS A N 1
ATOM 5586 C CA . CYS A 1 713 ? -37.702 -6.919 0.184 1.00 85.62 713 CYS A CA 1
ATOM 5587 C C . CYS A 1 713 ? -37.077 -6.923 -1.220 1.00 85.62 713 CYS A C 1
ATOM 5589 O O . CYS A 1 713 ? -36.909 -7.978 -1.831 1.00 85.62 713 CYS A O 1
ATOM 5591 N N . LYS A 1 714 ? -36.675 -5.741 -1.708 1.00 81.44 714 LYS A N 1
ATOM 5592 C CA . LYS A 1 714 ? -35.891 -5.577 -2.943 1.00 81.44 714 LYS A CA 1
ATOM 5593 C C . LYS A 1 714 ? -34.622 -4.749 -2.683 1.00 81.44 714 LYS A C 1
ATOM 5595 O O . LYS A 1 714 ? -34.745 -3.577 -2.302 1.00 81.44 714 LYS A O 1
ATOM 5600 N N . PRO A 1 715 ? -33.413 -5.306 -2.875 1.00 83.38 715 PRO A N 1
ATOM 5601 C CA . PRO A 1 715 ? -33.134 -6.716 -3.187 1.00 83.38 715 PRO A CA 1
ATOM 5602 C C . PRO A 1 715 ? -33.524 -7.659 -2.022 1.00 83.38 715 PRO A C 1
ATOM 5604 O O . PRO A 1 715 ? -33.639 -7.180 -0.886 1.00 83.38 715 PRO A O 1
ATOM 5607 N N . PRO A 1 716 ? -33.718 -8.974 -2.266 1.00 87.69 716 PRO A N 1
ATOM 5608 C CA . PRO A 1 716 ? -34.024 -9.939 -1.209 1.00 87.69 716 PRO A CA 1
ATOM 5609 C C . PRO A 1 716 ? -32.956 -9.973 -0.109 1.00 87.69 716 PRO A C 1
ATOM 5611 O O . PRO A 1 716 ? -31.774 -9.707 -0.355 1.00 87.69 716 PRO A O 1
ATOM 5614 N N . ILE A 1 717 ? -33.368 -10.314 1.112 1.00 89.56 717 ILE A N 1
ATOM 5615 C CA . ILE A 1 717 ? -32.501 -10.383 2.294 1.00 89.56 717 ILE A CA 1
ATOM 5616 C C . ILE A 1 717 ? -32.499 -11.816 2.827 1.00 89.56 717 ILE A C 1
ATOM 5618 O O . ILE A 1 717 ? -33.555 -12.373 3.111 1.00 89.56 717 ILE A O 1
ATOM 5622 N N . ILE A 1 718 ? -31.312 -12.394 3.005 1.00 91.44 718 ILE A N 1
ATOM 5623 C CA . ILE A 1 718 ? -31.113 -13.707 3.629 1.00 91.44 718 ILE A CA 1
ATOM 5624 C C . ILE A 1 718 ? -30.724 -13.482 5.093 1.00 91.44 718 ILE A C 1
ATOM 5626 O O . ILE A 1 718 ? -29.774 -12.745 5.370 1.00 91.44 718 ILE A O 1
ATOM 5630 N N . HIS A 1 719 ? -31.445 -14.095 6.033 1.00 92.38 719 HIS A N 1
ATOM 5631 C CA . HIS A 1 719 ? -31.255 -13.898 7.472 1.00 92.38 719 HIS A CA 1
ATOM 5632 C C . HIS A 1 719 ? -29.979 -14.571 7.996 1.00 92.38 719 HIS A C 1
ATOM 5634 O O . HIS A 1 719 ? -29.276 -13.988 8.820 1.00 92.38 719 HIS A O 1
ATOM 5640 N N . ARG A 1 720 ? -29.658 -15.783 7.513 1.00 89.88 720 ARG A N 1
ATOM 5641 C CA . ARG A 1 720 ? -28.425 -16.557 7.791 1.00 89.88 720 ARG A CA 1
ATOM 5642 C C . ARG A 1 720 ? -28.271 -17.106 9.220 1.00 89.88 720 ARG A C 1
ATOM 5644 O O . ARG A 1 720 ? -27.462 -18.003 9.431 1.00 89.88 720 ARG A O 1
ATOM 5651 N N . ASP A 1 721 ? -29.059 -16.627 10.184 1.00 91.88 721 ASP A N 1
ATOM 5652 C CA . ASP A 1 721 ? -29.068 -17.130 11.574 1.00 91.88 721 ASP A CA 1
ATOM 5653 C C . ASP A 1 721 ? -30.486 -17.354 12.143 1.00 91.88 721 ASP A C 1
ATOM 5655 O O . ASP A 1 721 ? -30.848 -16.855 13.209 1.00 91.88 721 ASP A O 1
ATOM 5659 N N . VAL A 1 722 ? -31.335 -18.066 11.395 1.00 95.75 722 VAL A N 1
ATOM 5660 C CA . VAL A 1 722 ? -32.696 -18.426 11.836 1.00 95.75 722 VAL A CA 1
ATOM 5661 C C . VAL A 1 722 ? -32.630 -19.555 12.870 1.00 95.75 722 VAL A C 1
ATOM 5663 O O . VAL A 1 722 ? -32.139 -20.641 12.577 1.00 95.75 722 VAL A O 1
ATOM 5666 N N . LYS A 1 723 ? -33.143 -19.309 14.081 1.00 94.56 723 LYS A N 1
ATOM 5667 C CA . LYS A 1 723 ? -33.152 -20.265 15.206 1.00 94.56 723 LYS A CA 1
ATOM 5668 C C . LYS A 1 723 ? -34.175 -19.867 16.268 1.00 94.56 723 LYS A C 1
ATOM 5670 O O . LYS A 1 723 ? -34.568 -18.704 16.341 1.00 94.56 723 LYS A O 1
ATOM 5675 N N . THR A 1 724 ? -34.551 -20.786 17.160 1.00 93.50 724 THR A N 1
ATOM 5676 C CA . THR A 1 724 ? -35.566 -20.521 18.202 1.00 93.50 724 THR A CA 1
ATOM 5677 C C . THR A 1 724 ? -35.180 -19.421 19.201 1.00 93.50 724 THR A C 1
ATOM 5679 O O . THR A 1 724 ? -36.060 -18.849 19.834 1.00 93.50 724 THR A O 1
ATOM 5682 N N . SER A 1 725 ? -33.891 -19.102 19.384 1.00 90.69 725 SER A N 1
ATOM 5683 C CA . SER A 1 725 ? -33.465 -17.975 20.238 1.00 90.69 725 SER A CA 1
ATOM 5684 C C . SER A 1 725 ? -33.605 -16.605 19.572 1.00 90.69 725 SER A C 1
ATOM 5686 O O . SER A 1 725 ? -33.688 -15.604 20.277 1.00 90.69 725 SER A O 1
ATOM 5688 N N . ASN A 1 726 ? -33.673 -16.568 18.238 1.00 92.75 726 ASN A N 1
ATOM 5689 C CA . ASN A 1 726 ? -33.849 -15.350 17.444 1.00 92.75 726 ASN A CA 1
ATOM 5690 C C . ASN A 1 726 ? -35.319 -15.127 17.039 1.00 92.75 726 ASN A C 1
ATOM 5692 O O . ASN A 1 726 ? -35.634 -14.162 16.350 1.00 92.75 726 ASN A O 1
ATOM 5696 N N . ILE A 1 727 ? -36.234 -16.001 17.470 1.00 94.94 727 ILE A N 1
ATOM 5697 C CA . ILE A 1 727 ? -37.682 -15.823 17.326 1.00 94.94 727 ILE A CA 1
ATOM 5698 C C . ILE A 1 727 ? -38.220 -15.381 18.686 1.00 94.94 727 ILE A C 1
ATOM 5700 O O . ILE A 1 727 ? -38.247 -16.167 19.634 1.00 94.94 727 ILE A O 1
ATOM 5704 N N . LEU A 1 728 ? -38.609 -14.112 18.788 1.00 93.75 728 LEU A N 1
ATOM 5705 C CA . LEU A 1 728 ? -39.082 -13.491 20.024 1.00 93.75 728 LEU A CA 1
ATOM 5706 C C . LEU A 1 728 ? -40.608 -13.378 20.036 1.00 93.75 728 LEU A C 1
ATOM 5708 O O . LEU A 1 728 ? -41.229 -13.241 18.982 1.00 93.75 728 LEU A O 1
ATOM 5712 N N . LEU A 1 729 ? -41.201 -13.408 21.229 1.00 93.12 729 LEU A N 1
ATOM 5713 C CA . LEU A 1 729 ? -42.652 -13.403 21.431 1.00 93.12 729 LEU A CA 1
ATOM 5714 C C . LEU A 1 729 ? -43.112 -12.124 22.155 1.00 93.12 729 LEU A C 1
ATOM 5716 O O . LEU A 1 729 ? -42.527 -11.716 23.167 1.00 93.12 729 LEU A O 1
ATOM 5720 N N . ASN A 1 730 ? -44.145 -11.463 21.620 1.00 89.69 730 ASN A N 1
ATOM 5721 C CA . ASN A 1 730 ? -44.777 -10.307 22.272 1.00 89.69 730 ASN A CA 1
ATOM 5722 C C . ASN A 1 730 ? -45.763 -10.750 23.370 1.00 89.69 730 ASN A C 1
ATOM 5724 O O . ASN A 1 730 ? -45.828 -11.929 23.712 1.00 89.69 730 ASN A O 1
ATOM 5728 N N . GLU A 1 731 ? -46.508 -9.810 23.965 1.00 87.19 731 GLU A N 1
ATOM 5729 C CA . GLU A 1 731 ? -47.447 -10.125 25.053 1.00 87.19 731 GLU A CA 1
ATOM 5730 C C . GLU A 1 731 ? -48.541 -11.115 24.613 1.00 87.19 731 GLU A C 1
ATOM 5732 O O . GLU A 1 731 ? -48.961 -11.951 25.413 1.00 87.19 731 GLU A O 1
ATOM 5737 N N . GLU A 1 732 ? -48.923 -11.063 23.335 1.00 89.12 732 GLU A N 1
ATOM 5738 C CA . GLU A 1 732 ? -49.953 -11.877 22.686 1.00 89.12 732 GLU A CA 1
ATOM 5739 C C . GLU A 1 732 ? -49.432 -13.215 22.116 1.00 89.12 732 GLU A C 1
ATOM 5741 O O . GLU A 1 732 ? -50.190 -13.935 21.469 1.00 89.12 732 GLU A O 1
ATOM 5746 N N . LEU A 1 733 ? -48.163 -13.574 22.364 1.00 89.19 733 LEU A N 1
ATOM 5747 C CA . LEU A 1 733 ? -47.477 -14.751 21.795 1.00 89.19 733 LEU A CA 1
ATOM 5748 C C . LEU A 1 733 ? -47.339 -14.736 20.259 1.00 89.19 733 LEU A C 1
ATOM 5750 O O . LEU A 1 733 ? -47.103 -15.775 19.641 1.00 89.19 733 LEU A O 1
ATOM 5754 N N . GLU A 1 734 ? -47.420 -13.566 19.631 1.00 92.62 734 GLU A N 1
ATOM 5755 C CA . GLU A 1 734 ? -47.092 -13.390 18.218 1.00 92.62 734 GLU A CA 1
ATOM 5756 C C . GLU A 1 734 ? -45.575 -13.389 18.018 1.00 92.62 734 GLU A C 1
ATOM 5758 O O . GLU A 1 734 ? -44.822 -12.710 18.729 1.00 92.62 734 GLU A O 1
ATOM 5763 N N . ALA A 1 735 ? -45.121 -14.128 17.008 1.00 94.88 735 ALA A N 1
ATOM 5764 C CA . ALA A 1 735 ? -43.698 -14.288 16.748 1.00 94.88 735 ALA A CA 1
ATOM 5765 C C . ALA A 1 735 ? -43.123 -13.161 15.883 1.00 94.88 735 ALA A C 1
ATOM 5767 O O . ALA A 1 735 ? -43.694 -12.796 14.845 1.00 94.88 735 ALA A O 1
ATOM 5768 N N . ARG A 1 736 ? -41.946 -12.663 16.281 1.00 94.81 736 ARG A N 1
ATOM 5769 C CA . ARG A 1 736 ? -41.131 -11.728 15.500 1.00 94.81 736 ARG A CA 1
ATOM 5770 C C . ARG A 1 736 ? -39.683 -12.186 15.408 1.00 94.81 736 ARG A C 1
ATOM 5772 O O . ARG A 1 736 ? -39.076 -12.556 16.412 1.00 94.81 736 ARG A O 1
ATOM 5779 N N . ILE A 1 737 ? -39.130 -12.138 14.202 1.00 93.56 737 ILE A N 1
ATOM 5780 C CA . ILE A 1 737 ? -37.733 -12.498 13.943 1.00 93.56 737 ILE A CA 1
ATOM 5781 C C . ILE A 1 737 ? -36.819 -11.337 14.336 1.00 93.56 737 ILE A C 1
ATOM 5783 O O . ILE A 1 737 ? -37.087 -10.183 13.992 1.00 93.56 737 ILE A O 1
ATOM 5787 N N . ALA A 1 738 ? -35.753 -11.662 15.058 1.00 89.44 738 ALA A N 1
ATOM 5788 C CA . ALA A 1 738 ? -34.749 -10.748 15.579 1.00 89.44 738 ALA A CA 1
ATOM 5789 C C . ALA A 1 738 ? -33.334 -11.140 15.116 1.00 89.44 738 ALA A C 1
ATOM 5791 O O . ALA A 1 738 ? -33.114 -12.252 14.651 1.00 89.44 738 ALA A O 1
ATOM 5792 N N . ASP A 1 739 ? -32.375 -10.244 15.370 1.00 83.25 739 ASP A N 1
ATOM 5793 C CA . ASP A 1 739 ? -30.929 -10.445 15.189 1.00 83.25 739 ASP A CA 1
ATOM 5794 C C . ASP A 1 739 ? -30.476 -10.578 13.724 1.00 83.25 739 ASP A C 1
ATOM 5796 O O . ASP A 1 739 ? -30.072 -11.635 13.241 1.00 83.25 739 ASP A O 1
ATOM 5800 N N . PHE A 1 740 ? -30.487 -9.441 13.025 1.00 81.94 740 PHE A N 1
ATOM 5801 C CA . PHE A 1 740 ? -30.082 -9.334 11.619 1.00 81.94 740 PHE A CA 1
ATOM 5802 C C . PHE A 1 740 ? -28.570 -9.117 11.443 1.00 81.94 740 PHE A C 1
ATOM 5804 O O . PHE A 1 740 ? -28.129 -8.776 10.345 1.00 81.94 740 PHE A O 1
ATOM 5811 N N . GLY A 1 741 ? -27.763 -9.310 12.491 1.00 72.06 741 GLY A N 1
ATOM 5812 C CA . GLY A 1 741 ? -26.318 -9.048 12.467 1.00 72.06 741 GLY A CA 1
ATOM 5813 C C . GLY A 1 741 ? -25.563 -9.813 11.376 1.00 72.06 741 GLY A C 1
ATOM 5814 O O . GLY A 1 741 ? -24.641 -9.277 10.769 1.00 72.06 741 GLY A O 1
ATOM 5815 N N . LEU A 1 742 ? -26.002 -11.033 11.054 1.00 75.75 742 LEU A N 1
ATOM 5816 C CA . LEU A 1 742 ? -25.393 -11.890 10.025 1.00 75.75 742 LEU A CA 1
ATOM 5817 C C . LEU A 1 742 ? -26.109 -11.843 8.666 1.00 75.75 742 LEU A C 1
ATOM 5819 O O . LEU A 1 742 ? -25.706 -12.551 7.735 1.00 75.75 742 LEU A O 1
ATOM 5823 N N . SER A 1 743 ? -27.162 -11.030 8.551 1.00 84.00 743 SER A N 1
ATOM 5824 C CA . SER A 1 743 ? -27.992 -10.973 7.348 1.00 84.00 743 SER A CA 1
ATOM 5825 C C . SER A 1 743 ? -27.235 -10.388 6.154 1.00 84.00 743 SER A C 1
ATOM 5827 O O . SER A 1 743 ? -26.356 -9.535 6.298 1.00 84.00 743 SER A O 1
ATOM 5829 N N . LYS A 1 744 ? -27.563 -10.860 4.948 1.00 83.19 744 LYS A N 1
ATOM 5830 C CA . LYS A 1 744 ? -26.913 -10.435 3.703 1.00 83.19 744 LYS A CA 1
ATOM 5831 C C . LYS A 1 744 ? -27.962 -10.194 2.622 1.00 83.19 744 LYS A C 1
ATOM 5833 O O . LYS A 1 744 ? -28.882 -10.992 2.464 1.00 83.19 744 LYS A O 1
ATOM 5838 N N . SER A 1 745 ? -27.833 -9.089 1.898 1.00 79.50 745 SER A N 1
ATOM 5839 C CA . SER A 1 745 ? -28.688 -8.753 0.759 1.00 79.50 745 SER A CA 1
ATOM 5840 C C . SER A 1 745 ? -28.014 -9.133 -0.557 1.00 79.50 745 SER A C 1
ATOM 5842 O O . SER A 1 745 ? -26.784 -9.165 -0.652 1.00 79.50 745 SER A O 1
ATOM 5844 N N . PHE A 1 746 ? -28.815 -9.429 -1.578 1.00 72.50 746 PHE A N 1
ATOM 5845 C CA . PHE A 1 746 ? -28.298 -9.595 -2.937 1.00 72.50 746 PHE A CA 1
ATOM 5846 C C . PHE A 1 746 ? -27.840 -8.247 -3.512 1.00 72.50 746 PHE A C 1
ATOM 5848 O O . PHE A 1 746 ? -28.393 -7.196 -3.184 1.00 72.50 746 PHE A O 1
ATOM 5855 N N . HIS A 1 747 ? -26.841 -8.264 -4.398 1.00 64.88 747 HIS A N 1
ATOM 5856 C CA . HIS A 1 747 ? -26.347 -7.051 -5.061 1.00 64.88 747 HIS A CA 1
ATOM 5857 C C . HIS A 1 747 ? -27.257 -6.596 -6.215 1.00 64.88 747 HIS A C 1
ATOM 5859 O O . HIS A 1 747 ? -27.210 -5.433 -6.610 1.00 64.88 747 HIS A O 1
ATOM 5865 N N . SER A 1 748 ? -28.079 -7.502 -6.756 1.00 62.22 748 SER A N 1
ATOM 5866 C CA . SER A 1 748 ? -29.069 -7.231 -7.807 1.00 62.22 748 SER A CA 1
ATOM 5867 C C . SER A 1 748 ? -30.175 -8.292 -7.795 1.00 62.22 748 SER A C 1
ATOM 5869 O O . SER A 1 748 ? -29.944 -9.400 -7.310 1.00 62.22 748 SER A O 1
ATOM 5871 N N . ASP A 1 749 ? -31.338 -7.980 -8.374 1.00 59.88 749 ASP A N 1
ATOM 5872 C CA . ASP A 1 749 ? -32.484 -8.902 -8.481 1.00 59.88 749 ASP A CA 1
ATOM 5873 C C . ASP A 1 749 ? -32.214 -10.118 -9.406 1.00 59.88 749 ASP A C 1
ATOM 5875 O O . ASP A 1 749 ? -33.011 -11.051 -9.441 1.00 59.88 749 ASP A O 1
ATOM 5879 N N . GLU A 1 750 ? -31.099 -10.130 -10.151 1.00 59.12 750 GLU A N 1
ATOM 5880 C CA . GLU A 1 750 ? -30.719 -11.205 -11.087 1.00 59.12 750 GLU A CA 1
ATOM 5881 C C . GLU A 1 750 ? -29.825 -12.292 -10.456 1.00 59.12 750 GLU A C 1
ATOM 5883 O O . GLU A 1 750 ? -29.590 -13.341 -11.059 1.00 59.12 750 GLU A O 1
ATOM 5888 N N . GLN A 1 751 ? -29.302 -12.067 -9.245 1.00 66.88 751 GLN A N 1
ATOM 5889 C CA . GLN A 1 751 ? -28.425 -13.029 -8.575 1.00 66.88 751 GLN A CA 1
ATOM 5890 C C . GLN A 1 751 ? -29.214 -14.202 -7.976 1.00 66.88 751 GLN A C 1
ATOM 5892 O O . GLN A 1 751 ? -30.181 -14.011 -7.246 1.00 66.88 751 GLN A O 1
ATOM 5897 N N . THR A 1 752 ? -28.752 -15.431 -8.224 1.00 70.19 752 THR A N 1
ATOM 5898 C CA . THR A 1 752 ? -29.369 -16.663 -7.690 1.00 70.19 752 THR A CA 1
ATOM 5899 C C . THR A 1 752 ? -28.780 -17.120 -6.354 1.00 70.19 752 THR A C 1
ATOM 5901 O O . THR A 1 752 ? -29.408 -17.891 -5.632 1.00 70.19 752 THR A O 1
ATOM 5904 N N . HIS A 1 753 ? -27.569 -16.667 -6.022 1.00 79.81 753 HIS A N 1
ATOM 5905 C CA . HIS A 1 753 ? -26.851 -17.004 -4.794 1.00 79.81 753 HIS A CA 1
ATOM 5906 C C . HIS A 1 753 ? -25.862 -15.894 -4.419 1.00 79.81 753 HIS A C 1
ATOM 5908 O O . HIS A 1 753 ? -25.495 -15.061 -5.249 1.00 79.81 753 HIS A O 1
ATOM 5914 N N . VAL A 1 754 ? -25.413 -15.910 -3.165 1.00 78.44 754 VAL A N 1
ATOM 5915 C CA . VAL A 1 754 ? -24.375 -15.028 -2.632 1.00 78.44 754 VAL A CA 1
ATOM 5916 C C . VAL A 1 754 ? -23.185 -15.877 -2.192 1.00 78.44 754 VAL A C 1
ATOM 5918 O O . VAL A 1 754 ? -23.277 -16.617 -1.215 1.00 78.44 754 VAL A O 1
ATOM 5921 N N . SER A 1 755 ? -22.053 -15.767 -2.885 1.00 80.81 755 SER A N 1
ATOM 5922 C CA . SER A 1 755 ? -20.810 -16.424 -2.464 1.00 80.81 755 SER A CA 1
ATOM 5923 C C . SER A 1 755 ? -20.266 -15.773 -1.187 1.00 80.81 755 SER A C 1
ATOM 5925 O O . SER A 1 755 ? -20.291 -14.546 -1.027 1.00 80.81 755 SER A O 1
ATOM 5927 N N . THR A 1 756 ? -19.828 -16.591 -0.230 1.00 78.81 756 THR A N 1
ATOM 5928 C CA . THR A 1 756 ? -19.287 -16.113 1.051 1.00 78.81 756 THR A CA 1
ATOM 5929 C C . THR A 1 756 ? -17.926 -16.732 1.331 1.00 78.81 756 THR A C 1
ATOM 5931 O O . THR A 1 756 ? -17.792 -17.943 1.246 1.00 78.81 756 THR A O 1
ATOM 5934 N N . GLU A 1 757 ? -16.955 -15.928 1.758 1.00 62.19 757 GLU A N 1
ATOM 5935 C CA . GLU A 1 757 ? -15.592 -16.378 2.107 1.00 62.19 757 GLU A CA 1
ATOM 5936 C C . GLU A 1 757 ? -15.550 -17.395 3.261 1.00 62.19 757 GLU A C 1
ATOM 5938 O O . GLU A 1 757 ? -14.616 -18.179 3.403 1.00 62.19 757 GLU A O 1
ATOM 5943 N N . SER A 1 758 ? -16.555 -17.352 4.138 1.00 75.88 758 SER A N 1
ATOM 5944 C CA . SER A 1 758 ? -16.683 -18.240 5.287 1.00 75.88 758 SER A CA 1
ATOM 5945 C C . SER A 1 758 ? -18.145 -18.568 5.572 1.00 75.88 758 SER A C 1
ATOM 5947 O O . SER A 1 758 ? -19.053 -17.750 5.375 1.00 75.88 758 SER A O 1
ATOM 5949 N N . VAL A 1 759 ? -18.363 -19.790 6.058 1.00 80.94 759 VAL A N 1
ATOM 5950 C CA . VAL A 1 759 ? -19.659 -20.261 6.545 1.00 80.94 759 VAL A CA 1
ATOM 5951 C C . VAL A 1 759 ? -19.843 -19.739 7.965 1.00 80.94 759 VAL A C 1
ATOM 5953 O O . VAL A 1 759 ? -19.094 -20.106 8.868 1.00 80.94 759 VAL A O 1
ATOM 5956 N N . VAL A 1 760 ? -20.838 -18.879 8.163 1.00 81.81 760 VAL A N 1
ATOM 5957 C CA . VAL A 1 760 ? -21.217 -18.362 9.487 1.00 81.81 760 VAL A CA 1
ATOM 5958 C C . VAL A 1 760 ? -22.689 -18.668 9.739 1.00 81.81 760 VAL A C 1
ATOM 5960 O O . VAL A 1 760 ? -23.491 -18.687 8.806 1.00 81.81 760 VAL A O 1
ATOM 5963 N N . GLY A 1 761 ? -23.023 -18.929 10.998 1.00 84.69 761 GLY A N 1
ATOM 5964 C CA . GLY A 1 761 ? -24.350 -19.334 11.453 1.00 84.69 761 GLY A CA 1
ATOM 5965 C C . GLY A 1 761 ? -24.244 -20.175 12.725 1.00 84.69 761 GLY A C 1
ATOM 5966 O O . GLY A 1 761 ? -23.145 -20.487 13.191 1.00 84.69 761 GLY A O 1
ATOM 5967 N N . THR A 1 762 ? -25.380 -20.552 13.305 1.00 86.75 762 THR A N 1
ATOM 5968 C CA . THR A 1 762 ? -25.399 -21.346 14.542 1.00 86.75 762 THR A CA 1
ATOM 5969 C C . THR A 1 762 ? -25.295 -22.853 14.258 1.00 86.75 762 THR A C 1
ATOM 5971 O O . THR A 1 762 ? -26.142 -23.391 13.537 1.00 86.75 762 THR A O 1
ATOM 5974 N N . PRO A 1 763 ? -24.327 -23.583 14.855 1.00 85.25 763 PRO A N 1
ATOM 5975 C CA . PRO A 1 763 ? -24.226 -25.036 14.708 1.00 85.25 763 PRO A CA 1
ATOM 5976 C C . PRO A 1 763 ? -25.545 -25.754 15.032 1.00 85.25 763 PRO A C 1
ATOM 5978 O O . PRO A 1 763 ? -26.175 -25.479 16.053 1.00 85.25 763 PRO A O 1
ATOM 5981 N N . GLY A 1 764 ? -25.960 -26.674 14.157 1.00 88.50 764 GLY A N 1
ATOM 5982 C CA . GLY A 1 764 ? -27.259 -27.360 14.223 1.00 88.50 764 GLY A CA 1
ATOM 5983 C C . GLY A 1 764 ? -28.374 -26.716 13.388 1.00 88.50 764 GLY A C 1
ATOM 5984 O O . GLY A 1 764 ? -29.372 -27.372 13.134 1.00 88.50 764 GLY A O 1
ATOM 5985 N N . TYR A 1 765 ? -28.199 -25.477 12.916 1.00 94.12 765 TYR A N 1
ATOM 5986 C CA . TYR A 1 765 ? -29.131 -24.817 11.984 1.00 94.12 765 TYR A CA 1
ATOM 5987 C C . TYR A 1 765 ? -28.504 -24.550 10.612 1.00 94.12 765 TYR A C 1
ATOM 5989 O O . TYR A 1 765 ? -29.220 -24.282 9.656 1.00 94.12 765 TYR A O 1
ATOM 5997 N N . ILE A 1 766 ? -27.173 -24.637 10.503 1.00 92.75 766 ILE A N 1
ATOM 5998 C CA . ILE A 1 766 ? -26.441 -24.375 9.259 1.00 92.75 766 ILE A CA 1
ATOM 5999 C C . ILE A 1 766 ? -26.859 -25.375 8.177 1.00 92.75 766 ILE A C 1
ATOM 6001 O O . ILE A 1 766 ? -26.771 -26.590 8.362 1.00 92.75 766 ILE A O 1
ATOM 6005 N N . ASP A 1 767 ? -27.250 -24.831 7.029 1.00 94.44 767 ASP A N 1
ATOM 6006 C CA . ASP A 1 767 ? -27.527 -25.570 5.805 1.00 94.44 767 ASP A CA 1
ATOM 6007 C C . ASP A 1 767 ? -26.290 -26.377 5.345 1.00 94.44 767 ASP A C 1
ATOM 6009 O O . ASP A 1 767 ? -25.228 -25.790 5.116 1.00 94.44 767 ASP A O 1
ATOM 6013 N N . PRO A 1 768 ? -26.399 -27.710 5.177 1.00 92.00 768 PRO A N 1
ATOM 6014 C CA . PRO A 1 768 ? -25.280 -28.553 4.769 1.00 92.00 768 PRO A CA 1
ATOM 6015 C C . PRO A 1 768 ? -24.771 -28.245 3.354 1.00 92.00 768 PRO A C 1
ATOM 6017 O O . PRO A 1 768 ? -23.574 -28.379 3.110 1.00 92.00 768 PRO A O 1
ATOM 6020 N N . GLU A 1 769 ? -25.635 -27.813 2.431 1.00 91.50 769 GLU A N 1
ATOM 6021 C CA . GLU A 1 769 ? -25.232 -27.417 1.075 1.00 91.50 769 GLU A CA 1
ATOM 6022 C C . GLU A 1 769 ? -24.466 -26.097 1.111 1.00 91.50 769 GLU A C 1
ATOM 6024 O O . GLU A 1 769 ? -23.398 -25.992 0.508 1.00 91.50 769 GLU A O 1
ATOM 6029 N N . TYR A 1 770 ? -24.941 -25.123 1.890 1.00 90.69 770 TYR A N 1
ATOM 6030 C CA . TYR A 1 770 ? -24.212 -23.879 2.133 1.00 90.69 770 TYR A CA 1
ATOM 6031 C C . TYR A 1 770 ? -22.842 -24.145 2.773 1.00 90.69 770 TYR A C 1
ATOM 6033 O O . TYR A 1 770 ? -21.831 -23.602 2.330 1.00 90.69 770 TYR A O 1
ATOM 6041 N N . HIS A 1 771 ? -22.788 -25.037 3.766 1.00 88.50 771 HIS A N 1
ATOM 6042 C CA . HIS A 1 771 ? -21.542 -25.413 4.431 1.00 88.50 771 HIS A CA 1
ATOM 6043 C C . HIS A 1 771 ? -20.519 -26.047 3.473 1.00 88.50 771 HIS A C 1
ATOM 6045 O O . HIS A 1 771 ? -19.316 -25.887 3.661 1.00 88.50 771 HIS A O 1
ATOM 6051 N N . GLN A 1 772 ? -20.978 -26.784 2.460 1.00 87.19 772 GLN A N 1
ATOM 6052 C CA . GLN A 1 772 ? -20.109 -27.459 1.489 1.00 87.19 772 GLN A CA 1
ATOM 6053 C C . GLN A 1 772 ? -19.703 -26.562 0.316 1.00 87.19 772 GLN A C 1
ATOM 6055 O O . GLN A 1 772 ? -18.580 -26.660 -0.171 1.00 87.19 772 GLN A O 1
ATOM 6060 N N . THR A 1 773 ? -20.620 -25.725 -0.165 1.00 87.88 773 THR A N 1
ATOM 6061 C CA . THR A 1 773 ? -20.452 -24.962 -1.413 1.00 87.88 773 THR A CA 1
ATOM 6062 C C . THR A 1 773 ? -20.012 -23.523 -1.192 1.00 87.88 773 THR A C 1
ATOM 6064 O O . THR A 1 773 ? -19.584 -22.880 -2.145 1.00 87.88 773 THR A O 1
ATOM 6067 N N . TYR A 1 774 ? -20.128 -23.005 0.037 1.00 87.38 774 TYR A N 1
ATOM 6068 C CA . TYR A 1 774 ? -19.927 -21.591 0.369 1.00 87.38 774 TYR A CA 1
ATOM 6069 C C . TYR A 1 774 ? -20.892 -20.636 -0.367 1.00 87.38 774 TYR A C 1
ATOM 6071 O O . TYR A 1 774 ? -20.695 -19.417 -0.355 1.00 87.38 774 TYR A O 1
ATOM 6079 N N . GLN A 1 775 ? -21.959 -21.171 -0.977 1.00 88.56 775 GLN A N 1
ATOM 6080 C CA . GLN A 1 775 ? -22.991 -20.418 -1.689 1.00 88.56 775 GLN A CA 1
ATOM 6081 C C . GLN A 1 775 ? -24.230 -20.258 -0.807 1.00 88.56 775 GLN A C 1
ATOM 6083 O O . GLN A 1 775 ? -24.941 -21.219 -0.521 1.00 88.56 775 GLN A O 1
ATOM 6088 N N . LEU A 1 776 ? -24.487 -19.032 -0.358 1.00 89.75 776 LEU A N 1
ATOM 6089 C CA . LEU A 1 776 ? -25.645 -18.697 0.462 1.00 89.75 776 LEU A CA 1
ATOM 6090 C C . LEU A 1 776 ? -26.854 -18.400 -0.434 1.00 89.75 776 LEU A C 1
ATOM 6092 O O . LEU A 1 776 ? -26.760 -17.606 -1.370 1.00 89.75 776 LEU A O 1
ATOM 6096 N N . THR A 1 777 ? -28.004 -18.998 -0.130 1.00 92.25 777 THR A N 1
ATOM 6097 C CA . THR A 1 777 ? -29.265 -18.752 -0.851 1.00 92.25 777 THR A CA 1
ATOM 6098 C C . THR A 1 777 ? -30.418 -18.558 0.130 1.00 92.25 777 THR A C 1
ATOM 6100 O O . THR A 1 777 ? -30.314 -18.903 1.306 1.00 92.25 777 THR A O 1
ATOM 6103 N N . GLU A 1 778 ? -31.563 -18.070 -0.349 1.00 93.31 778 GLU A N 1
ATOM 6104 C CA . GLU A 1 778 ? -32.819 -18.061 0.423 1.00 93.31 778 GLU A CA 1
ATOM 6105 C C . GLU A 1 778 ? -33.193 -19.461 0.957 1.00 93.31 778 GLU A C 1
ATOM 6107 O O . GLU A 1 778 ? -33.796 -19.598 2.022 1.00 93.31 778 GLU A O 1
ATOM 6112 N N . LYS A 1 779 ? -32.767 -20.530 0.265 1.00 95.81 779 LYS A N 1
ATOM 6113 C CA . LYS A 1 779 ? -32.996 -21.925 0.668 1.00 95.81 779 LYS A CA 1
ATOM 6114 C C . LYS A 1 779 ? -32.189 -22.330 1.901 1.00 95.81 779 LYS A C 1
ATOM 6116 O O . LYS A 1 779 ? -32.531 -23.334 2.530 1.00 95.81 779 LYS A O 1
ATOM 6121 N N . SER A 1 780 ? -31.158 -21.574 2.268 1.00 95.69 780 SER A N 1
ATOM 6122 C CA . SER A 1 780 ? -30.404 -21.786 3.505 1.00 95.69 780 SER A CA 1
ATOM 6123 C C . SER A 1 780 ? -31.208 -21.351 4.738 1.00 95.69 780 SER A C 1
ATOM 6125 O O . SER A 1 780 ? -31.197 -22.043 5.760 1.00 95.69 780 SER A O 1
ATOM 6127 N N . ASP A 1 781 ? -32.004 -20.281 4.626 1.00 96.81 781 ASP A N 1
ATOM 6128 C CA . ASP A 1 781 ? -32.972 -19.899 5.665 1.00 96.81 781 ASP A CA 1
ATOM 6129 C C . ASP A 1 781 ? -34.118 -20.917 5.757 1.00 96.81 781 ASP A C 1
ATOM 6131 O O . ASP A 1 781 ? -34.553 -21.244 6.858 1.00 96.81 781 ASP A O 1
ATOM 6135 N N . VAL A 1 782 ? -34.572 -21.471 4.621 1.00 97.75 782 VAL A N 1
ATOM 6136 C CA . VAL A 1 782 ? -35.599 -22.535 4.600 1.00 97.75 782 VAL A CA 1
ATOM 6137 C C . VAL A 1 782 ? -35.127 -23.770 5.372 1.00 97.75 782 VAL A C 1
ATOM 6139 O O . VAL A 1 782 ? -35.894 -24.325 6.157 1.00 97.75 782 VAL A O 1
ATOM 6142 N N . TYR A 1 783 ? -33.867 -24.184 5.197 1.00 97.69 783 TYR A N 1
ATOM 6143 C CA . TYR A 1 783 ? -33.289 -25.291 5.965 1.00 97.69 783 TYR A CA 1
ATOM 6144 C C . TYR A 1 783 ? -33.298 -24.996 7.467 1.00 97.69 783 TYR A C 1
ATOM 6146 O O . TYR A 1 783 ? -33.807 -25.792 8.257 1.00 97.69 783 TYR A O 1
ATOM 6154 N N . SER A 1 784 ? -32.799 -23.818 7.844 1.00 97.44 784 SER A N 1
ATOM 6155 C CA . SER A 1 784 ? -32.739 -23.368 9.237 1.00 97.44 784 SER A CA 1
ATOM 6156 C C . SER A 1 784 ? -34.138 -23.316 9.873 1.00 97.44 784 SER A C 1
ATOM 6158 O O . SER A 1 784 ? -34.341 -23.772 10.997 1.00 97.44 784 SER A O 1
ATOM 6160 N N . PHE A 1 785 ? -35.139 -22.838 9.126 1.00 98.19 785 PHE A N 1
ATOM 6161 C CA . PHE A 1 785 ? -36.539 -22.835 9.545 1.00 98.19 785 PHE A CA 1
ATOM 6162 C C . PHE A 1 785 ? -37.131 -24.249 9.646 1.00 98.19 785 PHE A C 1
ATOM 6164 O O . PHE A 1 785 ? -37.916 -24.528 10.548 1.00 98.19 785 PHE A O 1
ATOM 6171 N N . GLY A 1 786 ? -36.723 -25.173 8.773 1.00 97.44 786 GLY A N 1
ATOM 6172 C CA . GLY A 1 786 ? -37.067 -26.589 8.883 1.00 97.44 786 GLY A CA 1
ATOM 6173 C C . GLY A 1 786 ? -36.608 -27.197 10.210 1.00 97.44 786 GLY A C 1
ATOM 6174 O O . GLY A 1 786 ? -37.378 -27.906 10.850 1.00 97.44 786 GLY A O 1
ATOM 6175 N N . VAL A 1 787 ? -35.405 -26.850 10.679 1.00 97.19 787 VAL A N 1
ATOM 6176 C CA . VAL A 1 787 ? -34.927 -27.248 12.014 1.00 97.19 787 VAL A CA 1
ATOM 6177 C C . VAL A 1 787 ? -35.812 -26.656 13.116 1.00 97.19 787 VAL A C 1
ATOM 6179 O O . VAL A 1 787 ? -36.225 -27.393 14.006 1.00 97.19 787 VAL A O 1
ATOM 6182 N N . VAL A 1 788 ? -36.194 -25.376 13.019 1.00 97.38 788 VAL A N 1
ATOM 6183 C CA . VAL A 1 788 ? -37.134 -24.739 13.966 1.00 97.38 788 VAL A CA 1
ATOM 6184 C C . VAL A 1 788 ? -38.482 -25.475 14.018 1.00 97.38 788 VAL A C 1
ATOM 6186 O O . VAL A 1 788 ? -39.029 -25.670 15.103 1.00 97.38 788 VAL A O 1
ATOM 6189 N N . LEU A 1 789 ? -39.014 -25.924 12.875 1.00 97.31 789 LEU A N 1
ATOM 6190 C CA . LEU A 1 789 ? -40.237 -26.735 12.839 1.00 97.31 789 LEU A CA 1
ATOM 6191 C C . LEU A 1 789 ? -40.056 -28.072 13.569 1.00 97.31 789 LEU A C 1
ATOM 6193 O O . LEU A 1 789 ? -40.941 -28.476 14.321 1.00 97.31 789 LEU A O 1
ATOM 6197 N N . LEU A 1 790 ? -38.912 -28.742 13.400 1.00 95.75 790 LEU A N 1
ATOM 6198 C CA . LEU A 1 790 ? -38.621 -29.988 14.116 1.00 95.75 790 LEU A CA 1
ATOM 6199 C C . LEU A 1 790 ? -38.525 -29.773 15.629 1.00 95.75 790 LEU A C 1
ATOM 6201 O O . LEU A 1 790 ? -39.013 -30.602 16.395 1.00 95.75 790 LEU A O 1
ATOM 6205 N N . GLU A 1 791 ? -37.951 -28.661 16.082 1.00 94.75 791 GLU A N 1
ATOM 6206 C CA . GLU A 1 791 ? -37.937 -28.316 17.507 1.00 94.75 791 GLU A CA 1
ATOM 6207 C C . GLU A 1 791 ? -39.343 -28.037 18.050 1.00 94.75 791 GLU A C 1
ATOM 6209 O O . GLU A 1 791 ? -39.668 -28.469 19.153 1.00 94.75 791 GLU A O 1
ATOM 6214 N N . LEU A 1 792 ? -40.203 -27.366 17.276 1.00 93.88 792 LEU A N 1
ATOM 6215 C CA . LEU A 1 792 ? -41.601 -27.130 17.651 1.00 93.88 792 LEU A CA 1
ATOM 6216 C C . LEU A 1 792 ? -42.411 -28.429 17.734 1.00 93.88 792 LEU A C 1
ATOM 6218 O O . LEU A 1 792 ? -43.254 -28.553 18.619 1.00 93.88 792 LEU A O 1
ATOM 6222 N N . ILE A 1 793 ? -42.158 -29.394 16.847 1.00 93.44 793 ILE A N 1
ATOM 6223 C CA . ILE A 1 793 ? -42.829 -30.701 16.870 1.00 93.44 793 ILE A CA 1
ATOM 6224 C C . ILE A 1 793 ? -42.355 -31.528 18.063 1.00 93.44 793 ILE A C 1
ATOM 6226 O O . ILE A 1 793 ? -43.176 -32.071 18.790 1.00 93.44 793 ILE A O 1
ATOM 6230 N N . THR A 1 794 ? -41.039 -31.632 18.252 1.00 91.62 794 THR A N 1
ATOM 6231 C CA . THR A 1 794 ? -40.429 -32.617 19.163 1.00 91.62 794 THR A CA 1
ATOM 6232 C C . THR A 1 794 ? -40.156 -32.084 20.569 1.00 91.62 794 THR A C 1
ATOM 6234 O O . THR A 1 794 ? -39.902 -32.870 21.478 1.00 91.62 794 THR A O 1
ATOM 6237 N N . GLY A 1 795 ? -40.111 -30.760 20.753 1.00 89.25 795 GLY A N 1
ATOM 6238 C CA . GLY A 1 795 ? -39.643 -30.122 21.990 1.00 89.25 795 GLY A CA 1
ATOM 6239 C C . GLY A 1 795 ? -38.141 -30.295 22.259 1.00 89.25 795 GLY A C 1
ATOM 6240 O O . GLY A 1 795 ? -37.643 -29.900 23.315 1.00 89.25 795 GLY A O 1
ATOM 6241 N N . ARG A 1 796 ? -37.385 -30.899 21.331 1.00 88.88 796 ARG A N 1
ATOM 6242 C CA . ARG A 1 796 ? -35.964 -31.242 21.508 1.00 88.88 796 ARG A CA 1
ATOM 6243 C C . ARG A 1 796 ? -35.045 -30.181 20.895 1.00 88.88 796 ARG A C 1
ATOM 6245 O O . ARG A 1 796 ? -35.435 -29.523 19.940 1.00 88.88 796 ARG A O 1
ATOM 6252 N N . PRO A 1 797 ? -33.807 -30.018 21.402 1.00 89.69 797 PRO A N 1
ATOM 6253 C CA . PRO A 1 797 ? -32.801 -29.169 20.764 1.00 89.69 797 PRO A CA 1
ATOM 6254 C C . PRO A 1 797 ? -32.318 -29.743 19.416 1.00 89.69 797 PRO A C 1
ATOM 6256 O O . PRO A 1 797 ? -32.378 -30.957 19.218 1.00 89.69 797 PRO A O 1
ATOM 6259 N N . PRO A 1 798 ? -31.726 -28.916 18.528 1.00 90.50 798 PRO A N 1
ATOM 6260 C CA . PRO A 1 798 ? -31.245 -29.357 17.212 1.00 90.50 798 PRO A CA 1
ATOM 6261 C C . PRO A 1 798 ? -30.111 -30.389 17.305 1.00 90.50 798 PRO A C 1
ATOM 6263 O O . PRO A 1 798 ? -29.937 -31.213 16.410 1.00 90.50 798 PRO A O 1
ATOM 6266 N N . LEU A 1 799 ? -29.350 -30.362 18.403 1.00 87.62 799 LEU A N 1
ATOM 6267 C CA . LEU A 1 799 ? -28.347 -31.361 18.757 1.00 87.62 799 LEU A CA 1
ATOM 6268 C C . LEU A 1 799 ? -28.839 -32.108 19.998 1.00 87.62 799 LEU A C 1
ATOM 6270 O O . LEU A 1 799 ? -28.810 -31.566 21.105 1.00 87.62 799 LEU A O 1
ATOM 6274 N N . VAL A 1 800 ? -29.314 -33.337 19.804 1.00 81.75 800 VAL A N 1
ATOM 6275 C CA . VAL A 1 800 ? -29.862 -34.177 20.872 1.00 81.75 800 VAL A CA 1
ATOM 6276 C C . VAL A 1 800 ? -28.697 -34.807 21.656 1.00 81.75 800 VAL A C 1
ATOM 6278 O O . VAL A 1 800 ? -27.859 -35.484 21.049 1.00 81.75 800 VAL A O 1
ATOM 6281 N N . PRO A 1 801 ? -28.603 -34.599 22.987 1.00 72.12 801 PRO A N 1
ATOM 6282 C CA . PRO A 1 801 ? -27.505 -35.130 23.798 1.00 72.12 801 PRO A CA 1
ATOM 6283 C C . PRO A 1 801 ? -27.444 -36.667 23.777 1.00 72.12 801 PRO A C 1
ATOM 6285 O O . PRO A 1 801 ? -28.445 -37.331 24.039 1.00 72.12 801 PRO A O 1
ATOM 6288 N N . GLY A 1 802 ? -26.262 -37.231 23.503 1.00 66.75 802 GLY A N 1
ATOM 6289 C CA . GLY A 1 802 ? -26.013 -38.680 23.448 1.00 66.75 802 GLY A CA 1
ATOM 6290 C C . GLY A 1 802 ? -24.530 -39.017 23.231 1.00 66.75 802 GLY A C 1
ATOM 6291 O O . GLY A 1 802 ? -23.685 -38.120 23.236 1.00 66.75 802 GLY A O 1
ATOM 6292 N N . SER A 1 803 ? -24.186 -40.294 23.009 1.00 47.72 803 SER A N 1
ATOM 6293 C CA . SER A 1 803 ? -22.819 -40.727 22.662 1.00 47.72 803 SER A CA 1
ATOM 6294 C C . SER A 1 803 ? -22.452 -40.284 21.238 1.00 47.72 803 SER A C 1
ATOM 6296 O O . SER A 1 803 ? -22.543 -41.064 20.294 1.00 47.72 803 SER A O 1
ATOM 6298 N N . GLY A 1 804 ? -22.094 -39.006 21.090 1.00 58.91 804 GLY A N 1
ATOM 6299 C CA . GLY A 1 804 ? -21.724 -38.379 19.817 1.00 58.91 804 GLY A CA 1
ATOM 6300 C C . GLY A 1 804 ? -22.590 -37.196 19.371 1.00 58.91 804 GLY A C 1
ATOM 6301 O O . GLY A 1 804 ? -22.321 -36.692 18.291 1.00 58.91 804 GLY A O 1
ATOM 6302 N N . ASN A 1 805 ? -23.567 -36.739 20.176 1.00 72.50 805 ASN A N 1
ATOM 6303 C CA . ASN A 1 805 ? -24.548 -35.681 19.846 1.00 72.50 805 ASN A CA 1
ATOM 6304 C C . ASN A 1 805 ? -25.188 -35.842 18.449 1.00 72.50 805 ASN A C 1
ATOM 6306 O O . ASN A 1 805 ? -24.636 -35.417 17.438 1.00 72.50 805 ASN A O 1
ATOM 6310 N N . THR A 1 806 ? -26.390 -36.412 18.378 1.00 85.00 806 THR A N 1
ATOM 6311 C CA . THR A 1 806 ? -27.073 -36.664 17.098 1.00 85.00 806 THR A CA 1
ATOM 6312 C C . THR A 1 806 ? -27.889 -35.448 16.659 1.00 85.00 806 THR A C 1
ATOM 6314 O O . THR A 1 806 ? -28.606 -34.848 17.460 1.00 85.00 806 THR A O 1
ATOM 6317 N N . HIS A 1 807 ? -27.807 -35.084 15.377 1.00 91.31 807 HIS A N 1
ATOM 6318 C CA . HIS A 1 807 ? -28.628 -34.011 14.811 1.00 91.31 807 HIS A CA 1
ATOM 6319 C C . HIS A 1 807 ? -30.112 -34.411 14.790 1.00 91.31 807 HIS A C 1
ATOM 6321 O O . HIS A 1 807 ? -30.433 -35.554 14.465 1.00 91.31 807 HIS A O 1
ATOM 6327 N N . ILE A 1 808 ? -31.028 -33.482 15.072 1.00 90.75 808 ILE A N 1
ATOM 6328 C CA . ILE A 1 808 ? -32.471 -33.759 15.201 1.00 90.75 808 ILE A CA 1
ATOM 6329 C C . ILE A 1 808 ? -33.072 -34.458 13.967 1.00 90.75 808 ILE A C 1
ATOM 6331 O O . ILE A 1 808 ? -33.840 -35.404 14.102 1.00 90.75 808 ILE A O 1
ATOM 6335 N N . VAL A 1 809 ? -32.637 -34.086 12.760 1.00 89.75 809 VAL A N 1
ATOM 6336 C CA . VAL A 1 809 ? -33.045 -34.740 11.496 1.00 89.75 809 VAL A CA 1
ATOM 6337 C C . VAL A 1 809 ? -32.653 -36.228 11.470 1.00 89.75 809 VAL A C 1
ATOM 6339 O O . VAL A 1 809 ? -33.440 -37.086 11.070 1.00 89.75 809 VAL A O 1
ATOM 6342 N N . GLN A 1 810 ? -31.447 -36.560 11.944 1.00 87.81 810 GLN A N 1
ATOM 6343 C CA . GLN A 1 810 ? -30.969 -37.945 12.027 1.00 87.81 810 GLN A CA 1
ATOM 6344 C C . GLN A 1 810 ? -31.670 -38.715 13.148 1.00 87.81 810 GLN A C 1
ATOM 6346 O O . GLN A 1 810 ? -31.947 -39.902 12.995 1.00 87.81 810 GLN A O 1
ATOM 6351 N N . TRP A 1 811 ? -31.994 -38.036 14.252 1.00 89.12 811 TRP A N 1
ATOM 6352 C CA . TRP A 1 811 ? -32.714 -38.626 15.377 1.00 89.12 811 TRP A CA 1
ATOM 6353 C C . TRP A 1 811 ? -34.124 -39.084 14.978 1.00 89.12 811 TRP A C 1
ATOM 6355 O O . TRP A 1 811 ? -34.536 -40.166 15.375 1.00 89.12 811 TRP A O 1
ATOM 6365 N N . ILE A 1 812 ? -34.830 -38.324 14.134 1.00 88.25 812 ILE A N 1
ATOM 6366 C CA . ILE A 1 812 ? -36.204 -38.641 13.698 1.00 88.25 812 ILE A CA 1
ATOM 6367 C C . ILE A 1 812 ? -36.259 -39.819 12.708 1.00 88.25 812 ILE A C 1
ATOM 6369 O O . ILE A 1 812 ? -37.249 -40.548 12.659 1.00 88.25 812 ILE A O 1
ATOM 6373 N N . THR A 1 813 ? -35.190 -40.054 11.941 1.00 84.81 813 THR A N 1
ATOM 6374 C CA . THR A 1 813 ? -35.154 -41.062 10.861 1.00 84.81 813 THR A CA 1
ATOM 6375 C C . THR A 1 813 ? -35.599 -42.475 11.302 1.00 84.81 813 THR A C 1
ATOM 6377 O O . THR A 1 813 ? -36.461 -43.051 10.635 1.00 84.81 813 THR A O 1
ATOM 6380 N N . PRO A 1 814 ? -35.106 -43.058 12.418 1.00 82.75 814 PRO A N 1
ATOM 6381 C CA . PRO A 1 814 ? -35.589 -44.359 12.892 1.00 82.75 814 PRO A CA 1
ATOM 6382 C C . PRO A 1 814 ? -37.057 -44.351 13.348 1.00 82.75 814 PRO A C 1
ATOM 6384 O O . PRO A 1 814 ? -37.724 -45.377 13.230 1.00 82.75 814 PRO A O 1
ATOM 6387 N N . HIS A 1 815 ? -37.589 -43.227 13.832 1.00 82.50 815 HIS A N 1
ATOM 6388 C CA . HIS A 1 815 ? -38.983 -43.126 14.282 1.00 82.50 815 HIS A CA 1
ATOM 6389 C C . HIS A 1 815 ? -39.967 -43.054 13.105 1.00 82.50 815 HIS A C 1
ATOM 6391 O O . HIS A 1 815 ? -41.023 -43.681 13.158 1.00 82.50 815 HIS A O 1
ATOM 6397 N N . LEU A 1 816 ? -39.578 -42.422 11.990 1.00 82.19 816 LEU A N 1
ATOM 6398 C CA . LEU A 1 816 ? -40.368 -42.431 10.747 1.00 82.19 816 LEU A CA 1
ATOM 6399 C C . LEU A 1 816 ? -40.621 -43.856 10.239 1.00 82.19 816 LEU A C 1
ATOM 6401 O O . LEU A 1 816 ? -41.715 -44.160 9.774 1.00 82.19 816 LEU A O 1
ATOM 6405 N N . SER A 1 817 ? -39.635 -44.749 10.381 1.00 75.19 817 SER A N 1
ATOM 6406 C CA . SER A 1 817 ? -39.757 -46.152 9.958 1.00 75.19 817 SER A CA 1
ATOM 6407 C C . SER A 1 817 ? -40.764 -46.974 10.778 1.00 75.19 817 SER A C 1
ATOM 6409 O O . SER A 1 817 ? -41.209 -48.022 10.317 1.00 75.19 817 SER A O 1
ATOM 6411 N N . ARG A 1 818 ? -41.148 -46.499 11.973 1.00 77.50 818 ARG A N 1
ATOM 6412 C CA . ARG A 1 818 ? -42.124 -47.155 12.861 1.00 77.50 818 ARG A CA 1
ATOM 6413 C C . ARG A 1 818 ? -43.563 -46.694 12.617 1.00 77.50 818 ARG A C 1
ATOM 6415 O O . ARG A 1 818 ? -44.484 -47.374 13.054 1.00 77.50 818 ARG A O 1
ATOM 6422 N N . GLY A 1 819 ? -43.758 -45.567 11.927 1.00 75.75 819 GLY A N 1
ATOM 6423 C CA . GLY A 1 819 ? -45.075 -45.065 11.516 1.00 75.75 819 GLY A CA 1
ATOM 6424 C C . GLY A 1 819 ? -45.950 -44.474 12.631 1.00 75.75 819 GLY A C 1
ATOM 6425 O O . GLY A 1 819 ? -47.113 -44.182 12.371 1.00 75.75 819 GLY A O 1
ATOM 6426 N N . SER A 1 820 ? -45.420 -44.274 13.844 1.00 82.81 820 SER A N 1
ATOM 6427 C CA . SER A 1 820 ? -46.131 -43.622 14.955 1.00 82.81 820 SER A CA 1
ATOM 6428 C C . SER A 1 820 ? -45.657 -42.178 15.133 1.00 82.81 820 SER A C 1
ATOM 6430 O O . SER A 1 820 ? -44.464 -41.939 15.319 1.00 82.81 820 SER A O 1
ATOM 6432 N N . ILE A 1 821 ? -46.584 -41.217 15.079 1.00 85.62 821 ILE A N 1
ATOM 6433 C CA . ILE A 1 821 ? -46.296 -39.788 15.298 1.00 85.62 821 ILE A CA 1
ATOM 6434 C C . ILE A 1 821 ? -46.150 -39.450 16.786 1.00 85.62 821 ILE A C 1
ATOM 6436 O O . ILE A 1 821 ? -45.382 -38.553 17.129 1.00 85.62 821 ILE A O 1
ATOM 6440 N N . ASP A 1 822 ? -46.795 -40.232 17.659 1.00 85.81 822 ASP A N 1
ATOM 6441 C CA . ASP A 1 822 ? -46.716 -40.089 19.118 1.00 85.81 822 ASP A CA 1
ATOM 6442 C C . ASP A 1 822 ? -45.287 -40.281 19.646 1.00 85.81 822 ASP A C 1
ATOM 6444 O O . ASP A 1 822 ? -44.904 -39.667 20.635 1.00 85.81 822 ASP A O 1
ATOM 6448 N N . ASP A 1 823 ? -44.465 -41.077 18.951 1.00 84.62 823 ASP A N 1
ATOM 6449 C CA . ASP A 1 823 ? -43.057 -41.300 19.307 1.00 84.62 823 ASP A CA 1
ATOM 6450 C C . ASP A 1 823 ? -42.149 -40.098 18.963 1.00 84.62 823 ASP A C 1
ATOM 6452 O O . ASP A 1 823 ? -40.971 -40.078 19.337 1.00 84.62 823 ASP A O 1
ATOM 6456 N N . ILE A 1 824 ? -42.655 -39.140 18.180 1.00 88.81 824 ILE A N 1
ATOM 6457 C CA . ILE A 1 824 ? -41.901 -38.002 17.634 1.00 88.81 824 ILE A CA 1
ATOM 6458 C C . ILE A 1 824 ? -42.347 -36.697 18.292 1.00 88.81 824 ILE A C 1
ATOM 6460 O O . ILE A 1 824 ? -41.508 -35.840 18.580 1.00 88.81 824 ILE A O 1
ATOM 6464 N N . VAL A 1 825 ? -43.654 -36.530 18.490 1.00 90.31 825 VAL A N 1
ATOM 6465 C CA . VAL A 1 825 ? -44.243 -35.304 19.028 1.00 90.31 825 VAL A CA 1
ATOM 6466 C C . VAL A 1 825 ? -43.870 -35.124 20.499 1.00 90.31 825 VAL A C 1
ATOM 6468 O O . VAL A 1 825 ? -43.716 -36.075 21.258 1.00 90.31 825 VAL A O 1
ATOM 6471 N N . ASP A 1 826 ? -43.687 -33.869 20.889 1.00 88.81 826 ASP A N 1
ATOM 6472 C CA . ASP A 1 826 ? -43.345 -33.450 22.239 1.00 88.81 826 ASP A CA 1
ATOM 6473 C C . ASP A 1 826 ? -44.331 -34.009 23.279 1.00 88.81 826 ASP A C 1
ATOM 6475 O O . ASP A 1 826 ? -45.516 -33.666 23.287 1.00 88.81 826 ASP A O 1
ATOM 6479 N N . GLU A 1 827 ? -43.818 -34.821 24.206 1.00 86.31 827 GLU A N 1
ATOM 6480 C CA . GLU A 1 827 ? -44.585 -35.435 25.297 1.00 86.31 827 GLU A CA 1
ATOM 6481 C C . GLU A 1 827 ? -45.348 -34.399 26.147 1.00 86.31 827 GLU A C 1
ATOM 6483 O O . GLU A 1 827 ? -46.397 -34.704 26.722 1.00 86.31 827 GLU A O 1
ATOM 6488 N N . SER A 1 828 ? -44.867 -33.149 26.210 1.00 83.50 828 SER A N 1
ATOM 6489 C CA . SER A 1 828 ? -45.530 -32.068 26.950 1.00 83.50 828 SER A CA 1
ATOM 6490 C C . SER A 1 828 ? -46.880 -31.649 26.362 1.00 83.50 828 SER A C 1
ATOM 6492 O O . SER A 1 828 ? -47.680 -31.055 27.087 1.00 83.50 828 SER A O 1
ATOM 6494 N N . LEU A 1 829 ? -47.165 -31.995 25.101 1.00 85.38 829 LEU A N 1
ATOM 6495 C CA . LEU A 1 829 ? -48.461 -31.767 24.457 1.00 85.38 829 LEU A CA 1
ATOM 6496 C C . LEU A 1 829 ? -49.532 -32.771 24.904 1.00 85.38 829 LEU A C 1
ATOM 6498 O O . LEU A 1 829 ? -50.702 -32.551 24.624 1.00 85.38 829 LEU A O 1
ATOM 6502 N N . ARG A 1 830 ? -49.167 -33.857 25.606 1.00 82.69 830 ARG A N 1
ATOM 6503 C CA . ARG A 1 830 ? -50.103 -34.834 26.207 1.00 82.69 830 ARG A CA 1
ATOM 6504 C C . ARG A 1 830 ? -51.158 -35.410 25.244 1.00 82.69 830 ARG A C 1
ATOM 6506 O O . ARG A 1 830 ? -52.242 -35.783 25.681 1.00 82.69 830 ARG A O 1
ATOM 6513 N N . GLY A 1 831 ? -50.844 -35.496 23.952 1.00 78.69 831 GLY A N 1
ATOM 6514 C CA . GLY A 1 831 ? -51.782 -35.961 22.921 1.00 78.69 831 GLY A CA 1
ATOM 6515 C C . GLY A 1 831 ? -52.767 -34.898 22.413 1.00 78.69 831 GLY A C 1
ATOM 6516 O O . GLY A 1 831 ? -53.587 -35.204 21.557 1.00 78.69 831 GLY A O 1
ATOM 6517 N N . GLU A 1 832 ? -52.684 -33.650 22.885 1.00 84.00 832 GLU A N 1
ATOM 6518 C CA . GLU A 1 832 ? -53.520 -32.525 22.439 1.00 84.00 832 GLU A CA 1
ATOM 6519 C C . GLU A 1 832 ? -52.975 -31.906 21.137 1.00 84.00 832 GLU A C 1
ATOM 6521 O O . GLU A 1 832 ? -52.491 -30.770 21.099 1.00 84.00 832 GLU A O 1
ATOM 6526 N N . TYR A 1 833 ? -53.002 -32.682 20.052 1.00 85.44 833 TYR A N 1
ATOM 6527 C CA . TYR A 1 833 ? -52.617 -32.240 18.713 1.00 85.44 833 TYR A CA 1
ATOM 6528 C C . TYR A 1 833 ? -53.351 -33.052 17.637 1.00 85.44 833 TYR A C 1
ATOM 6530 O O . TYR A 1 833 ? -53.666 -34.218 17.846 1.00 85.44 833 TYR A O 1
ATOM 6538 N N . ASP A 1 834 ? -53.598 -32.460 16.463 1.00 85.12 834 ASP A N 1
ATOM 6539 C CA . ASP A 1 834 ? -54.173 -33.196 15.328 1.00 85.12 834 ASP A CA 1
ATOM 6540 C C . ASP A 1 834 ? -53.082 -34.051 14.648 1.00 85.12 834 ASP A C 1
ATOM 6542 O O . ASP A 1 834 ? -52.130 -33.483 14.093 1.00 85.12 834 ASP A O 1
ATOM 6546 N N . PRO A 1 835 ? -53.189 -35.396 14.639 1.00 85.06 835 PRO A N 1
ATOM 6547 C CA . PRO A 1 835 ? -52.160 -36.267 14.070 1.00 85.06 835 PRO A CA 1
ATOM 6548 C C . PRO A 1 835 ? -51.936 -36.027 12.574 1.00 85.06 835 PRO A C 1
ATOM 6550 O O . PRO A 1 835 ? -50.807 -36.112 12.090 1.00 85.06 835 PRO A O 1
ATOM 6553 N N . THR A 1 836 ? -52.995 -35.682 11.833 1.00 85.50 836 THR A N 1
ATOM 6554 C CA . THR A 1 836 ? -52.913 -35.407 10.389 1.00 85.50 836 THR A CA 1
ATOM 6555 C C . THR A 1 836 ? -52.079 -34.154 10.122 1.00 85.50 836 THR A C 1
ATOM 6557 O O . THR A 1 836 ? -51.206 -34.138 9.252 1.00 85.50 836 THR A O 1
ATOM 6560 N N . CYS A 1 837 ? -52.321 -33.098 10.892 1.00 86.25 837 CYS A N 1
ATOM 6561 C CA . CYS A 1 837 ? -51.574 -31.856 10.877 1.00 86.25 837 CYS A CA 1
ATOM 6562 C C . CYS A 1 837 ? -50.129 -32.074 11.331 1.00 86.25 837 CYS A C 1
ATOM 6564 O O . CYS A 1 837 ? -49.214 -31.591 10.666 1.00 86.25 837 CYS A O 1
ATOM 6566 N N . ALA A 1 838 ? -49.898 -32.819 12.415 1.00 89.56 838 ALA A N 1
ATOM 6567 C CA . ALA A 1 838 ? -48.553 -33.126 12.899 1.00 89.56 838 ALA A CA 1
ATOM 6568 C C . ALA A 1 838 ? -47.716 -33.847 11.835 1.00 89.56 838 ALA A C 1
ATOM 6570 O O . ALA A 1 838 ? -46.592 -33.426 11.560 1.00 89.56 838 ALA A O 1
ATOM 6571 N N . TRP A 1 839 ? -48.287 -34.840 11.144 1.00 89.50 839 TRP A N 1
ATOM 6572 C CA . TRP A 1 839 ? -47.635 -35.495 10.008 1.00 89.50 839 TRP A CA 1
ATOM 6573 C C . TRP A 1 839 ? -47.339 -34.540 8.850 1.00 89.50 839 TRP A C 1
ATOM 6575 O O . TRP A 1 839 ? -46.238 -34.571 8.303 1.00 89.50 839 TRP A O 1
ATOM 6585 N N . LYS A 1 840 ? -48.285 -33.667 8.482 1.00 89.69 840 LYS A N 1
ATOM 6586 C CA . LYS A 1 840 ? -48.082 -32.677 7.409 1.00 89.69 840 LYS A CA 1
ATOM 6587 C C . LYS A 1 840 ? -46.959 -31.693 7.735 1.00 89.69 840 LYS A C 1
ATOM 6589 O O . LYS A 1 840 ? -46.146 -31.388 6.865 1.00 89.69 840 LYS A O 1
ATOM 6594 N N . ILE A 1 841 ? -46.900 -31.197 8.971 1.00 93.12 841 ILE A N 1
ATOM 6595 C CA . ILE A 1 841 ? -45.849 -30.262 9.393 1.00 93.12 841 ILE A CA 1
ATOM 6596 C C . ILE A 1 841 ? -44.503 -30.977 9.542 1.00 93.12 841 ILE A C 1
ATOM 6598 O O . ILE A 1 841 ? -43.477 -30.398 9.189 1.00 93.12 841 ILE A O 1
ATOM 6602 N N . LEU A 1 842 ? -44.493 -32.241 9.972 1.00 93.44 842 LEU A N 1
ATOM 6603 C CA . LEU A 1 842 ? -43.286 -33.065 9.992 1.00 93.44 842 LEU A CA 1
ATOM 6604 C C . LEU A 1 842 ? -42.741 -33.312 8.578 1.00 93.44 842 LEU A C 1
ATOM 6606 O O . LEU A 1 842 ? -41.550 -33.116 8.347 1.00 93.44 842 LEU A O 1
ATOM 6610 N N . ASP A 1 843 ? -43.598 -33.666 7.617 1.00 92.12 843 ASP A N 1
ATOM 6611 C CA . ASP A 1 843 ? -43.217 -33.799 6.205 1.00 92.12 843 ASP A CA 1
ATOM 6612 C C . ASP A 1 843 ? -42.667 -32.481 5.640 1.00 92.12 843 ASP A C 1
ATOM 6614 O O . ASP A 1 843 ? -41.611 -32.458 5.004 1.00 92.12 843 ASP A O 1
ATOM 6618 N N . LEU A 1 844 ? -43.341 -31.363 5.925 1.00 94.75 844 LEU A N 1
ATOM 6619 C CA . LEU A 1 844 ? -42.871 -30.038 5.535 1.00 94.75 844 LEU A CA 1
ATOM 6620 C C . LEU A 1 844 ? -41.482 -29.744 6.117 1.00 94.75 844 LEU A C 1
ATOM 6622 O O . LEU A 1 844 ? -40.602 -29.290 5.389 1.00 94.75 844 LEU A O 1
ATOM 6626 N N . ALA A 1 845 ? -41.260 -30.042 7.398 1.00 96.19 845 ALA A N 1
ATOM 6627 C CA . ALA A 1 845 ? -39.976 -29.849 8.062 1.00 96.19 845 ALA A CA 1
ATOM 6628 C C . ALA A 1 845 ? -38.866 -30.729 7.457 1.00 96.19 845 ALA A C 1
ATOM 6630 O O . ALA A 1 845 ? -37.741 -30.261 7.262 1.00 96.19 845 ALA A O 1
ATOM 6631 N N . ILE A 1 846 ? -39.178 -31.973 7.080 1.00 94.25 846 ILE A N 1
ATOM 6632 C CA . ILE A 1 846 ? -38.249 -32.881 6.388 1.00 94.25 846 ILE A CA 1
ATOM 6633 C C . ILE A 1 846 ? -37.907 -32.351 4.988 1.00 94.25 846 ILE A C 1
ATOM 6635 O O . ILE A 1 846 ? -36.735 -32.311 4.616 1.00 94.25 846 ILE A O 1
ATOM 6639 N N . ARG A 1 847 ? -38.893 -31.866 4.223 1.00 95.94 847 ARG A N 1
ATOM 6640 C CA . ARG A 1 847 ? -38.645 -31.235 2.914 1.00 95.94 847 ARG A CA 1
ATOM 6641 C C . ARG A 1 847 ? -37.823 -29.953 3.034 1.00 95.94 847 ARG A C 1
ATOM 6643 O O . ARG A 1 847 ? -36.930 -29.728 2.220 1.00 95.94 847 ARG A O 1
ATOM 6650 N N . CYS A 1 848 ? -38.072 -29.135 4.056 1.00 97.38 848 CYS A N 1
ATOM 6651 C CA . CYS A 1 848 ? -37.250 -27.962 4.359 1.00 97.38 848 CYS A CA 1
ATOM 6652 C C . CYS A 1 848 ? -35.801 -28.346 4.693 1.00 97.38 848 CYS A C 1
ATOM 6654 O O . CYS A 1 848 ? -34.882 -27.651 4.273 1.0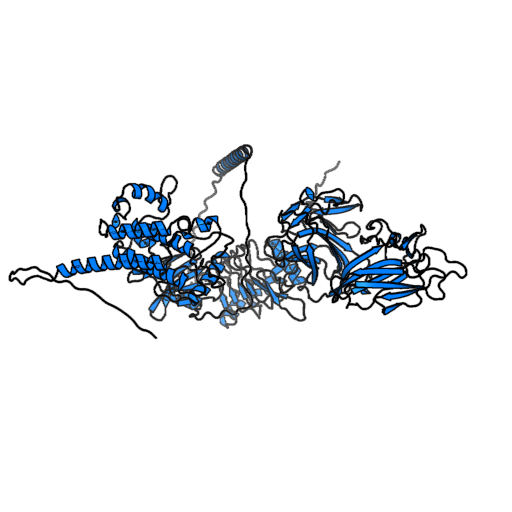0 97.38 848 CYS A O 1
ATOM 6656 N N . THR A 1 849 ? -35.585 -29.468 5.384 1.00 96.50 849 THR A N 1
ATOM 6657 C CA . THR A 1 849 ? -34.254 -29.954 5.794 1.00 96.50 849 THR A CA 1
ATOM 6658 C C . THR A 1 849 ? -33.587 -30.894 4.779 1.00 96.50 849 THR A C 1
ATOM 6660 O O . THR A 1 849 ? -32.611 -31.572 5.101 1.00 96.50 849 THR A O 1
ATOM 6663 N N . ALA A 1 850 ? -34.057 -30.917 3.525 1.00 95.00 850 ALA A N 1
ATOM 6664 C CA . ALA A 1 850 ? -33.430 -31.698 2.462 1.00 95.00 850 ALA A CA 1
ATOM 6665 C C . ALA A 1 850 ? -31.972 -31.263 2.210 1.00 95.00 850 ALA A C 1
ATOM 6667 O O . ALA A 1 850 ? -31.644 -30.073 2.234 1.00 95.00 850 ALA A O 1
ATOM 6668 N N . ASN A 1 851 ? -31.095 -32.226 1.901 1.00 90.06 851 ASN A N 1
ATOM 6669 C CA . ASN A 1 851 ? -29.668 -31.960 1.678 1.00 90.06 851 ASN A CA 1
ATOM 6670 C C . ASN A 1 851 ? -29.410 -31.006 0.504 1.00 90.06 851 ASN A C 1
ATOM 6672 O O . ASN A 1 851 ? -28.490 -30.206 0.593 1.00 90.06 851 ASN A O 1
ATOM 6676 N N . LYS A 1 852 ? -30.211 -31.072 -0.569 1.00 91.81 852 LYS A N 1
ATOM 6677 C CA . LYS A 1 852 ? -30.115 -30.162 -1.721 1.00 91.81 852 LYS A CA 1
ATOM 6678 C C . LYS A 1 852 ? -31.166 -29.060 -1.628 1.00 91.81 852 LYS A C 1
ATOM 6680 O O . LYS A 1 852 ? -32.358 -29.355 -1.546 1.00 91.81 852 LYS A O 1
ATOM 6685 N N . GLY A 1 853 ? -30.754 -27.804 -1.737 1.00 90.31 853 GLY A N 1
ATOM 6686 C CA . GLY A 1 853 ? -31.610 -26.620 -1.687 1.00 90.31 853 GLY A CA 1
ATOM 6687 C C . GLY A 1 853 ? -32.662 -26.575 -2.793 1.00 90.31 853 GLY A C 1
ATOM 6688 O O . GLY A 1 853 ? -33.773 -26.100 -2.563 1.00 90.31 853 GLY A O 1
ATOM 6689 N N . SER A 1 854 ? -32.369 -27.159 -3.959 1.00 91.38 854 SER A N 1
ATOM 6690 C CA . SER A 1 854 ? -33.322 -27.293 -5.073 1.00 91.38 854 SER A CA 1
ATOM 6691 C C . SER A 1 854 ? -34.529 -28.184 -4.761 1.00 91.38 854 SER A C 1
ATOM 6693 O O . SER A 1 854 ? -35.548 -28.080 -5.436 1.00 91.38 854 SER A O 1
ATOM 6695 N N . GLN A 1 855 ? -34.435 -29.041 -3.741 1.00 93.38 855 GLN A N 1
ATOM 6696 C CA . GLN A 1 855 ? -35.529 -29.905 -3.284 1.00 93.38 855 GLN A CA 1
ATOM 6697 C C . GLN A 1 855 ? -36.353 -29.266 -2.161 1.00 93.38 855 GLN A C 1
ATOM 6699 O O . GLN A 1 855 ? -37.422 -29.769 -1.817 1.00 93.38 855 GLN A O 1
ATOM 6704 N N . ARG A 1 856 ? -35.860 -28.170 -1.574 1.00 97.25 856 ARG A N 1
ATOM 6705 C CA . ARG A 1 856 ? -36.542 -27.474 -0.484 1.00 97.25 856 ARG A CA 1
ATOM 6706 C C . ARG A 1 856 ? -37.668 -26.610 -1.052 1.00 97.25 856 ARG A C 1
ATOM 6708 O O . ARG A 1 856 ? -37.486 -26.021 -2.123 1.00 97.25 856 ARG A O 1
ATOM 6715 N N . PRO A 1 857 ? -38.797 -26.455 -0.344 1.00 96.75 857 PRO A N 1
ATOM 6716 C CA . PRO A 1 857 ? -39.828 -25.493 -0.720 1.00 96.75 857 PRO A CA 1
ATOM 6717 C C . PRO A 1 857 ? -39.307 -24.049 -0.620 1.00 96.75 857 PRO A C 1
ATOM 6719 O O . PRO A 1 857 ? -38.199 -23.773 -0.161 1.00 96.75 857 PRO A O 1
ATOM 6722 N N . THR A 1 858 ? -40.070 -23.098 -1.128 1.00 95.81 858 THR A N 1
ATOM 6723 C CA . THR A 1 858 ? -39.902 -21.662 -0.864 1.00 95.81 858 THR A CA 1
ATOM 6724 C C . THR A 1 858 ? -40.620 -21.284 0.431 1.00 95.81 858 THR A C 1
ATOM 6726 O O . THR A 1 858 ? -41.579 -21.952 0.820 1.00 95.81 858 THR A O 1
ATOM 6729 N N . MET A 1 859 ? -40.228 -20.186 1.089 1.00 96.25 859 MET A N 1
ATOM 6730 C CA . MET A 1 859 ? -40.942 -19.737 2.296 1.00 96.25 859 MET A CA 1
ATOM 6731 C C . MET A 1 859 ? -42.421 -19.413 2.031 1.00 96.25 859 MET A C 1
ATOM 6733 O O . MET A 1 859 ? -43.251 -19.643 2.902 1.00 96.25 859 MET A O 1
ATOM 6737 N N . PHE A 1 860 ? -42.776 -18.995 0.813 1.00 92.81 860 PHE A N 1
ATOM 6738 C CA . PHE A 1 860 ? -44.172 -18.846 0.385 1.00 92.81 860 PHE A CA 1
ATOM 6739 C C . PHE A 1 860 ? -44.953 -20.169 0.465 1.00 92.81 860 PHE A C 1
ATOM 6741 O O . PHE A 1 860 ? -46.045 -20.225 1.026 1.00 92.81 860 PHE A O 1
ATOM 6748 N N . GLU A 1 861 ? -44.385 -21.261 -0.054 1.00 92.38 861 GLU A N 1
ATOM 6749 C CA . GLU A 1 861 ? -45.008 -22.590 0.020 1.00 92.38 861 GLU A CA 1
ATOM 6750 C C . GLU A 1 861 ? -45.089 -23.091 1.468 1.00 92.38 861 GLU A C 1
ATOM 6752 O O . GLU A 1 861 ? -46.089 -23.695 1.854 1.00 92.38 861 GLU A O 1
ATOM 6757 N N . VAL A 1 862 ? -44.075 -22.796 2.290 1.00 96.31 862 VAL A N 1
ATOM 6758 C CA . VAL A 1 862 ? -44.076 -23.096 3.731 1.00 96.31 862 VAL A CA 1
ATOM 6759 C C . VAL A 1 862 ? -45.219 -22.359 4.442 1.00 96.31 862 VAL A C 1
ATOM 6761 O O . VAL A 1 862 ? -45.974 -22.983 5.187 1.00 96.31 862 VAL A O 1
ATOM 6764 N N . VAL A 1 863 ? -45.403 -21.060 4.176 1.00 95.31 863 VAL A N 1
ATOM 6765 C CA . VAL A 1 863 ? -46.504 -20.247 4.726 1.00 95.31 863 VAL A CA 1
ATOM 6766 C C . VAL A 1 863 ? -47.864 -20.802 4.309 1.00 95.31 863 VAL A C 1
ATOM 6768 O O . VAL A 1 863 ? -48.755 -20.926 5.150 1.00 95.31 863 VAL A O 1
ATOM 6771 N N . MET A 1 864 ? -48.024 -21.175 3.037 1.00 89.75 864 MET A N 1
ATOM 6772 C CA . MET A 1 864 ? -49.261 -21.767 2.522 1.00 89.75 864 MET A CA 1
ATOM 6773 C C . MET A 1 864 ? -49.628 -23.068 3.245 1.00 89.75 864 MET A C 1
ATOM 6775 O O . MET A 1 864 ? -50.782 -23.251 3.637 1.00 89.75 864 MET A O 1
ATOM 6779 N N . GLN A 1 865 ? -48.654 -23.955 3.464 1.00 90.69 865 GLN A N 1
ATOM 6780 C CA . GLN A 1 865 ? -48.894 -25.225 4.154 1.00 90.69 865 GLN A CA 1
ATOM 6781 C C . GLN A 1 865 ? -49.178 -25.034 5.650 1.00 90.69 865 GLN A C 1
ATOM 6783 O O . GLN A 1 865 ? -50.114 -25.639 6.172 1.00 90.69 865 GLN A O 1
ATOM 6788 N N . LEU A 1 866 ? -48.440 -24.149 6.329 1.00 92.25 866 LEU A N 1
ATOM 6789 C CA . LEU A 1 866 ? -48.691 -23.817 7.736 1.00 92.25 866 LEU A CA 1
ATOM 6790 C C . LEU A 1 866 ? -50.075 -23.192 7.941 1.00 92.25 866 LEU A C 1
ATOM 6792 O O . LEU A 1 866 ? -50.772 -23.552 8.888 1.00 92.25 866 LEU A O 1
ATOM 6796 N N . ARG A 1 867 ? -50.497 -22.293 7.042 1.00 90.75 867 ARG A N 1
ATOM 6797 C CA . ARG A 1 867 ? -51.825 -21.668 7.098 1.00 90.75 867 ARG A CA 1
ATOM 6798 C C . ARG A 1 867 ? -52.938 -22.703 6.943 1.00 90.75 867 ARG A C 1
ATOM 6800 O O . ARG A 1 867 ? -53.855 -22.707 7.755 1.00 90.75 867 ARG A O 1
ATOM 6807 N N . SER A 1 868 ? -52.822 -23.607 5.968 1.00 87.00 868 SER A N 1
ATOM 6808 C CA . SER A 1 868 ? -53.810 -24.674 5.757 1.00 87.00 868 SER A CA 1
ATOM 6809 C C . SER A 1 868 ? -53.965 -25.576 6.986 1.00 87.00 868 SER A C 1
ATOM 6811 O O . SER A 1 868 ? -55.081 -25.924 7.359 1.00 87.00 868 SER A O 1
ATOM 6813 N N . CYS A 1 869 ? -52.860 -25.926 7.646 1.00 85.12 869 CYS A N 1
ATOM 6814 C CA . CYS A 1 869 ? -52.882 -26.704 8.882 1.00 85.12 869 CYS A CA 1
ATOM 6815 C C . CYS A 1 869 ? -53.530 -25.946 10.051 1.00 85.12 869 CYS A C 1
ATOM 6817 O O . CYS A 1 869 ? -54.335 -26.513 10.786 1.00 85.12 869 CYS A O 1
ATOM 6819 N N . LEU A 1 870 ? -53.216 -24.660 10.208 1.00 85.62 870 LEU A N 1
ATOM 6820 C CA . LEU A 1 870 ? -53.768 -23.840 11.283 1.00 85.62 870 LEU A CA 1
ATOM 6821 C C . LEU A 1 870 ? -55.279 -23.595 11.122 1.00 85.62 870 LEU A C 1
ATOM 6823 O O . LEU A 1 870 ? -56.007 -23.624 12.109 1.00 85.62 870 LEU A O 1
ATOM 6827 N N . GLU A 1 871 ? -55.764 -23.400 9.892 1.00 83.75 871 GLU A N 1
ATOM 6828 C CA . GLU A 1 871 ? -57.199 -23.253 9.604 1.00 83.75 871 GLU A CA 1
ATOM 6829 C C . GLU A 1 871 ? -58.005 -24.496 10.017 1.00 83.75 871 GLU A C 1
ATOM 6831 O O . GLU A 1 871 ? -59.109 -24.356 10.541 1.00 83.75 871 GLU A O 1
ATOM 6836 N N . LEU A 1 872 ? -57.438 -25.699 9.859 1.00 76.12 872 LEU A N 1
ATOM 6837 C CA . LEU A 1 872 ? -58.062 -26.952 10.303 1.00 76.12 872 LEU A CA 1
ATOM 6838 C C . LEU A 1 872 ? -58.152 -27.049 11.833 1.00 76.12 872 LEU A C 1
ATOM 6840 O O . LEU A 1 872 ? -59.189 -27.451 12.355 1.00 76.12 872 LEU A O 1
ATOM 6844 N N . VAL A 1 873 ? -57.105 -26.633 12.553 1.00 74.81 873 VAL A N 1
ATOM 6845 C CA . VAL A 1 873 ? -57.095 -26.613 14.028 1.00 74.81 873 VAL A CA 1
ATOM 6846 C C . VAL A 1 873 ? -58.098 -25.587 14.568 1.00 74.81 873 VAL A C 1
ATOM 6848 O O . VAL A 1 873 ? -58.879 -25.898 15.459 1.00 74.81 873 VAL A O 1
ATOM 6851 N N . ILE A 1 874 ? -58.165 -24.391 13.973 1.00 74.56 874 ILE A N 1
ATOM 6852 C CA . ILE A 1 874 ? -59.136 -23.357 14.372 1.00 74.56 874 ILE A CA 1
ATOM 6853 C C . ILE A 1 874 ? -60.581 -23.795 14.071 1.00 74.56 874 ILE A C 1
ATOM 6855 O O . ILE A 1 874 ? -61.494 -23.469 14.831 1.00 74.56 874 ILE A O 1
ATOM 6859 N N . ALA A 1 875 ? -60.815 -24.518 12.971 1.00 65.56 875 ALA A N 1
ATOM 6860 C CA . ALA A 1 875 ? -62.131 -25.072 12.650 1.00 65.56 875 ALA A CA 1
ATOM 6861 C C . ALA A 1 875 ? -62.547 -26.194 13.624 1.00 65.56 875 ALA A C 1
ATOM 6863 O O . ALA A 1 875 ? -63.713 -26.249 14.016 1.00 65.56 875 ALA A O 1
ATOM 6864 N N . SER A 1 876 ? -61.594 -27.030 14.051 1.00 62.38 876 SER A N 1
ATOM 6865 C CA . SER A 1 876 ? -61.767 -28.050 15.097 1.00 62.38 876 SER A CA 1
ATOM 6866 C C . SER A 1 876 ? -62.156 -27.424 16.444 1.00 62.38 876 SER A C 1
ATOM 6868 O O . SER A 1 876 ? -63.186 -27.785 17.010 1.00 62.38 876 SER A O 1
ATOM 6870 N N . ASP A 1 877 ? -61.416 -26.406 16.901 1.00 58.44 877 ASP A N 1
ATOM 6871 C CA . ASP A 1 877 ? -61.671 -25.709 18.175 1.00 58.44 877 ASP A CA 1
ATOM 6872 C C . ASP A 1 877 ? -63.014 -24.950 18.191 1.00 58.44 877 ASP A C 1
ATOM 6874 O O . ASP A 1 877 ? -63.624 -24.746 19.247 1.00 58.44 877 ASP A O 1
ATOM 6878 N N . LYS A 1 878 ? -63.498 -24.507 17.021 1.00 52.84 878 LYS A N 1
ATOM 6879 C CA . LYS A 1 878 ? -64.828 -23.890 16.879 1.00 52.84 878 LYS A CA 1
ATOM 6880 C C . LYS A 1 878 ? -65.959 -24.919 16.915 1.00 52.84 878 LYS A C 1
ATOM 6882 O O . LYS A 1 878 ? -66.975 -24.644 17.546 1.00 52.84 878 LYS A O 1
ATOM 6887 N N . CYS A 1 879 ? -65.775 -26.097 16.315 1.00 42.91 879 CYS A N 1
ATOM 6888 C CA . CYS A 1 879 ? -66.763 -27.180 16.381 1.00 42.91 879 CYS A CA 1
ATOM 6889 C C . CYS A 1 879 ? -66.900 -27.759 17.800 1.00 42.91 879 CYS A C 1
ATOM 6891 O O . CYS A 1 879 ? -67.993 -28.160 18.192 1.00 42.91 879 CYS A O 1
ATOM 6893 N N . GLU A 1 880 ? -65.827 -27.774 18.599 1.00 46.16 880 GLU A N 1
ATOM 6894 C CA . GLU A 1 880 ? -65.903 -28.189 20.008 1.00 46.16 880 GLU A CA 1
ATOM 6895 C C . GLU A 1 880 ? -66.594 -27.146 20.903 1.00 46.16 880 GLU A C 1
ATOM 6897 O O . GLU A 1 880 ? -67.343 -27.518 21.807 1.00 46.16 880 GLU A O 1
ATOM 6902 N N . ASN A 1 881 ? -66.426 -25.846 20.629 1.00 36.44 881 ASN A N 1
ATOM 6903 C CA . ASN A 1 881 ? -67.059 -24.778 21.416 1.00 36.44 881 ASN A CA 1
ATOM 6904 C C . ASN A 1 881 ? -68.526 -24.494 21.042 1.00 36.44 881 ASN A C 1
ATOM 6906 O O . ASN A 1 881 ? -69.274 -23.993 21.884 1.00 36.44 881 ASN A O 1
ATOM 6910 N N . GLU A 1 882 ? -68.976 -24.836 19.830 1.00 37.00 882 GLU A N 1
ATOM 6911 C CA . GLU A 1 882 ? -70.404 -24.769 19.466 1.00 37.00 882 GLU A CA 1
ATOM 6912 C C . GLU A 1 882 ? -71.234 -25.915 20.081 1.00 37.00 882 GLU A C 1
ATOM 6914 O O . GLU A 1 882 ? -72.444 -25.774 20.250 1.00 37.00 882 GLU A O 1
ATOM 6919 N N . ASN A 1 883 ? -70.594 -26.991 20.555 1.00 35.56 883 ASN A N 1
ATOM 6920 C CA . ASN A 1 883 ? -71.260 -28.110 21.238 1.00 35.56 883 ASN A CA 1
ATOM 6921 C C . ASN A 1 883 ? -71.509 -27.890 22.748 1.00 35.56 883 ASN A C 1
ATOM 6923 O O . ASN A 1 883 ? -71.954 -28.809 23.435 1.00 35.56 883 ASN A O 1
ATOM 6927 N N . VAL A 1 884 ? -71.261 -26.684 23.284 1.00 37.53 884 VAL A N 1
ATOM 6928 C CA . VAL A 1 884 ? -71.486 -26.350 24.712 1.00 37.53 884 VAL A CA 1
ATOM 6929 C C . VAL A 1 884 ? -72.640 -25.351 24.929 1.00 37.53 884 VAL A C 1
ATOM 6931 O O . VAL A 1 884 ? -73.057 -25.123 26.062 1.00 37.53 884 VAL A O 1
ATOM 6934 N N . TYR A 1 885 ? -73.253 -24.823 23.864 1.00 32.22 885 TYR A N 1
ATOM 6935 C CA . TYR A 1 885 ? -74.465 -23.991 23.949 1.00 32.22 885 TYR A CA 1
ATOM 6936 C C . TYR A 1 885 ? -75.579 -24.503 23.028 1.00 32.22 885 TYR A C 1
ATOM 6938 O O . TYR A 1 885 ? -75.987 -23.854 22.073 1.00 32.22 885 TYR A O 1
ATOM 6946 N N . SER A 1 886 ? -76.114 -25.678 23.347 1.00 28.98 886 SER A N 1
ATOM 6947 C CA . SER A 1 886 ? -77.481 -26.055 22.964 1.00 28.98 886 SER A CA 1
ATOM 6948 C C . SER A 1 886 ? -78.041 -27.067 23.965 1.00 28.98 886 SER A C 1
ATOM 6950 O O . SER A 1 886 ? -78.240 -28.244 23.684 1.00 28.98 886 SER A O 1
ATOM 6952 N N . GLY A 1 887 ? -78.276 -26.580 25.185 1.00 29.03 887 GLY A N 1
ATOM 6953 C CA . GLY A 1 887 ? -79.264 -27.174 26.075 1.00 29.03 887 GLY A CA 1
ATOM 6954 C C . GLY A 1 887 ? -80.658 -26.716 25.651 1.00 29.03 887 GLY A C 1
ATOM 6955 O O . GLY A 1 887 ? -80.904 -25.516 25.563 1.00 29.03 887 GLY A O 1
ATOM 6956 N N . ASP A 1 888 ? -81.522 -27.701 25.421 1.00 30.19 888 ASP A N 1
ATOM 6957 C CA . ASP A 1 888 ? -82.977 -27.640 25.280 1.00 30.19 888 ASP A CA 1
ATOM 6958 C C . ASP A 1 888 ? -83.555 -26.894 24.070 1.00 30.19 888 ASP A C 1
ATOM 6960 O O . ASP A 1 888 ? -83.772 -25.692 24.105 1.00 30.19 888 ASP A O 1
ATOM 6964 N N . PHE A 1 889 ? -83.947 -27.659 23.045 1.00 27.61 889 PHE A N 1
ATOM 6965 C CA . PHE A 1 889 ? -85.356 -27.741 22.630 1.00 27.61 889 PHE A CA 1
ATOM 6966 C C . PHE A 1 889 ? -85.596 -29.053 21.861 1.00 27.61 889 PHE A C 1
ATOM 6968 O O . PHE A 1 889 ? -85.058 -29.277 20.780 1.00 27.61 889 PHE A O 1
ATOM 6975 N N . ASN A 1 890 ? -86.412 -29.929 22.452 1.00 28.64 890 ASN A N 1
ATOM 6976 C CA . ASN A 1 890 ? -87.057 -31.054 21.772 1.00 28.64 890 ASN A CA 1
ATOM 6977 C C . ASN A 1 890 ? -87.993 -30.536 20.666 1.00 28.64 890 ASN A C 1
ATOM 6979 O O . ASN A 1 890 ? -88.637 -29.506 20.869 1.00 28.64 890 ASN A O 1
ATOM 6983 N N . VAL A 1 891 ? -88.132 -31.306 19.579 1.00 29.20 891 VAL A N 1
ATOM 6984 C CA . VAL A 1 891 ? -89.395 -31.885 19.056 1.00 29.20 891 VAL A CA 1
ATOM 6985 C C . VAL A 1 891 ? -89.221 -32.297 17.575 1.00 29.20 891 VAL A C 1
ATOM 6987 O O . VAL A 1 891 ? -88.955 -31.473 16.708 1.00 29.20 891 VAL A O 1
ATOM 6990 N N . ASP A 1 892 ? -89.391 -33.605 17.364 1.00 29.64 892 ASP A N 1
ATOM 6991 C CA . ASP A 1 892 ? -89.966 -34.355 16.234 1.00 29.64 892 ASP A CA 1
ATOM 6992 C C . ASP A 1 892 ? -89.357 -34.319 14.813 1.00 29.64 892 ASP A C 1
ATOM 6994 O O . ASP A 1 892 ? -89.543 -33.413 14.010 1.00 29.64 892 ASP A O 1
ATOM 6998 N N . GLN A 1 893 ? -88.680 -35.430 14.495 1.00 31.73 893 GLN A N 1
ATOM 6999 C CA . GLN A 1 893 ? -89.111 -36.454 13.526 1.00 31.73 893 GLN A CA 1
ATOM 7000 C C . GLN A 1 893 ? -89.890 -35.980 12.278 1.00 31.73 893 GLN A C 1
ATOM 7002 O O . GLN A 1 893 ? -91.094 -35.788 12.352 1.00 31.73 893 GLN A O 1
ATOM 7007 N N . GLU A 1 894 ? -89.250 -35.994 11.100 1.00 29.66 894 GLU A N 1
ATOM 7008 C CA . GLU A 1 894 ? -89.719 -36.806 9.964 1.00 29.66 894 GLU A CA 1
ATOM 7009 C C . GLU A 1 894 ? -88.729 -36.864 8.788 1.00 29.66 894 GLU A C 1
ATOM 7011 O O . GLU A 1 894 ? -87.825 -36.054 8.609 1.00 29.66 894 GLU A O 1
ATOM 7016 N N . SER A 1 895 ? -88.920 -37.941 8.042 1.00 29.61 895 SER A N 1
ATOM 7017 C CA . SER A 1 895 ? -88.173 -38.536 6.943 1.00 29.61 895 SER A CA 1
ATOM 7018 C C . SER A 1 895 ? -88.057 -37.720 5.651 1.00 29.61 895 SER A C 1
ATOM 7020 O O . SER A 1 895 ? -88.973 -36.988 5.295 1.00 29.61 895 SER A O 1
ATOM 7022 N N . ALA A 1 896 ? -87.025 -38.059 4.867 1.00 29.72 896 ALA A N 1
ATOM 7023 C CA . ALA A 1 896 ? -87.118 -38.575 3.488 1.00 29.72 896 ALA A CA 1
ATOM 7024 C C . ALA A 1 896 ? -86.097 -37.953 2.516 1.00 29.72 896 ALA A C 1
ATOM 7026 O O . ALA A 1 896 ? -86.123 -36.773 2.182 1.00 29.72 896 ALA A O 1
ATOM 7027 N N . SER A 1 897 ? -85.221 -38.843 2.053 1.00 29.97 897 SER A N 1
ATOM 7028 C CA . SER A 1 897 ? -84.649 -38.952 0.708 1.00 29.97 897 SER A CA 1
ATOM 7029 C C . SER A 1 897 ? -85.385 -38.192 -0.411 1.00 29.97 897 SER A C 1
ATOM 7031 O O . SER A 1 897 ? -86.596 -38.338 -0.547 1.00 29.97 897 SER A O 1
ATOM 7033 N N . ASP A 1 898 ? -84.658 -37.517 -1.306 1.00 32.66 898 ASP A N 1
ATOM 7034 C CA . ASP A 1 898 ? -84.112 -38.104 -2.549 1.00 32.66 898 ASP A CA 1
ATOM 7035 C C . ASP A 1 898 ? -83.972 -37.083 -3.708 1.00 32.66 898 ASP A C 1
ATOM 7037 O O . ASP A 1 898 ? -84.848 -36.260 -3.946 1.00 32.66 898 ASP A O 1
ATOM 7041 N N . ILE A 1 899 ? -82.892 -37.276 -4.481 1.00 33.78 899 ILE A N 1
ATOM 7042 C CA . ILE A 1 899 ? -82.738 -37.050 -5.938 1.00 33.78 899 ILE A CA 1
ATOM 7043 C C . ILE A 1 899 ? -82.712 -35.608 -6.498 1.00 33.78 899 ILE A C 1
ATOM 7045 O O . ILE A 1 899 ? -83.659 -34.840 -6.384 1.00 33.78 899 ILE A O 1
ATOM 7049 N N . GLY A 1 900 ? -81.690 -35.334 -7.333 1.00 28.36 900 GLY A N 1
ATOM 7050 C CA . GLY A 1 900 ? -81.940 -34.603 -8.590 1.00 28.36 900 GLY A CA 1
ATOM 7051 C C . GLY A 1 900 ? -80.860 -33.663 -9.135 1.00 28.36 900 GLY A C 1
ATOM 7052 O O . GLY A 1 900 ? -81.018 -32.453 -9.097 1.00 28.36 900 GLY A O 1
ATOM 7053 N N . THR A 1 901 ? -79.806 -34.243 -9.710 1.00 34.69 901 THR A N 1
ATOM 7054 C CA . THR A 1 901 ? -79.061 -33.828 -10.927 1.00 34.69 901 THR A CA 1
ATOM 7055 C C . THR A 1 901 ? -79.464 -32.540 -11.684 1.00 34.69 901 THR A C 1
ATOM 7057 O O . THR A 1 901 ? -80.606 -32.432 -12.124 1.00 34.69 901 THR A O 1
ATOM 7060 N N . ASN A 1 902 ? -78.486 -31.685 -12.043 1.00 29.75 902 ASN A N 1
ATOM 7061 C CA . ASN A 1 902 ? -78.043 -31.460 -13.444 1.00 29.75 902 ASN A CA 1
ATOM 7062 C C . ASN A 1 902 ? -77.010 -30.311 -13.606 1.00 29.75 902 ASN A C 1
ATOM 7064 O O . ASN A 1 902 ? -77.234 -29.178 -13.194 1.00 29.75 902 ASN A O 1
ATOM 7068 N N . MET A 1 903 ? -75.892 -30.631 -14.273 1.00 34.09 903 MET A N 1
ATOM 7069 C CA . MET A 1 903 ? -74.987 -29.727 -15.025 1.00 34.09 903 MET A CA 1
ATOM 7070 C C . MET A 1 903 ? -75.630 -29.343 -16.391 1.00 34.09 903 MET A C 1
ATOM 7072 O O . MET A 1 903 ? -76.687 -29.915 -16.666 1.00 34.09 903 MET A O 1
ATOM 7076 N N . PRO A 1 904 ? -75.058 -28.504 -17.308 1.00 42.50 904 PRO A N 1
ATOM 7077 C CA . PRO A 1 904 ? -73.679 -27.968 -17.439 1.00 42.50 904 PRO A CA 1
ATOM 7078 C C . PRO A 1 904 ? -73.557 -26.457 -17.835 1.00 42.50 904 PRO A C 1
ATOM 7080 O O . PRO A 1 904 ? -74.549 -25.782 -18.093 1.00 42.50 904 PRO A O 1
ATOM 7083 N N . GLY A 1 905 ? -72.316 -25.928 -17.907 1.00 32.69 905 GLY A N 1
ATOM 7084 C CA . GLY A 1 905 ? -71.957 -24.604 -18.493 1.00 32.69 905 GLY A CA 1
ATOM 7085 C C . GLY A 1 905 ? -72.141 -24.527 -20.029 1.00 32.69 905 GLY A C 1
ATOM 7086 O O . GLY A 1 905 ? -72.619 -25.521 -20.577 1.00 32.69 905 GLY A O 1
ATOM 7087 N N . PRO A 1 906 ? -71.753 -23.445 -20.772 1.00 43.00 906 PRO A N 1
ATOM 7088 C CA . PRO A 1 906 ? -70.420 -22.793 -20.727 1.00 43.00 906 PRO A CA 1
ATOM 7089 C C . PRO A 1 906 ? -70.308 -21.273 -21.142 1.00 43.00 906 PRO A C 1
ATOM 7091 O O . PRO A 1 906 ? -71.272 -20.634 -21.546 1.00 43.00 906 PRO A O 1
ATOM 7094 N N . THR A 1 907 ? -69.057 -20.759 -21.127 1.00 35.41 907 THR A N 1
ATOM 7095 C CA . THR A 1 907 ? -68.378 -19.736 -22.001 1.00 35.41 907 THR A CA 1
ATOM 7096 C C . THR A 1 907 ? -68.598 -18.190 -21.945 1.00 35.41 907 THR A C 1
ATOM 7098 O O . THR A 1 907 ? -69.655 -17.721 -22.335 1.00 35.41 907 THR A O 1
ATOM 7101 N N . VAL A 1 908 ? -67.505 -17.454 -21.576 1.00 36.53 908 VAL A N 1
ATOM 7102 C CA . VAL A 1 908 ? -66.706 -16.326 -22.220 1.00 36.53 908 VAL A CA 1
ATOM 7103 C C . VAL A 1 908 ? -67.492 -15.135 -22.872 1.00 36.53 908 VAL A C 1
ATOM 7105 O O . VAL A 1 908 ? -68.476 -15.453 -23.526 1.00 36.53 908 VAL A O 1
ATOM 7108 N N . PRO A 1 909 ? -67.112 -13.806 -22.831 1.00 51.41 909 PRO A N 1
ATOM 7109 C CA . PRO A 1 909 ? -65.760 -13.252 -23.090 1.00 51.41 909 PRO A CA 1
ATOM 7110 C C . PRO A 1 909 ? -65.298 -11.875 -22.490 1.00 51.41 909 PRO A C 1
ATOM 7112 O O . PRO A 1 909 ? -66.081 -11.040 -22.058 1.00 51.41 909 PRO A O 1
ATOM 7115 N N . THR A 1 910 ? -63.966 -11.678 -22.552 1.00 48.28 910 THR A N 1
ATOM 7116 C CA . THR A 1 910 ? -63.116 -10.476 -22.827 1.00 48.28 910 THR A CA 1
ATOM 7117 C C . THR A 1 910 ? -63.582 -9.036 -22.523 1.00 48.28 910 THR A C 1
ATOM 7119 O O . THR A 1 910 ? -64.570 -8.579 -23.095 1.00 48.28 910 THR A O 1
ATOM 7122 N N . ARG A 1 911 ? -62.691 -8.224 -21.925 1.00 45.19 911 ARG A N 1
ATOM 7123 C CA . ARG A 1 911 ? -61.647 -7.461 -22.652 1.00 45.19 911 ARG A CA 1
ATOM 7124 C C . ARG A 1 911 ? -60.468 -7.110 -21.752 1.00 45.19 911 ARG A C 1
ATOM 7126 O O . ARG A 1 911 ? -60.725 -6.833 -20.563 1.00 45.19 911 ARG A O 1
#

pLDDT: mean 81.87, std 20.38, range [23.23, 98.44]

Radius of gyration: 39.75 Å; Cα contacts (8 Å, |Δi|>4): 1767; chains: 1; bounding box: 141×74×114 Å

Secondary structure (DSSP, 8-state):
---------------------TT--EEEETT-TT-EEE-TTT--EEEESTTT-S--EEEE--GGG--TTS-GGGTEEEE-SS-SEEEEEE----TT-EEEEEEEEE-TTTTS----EEEEEEETTEEEEEEEE--TTSEEEEEEEEE--SS-EEEEEEEEEES--EESEEEEEEPPTTTTTTT-BTTEEEEEEEEEEES-SS-B-TTTSTT---BEEE--TTEEEEE-SSPPB-TT-SS---HHHHTEEEEESSSSSEEEEEE-S-TT--EEEEEEE-B-S---TT----EEEEETTEEEEEEE-PPBTB-EEEE-SS-B-S-SEEEEEEEE-TT-SS---B-EEEEEEEEE--SPPPPHHHHHHHHHHHHHHT--SS--S-SS-SGGGPPTTEEEE-SSSPPEEEEEE-TTS--EEEPPGGGGG-TT--EEE--SSEEESPPPGGGGG-TT--EEE--SS---SPPPGGGGG-TT--EEE--SS---SPPPHHHHHHHHTTS-EEE------------------------SSHHHHHHHHHHHHHHHHHHHTTS------------------SS------SEEPPHHHHHHHTTTTT-EEEEETTEEEEEEE-TTS-EEEEEEE-TT-HHHHHHHHHHHHHHTT---TTBPPEEEEE-SSS--EEEEE--TT-BHHHHHH--TT--SPPPHHHHHHHHHHHHHHHHIIIIISSS-EE-S---TTSEEE-TT--EEE---TT-EE-SSTT-S-EE-SS--S-TTTS-HHHHHH-EE-HHHHHHHHHHHHHHHHH---SEE-STT-EEHHHHHHHHHTTT-STTTS-GGGTT-S-HHHHHHHHHHHHHHT-SSGGGSPPHHHHHHHHHHHHHHHHHHHHHHHHTTS--------------------------

Solvent-accessible surface area (backbone atoms only — not comparable to full-atom values): 51087 Å² total; per-residue (Å²): 136,87,82,82,83,82,78,82,74,80,72,75,77,67,80,73,76,81,62,53,47,104,79,51,42,45,41,32,28,21,34,40,71,94,41,73,50,61,40,90,85,54,64,49,64,33,30,35,35,72,85,35,38,93,74,66,46,68,41,54,44,38,72,91,61,65,50,97,84,58,56,76,60,45,43,26,21,28,34,38,81,92,50,58,61,48,31,37,53,46,64,86,32,64,54,83,34,41,26,43,41,36,40,33,37,42,51,24,42,54,83,71,72,81,64,63,32,28,27,37,34,24,51,57,51,26,72,66,49,78,48,74,48,76,56,45,81,46,77,46,77,50,39,32,40,38,56,30,89,36,58,46,50,25,46,28,43,30,45,72,81,39,41,68,36,64,37,5,26,44,38,38,28,59,49,64,90,66,58,46,49,90,59,34,47,96,54,28,20,32,29,62,75,46,48,32,22,23,49,46,92,58,69,45,30,42,76,71,22,90,65,53,54,68,33,33,48,49,88,53,93,66,47,38,69,44,68,44,89,67,78,48,46,69,82,92,54,60,73,64,76,34,52,75,46,55,29,18,20,28,31,47,69,76,58,59,50,34,74,53,70,54,72,45,97,45,34,81,47,43,28,38,42,40,39,33,28,41,30,71,62,93,66,64,89,88,49,35,50,28,22,29,36,28,48,77,84,41,82,75,46,74,72,46,60,57,39,69,43,25,72,37,75,53,67,54,88,64,67,46,65,72,46,48,62,48,39,40,39,30,39,44,39,96,80,27,72,38,54,34,72,39,10,34,41,39,32,29,32,69,31,66,50,81,63,63,55,42,39,64,58,46,51,53,25,49,51,52,52,36,61,77,62,66,64,86,69,67,76,48,64,42,60,42,28,42,75,94,56,42,21,82,46,58,41,59,48,82,69,97,58,56,27,40,54,30,31,42,51,49,55,44,64,71,43,62,49,62,65,65,65,45,65,34,56,37,54,59,25,25,33,42,34,50,21,49,25,52,31,25,54,50,69,55,58,55,55,36,64,27,58,46,25,28,35,42,32,52,22,40,27,53,32,30,52,51,62,50,62,41,56,43,67,28,81,48,37,39,35,41,32,47,28,56,48,54,62,76,52,69,81,38,67,56,45,54,51,35,33,75,70,69,57,24,49,73,40,63,67,81,73,83,88,81,82,83,90,83,83,87,85,89,85,88,82,90,83,82,88,88,86,86,70,68,67,65,57,53,52,53,52,52,51,51,51,52,51,54,52,54,61,59,72,76,64,81,89,87,86,88,88,82,90,82,77,71,78,88,88,87,84,90,81,76,97,67,89,77,78,72,99,52,52,76,44,47,58,69,55,53,36,58,35,20,62,68,64,67,45,72,76,46,74,57,101,44,27,48,26,26,44,30,42,46,97,87,70,51,55,26,29,36,40,39,45,45,78,76,40,80,63,37,54,55,19,50,52,40,25,55,63,50,48,77,75,59,87,53,94,19,38,64,54,68,61,24,38,23,70,52,74,96,44,52,30,44,31,26,59,51,48,76,61,39,30,48,41,50,62,57,65,68,60,100,83,71,93,69,75,74,50,52,69,52,49,47,51,28,49,35,28,39,31,50,31,52,26,37,31,55,68,68,36,86,50,33,40,35,51,54,50,54,45,44,73,31,30,32,18,33,89,84,57,51,23,19,41,46,74,44,39,69,34,48,65,52,95,46,89,84,62,84,60,44,80,42,64,64,81,73,58,52,89,69,32,61,30,66,46,32,66,74,67,34,45,44,39,68,44,39,40,35,19,9,45,14,46,42,47,48,28,67,45,35,50,47,58,49,59,38,87,60,102,78,50,46,44,43,74,66,62,46,52,70,46,62,78,70,72,50,62,78,84,53,42,28,73,90,49,74,78,60,61,59,66,71,48,51,52,53,53,51,51,51,19,50,37,20,52,40,71,51,55,89,68,25,61,52,48,62,57,50,32,54,53,42,49,58,45,48,53,52,53,55,51,50,58,48,59,61,60,59,72,75,73,76,83,85,82,90,84,79,90,84,88,81,88,82,90,82,88,83,87,82,87,87,85,89,85,88,133

Mean predicted aligned error: 19.31 Å

Organism: Musa acuminata subsp. malaccensis (NCBI:txid214687)

Sequence (911 aa):
MVFGFFLLLSVITAPAIAQPNTRGFISIDCGNSNSSYFDTVTQVPYVSDDRFIDVGSDFYIQSNYINSSVPTLQLNLRSFPDRLRNCYTLKPVPQNTTYLVRATFMYGNYDGKNSQIQFDLHIGVDHWKTMTISDPSAIYTAEALSLATANSTSVCLVNTGGGTPFISSLELRPLRNGLYGEYVNASQSVVLVTRRNFGATKSLRFPDDPYDRVWNPYNDPSLLTLSTNSRVDNRDDLFEPPVAVMQTAVTPKGIRQLGFFWDSVSPRDELYAVLYFAELRNLTGKATRMFNVTRNGESRFSWYTPPYLSIGYIYSVVPFKGYSRYQYLLHPTSNSTHPPIINAFEVYSLMQLTQAATDSRDVDAMAEIRLQYQLKRNWMGDPCAPKAYTWDGLNCSYGPDPPRIISINLTSAGLSGEISSSFAMLKAVKHLYLSQNNFNGTIPDSLGSLSSLQVLDLSCNNLTGNIPDSLGLLSSLQVLNLSGNNFNGSVPDTLLKKAATGLLTLRVDKKGCTKVPSSSTKHKTHVVVIISVVSGLLLLVVVLIVIVWSTRRLRGQDSNTFVQPQSEDHFLQRDHQVSFEGRQFTYAQLVNITNNFTRVIGKGGFGMIYHGCLETGKQVAIKMCFVSSPQGMKEFLAEAQNLTRIYHRNLVSLVGYCMDGNCPTLVYEYMKQGSLQEHLRGKAGHSRGLSWGQRLQIALNAAQGLEYLHRGCKPPIIHRDVKTSNILLNEELEARIADFGLSKSFHSDEQTHVSTESVVGTPGYIDPEYHQTYQLTEKSDVYSFGVVLLELITGRPPLVPGSGNTHIVQWITPHLSRGSIDDIVDESLRGEYDPTCAWKILDLAIRCTANKGSQRPTMFEVVMQLRSCLELVIASDKCENENVYSGDFNVDQESASDIGTNMPGPTVPTR